Protein AF-A0A957Z0Z7-F1 (afdb_monomer_lite)

pLDDT: mean 82.34, std 13.56, range [32.97, 97.19]

Secondary structure (DSSP, 8-state):
-TTTS--------TTHHHHHHHHHHHHHHHHHHHHHH-HHHHHHHHHTT-TT-S--HHHHHHHHHHHHHHHHHHHHTS-----TTTSSTT--SS-HHHHHHHHHHHHHHHHHHHTT-TTHHHHHHHHHHHHHHHHHHHHH-SSSS-HHHHTTTHHHHHHHHTHHHHHHHHH----TTHHHHHHHHHHHHHHHHHHHHHHHHHIIIIIITTS--TGGGTHHHHHHHHHHHHH-TTEEEEE--SSS-----SSTT-PPP---TT-TTHHHHHHHHPPTT-EEEEEEESSSGGGGTTTT-HHHHHHHHHEEE---EE-SSEEEEEEEE-SS--TT---EEE---EEEPPTT--TT---SS-SEEEEEEEEEE-TT-S-TT-SEEETTSEEEEEEEEEESS--TTEEEEEEEEETTS-EEEEEEEES-GGGSTTS---S-TTS--EEEEEEEEE--TTPPSEEEEEEEEEEETTT-PBPPBTTSTT-S-EEEEEEEEE--SSPPPHHHHS-TT----S--SBSSSS-EEEEEPPPPSEE-TT-EEEEEEEEE--SSPPPTTS----EEEEEEGGGTEEEEEEPPTTPPTT-EEEEEEEEE--TT--SSEEEEEEEETTS-EEEEEEEEE--PPP--S----SEEEEEEETTTEEEEEE-S-SSEEE-TTSEEEEEEEEEE-S---S-EEEEEEEEES-TTS-TTTTEEEEEEE-TTTTT--GGGPPTTPEEEEEEEEE--TTPPSEEEEEEEEEEETTT-PBPPEEETTSPBPGGG-EEEEEEEEEPPS--

Radius of gyration: 41.03 Å; chains: 1; bounding box: 122×64×120 Å

Foldseek 3Di:
DVLLDADDPCPPPPCVVVVVVVVVCVVCVVVVVVCVVPVVVVVVVVVQQAPPPDDDPVVSVVLLVVQVVLQLCLLQQNFDQCALLVFDGGGRPDDNLLSVLLVVLLVVLVVCCVVVHSSVVVSCVLVCQLVVQCVSSSRSSPRPPDVVSCVSNVVSSNVSSVRVLSVCVSPDDDDPPVVVVNVVVVVVSVVVVVVVVVVVCCCVVPVSVPDDCCVVVVVVVVVVVVVDVVQPDLEDEDQQDDDDDQPPDPPPPADRQQQQQPPPCNLVNCQVGHQQQGKYKYKAFPDDQSNQRPLQCLVVLLLLQFFQWDDWDDDDGIIIIITRGHNRRRSPQQADKDQDWWAFADFPDFLADDDPDGQKIFGIKHKAWGPPDPHRRALEYEAQTKIKMKIKMFGPHDDQQKKKKKFKAFPVRHTQWIWMGTQCSCPPPNHPNSDDPPPGRIHIHITITGGHLQAFWHKIWMKMWMAGNVVRTTGCTRPPALDRMDTRDMGTYAHHPDADDCVVVDDPQWPQPPQQDALDPFKGWRTKHAWDQEDEALDKGKIKTKIWGAQDDDDPPDPHFQWKWKDQVVQRWIDTFGDGPNYDHRHIHIGITITGGHLPDDQAKTWIWMGTPVRGIGTRGIYGYDADDFDLDDDDAPAAFWKDFAQFKIFRGWRDDFPQEDAAQWWRKTWTKMFTQDQDSFFKKKKKFKFAPDPVDDPVRRTQWMDIEAFPRNRHTSSNDDHSTIGGGIGTIGGHNPDDWDKIWMKMFMDGPSRRHTTWMAGPVRHTDPPSMDTHPTIYTHDDDDD

Structure (mmCIF, N/CA/C/O backbone):
data_AF-A0A957Z0Z7-F1
#
_entry.id   AF-A0A957Z0Z7-F1
#
loop_
_atom_site.group_PDB
_atom_site.id
_atom_site.type_symbol
_atom_site.label_atom_id
_atom_site.label_alt_id
_atom_site.label_comp_id
_atom_site.label_asym_id
_atom_site.label_entity_id
_atom_site.label_seq_id
_atom_site.pdbx_PDB_ins_code
_atom_site.Cartn_x
_atom_site.Cartn_y
_atom_site.Cartn_z
_atom_site.occupancy
_atom_site.B_iso_or_equiv
_atom_site.auth_seq_id
_atom_site.auth_comp_id
_atom_site.auth_asym_id
_atom_site.auth_atom_id
_atom_site.pdbx_PDB_model_num
ATOM 1 N N . LEU A 1 1 ? -50.199 0.246 47.850 1.00 42.59 1 LEU A N 1
ATOM 2 C CA . LEU A 1 1 ? -51.081 -0.043 49.012 1.00 42.59 1 LEU A CA 1
ATOM 3 C C . LEU A 1 1 ? -50.754 0.789 50.260 1.00 42.59 1 LEU A C 1
ATOM 5 O O . LEU A 1 1 ? -51.670 1.402 50.787 1.00 42.59 1 LEU A O 1
ATOM 9 N N . PHE A 1 2 ? -49.494 0.902 50.703 1.00 42.94 2 PHE A N 1
ATOM 10 C CA . PHE A 1 2 ? -49.121 1.659 51.920 1.00 42.94 2 PHE A CA 1
ATOM 11 C C . PHE A 1 2 ? -49.437 3.175 51.872 1.00 42.94 2 PHE A C 1
ATOM 13 O O . PHE A 1 2 ? -49.761 3.769 52.891 1.00 42.94 2 PHE A O 1
ATOM 20 N N . LEU A 1 3 ? -49.425 3.793 50.681 1.00 46.38 3 LEU A N 1
ATOM 21 C CA . LEU A 1 3 ? -49.775 5.213 50.472 1.00 46.38 3 LEU A CA 1
ATOM 22 C C . LEU A 1 3 ? -51.292 5.488 50.375 1.00 46.38 3 LEU A C 1
ATOM 24 O O . LEU A 1 3 ? -51.702 6.648 50.386 1.00 46.38 3 LEU A O 1
ATOM 28 N N . ALA A 1 4 ? -52.114 4.437 50.262 1.00 42.22 4 ALA A N 1
ATOM 29 C CA . ALA A 1 4 ? -53.572 4.514 50.104 1.00 42.22 4 ALA A CA 1
ATOM 30 C C . ALA A 1 4 ? -54.348 3.947 51.311 1.00 42.22 4 ALA A C 1
ATOM 32 O O . ALA A 1 4 ? -55.567 4.097 51.384 1.00 42.22 4 ALA A O 1
ATOM 33 N N . LEU A 1 5 ? -53.662 3.298 52.258 1.00 43.75 5 LEU A N 1
ATOM 34 C CA . LEU A 1 5 ? -54.267 2.772 53.481 1.00 43.75 5 LEU A CA 1
ATOM 35 C C . LEU A 1 5 ? -54.406 3.880 54.545 1.00 43.75 5 LEU A C 1
ATOM 37 O O . LEU A 1 5 ? -53.598 4.813 54.567 1.00 43.75 5 LEU A O 1
ATOM 41 N N . PRO A 1 6 ? -55.433 3.816 55.420 1.00 43.62 6 PRO A N 1
ATOM 42 C CA . PRO A 1 6 ? -55.626 4.800 56.480 1.00 43.62 6 PRO A CA 1
ATOM 43 C C . PRO A 1 6 ? -54.386 4.863 57.368 1.00 43.62 6 PRO A C 1
ATOM 45 O O . PRO A 1 6 ? -53.717 3.851 57.563 1.00 43.62 6 PRO A O 1
ATOM 48 N N . ALA A 1 7 ? -54.115 6.046 57.923 1.00 47.66 7 ALA A N 1
ATOM 49 C CA . ALA A 1 7 ? -53.044 6.263 58.884 1.00 47.66 7 ALA A CA 1
ATOM 50 C C . ALA A 1 7 ? -53.083 5.188 59.983 1.00 47.66 7 ALA A C 1
ATOM 52 O O . ALA A 1 7 ? -53.891 5.270 60.908 1.00 47.66 7 ALA A O 1
ATOM 53 N N . ALA A 1 8 ? -52.196 4.194 59.888 1.00 45.09 8 ALA A N 1
ATOM 54 C CA . ALA A 1 8 ? -51.820 3.387 61.036 1.00 45.09 8 ALA A CA 1
ATOM 55 C C . ALA A 1 8 ? -51.396 4.351 62.161 1.00 45.09 8 ALA A C 1
ATOM 57 O O . ALA A 1 8 ? -50.866 5.434 61.858 1.00 45.09 8 ALA A O 1
ATOM 58 N N . PRO A 1 9 ? -51.667 4.024 63.441 1.00 43.62 9 PRO A N 1
ATOM 59 C CA . PRO A 1 9 ? -51.329 4.898 64.556 1.00 43.62 9 PRO A CA 1
ATOM 60 C C . PRO A 1 9 ? -49.868 5.295 64.405 1.00 43.62 9 PRO A C 1
ATOM 62 O O . PRO A 1 9 ? -49.010 4.432 64.243 1.00 43.62 9 PRO A O 1
ATOM 65 N N . ARG A 1 10 ? -49.620 6.609 64.349 1.00 49.34 10 ARG A N 1
ATOM 66 C CA . ARG A 1 10 ? -48.308 7.204 64.089 1.00 49.34 10 ARG A CA 1
ATOM 67 C C . ARG A 1 10 ? -47.299 6.677 65.113 1.00 49.34 10 ARG A C 1
ATOM 69 O O . ARG A 1 10 ? -47.067 7.324 66.133 1.00 49.34 10 ARG A O 1
ATOM 76 N N . THR A 1 11 ? -46.659 5.544 64.837 1.00 49.59 11 THR A N 1
ATOM 77 C CA . THR A 1 11 ? -45.380 5.197 65.441 1.00 49.59 11 THR A CA 1
ATOM 78 C C . THR A 1 11 ? -44.462 6.337 65.053 1.00 49.59 11 THR A C 1
ATOM 80 O O . THR A 1 11 ? -44.271 6.618 63.869 1.00 49.59 11 THR A O 1
ATOM 83 N N . ARG A 1 12 ? -44.024 7.104 66.052 1.00 51.53 12 ARG A N 1
ATOM 84 C CA . ARG A 1 12 ? -43.183 8.283 65.870 1.00 51.53 12 ARG A CA 1
ATOM 85 C C . ARG A 1 12 ? -41.957 7.870 65.049 1.00 51.53 12 ARG A C 1
ATOM 87 O O . ARG A 1 12 ? -40.997 7.360 65.608 1.00 51.53 12 ARG A O 1
ATOM 94 N N . LEU A 1 13 ? -41.981 8.151 63.747 1.00 51.56 13 LEU A N 1
ATOM 95 C CA . LEU A 1 13 ? -40.859 8.086 62.797 1.00 51.56 13 LEU A CA 1
ATOM 96 C C . LEU A 1 13 ? -39.767 9.125 63.150 1.00 51.56 13 LEU A C 1
ATOM 98 O O . LEU A 1 13 ? -39.157 9.738 62.285 1.00 51.56 13 LEU A O 1
ATOM 102 N N . ARG A 1 14 ? -39.545 9.405 64.440 1.00 55.66 14 ARG A N 1
ATOM 103 C CA . ARG A 1 14 ? -38.603 10.425 64.900 1.00 55.66 14 ARG A CA 1
ATOM 104 C C . ARG A 1 14 ? -37.135 10.085 64.615 1.00 55.66 14 ARG A C 1
ATOM 106 O O . ARG A 1 14 ? -36.406 11.047 64.403 1.00 55.66 14 ARG A O 1
ATOM 113 N N . PRO A 1 15 ? -36.677 8.816 64.532 1.00 60.91 15 PRO A N 1
ATOM 114 C CA . PRO A 1 15 ? -35.286 8.582 64.179 1.00 60.91 15 PRO A CA 1
ATOM 115 C C . PRO A 1 15 ? -35.057 8.430 62.666 1.00 60.91 15 PRO A C 1
ATOM 117 O O . PRO A 1 15 ? -33.912 8.477 62.247 1.00 60.91 15 PRO A O 1
ATOM 120 N N . THR A 1 16 ? -36.076 8.294 61.805 1.00 63.88 16 THR A N 1
ATOM 121 C CA . THR A 1 16 ? -35.824 7.966 60.383 1.00 63.88 16 THR A CA 1
ATOM 122 C C . THR A 1 16 ? -35.164 9.088 59.594 1.00 63.88 16 THR A C 1
ATOM 124 O O . THR A 1 16 ? -34.323 8.801 58.755 1.00 63.88 16 THR A O 1
ATOM 127 N N . LEU A 1 17 ? -35.503 10.353 59.857 1.00 69.19 17 LEU A N 1
ATOM 128 C CA . LEU A 1 17 ? -34.843 11.482 59.195 1.00 69.19 17 LEU A CA 1
ATOM 129 C C . LEU A 1 17 ? -33.369 11.630 59.617 1.00 69.19 17 LEU A C 1
ATOM 131 O O . LEU A 1 17 ? -32.529 11.697 58.727 1.00 69.19 17 LEU A O 1
ATOM 135 N N . PRO A 1 18 ? -33.011 11.634 60.919 1.00 80.50 18 PRO A N 1
ATOM 136 C CA . PRO A 1 18 ? -31.604 11.676 61.313 1.00 80.50 18 PRO A CA 1
ATOM 137 C C . PRO A 1 18 ? -30.833 10.410 60.918 1.00 80.50 18 PRO A C 1
ATOM 139 O O . PRO A 1 18 ? -29.671 10.529 60.553 1.00 80.50 18 PRO A O 1
ATOM 142 N N . ILE A 1 19 ? -31.458 9.223 60.899 1.00 81.62 19 ILE A N 1
ATOM 143 C CA . ILE A 1 19 ? -30.832 8.005 60.351 1.00 81.62 19 ILE A CA 1
ATOM 144 C C . ILE A 1 19 ? -30.580 8.160 58.846 1.00 81.62 19 ILE A C 1
ATOM 146 O O . ILE A 1 19 ? -29.491 7.839 58.389 1.00 81.62 19 ILE A O 1
ATOM 150 N N . ALA A 1 20 ? -31.541 8.677 58.074 1.00 74.81 20 ALA A N 1
ATOM 151 C CA . ALA A 1 20 ? -31.377 8.887 56.635 1.00 74.81 20 ALA A CA 1
ATOM 152 C C . ALA A 1 20 ? -30.319 9.955 56.319 1.00 74.81 20 ALA A C 1
ATOM 154 O O . ALA A 1 20 ? -29.492 9.746 55.439 1.00 74.81 20 ALA A O 1
ATOM 155 N N . LEU A 1 21 ? -30.306 11.068 57.059 1.00 80.06 21 LEU A N 1
ATOM 156 C CA . LEU A 1 21 ? -29.281 12.109 56.937 1.00 80.06 21 LEU A CA 1
ATOM 157 C C . LEU A 1 21 ? -27.903 11.602 57.375 1.00 80.06 21 LEU A C 1
ATOM 159 O O . LEU A 1 21 ? -26.912 11.920 56.728 1.00 80.06 21 LEU A O 1
ATOM 163 N N . GLY A 1 22 ? -27.837 10.793 58.434 1.00 88.88 22 GLY A N 1
ATOM 164 C CA . GLY A 1 22 ? -26.605 10.148 58.885 1.00 88.88 22 GLY A CA 1
ATOM 165 C C . GLY A 1 22 ? -26.076 9.141 57.866 1.00 88.88 22 GLY A C 1
ATOM 166 O O . GLY A 1 22 ? -24.890 9.159 57.558 1.00 88.88 22 GLY A O 1
ATOM 167 N N . ALA A 1 23 ? -26.954 8.321 57.284 1.00 84.44 23 ALA A N 1
ATOM 168 C CA . ALA A 1 23 ? -26.608 7.390 56.217 1.00 84.44 23 ALA A CA 1
ATOM 169 C C . ALA A 1 23 ? -26.129 8.132 54.963 1.00 84.44 23 ALA A C 1
ATOM 171 O O . ALA A 1 23 ? -25.064 7.798 54.456 1.00 84.44 23 ALA A O 1
ATOM 172 N N . PHE A 1 24 ? -26.856 9.165 54.518 1.00 83.75 24 PHE A N 1
ATOM 173 C CA . PHE A 1 24 ? -26.464 10.033 53.401 1.00 83.75 24 PHE A CA 1
ATOM 174 C C . PHE A 1 24 ? -25.103 10.687 53.653 1.00 83.75 24 PHE A C 1
ATOM 176 O O . PHE A 1 24 ? -24.217 10.616 52.808 1.00 83.75 24 PHE A O 1
ATOM 183 N N . GLY A 1 25 ? -24.903 11.258 54.843 1.00 89.50 25 GLY A N 1
ATOM 184 C CA . GLY A 1 25 ? -23.621 11.816 55.259 1.00 89.50 25 GLY A CA 1
ATOM 185 C C . GLY A 1 25 ? -22.507 10.777 55.189 1.00 89.50 25 GLY A C 1
ATOM 186 O O . GLY A 1 25 ? -21.491 11.027 54.558 1.00 89.50 25 GLY A O 1
ATOM 187 N N . ALA A 1 26 ? -22.716 9.583 55.745 1.00 91.56 26 ALA A N 1
ATOM 188 C CA . ALA A 1 26 ? -21.735 8.501 55.701 1.00 91.56 26 ALA A CA 1
ATOM 189 C C . ALA A 1 26 ? -21.428 8.013 54.272 1.00 91.56 26 ALA A C 1
ATOM 191 O O . ALA A 1 26 ? -20.295 7.622 54.005 1.00 91.56 26 ALA A O 1
ATOM 192 N N . THR A 1 27 ? -22.398 8.058 53.349 1.00 87.38 27 THR A N 1
ATOM 193 C CA . THR A 1 27 ? -22.176 7.665 51.943 1.00 87.38 27 THR A CA 1
ATOM 194 C C . THR A 1 27 ? -21.452 8.741 51.145 1.00 87.38 27 THR A C 1
ATOM 196 O O . THR A 1 27 ? -20.612 8.424 50.309 1.00 87.38 27 THR A O 1
ATOM 199 N N . VAL A 1 28 ? -21.772 10.013 51.383 1.00 89.62 28 VAL A N 1
ATOM 200 C CA . VAL A 1 28 ? -21.251 11.133 50.588 1.00 89.62 28 VAL A CA 1
ATOM 201 C C . VAL A 1 28 ? -19.922 11.661 51.139 1.00 89.62 28 VAL A C 1
ATOM 203 O O . VAL A 1 28 ? -19.108 12.176 50.375 1.00 89.62 28 VAL A O 1
ATOM 206 N N . LEU A 1 29 ? -19.661 11.514 52.441 1.00 92.38 29 LEU A N 1
ATOM 207 C CA . LEU A 1 29 ? -18.470 12.053 53.103 1.00 92.38 29 LEU A CA 1
ATOM 208 C C . LEU A 1 29 ? -17.146 11.590 52.466 1.00 92.38 29 LEU A C 1
ATOM 210 O O . LEU A 1 29 ? -16.315 12.461 52.223 1.00 92.38 29 LEU A O 1
ATOM 214 N N . PRO A 1 30 ? -16.925 10.301 52.129 1.00 94.19 30 PRO A N 1
ATOM 215 C CA . PRO A 1 30 ? -15.687 9.881 51.467 1.00 94.19 30 PRO A CA 1
ATOM 216 C C . PRO A 1 30 ? -15.469 10.582 50.120 1.00 94.19 30 PRO A C 1
ATOM 218 O O . PRO A 1 30 ? -14.364 11.030 49.827 1.00 94.19 30 PRO A O 1
ATOM 221 N N . LEU A 1 31 ? -16.537 10.739 49.330 1.00 86.00 31 LEU A N 1
ATOM 222 C CA . LEU A 1 31 ? -16.489 11.411 48.032 1.00 86.00 31 LEU A CA 1
ATOM 223 C C . LEU A 1 31 ? -16.224 12.916 48.186 1.00 86.00 31 LEU A C 1
ATOM 225 O O . LEU A 1 31 ? -15.405 13.478 47.463 1.00 86.00 31 LEU A O 1
ATOM 229 N N . MET A 1 32 ? -16.872 13.570 49.157 1.00 87.44 32 MET A N 1
ATOM 230 C CA . MET A 1 32 ? -16.597 14.975 49.472 1.00 87.44 32 MET A CA 1
ATOM 231 C C . MET A 1 32 ? -15.154 15.180 49.931 1.00 87.44 32 MET A C 1
ATOM 233 O O . MET A 1 32 ? -14.498 16.098 49.449 1.00 87.44 32 MET A O 1
ATOM 237 N N . LEU A 1 33 ? -14.640 14.326 50.821 1.00 92.31 33 LEU A N 1
ATOM 238 C CA . LEU A 1 33 ? -13.249 14.393 51.275 1.00 92.31 33 LEU A CA 1
ATOM 239 C C . LEU A 1 33 ? -12.271 14.215 50.106 1.00 92.31 33 LEU A C 1
ATOM 241 O O . LEU A 1 33 ? -11.297 14.959 50.013 1.00 92.31 33 LEU A O 1
ATOM 245 N N . TYR A 1 34 ? -12.562 13.295 49.181 1.00 88.88 34 TYR A N 1
ATOM 246 C CA . TYR A 1 34 ? -11.771 13.118 47.965 1.00 88.88 34 TYR A CA 1
ATOM 247 C C . TYR A 1 34 ? -11.765 14.373 47.085 1.00 88.88 34 TYR A C 1
ATOM 249 O O . TYR A 1 34 ? -10.694 14.801 46.663 1.00 88.88 34 TYR A O 1
ATOM 257 N N . PHE A 1 35 ? -12.919 14.998 46.830 1.00 85.12 35 PHE A N 1
ATOM 258 C CA . PHE A 1 35 ? -12.987 16.205 45.997 1.00 85.12 35 PHE A CA 1
ATOM 259 C C . PHE A 1 35 ? -12.376 17.441 46.657 1.00 85.12 35 PHE A C 1
ATOM 261 O O . PHE A 1 35 ? -11.811 18.278 45.958 1.00 85.12 35 PHE A O 1
ATOM 268 N N . VAL A 1 36 ? -12.430 17.543 47.986 1.00 89.56 36 VAL A N 1
ATOM 269 C CA . VAL A 1 36 ? -11.694 18.578 48.728 1.00 89.56 36 VAL A CA 1
ATOM 270 C C . VAL A 1 36 ? -10.183 18.387 48.565 1.00 89.56 36 VAL A C 1
ATOM 272 O O . VAL A 1 36 ? -9.466 19.370 48.399 1.00 89.56 36 VAL A O 1
ATOM 275 N N . ALA A 1 37 ? -9.697 17.142 48.565 1.00 91.19 37 ALA A N 1
ATOM 276 C CA . ALA A 1 37 ? -8.287 16.835 48.323 1.00 91.19 37 ALA A CA 1
ATOM 277 C C . ALA A 1 37 ? -7.880 16.949 46.838 1.00 91.19 37 ALA A C 1
ATOM 279 O O . ALA A 1 37 ? -6.719 17.220 46.548 1.00 91.19 37 ALA A O 1
ATOM 280 N N . ASN A 1 38 ? -8.823 16.773 45.904 1.00 84.44 38 ASN A N 1
ATOM 281 C CA . ASN A 1 38 ? -8.588 16.732 44.456 1.00 84.44 38 ASN A CA 1
ATOM 282 C C . ASN A 1 38 ? -9.543 17.678 43.699 1.00 84.44 38 ASN A C 1
ATOM 284 O O . ASN A 1 38 ? -10.414 17.219 42.951 1.00 84.44 38 ASN A O 1
ATOM 288 N N . PRO A 1 39 ? -9.402 19.007 43.850 1.00 80.19 39 PRO A N 1
ATOM 289 C CA . PRO A 1 39 ? -10.331 19.971 43.255 1.00 80.19 39 PRO A CA 1
ATOM 290 C C . PRO A 1 39 ? -10.362 19.926 41.717 1.00 80.19 39 PRO A C 1
ATOM 292 O O . PRO A 1 39 ? -11.412 20.158 41.118 1.00 80.19 39 PRO A O 1
ATOM 295 N N . ALA A 1 40 ? -9.253 19.560 41.065 1.00 71.88 40 ALA A N 1
ATOM 296 C CA . ALA A 1 40 ? -9.204 19.373 39.612 1.00 71.88 40 ALA A CA 1
ATOM 297 C C . ALA A 1 40 ? -10.114 18.224 39.134 1.00 71.88 40 ALA A C 1
ATOM 299 O O . ALA A 1 40 ? -10.813 18.366 38.130 1.00 71.88 40 ALA A O 1
ATOM 300 N N . ALA A 1 41 ? -10.180 17.121 39.890 1.00 71.56 41 ALA A N 1
ATOM 301 C CA . ALA A 1 41 ? -11.059 15.993 39.581 1.00 71.56 41 ALA A CA 1
ATOM 302 C C . ALA A 1 41 ? -12.544 16.380 39.689 1.00 71.56 41 ALA A C 1
ATOM 304 O O . ALA A 1 41 ? -13.363 15.925 38.891 1.00 71.56 41 ALA A O 1
ATOM 305 N N . ALA A 1 42 ? -12.892 17.260 40.636 1.00 72.38 42 ALA A N 1
ATOM 306 C CA . ALA A 1 42 ? -14.244 17.802 40.747 1.00 72.38 42 ALA A CA 1
ATOM 307 C C . ALA A 1 42 ? -14.608 18.667 39.527 1.00 72.38 42 ALA A C 1
ATOM 309 O O . ALA A 1 42 ? -15.691 18.510 38.969 1.00 72.38 42 ALA A O 1
ATOM 310 N N . MET A 1 43 ? -13.695 19.536 39.077 1.00 68.12 43 MET A N 1
ATOM 311 C CA . MET A 1 43 ? -13.942 20.415 37.928 1.00 68.12 43 MET A CA 1
ATOM 312 C C . MET A 1 43 ? -14.049 19.637 36.605 1.00 68.12 43 MET A C 1
ATOM 314 O O . MET A 1 43 ? -14.970 19.887 35.833 1.00 68.12 43 MET A O 1
ATOM 318 N N . SER A 1 44 ? -13.187 18.636 36.390 1.00 61.12 44 SER A N 1
ATOM 319 C CA . SER A 1 44 ? -13.235 17.737 35.221 1.00 61.12 44 SER A CA 1
ATOM 320 C C . SER A 1 44 ? -14.550 16.939 35.137 1.00 61.12 44 SER A C 1
ATOM 322 O O . SER A 1 44 ? -15.148 16.769 34.069 1.00 61.12 44 SER A O 1
ATOM 324 N N . ARG A 1 45 ? -15.082 16.496 36.283 1.00 63.41 45 ARG A N 1
ATOM 325 C CA . ARG A 1 45 ? -16.395 15.833 36.341 1.00 63.41 45 ARG A CA 1
ATOM 326 C C . ARG A 1 45 ? -17.564 16.783 36.087 1.00 63.41 45 ARG A C 1
ATOM 328 O O . ARG A 1 45 ? -18.578 16.354 35.552 1.00 63.41 45 ARG A O 1
ATOM 335 N N . ILE A 1 46 ? -17.444 18.059 36.447 1.00 60.72 46 ILE A N 1
ATOM 336 C CA . ILE A 1 46 ? -18.481 19.062 36.166 1.00 60.72 46 ILE A CA 1
ATOM 337 C C . ILE A 1 46 ? -18.506 19.410 34.671 1.00 60.72 46 ILE A C 1
ATOM 339 O O . ILE A 1 46 ? -19.587 19.503 34.093 1.00 60.72 46 ILE A O 1
ATOM 343 N N . SER A 1 47 ? -17.343 19.542 34.025 1.00 54.91 47 SER A N 1
ATOM 344 C CA . SER A 1 47 ? -17.256 19.845 32.590 1.00 54.91 47 SER A CA 1
ATOM 345 C C . SER A 1 47 ? -17.738 18.702 31.693 1.00 54.91 47 SER A C 1
ATOM 347 O O . SER A 1 47 ? -18.255 18.967 30.618 1.00 54.91 47 SER A O 1
ATOM 349 N N . THR A 1 48 ? -17.629 17.447 32.141 1.00 53.56 48 THR A N 1
ATOM 350 C CA . THR A 1 48 ? -18.110 16.258 31.403 1.00 53.56 48 THR A CA 1
ATOM 351 C C . THR A 1 48 ? -19.611 15.993 31.548 1.00 53.56 48 THR A C 1
ATOM 353 O O . THR A 1 48 ? -20.160 15.177 30.820 1.00 53.56 48 THR A O 1
ATOM 356 N N . VAL A 1 49 ? -20.295 16.665 32.481 1.00 53.25 49 VAL A N 1
ATOM 357 C CA . VAL A 1 49 ? -21.745 16.506 32.722 1.00 53.25 49 VAL A CA 1
ATOM 358 C C . VAL A 1 49 ? -22.543 17.720 32.216 1.00 53.25 49 VAL A C 1
ATOM 360 O O . VAL A 1 49 ? -23.771 17.681 32.160 1.00 53.25 49 VAL A O 1
ATOM 363 N N . GLY A 1 50 ? -21.871 18.813 31.847 1.00 52.78 50 GLY A N 1
ATOM 364 C CA . GLY A 1 50 ? -22.508 20.084 31.511 1.00 52.78 50 GLY A CA 1
ATOM 365 C C . GLY A 1 50 ? -22.705 20.317 30.014 1.00 52.78 50 GLY A C 1
ATOM 366 O O . GLY A 1 50 ? -21.963 21.103 29.438 1.00 52.78 50 GLY A O 1
ATOM 367 N N . GLY A 1 51 ? -23.768 19.767 29.417 1.00 54.69 51 GLY A N 1
ATOM 368 C CA . GLY A 1 51 ? -24.233 20.119 28.059 1.00 54.69 51 GLY A CA 1
ATOM 369 C C . GLY A 1 51 ? -24.874 21.516 27.934 1.00 54.69 51 GLY A C 1
ATOM 370 O O . GLY A 1 51 ? -25.498 21.836 26.929 1.00 54.69 51 GLY A O 1
ATOM 371 N N . LEU A 1 52 ? -24.764 22.359 28.968 1.00 59.66 52 LEU A N 1
ATOM 372 C CA . LEU A 1 52 ? -25.332 23.716 29.026 1.00 59.66 52 LEU A CA 1
ATOM 373 C C . LEU A 1 52 ? -24.281 24.818 28.798 1.00 59.66 52 LEU A C 1
ATOM 375 O O . LEU A 1 52 ? -24.532 25.992 29.082 1.00 59.66 52 LEU A O 1
ATOM 379 N N . THR A 1 53 ? -23.088 24.461 28.332 1.00 55.62 53 THR A N 1
ATOM 380 C CA . THR A 1 53 ? -21.981 25.394 28.118 1.00 55.62 53 THR A CA 1
ATOM 381 C C . THR A 1 53 ? -22.042 25.976 26.699 1.00 55.62 53 THR A C 1
ATOM 383 O O . THR A 1 53 ? -22.011 25.249 25.717 1.00 55.62 53 THR A O 1
ATOM 386 N N . GLY A 1 54 ? -22.155 27.306 26.581 1.00 55.34 54 GLY A N 1
ATOM 387 C CA . GLY A 1 54 ? -21.936 28.022 25.309 1.00 55.34 54 GLY A CA 1
ATOM 388 C C . GLY A 1 54 ? -23.079 28.905 24.790 1.00 55.34 54 GLY A C 1
ATOM 389 O O . GLY A 1 54 ? -22.822 29.752 23.940 1.00 55.34 54 GLY A O 1
ATOM 390 N N . GLY A 1 55 ? -24.303 28.781 25.317 1.00 61.06 55 GLY A N 1
ATOM 391 C CA . GLY A 1 55 ? -25.477 29.512 24.812 1.00 61.06 55 GLY A CA 1
ATOM 392 C C . GLY A 1 55 ? -25.907 30.737 25.631 1.00 61.06 55 GLY A C 1
ATOM 393 O O . GLY A 1 55 ? -25.672 30.833 26.838 1.00 61.06 55 GLY A O 1
ATOM 394 N N . GLY A 1 56 ? -26.598 31.686 24.990 1.00 73.38 56 GLY A N 1
ATOM 395 C CA . GLY A 1 56 ? -27.218 32.833 25.675 1.00 73.38 56 GLY A CA 1
ATOM 396 C C . GLY A 1 56 ? -28.421 32.432 26.560 1.00 73.38 56 GLY A C 1
ATOM 397 O O . GLY A 1 56 ? -28.952 31.331 26.427 1.00 73.38 56 GLY A O 1
ATOM 398 N N . PRO A 1 57 ? -28.959 33.322 27.425 1.00 78.50 57 PRO A N 1
ATOM 399 C CA . PRO A 1 57 ? -30.045 32.982 28.360 1.00 78.50 57 PRO A CA 1
ATOM 400 C C . PRO A 1 57 ? -31.312 32.401 27.710 1.00 78.50 57 PRO A C 1
ATOM 402 O O . PRO A 1 57 ? -32.014 31.601 28.322 1.00 78.50 57 PRO A O 1
ATOM 405 N N . ARG A 1 58 ? -31.622 32.802 26.468 1.00 79.00 58 ARG A N 1
ATOM 406 C CA . ARG A 1 58 ? -32.759 32.256 25.706 1.00 79.00 58 ARG A CA 1
ATOM 407 C C . ARG A 1 58 ? -32.532 30.810 25.277 1.00 79.00 58 ARG A C 1
ATOM 409 O O . ARG A 1 58 ? -33.466 30.020 25.346 1.00 79.00 58 ARG A O 1
ATOM 416 N N . GLU A 1 59 ? -31.312 30.490 24.868 1.00 79.56 59 GLU A N 1
ATOM 417 C CA . GLU A 1 59 ? -30.915 29.164 24.404 1.00 79.56 59 GLU A CA 1
ATOM 418 C C . GLU A 1 59 ? -30.939 28.158 25.555 1.00 79.56 59 GLU A C 1
ATOM 420 O O . GLU A 1 59 ? -31.532 27.089 25.435 1.00 79.56 59 GLU A O 1
ATOM 425 N N . LEU A 1 60 ? -30.455 28.572 26.731 1.00 81.69 60 LEU A N 1
ATOM 426 C CA . LEU A 1 60 ? -30.577 27.802 27.970 1.00 81.69 60 LEU A CA 1
ATOM 427 C C . LEU A 1 60 ? -32.040 27.437 28.279 1.00 81.69 60 LEU A C 1
ATOM 429 O O . LEU A 1 60 ? -32.348 26.286 28.586 1.00 81.69 60 LEU A O 1
ATOM 433 N N . VAL A 1 61 ? -32.960 28.405 28.189 1.00 85.50 61 VAL A N 1
ATOM 434 C CA . VAL A 1 61 ? -34.388 28.163 28.451 1.00 85.50 61 VAL A CA 1
ATOM 435 C C . VAL A 1 61 ? -34.988 27.219 27.409 1.00 85.50 61 VAL A C 1
ATOM 437 O O . VAL A 1 61 ? -35.710 26.298 27.789 1.00 85.50 61 VAL A O 1
ATOM 440 N N . SER A 1 62 ? -34.693 27.404 26.117 1.00 85.31 62 SER A N 1
ATOM 441 C CA . SER A 1 62 ? -35.194 26.499 25.075 1.00 85.31 62 SER A CA 1
ATOM 442 C C . SER A 1 62 ? -34.667 25.076 25.236 1.00 85.31 62 SER A C 1
ATOM 444 O O . SER A 1 62 ? -35.450 24.136 25.100 1.00 85.31 62 SER A O 1
ATOM 446 N N . THR A 1 63 ? -33.391 24.914 25.596 1.00 85.50 63 THR A N 1
ATOM 447 C CA . THR A 1 63 ? -32.793 23.606 25.880 1.00 85.50 63 THR A CA 1
ATOM 448 C C . THR A 1 63 ? -33.500 22.964 27.064 1.00 85.50 63 THR A C 1
ATOM 450 O O . THR A 1 63 ? -34.070 21.892 26.914 1.00 85.50 63 THR A O 1
ATOM 453 N N . LEU A 1 64 ? -33.620 23.647 28.206 1.00 88.12 64 LEU A N 1
ATOM 454 C CA . LEU A 1 64 ? -34.308 23.093 29.379 1.00 88.12 64 LEU A CA 1
ATOM 455 C C . LEU A 1 64 ? -35.762 22.689 29.094 1.00 88.12 64 LEU A C 1
ATOM 457 O O . LEU A 1 64 ? -36.216 21.661 29.599 1.00 88.12 64 LEU A O 1
ATOM 461 N N . VAL A 1 65 ? -36.498 23.460 28.286 1.00 91.81 65 VAL A N 1
ATOM 462 C CA . VAL A 1 65 ? -37.868 23.111 27.873 1.00 91.81 65 VAL A CA 1
ATOM 463 C C . VAL A 1 65 ? -37.876 21.856 27.001 1.00 91.81 65 VAL A C 1
ATOM 465 O O . VAL A 1 65 ? -38.669 20.949 27.262 1.00 91.81 65 VAL A O 1
ATOM 468 N N . ARG A 1 66 ? -36.989 21.779 26.002 1.00 91.62 66 ARG A N 1
ATOM 469 C CA . ARG A 1 66 ? -36.837 20.610 25.126 1.00 91.62 66 ARG A CA 1
ATOM 470 C C . ARG A 1 66 ? -36.475 19.364 25.929 1.00 91.62 66 ARG A C 1
ATOM 472 O O . ARG A 1 66 ? -37.184 18.366 25.839 1.00 91.62 66 ARG A O 1
ATOM 479 N N . GLU A 1 67 ? -35.438 19.436 26.756 1.00 91.38 67 GLU A N 1
ATOM 480 C CA . GLU A 1 67 ? -34.969 18.315 27.574 1.00 91.38 67 GLU A CA 1
ATOM 481 C C . GLU A 1 67 ? -36.041 17.854 28.569 1.00 91.38 67 GLU A C 1
ATOM 483 O O . GLU A 1 67 ? -36.291 16.658 28.718 1.00 91.38 67 GLU A O 1
ATOM 488 N N . SER A 1 68 ? -36.764 18.793 29.191 1.00 92.50 68 SER A N 1
ATOM 489 C CA . SER A 1 68 ? -37.899 18.469 30.066 1.00 92.50 68 SER A CA 1
ATOM 490 C C . SER A 1 68 ? -39.024 17.757 29.314 1.00 92.50 68 SER A C 1
ATOM 492 O O . SER A 1 68 ? -39.617 16.819 29.850 1.00 92.50 68 SER A O 1
ATOM 494 N N . ALA A 1 69 ? -39.323 18.174 28.079 1.00 93.75 69 ALA A N 1
ATOM 495 C CA . ALA A 1 69 ? -40.333 17.532 27.241 1.00 93.75 69 ALA A CA 1
ATOM 496 C C . ALA A 1 69 ? -39.904 16.121 26.810 1.00 93.75 69 ALA A C 1
ATOM 498 O O . ALA A 1 69 ? -40.716 15.200 26.882 1.00 93.75 69 ALA A O 1
ATOM 499 N N . LEU A 1 70 ? -38.634 15.929 26.439 1.00 92.81 70 LEU A N 1
ATOM 500 C CA . LEU A 1 70 ? -38.068 14.617 26.109 1.00 92.81 70 LEU A CA 1
ATOM 501 C C . LEU A 1 70 ? -38.110 13.668 27.312 1.00 92.81 70 LEU A C 1
ATOM 503 O O . LEU A 1 70 ? -38.523 12.520 27.171 1.00 92.81 70 LEU A O 1
ATOM 507 N N . VAL A 1 71 ? -37.760 14.142 28.510 1.00 93.19 71 VAL A N 1
ATOM 508 C CA . VAL A 1 71 ? -37.834 13.341 29.742 1.00 93.19 71 VAL A CA 1
ATOM 509 C C . VAL A 1 71 ? -39.285 13.030 30.128 1.00 93.19 71 VAL A C 1
ATOM 511 O O . VAL A 1 71 ? -39.601 11.889 30.462 1.00 93.19 71 VAL A O 1
ATOM 514 N N . ALA A 1 72 ? -40.204 13.996 30.038 1.00 91.81 72 ALA A N 1
ATOM 515 C CA . ALA A 1 72 ? -41.629 13.766 30.295 1.00 91.81 72 ALA A CA 1
ATOM 516 C C . ALA A 1 72 ? -42.262 12.797 29.277 1.00 91.81 72 ALA A C 1
ATOM 518 O O . ALA A 1 72 ? -43.103 11.965 29.641 1.00 91.81 72 ALA A O 1
ATOM 519 N N . GLY A 1 73 ? -41.827 12.869 28.017 1.00 91.31 73 GLY A N 1
ATOM 520 C CA . GLY A 1 73 ? -42.204 11.953 26.944 1.00 91.31 73 GLY A CA 1
ATOM 521 C C . GLY A 1 73 ? -41.885 10.493 27.276 1.00 91.31 73 GLY A C 1
ATOM 522 O O . GLY A 1 73 ? -42.680 9.610 26.952 1.00 91.31 73 GLY A O 1
ATOM 523 N N . ALA A 1 74 ? -40.800 10.236 28.016 1.00 92.06 74 ALA A N 1
ATOM 524 C CA . ALA A 1 74 ? -40.388 8.884 28.384 1.00 92.06 74 ALA A CA 1
ATOM 525 C C . ALA A 1 74 ? -41.410 8.221 29.314 1.00 92.06 74 ALA A C 1
ATOM 527 O O . ALA A 1 74 ? -41.757 7.051 29.160 1.00 92.06 74 ALA A O 1
ATOM 528 N N . PHE A 1 75 ? -41.969 8.989 30.250 1.00 92.94 75 PHE A N 1
ATOM 529 C CA . PHE A 1 75 ? -42.994 8.506 31.180 1.00 92.94 75 PHE A CA 1
ATOM 530 C C . PHE A 1 75 ? -44.380 8.360 30.543 1.00 92.94 75 PHE A C 1
ATOM 532 O O . PHE A 1 75 ? -45.238 7.667 31.087 1.00 92.94 75 PHE A O 1
ATOM 539 N N . THR A 1 76 ? -44.604 9.016 29.404 1.00 88.81 76 THR A N 1
ATOM 540 C CA . THR A 1 76 ? -45.895 9.070 28.701 1.00 88.81 76 THR A CA 1
ATOM 541 C C . THR A 1 76 ? -45.919 8.260 27.404 1.00 88.81 76 THR A C 1
ATOM 543 O O . THR A 1 76 ? -46.963 8.187 26.761 1.00 88.81 76 THR A O 1
ATOM 546 N N . GLY A 1 77 ? -44.824 7.573 27.068 1.00 88.56 77 GLY A N 1
ATOM 547 C CA . GLY A 1 77 ? -44.760 6.648 25.937 1.00 88.56 77 GLY A CA 1
ATOM 548 C C . GLY A 1 77 ? -44.370 7.287 24.599 1.00 88.56 77 GLY A C 1
ATOM 549 O O . GLY A 1 77 ? -44.422 6.603 23.582 1.00 88.56 77 GLY A O 1
ATOM 550 N N . PHE A 1 78 ? -44.001 8.574 24.577 1.00 89.25 78 PHE A N 1
ATOM 551 C CA . PHE A 1 78 ? -43.751 9.336 23.343 1.00 89.25 78 PHE A CA 1
ATOM 552 C C . PHE A 1 78 ? -42.280 9.432 22.940 1.00 89.25 78 PHE A C 1
ATOM 554 O O . PHE A 1 78 ? -41.989 9.677 21.774 1.00 89.25 78 PHE A O 1
ATOM 561 N N . THR A 1 79 ? -41.356 9.270 23.883 1.00 91.19 79 THR A N 1
ATOM 562 C CA . THR A 1 79 ? -39.913 9.369 23.628 1.00 91.19 79 THR A CA 1
ATOM 563 C C . THR A 1 79 ? -39.189 8.211 24.299 1.00 91.19 79 THR A C 1
ATOM 565 O O . THR A 1 79 ? -39.618 7.701 25.335 1.00 91.19 79 THR A O 1
ATOM 568 N N . GLY A 1 80 ? -38.086 7.777 23.704 1.00 90.38 80 GLY A N 1
ATOM 569 C CA . GLY A 1 80 ? -37.276 6.672 24.199 1.00 90.38 80 GLY A CA 1
ATOM 570 C C . GLY A 1 80 ? -35.796 6.963 24.052 1.00 90.38 80 GLY A C 1
ATOM 571 O O . GLY A 1 80 ? -35.421 7.854 23.294 1.00 90.38 80 GLY A O 1
ATOM 572 N N . ASP A 1 81 ? -34.983 6.212 24.790 1.00 90.81 81 ASP A N 1
ATOM 573 C CA . ASP A 1 81 ? -33.528 6.349 24.747 1.00 90.81 81 ASP A CA 1
ATOM 574 C C . ASP A 1 81 ? -33.016 6.093 23.320 1.00 90.81 81 ASP A C 1
ATOM 576 O O . ASP A 1 81 ? -33.393 5.075 22.721 1.00 90.81 81 ASP A O 1
ATOM 580 N N . PRO A 1 82 ? -32.232 7.016 22.736 1.00 88.12 82 PRO A N 1
ATOM 581 C CA . PRO A 1 82 ? -31.694 6.845 21.393 1.00 88.12 82 PRO A CA 1
ATOM 582 C C . PRO A 1 82 ? -30.539 5.831 21.341 1.00 88.12 82 PRO A C 1
ATOM 584 O O . PRO A 1 82 ? -30.247 5.311 20.264 1.00 88.12 82 PRO A O 1
ATOM 587 N N . LEU A 1 83 ? -29.894 5.517 22.472 1.00 85.31 83 LEU A N 1
ATOM 588 C CA . LEU A 1 83 ? -28.677 4.708 22.516 1.00 85.31 83 LEU A CA 1
ATOM 589 C C . LEU A 1 83 ? -28.989 3.209 22.532 1.00 85.31 83 LEU A C 1
ATOM 591 O O . LEU A 1 83 ? -29.610 2.681 23.461 1.00 85.31 83 LEU A O 1
ATOM 595 N N . LEU A 1 84 ? -28.457 2.494 21.536 1.00 86.06 84 LEU A N 1
ATOM 596 C CA . LEU A 1 84 ? -28.710 1.063 21.358 1.00 86.06 84 LEU A CA 1
ATOM 597 C C . LEU A 1 84 ? -28.217 0.210 22.543 1.00 86.06 84 LEU A C 1
ATOM 599 O O . LEU A 1 84 ? -28.833 -0.811 22.843 1.00 86.06 84 LEU A O 1
ATOM 603 N N . ARG A 1 85 ? -27.159 0.633 23.257 1.00 84.94 85 ARG A N 1
ATOM 604 C CA . ARG A 1 85 ? -26.670 -0.058 24.474 1.00 84.94 85 ARG A CA 1
ATOM 605 C C . ARG A 1 85 ? -27.652 -0.051 25.642 1.00 84.94 85 ARG A C 1
ATOM 607 O O . ARG A 1 85 ? -27.544 -0.896 26.523 1.00 84.94 85 ARG A O 1
ATOM 614 N N . HIS A 1 86 ? -28.570 0.910 25.706 1.00 84.19 86 HIS A N 1
ATOM 615 C CA . HIS A 1 86 ? -29.509 1.008 26.826 1.00 84.19 86 HIS A CA 1
ATOM 616 C C . HIS A 1 86 ? -30.885 0.454 26.476 1.00 84.19 86 HIS A C 1
ATOM 618 O O . HIS A 1 86 ? -31.624 0.046 27.373 1.00 84.19 86 HIS A O 1
ATOM 624 N N . ASN A 1 87 ? -31.261 0.494 25.195 1.00 86.31 87 ASN A N 1
ATOM 625 C CA . ASN A 1 87 ? -32.616 0.199 24.766 1.00 86.31 87 ASN A CA 1
ATOM 626 C C . ASN A 1 87 ? -32.722 -0.043 23.249 1.00 86.31 87 ASN A C 1
ATOM 628 O O . ASN A 1 87 ? -31.808 0.245 22.484 1.00 86.31 87 ASN A O 1
ATOM 632 N N . ILE A 1 88 ? -33.893 -0.493 22.791 1.00 88.69 88 ILE A N 1
ATOM 633 C CA . ILE A 1 88 ? -34.284 -0.355 21.385 1.00 88.69 88 ILE A CA 1
ATOM 634 C C . ILE A 1 88 ? -34.411 1.150 21.073 1.00 88.69 88 ILE A C 1
ATOM 636 O O . ILE A 1 88 ? -35.230 1.807 21.724 1.00 88.69 88 ILE A O 1
ATOM 640 N N . PRO A 1 89 ? -33.665 1.696 20.089 1.00 88.69 89 PRO A N 1
ATOM 641 C CA . PRO A 1 89 ? -33.602 3.133 19.844 1.00 88.69 89 PRO A CA 1
ATOM 642 C C . PRO A 1 89 ? -34.986 3.764 19.677 1.00 88.69 89 PRO A C 1
ATOM 644 O O . PRO A 1 89 ? -35.801 3.304 18.874 1.00 88.69 89 PRO A O 1
ATOM 647 N N . GLY A 1 90 ? -35.262 4.795 20.4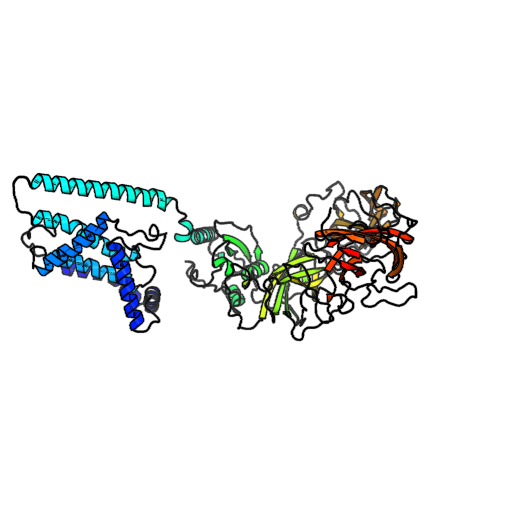77 1.00 88.69 90 GLY A N 1
ATOM 648 C CA . GLY A 1 90 ? -36.514 5.554 20.448 1.00 88.69 90 GLY A CA 1
ATOM 649 C C . GLY A 1 90 ? -37.723 4.865 21.096 1.00 88.69 90 GLY A C 1
ATOM 650 O O . GLY A 1 90 ? -38.780 5.485 21.215 1.00 88.69 90 GLY A O 1
ATOM 651 N N . ARG A 1 91 ? -37.607 3.618 21.575 1.00 89.88 91 ARG A N 1
ATOM 652 C CA . ARG A 1 91 ? -38.702 2.938 22.287 1.00 89.88 91 ARG A CA 1
ATOM 653 C C . ARG A 1 91 ? -38.867 3.521 23.691 1.00 89.88 91 ARG A C 1
ATOM 655 O O . ARG A 1 91 ? -37.927 3.527 24.473 1.00 89.88 91 ARG A O 1
ATOM 662 N N . ALA A 1 92 ? -40.057 3.974 24.064 1.00 90.06 92 ALA A N 1
ATOM 663 C CA . ALA A 1 92 ? -40.286 4.480 25.418 1.00 90.06 92 ALA A CA 1
ATOM 664 C C . ALA A 1 92 ? -40.145 3.377 26.496 1.00 90.06 92 ALA A C 1
ATOM 666 O O . ALA A 1 92 ? -40.473 2.217 26.227 1.00 90.06 92 ALA A O 1
ATOM 667 N N . PRO A 1 93 ? -39.707 3.718 27.728 1.00 84.75 93 PRO A N 1
ATOM 668 C CA . PRO A 1 93 ? -39.564 2.751 28.822 1.00 84.75 93 PRO A CA 1
ATOM 669 C C . PRO A 1 93 ? -40.920 2.212 29.293 1.00 84.75 93 PRO A C 1
ATOM 671 O O . PRO A 1 93 ? -41.018 1.086 29.776 1.00 84.75 93 PRO A O 1
ATOM 674 N N . PHE A 1 94 ? -41.976 3.012 29.134 1.00 88.25 94 PHE A N 1
ATOM 675 C CA . PHE A 1 94 ? -43.352 2.586 29.326 1.00 88.25 94 PHE A CA 1
ATOM 676 C C . PHE A 1 94 ? -44.027 2.434 27.968 1.00 88.25 94 PHE A C 1
ATOM 678 O O . PHE A 1 94 ? -44.142 3.383 27.195 1.00 88.25 94 PHE A O 1
ATOM 685 N N . THR A 1 95 ? -44.514 1.232 27.705 1.00 88.88 95 THR A N 1
ATOM 686 C CA . THR A 1 95 ? -45.447 0.934 26.618 1.00 88.88 95 THR A CA 1
ATOM 687 C C . THR A 1 95 ? -46.778 1.675 26.833 1.00 88.88 95 THR A C 1
ATOM 689 O O . THR A 1 95 ? -47.042 2.176 27.933 1.00 88.88 95 THR A O 1
ATOM 692 N N . PRO A 1 96 ? -47.660 1.763 25.818 1.00 90.00 96 PRO A N 1
ATOM 693 C CA . PRO A 1 96 ? -48.841 2.629 25.876 1.00 90.00 96 PRO A CA 1
ATOM 694 C C . PRO A 1 96 ? -49.749 2.419 27.099 1.00 90.00 96 PRO A C 1
ATOM 696 O O . PRO A 1 96 ? -50.342 3.376 27.596 1.00 90.00 96 PRO A O 1
ATOM 699 N N . ILE A 1 97 ? -49.853 1.189 27.618 1.00 90.19 97 ILE A N 1
ATOM 700 C CA . ILE A 1 97 ? -50.749 0.858 28.736 1.00 90.19 97 ILE A CA 1
ATOM 701 C C . ILE A 1 97 ? -50.171 1.338 30.085 1.00 90.19 97 ILE A C 1
ATOM 703 O O . ILE A 1 97 ? -50.830 2.147 30.746 1.00 90.19 97 ILE A O 1
ATOM 707 N N . PRO A 1 98 ? -48.958 0.931 30.513 1.00 91.44 98 PRO A N 1
ATOM 708 C CA . PRO A 1 98 ? -48.270 1.545 31.646 1.00 91.44 98 PRO A CA 1
ATOM 709 C C . PRO A 1 98 ? -48.125 3.066 31.530 1.00 91.44 98 PRO A C 1
ATOM 711 O O . PRO A 1 98 ? -48.366 3.761 32.512 1.00 91.44 98 PRO A O 1
ATOM 714 N N . ALA A 1 99 ? -47.802 3.600 30.350 1.00 93.25 99 ALA A N 1
ATOM 715 C CA . ALA A 1 99 ? -47.647 5.039 30.136 1.00 93.25 99 ALA A CA 1
ATOM 716 C C . ALA A 1 99 ? -48.950 5.807 30.407 1.00 93.25 99 ALA A C 1
ATOM 718 O O . ALA A 1 99 ? -48.961 6.808 31.129 1.00 93.25 99 ALA A O 1
ATOM 719 N N . LEU A 1 100 ? -50.078 5.289 29.906 1.00 92.88 100 LEU A N 1
ATOM 720 C CA . LEU A 1 100 ? -51.403 5.826 30.206 1.00 92.88 100 LEU A CA 1
ATOM 721 C C . LEU A 1 100 ? -51.684 5.799 31.713 1.00 92.88 100 LEU A C 1
ATOM 723 O O . LEU A 1 100 ? -52.192 6.775 32.265 1.00 92.88 100 LEU A O 1
ATOM 727 N N . LEU A 1 101 ? -51.338 4.705 32.398 1.00 92.81 101 LEU A N 1
ATOM 728 C CA . LEU A 1 101 ? -51.500 4.598 33.847 1.00 92.81 101 LEU A CA 1
ATOM 729 C C . LEU A 1 101 ? -50.635 5.603 34.612 1.00 92.81 101 LEU A C 1
ATOM 731 O O . LEU A 1 101 ? -51.120 6.169 35.590 1.00 92.81 101 LEU A O 1
ATOM 735 N N . VAL A 1 102 ? -49.390 5.847 34.191 1.00 94.69 102 VAL A N 1
ATOM 736 C CA . VAL A 1 102 ? -48.519 6.875 34.785 1.00 94.69 102 VAL A CA 1
ATOM 737 C C . VAL A 1 102 ? -49.147 8.256 34.606 1.00 94.69 102 VAL A C 1
ATOM 739 O O . VAL A 1 102 ? -49.294 8.985 35.589 1.00 94.69 102 VAL A O 1
ATOM 742 N N . GLY A 1 103 ? -49.590 8.598 33.391 1.00 93.81 103 GLY A N 1
ATOM 743 C CA . GLY A 1 103 ? -50.256 9.872 33.100 1.00 93.81 103 GLY A CA 1
ATOM 744 C C . GLY A 1 103 ? -51.534 10.072 33.922 1.00 93.81 103 GLY A C 1
ATOM 745 O O . GLY A 1 103 ? -51.718 11.112 34.562 1.00 93.81 103 GLY A O 1
ATOM 746 N N . LEU A 1 104 ? -52.385 9.043 34.001 1.00 93.62 104 LEU A N 1
ATOM 747 C CA . LEU A 1 104 ? -53.553 9.026 34.886 1.00 93.62 104 LEU A CA 1
ATOM 748 C C . LEU A 1 104 ? -53.144 9.138 36.360 1.00 93.62 104 LEU A C 1
ATOM 750 O O . LEU A 1 104 ? -53.821 9.807 37.137 1.00 93.62 104 LEU A O 1
ATOM 754 N N . GLY A 1 105 ? -52.038 8.514 36.756 1.00 93.19 105 GLY A N 1
ATOM 755 C CA . GLY A 1 105 ? -51.473 8.578 38.099 1.00 93.19 105 GLY A CA 1
ATOM 756 C C . GLY A 1 105 ? -51.085 9.987 38.503 1.00 93.19 105 GLY A C 1
ATOM 757 O O . GLY A 1 105 ? -51.482 10.439 39.576 1.00 93.19 105 GLY A O 1
ATOM 758 N N . VAL A 1 106 ? -50.390 10.707 37.622 1.00 93.81 106 VAL A N 1
ATOM 759 C CA . VAL A 1 106 ? -50.050 12.125 37.800 1.00 93.81 106 VAL A CA 1
ATOM 760 C C . VAL A 1 106 ? -51.320 12.971 37.917 1.00 93.81 106 VAL A C 1
ATOM 762 O O . VAL A 1 106 ? -51.442 13.762 38.856 1.00 93.81 106 VAL A O 1
ATOM 765 N N . ALA A 1 107 ? -52.304 12.763 37.035 1.00 93.88 107 ALA A N 1
ATOM 766 C CA . ALA A 1 107 ? -53.568 13.500 37.061 1.00 93.88 107 ALA A CA 1
ATOM 767 C C . ALA A 1 107 ? -54.364 13.258 38.359 1.00 93.88 107 ALA A C 1
ATOM 769 O O . ALA A 1 107 ? -54.818 14.206 39.006 1.00 93.88 107 ALA A O 1
ATOM 770 N N . VAL A 1 108 ? -54.496 11.998 38.788 1.00 91.50 108 VAL A N 1
ATOM 771 C CA . VAL A 1 108 ? -55.195 11.622 40.027 1.00 91.50 108 VAL A CA 1
ATOM 772 C C . VAL A 1 108 ? -54.437 12.127 41.256 1.00 91.50 108 VAL A C 1
ATOM 774 O O . VAL A 1 108 ? -55.070 12.647 42.176 1.00 91.50 108 VAL A O 1
ATOM 777 N N . ALA A 1 109 ? -53.102 12.046 41.271 1.00 90.25 109 ALA A N 1
ATOM 778 C CA . ALA A 1 109 ? -52.262 12.598 42.333 1.00 90.25 109 ALA A CA 1
ATOM 779 C C . ALA A 1 109 ? -52.464 14.118 42.467 1.00 90.25 109 ALA A C 1
ATOM 781 O O . ALA A 1 109 ? -52.768 14.604 43.564 1.00 90.25 109 ALA A O 1
ATOM 782 N N . GLY A 1 110 ? -52.404 14.856 41.355 1.00 91.81 110 GLY A N 1
ATOM 783 C CA . GLY A 1 110 ? -52.682 16.294 41.307 1.00 91.81 110 GLY A CA 1
ATOM 784 C C . GLY A 1 110 ? -54.092 16.634 41.797 1.00 91.81 110 GLY A C 1
ATOM 785 O O . GLY A 1 110 ? -54.268 17.504 42.651 1.00 91.81 110 GLY A O 1
ATOM 786 N N . TRP A 1 111 ? -55.100 15.878 41.359 1.00 89.56 111 TRP A N 1
ATOM 787 C CA . TRP A 1 111 ? -56.479 16.036 41.821 1.00 89.56 111 TRP A CA 1
ATOM 788 C C . TRP A 1 111 ? -56.635 15.811 43.328 1.00 89.56 111 TRP A C 1
ATOM 790 O O . TRP A 1 111 ? -57.308 16.590 44.011 1.00 89.56 111 TRP A O 1
ATOM 800 N N . THR A 1 112 ? -55.992 14.777 43.883 1.00 86.94 112 THR A N 1
ATOM 801 C CA . THR A 1 112 ? -55.998 14.541 45.333 1.00 86.94 112 THR A CA 1
ATOM 802 C C . THR A 1 112 ? -55.334 15.662 46.117 1.00 86.94 112 THR A C 1
ATOM 804 O O . THR A 1 112 ? -55.829 15.991 47.194 1.00 86.94 112 THR A O 1
ATOM 807 N N . ILE A 1 113 ? -54.269 16.270 45.587 1.00 88.12 113 ILE A N 1
ATOM 808 C CA . ILE A 1 113 ? -53.605 17.423 46.206 1.00 88.12 113 ILE A CA 1
ATOM 809 C C . ILE A 1 113 ? -54.541 18.636 46.216 1.00 88.12 113 ILE A C 1
ATOM 811 O O . ILE A 1 113 ? -54.768 19.219 47.278 1.00 88.12 113 ILE A O 1
ATOM 815 N N . LEU A 1 114 ? -55.143 18.968 45.068 1.00 90.56 114 LEU A N 1
ATOM 816 C CA . LEU A 1 114 ? -56.058 20.106 44.922 1.00 90.56 114 LEU A CA 1
ATOM 817 C C . LEU A 1 114 ? -57.272 19.993 45.849 1.00 90.56 114 LEU A C 1
ATOM 819 O O . LEU A 1 114 ? -57.661 20.961 46.499 1.00 90.56 114 LEU A O 1
ATOM 823 N N . ARG A 1 115 ? -57.846 18.791 45.969 1.00 87.25 115 ARG A N 1
ATOM 824 C CA . ARG A 1 115 ? -59.002 18.533 46.841 1.00 87.25 115 ARG A CA 1
ATOM 825 C C . ARG A 1 115 ? -58.647 18.278 48.306 1.00 87.25 115 ARG A C 1
ATOM 827 O O . ARG A 1 115 ? -59.542 17.954 49.084 1.00 87.25 115 ARG A O 1
ATOM 834 N N . ARG A 1 116 ? -57.368 18.390 48.692 1.00 80.38 116 ARG A N 1
ATOM 835 C CA . ARG A 1 116 ? -56.863 18.051 50.038 1.00 80.38 116 ARG A CA 1
ATOM 836 C C . ARG A 1 116 ? -57.359 16.679 50.514 1.00 80.38 116 ARG A C 1
ATOM 838 O O . ARG A 1 116 ? -57.802 16.502 51.649 1.00 80.38 116 ARG A O 1
ATOM 845 N N . GLY A 1 117 ? -57.304 15.697 49.617 1.00 69.06 117 GLY A N 1
ATOM 846 C CA . GLY A 1 117 ? -57.756 14.334 49.861 1.00 69.06 117 GLY A CA 1
ATOM 847 C C . GLY A 1 117 ? -56.918 13.600 50.914 1.00 69.06 117 GLY A C 1
ATOM 848 O O . GLY A 1 117 ? -55.818 14.014 51.288 1.00 69.06 117 GLY A O 1
ATOM 849 N N . ARG A 1 118 ? -57.413 12.444 51.368 1.00 68.94 118 ARG A N 1
ATOM 850 C CA . ARG A 1 118 ? -56.774 11.630 52.424 1.00 68.94 118 ARG A CA 1
ATOM 851 C C . ARG A 1 118 ? -55.339 11.183 52.096 1.00 68.94 118 ARG A C 1
ATOM 853 O O . ARG A 1 118 ? -54.557 10.960 53.013 1.00 68.94 118 ARG A O 1
ATOM 860 N N . THR A 1 119 ? -54.979 11.102 50.816 1.00 73.44 119 THR A N 1
ATOM 861 C CA . THR A 1 119 ? -53.676 10.632 50.310 1.00 73.44 119 THR A CA 1
ATOM 862 C C . THR A 1 119 ? -52.741 11.760 49.846 1.00 73.44 119 THR A C 1
ATOM 864 O O . THR A 1 119 ? -51.698 11.483 49.256 1.00 73.44 119 THR A O 1
ATOM 867 N N . THR A 1 120 ? -53.067 13.029 50.143 1.00 79.31 120 THR A N 1
ATOM 868 C CA . THR A 1 120 ? -52.332 14.227 49.671 1.00 79.31 120 THR A CA 1
ATOM 869 C C . THR A 1 120 ? -50.823 14.160 49.922 1.00 79.31 120 THR A C 1
ATOM 871 O O . THR A 1 120 ? -50.037 14.535 49.061 1.00 79.31 120 THR A O 1
ATOM 874 N N . ARG A 1 121 ? -50.395 13.658 51.088 1.00 79.06 121 ARG A N 1
ATOM 875 C CA . ARG A 1 121 ? -48.962 13.547 51.414 1.00 79.06 121 ARG A CA 1
ATOM 876 C C . ARG A 1 121 ? -48.241 12.556 50.504 1.00 79.06 121 ARG A C 1
ATOM 878 O O . ARG A 1 121 ? -47.168 12.872 50.019 1.00 79.06 121 ARG A O 1
ATOM 885 N N . GLY A 1 122 ? -48.852 11.400 50.244 1.00 79.75 122 GLY A N 1
ATOM 886 C CA . GLY A 1 122 ? -48.287 10.399 49.340 1.00 79.75 122 GLY A CA 1
ATOM 887 C C . GLY A 1 122 ? -48.221 10.888 47.895 1.00 79.75 122 GLY A C 1
ATOM 888 O O . GLY A 1 122 ? -47.222 10.656 47.229 1.00 79.75 122 GLY A O 1
ATOM 889 N N . ALA A 1 123 ? -49.243 11.623 47.441 1.00 84.75 123 ALA A N 1
ATOM 890 C CA . ALA A 1 123 ? -49.239 12.262 46.125 1.00 84.75 123 ALA A CA 1
ATOM 891 C C . ALA A 1 123 ? -48.086 13.273 45.985 1.00 84.75 123 ALA A C 1
ATOM 893 O O . ALA A 1 123 ? -47.339 13.207 45.014 1.00 84.75 123 ALA A O 1
ATOM 894 N N . TRP A 1 124 ? -47.886 14.148 46.981 1.00 86.12 124 TRP A N 1
ATOM 895 C CA . TRP A 1 124 ? -46.745 15.071 47.002 1.00 86.12 124 TRP A CA 1
ATOM 896 C C . TRP A 1 124 ? -45.405 14.343 46.994 1.00 86.12 124 TRP A C 1
ATOM 898 O O . TRP A 1 124 ? -44.526 14.716 46.228 1.00 86.12 124 TRP A O 1
ATOM 908 N N . THR A 1 125 ? -45.248 13.296 47.807 1.00 87.62 125 THR A N 1
ATOM 909 C CA . THR A 1 125 ? -44.006 12.514 47.842 1.00 87.62 125 THR A CA 1
ATOM 910 C C . THR A 1 125 ? -43.685 11.902 46.481 1.00 87.62 125 THR A C 1
ATOM 912 O O . THR A 1 125 ? -42.549 12.015 46.042 1.00 87.62 125 THR A O 1
ATOM 915 N N . LEU A 1 126 ? -44.661 11.300 45.795 1.00 88.88 126 LEU A N 1
ATOM 916 C CA . LEU A 1 126 ? -44.437 10.678 44.486 1.00 88.88 126 LEU A CA 1
ATOM 917 C C . LEU A 1 126 ? -44.111 11.703 43.394 1.00 88.88 126 LEU A C 1
ATOM 919 O O . LEU A 1 126 ? -43.179 11.485 42.628 1.00 88.88 126 LEU A O 1
ATOM 923 N N . LEU A 1 127 ? -44.838 12.824 43.341 1.00 92.88 127 LEU A N 1
ATOM 924 C CA . LEU A 1 127 ? -44.592 13.867 42.340 1.00 92.88 127 LEU A CA 1
ATOM 925 C C . LEU A 1 127 ? -43.260 14.589 42.575 1.00 92.88 127 LEU A C 1
ATOM 927 O O . LEU A 1 127 ? -42.538 14.842 41.617 1.00 92.88 127 LEU A O 1
ATOM 931 N N . LEU A 1 128 ? -42.906 14.884 43.832 1.00 91.75 128 LEU A N 1
ATOM 932 C CA . LEU A 1 128 ? -41.614 15.494 44.163 1.00 91.75 128 LEU A CA 1
ATOM 933 C C . LEU A 1 128 ? -40.456 14.531 43.920 1.00 91.75 128 LEU A C 1
ATOM 935 O O . LEU A 1 128 ? -39.424 14.963 43.425 1.00 91.75 128 LEU A O 1
ATOM 939 N N . TRP A 1 129 ? -40.619 13.243 44.232 1.00 93.25 129 TRP A N 1
ATOM 940 C CA . TRP A 1 129 ? -39.615 12.225 43.923 1.00 93.25 129 TRP A CA 1
ATOM 941 C C . TRP A 1 129 ? -39.388 12.137 42.410 1.00 93.25 129 TRP A C 1
ATOM 943 O O . TRP A 1 129 ? -38.247 12.257 41.964 1.00 93.25 129 TRP A O 1
ATOM 953 N N . LEU A 1 130 ? -40.463 12.010 41.625 1.00 93.62 130 LEU A N 1
ATOM 954 C CA . LEU A 1 130 ? -40.374 11.973 40.167 1.00 93.62 130 LEU A CA 1
ATOM 955 C C . LEU A 1 130 ? -39.686 13.233 39.624 1.00 93.62 130 LEU A C 1
ATOM 957 O O . LEU A 1 130 ? -38.716 13.119 38.884 1.00 93.62 130 LEU A O 1
ATOM 961 N N . ALA A 1 131 ? -40.139 14.422 40.033 1.00 93.25 131 ALA A N 1
ATOM 962 C CA . ALA A 1 131 ? -39.583 15.687 39.562 1.00 93.25 131 ALA A CA 1
ATOM 963 C C . ALA A 1 131 ? -38.102 15.846 39.936 1.00 93.25 131 ALA A C 1
ATOM 965 O O . ALA A 1 131 ? -37.288 16.148 39.069 1.00 93.25 131 ALA A O 1
ATOM 966 N N . LEU A 1 132 ? -37.739 15.599 41.200 1.00 92.75 132 LEU A N 1
ATOM 967 C CA . LEU A 1 132 ? -36.378 15.796 41.703 1.00 92.75 132 LEU A CA 1
ATOM 968 C C . LEU A 1 132 ? -35.372 14.869 41.015 1.00 92.75 132 LEU A C 1
ATOM 970 O O . LEU A 1 132 ? -34.271 15.302 40.692 1.00 92.75 132 LEU A O 1
ATOM 974 N N . LEU A 1 133 ? -35.743 13.611 40.765 1.00 93.62 133 LEU A N 1
ATOM 975 C CA . LEU A 1 133 ? -34.841 12.645 40.132 1.00 93.62 133 LEU A CA 1
ATOM 976 C C . LEU A 1 133 ? -34.872 12.670 38.600 1.00 93.62 133 LEU A C 1
ATOM 978 O O . LEU A 1 133 ? -34.081 11.969 37.981 1.00 93.62 133 LEU A O 1
ATOM 982 N N . CYS A 1 134 ? -35.712 13.508 37.989 1.00 93.25 134 CYS A N 1
ATOM 983 C CA . CYS A 1 134 ? -35.582 13.861 36.573 1.00 93.25 134 CYS A CA 1
ATOM 984 C C . CYS A 1 134 ? -34.575 14.999 36.342 1.00 93.25 134 CYS A C 1
ATOM 986 O O . CYS A 1 134 ? -34.053 15.122 35.237 1.00 93.25 134 CYS A O 1
ATOM 988 N N . VAL A 1 135 ? -34.275 15.813 37.366 1.00 90.38 135 VAL A N 1
ATOM 989 C CA . VAL A 1 135 ? -33.384 16.982 37.240 1.00 90.38 135 VAL A CA 1
ATOM 990 C C . VAL A 1 135 ? -32.007 16.622 36.662 1.00 90.38 135 VAL A C 1
ATOM 992 O O . VAL A 1 135 ? -31.599 17.305 35.726 1.00 90.38 135 VAL A O 1
ATOM 995 N N . PRO A 1 136 ? -31.298 15.566 37.115 1.00 86.25 136 PRO A N 1
ATOM 996 C CA . PRO A 1 136 ? -29.986 15.233 36.555 1.00 86.25 136 PRO A CA 1
ATOM 997 C C . PRO A 1 136 ? -30.027 14.915 35.055 1.00 86.25 136 PRO A C 1
ATOM 999 O O . PRO A 1 136 ? -29.142 15.339 34.321 1.00 86.25 136 PRO A O 1
ATOM 1002 N N . ALA A 1 137 ? -31.068 14.214 34.590 1.00 87.56 137 ALA A N 1
ATOM 1003 C CA . ALA A 1 137 ? -31.245 13.920 33.169 1.00 87.56 137 ALA A CA 1
ATOM 1004 C C . ALA A 1 137 ? -31.509 15.202 32.361 1.00 87.56 137 ALA A C 1
ATOM 1006 O O . ALA A 1 137 ? -30.867 15.426 31.340 1.00 87.56 137 ALA A O 1
ATOM 1007 N N . ILE A 1 138 ? -32.388 16.080 32.858 1.00 89.25 138 ILE A N 1
ATOM 1008 C CA . ILE A 1 138 ? -32.727 17.356 32.203 1.00 89.25 138 ILE A CA 1
ATOM 1009 C C . ILE A 1 138 ? -31.503 18.280 32.100 1.00 89.25 138 ILE A C 1
ATOM 1011 O O . ILE A 1 138 ? -31.323 18.940 31.083 1.00 89.25 138 ILE A O 1
ATOM 1015 N N . LEU A 1 139 ? -30.664 18.332 33.140 1.00 84.38 139 LEU A N 1
ATOM 1016 C CA . LEU A 1 139 ? -29.493 19.215 33.180 1.00 84.38 139 LEU A CA 1
ATOM 1017 C C . LEU A 1 139 ? -28.326 18.743 32.308 1.00 84.38 139 LEU A C 1
ATOM 1019 O O . LEU A 1 139 ? -27.533 19.580 31.888 1.00 84.38 139 LEU A O 1
ATOM 1023 N N . ALA A 1 140 ? -28.213 17.439 32.042 1.00 80.06 140 ALA A N 1
ATOM 1024 C CA . ALA A 1 140 ? -27.138 16.903 31.210 1.00 80.06 140 ALA A CA 1
ATOM 1025 C C . ALA A 1 140 ? -27.273 17.308 29.728 1.00 80.06 140 ALA A C 1
ATOM 1027 O O . ALA A 1 140 ? -26.262 17.436 29.051 1.00 80.06 140 ALA A O 1
ATOM 1028 N N . ALA A 1 141 ? -28.506 17.548 29.254 1.00 76.38 141 ALA A N 1
ATOM 1029 C CA . ALA A 1 141 ? -28.834 18.059 27.915 1.00 76.38 141 ALA A CA 1
ATOM 1030 C C . ALA A 1 141 ? -28.207 17.305 26.722 1.00 76.38 141 ALA A C 1
ATOM 1032 O O . ALA A 1 141 ? -27.991 17.874 25.656 1.00 76.38 141 ALA A O 1
ATOM 1033 N N . GLU A 1 142 ? -27.964 16.008 26.894 1.00 75.19 142 GLU A N 1
ATOM 1034 C CA . GLU A 1 142 ? -27.288 15.144 25.928 1.00 75.19 142 GLU A CA 1
ATOM 1035 C C . GLU A 1 142 ? -28.024 13.799 25.863 1.00 75.19 142 GLU A C 1
ATOM 1037 O O . GLU A 1 142 ? -28.319 13.211 26.909 1.00 75.19 142 GLU A O 1
ATOM 1042 N N . ASP A 1 143 ? -28.348 13.335 24.653 1.00 78.75 143 ASP A N 1
ATOM 1043 C CA . ASP A 1 143 ? -28.972 12.032 24.369 1.00 78.75 143 ASP A CA 1
ATOM 1044 C C . ASP A 1 143 ? -30.227 11.697 25.197 1.00 78.75 143 ASP A C 1
ATOM 1046 O O . ASP A 1 143 ? -30.485 10.545 25.554 1.00 78.75 143 ASP A O 1
ATOM 1050 N N . ASN A 1 144 ? -31.041 12.702 25.532 1.00 86.19 144 ASN A N 1
ATOM 1051 C CA . ASN A 1 144 ? -32.255 12.478 26.309 1.00 86.19 144 ASN A CA 1
ATOM 1052 C C . ASN A 1 144 ? -33.424 11.932 25.465 1.00 86.19 144 ASN A C 1
ATOM 1054 O O . ASN A 1 144 ? -33.621 12.350 24.323 1.00 86.19 144 ASN A O 1
ATOM 1058 N N . PRO A 1 145 ? -34.291 11.090 26.062 1.00 89.62 145 PRO A N 1
ATOM 1059 C CA . PRO A 1 145 ? -34.237 10.618 27.450 1.00 89.62 145 PRO A CA 1
ATOM 1060 C C . PRO A 1 145 ? -33.200 9.503 27.664 1.00 89.62 145 PRO A C 1
ATOM 1062 O O . PRO A 1 145 ? -33.289 8.458 27.041 1.00 89.62 145 PRO A O 1
ATOM 1065 N N . HIS A 1 146 ? -32.290 9.669 28.625 1.00 87.81 146 HIS A N 1
ATOM 1066 C C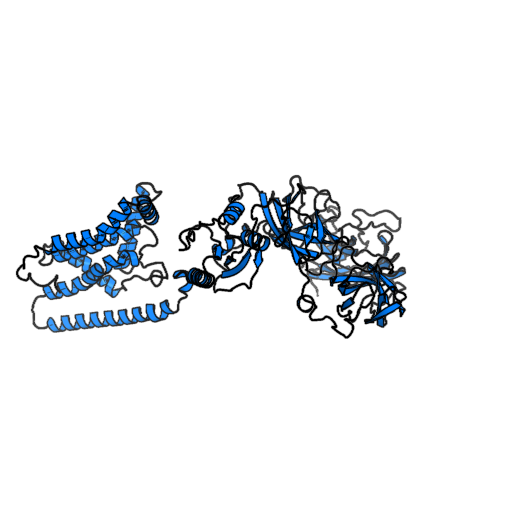A . HIS A 1 146 ? -31.237 8.684 28.900 1.00 87.81 146 HIS A CA 1
ATOM 1067 C C . HIS A 1 146 ? -31.598 7.792 30.105 1.00 87.81 146 HIS A C 1
ATOM 1069 O O . HIS A 1 146 ? -31.700 8.263 31.244 1.00 87.81 146 HIS A O 1
ATOM 1075 N N . PHE A 1 147 ? -31.779 6.486 29.910 1.00 87.12 147 PHE A N 1
ATOM 1076 C CA . PHE A 1 147 ? -32.419 5.613 30.910 1.00 87.12 147 PHE A CA 1
ATOM 1077 C C . PHE A 1 147 ? -31.600 5.405 32.181 1.00 87.12 147 PHE A C 1
ATOM 1079 O O . PHE A 1 147 ? -32.165 5.408 33.277 1.00 87.12 147 PHE A O 1
ATOM 1086 N N . THR A 1 148 ? -30.274 5.304 32.079 1.00 86.06 148 THR A N 1
ATOM 1087 C CA . THR A 1 148 ? -29.413 5.200 33.271 1.00 86.06 148 THR A CA 1
ATOM 1088 C C . THR A 1 148 ? -29.497 6.453 34.154 1.00 86.06 148 THR A C 1
ATOM 1090 O O . THR A 1 148 ? -29.424 6.343 35.377 1.00 86.06 148 THR A O 1
ATOM 1093 N N . ARG A 1 149 ? -29.749 7.633 33.561 1.00 87.88 149 ARG A N 1
ATOM 1094 C CA . ARG A 1 149 ? -29.950 8.903 34.281 1.00 87.88 149 ARG A CA 1
ATOM 1095 C C . ARG A 1 149 ? -31.349 8.991 34.908 1.00 87.88 149 ARG A C 1
ATOM 1097 O O . ARG A 1 149 ? -31.524 9.667 35.917 1.00 87.88 149 ARG A O 1
ATOM 1104 N N . LEU A 1 150 ? -32.334 8.272 34.362 1.00 90.62 150 LEU A N 1
ATOM 1105 C CA . LEU A 1 150 ? -33.712 8.207 34.872 1.00 90.62 150 LEU A CA 1
ATOM 1106 C C . LEU A 1 150 ? -33.962 7.058 35.860 1.00 90.62 150 LEU A C 1
ATOM 1108 O O . LEU A 1 150 ? -35.055 6.967 36.424 1.00 90.62 150 LEU A O 1
ATOM 1112 N N . PHE A 1 151 ? -32.967 6.205 36.125 1.00 89.06 151 PHE A N 1
ATOM 1113 C CA . PHE A 1 151 ? -33.120 5.010 36.962 1.00 89.06 151 PHE A CA 1
ATOM 1114 C C . PHE A 1 151 ? -33.712 5.315 38.348 1.00 89.06 151 PHE A C 1
ATOM 1116 O O . PHE A 1 151 ? -34.584 4.596 38.837 1.00 89.06 151 PHE A O 1
ATOM 1123 N N . GLY A 1 152 ? -33.310 6.436 38.956 1.00 88.69 152 GLY A N 1
ATOM 1124 C CA . GLY A 1 152 ? -33.843 6.885 40.244 1.00 88.69 152 GLY A CA 1
ATOM 1125 C C . GLY A 1 152 ? -35.317 7.317 40.203 1.00 88.69 152 GLY A C 1
ATOM 1126 O O . GLY A 1 152 ? -36.021 7.179 41.205 1.00 88.69 152 GLY A O 1
ATOM 1127 N N . ALA A 1 153 ? -35.801 7.812 39.062 1.00 93.00 153 ALA A N 1
ATOM 1128 C CA . ALA A 1 153 ? -37.164 8.310 38.872 1.00 93.00 153 ALA A CA 1
ATOM 1129 C C . ALA A 1 153 ? -38.180 7.191 38.552 1.00 93.00 153 ALA A C 1
ATOM 1131 O O . ALA A 1 153 ? -39.371 7.332 38.850 1.00 93.00 153 ALA A O 1
ATOM 1132 N N . LEU A 1 154 ? -37.726 6.057 38.000 1.00 91.00 154 LEU A N 1
ATOM 1133 C CA . LEU A 1 154 ? -38.585 4.933 37.592 1.00 91.00 154 LEU A CA 1
ATOM 1134 C C . LEU A 1 154 ? -39.472 4.366 38.717 1.00 91.00 154 LEU A C 1
ATOM 1136 O O . LEU A 1 154 ? -40.662 4.155 38.464 1.00 91.00 154 LEU A O 1
ATOM 1140 N N . PRO A 1 155 ? -38.992 4.157 39.963 1.00 92.69 155 PRO A N 1
ATOM 1141 C CA . PRO A 1 155 ? -39.852 3.665 41.038 1.00 92.69 155 PRO A CA 1
ATOM 1142 C C . PRO A 1 155 ? -41.022 4.608 41.344 1.00 92.69 155 PRO A C 1
ATOM 1144 O O . PRO A 1 155 ? -42.135 4.145 41.600 1.00 92.69 155 PRO A O 1
ATOM 1147 N N . ALA A 1 156 ? -40.807 5.928 41.277 1.00 92.50 156 ALA A N 1
ATOM 1148 C CA . ALA A 1 156 ? -41.872 6.909 41.469 1.00 92.50 156 ALA A CA 1
ATOM 1149 C C . ALA A 1 156 ? -42.921 6.814 40.351 1.00 92.50 156 ALA A C 1
ATOM 1151 O O . ALA A 1 156 ? -44.119 6.801 40.639 1.00 92.50 156 ALA A O 1
ATOM 1152 N N . ALA A 1 157 ? -42.480 6.678 39.097 1.00 92.69 157 ALA A N 1
ATOM 1153 C CA . ALA A 1 157 ? -43.363 6.489 37.947 1.00 92.69 157 ALA A CA 1
ATOM 1154 C C . ALA A 1 157 ? -44.182 5.190 38.050 1.00 92.69 157 ALA A C 1
ATOM 1156 O O . ALA A 1 157 ? -45.400 5.221 37.898 1.00 92.69 157 ALA A O 1
ATOM 1157 N N . LEU A 1 158 ? -43.562 4.062 38.412 1.00 91.50 158 LEU A N 1
ATOM 1158 C CA . LEU A 1 158 ? -44.258 2.783 38.616 1.00 91.50 158 LEU A CA 1
ATOM 1159 C C . LEU A 1 158 ? -45.306 2.863 39.736 1.00 91.50 158 LEU A C 1
ATOM 1161 O O . LEU A 1 158 ? -46.424 2.359 39.602 1.00 91.50 158 LEU A O 1
ATOM 1165 N N . LEU A 1 159 ? -44.978 3.535 40.842 1.00 91.56 159 LEU A N 1
ATOM 1166 C CA . LEU A 1 159 ? -45.930 3.773 41.927 1.00 91.56 159 LEU A CA 1
ATOM 1167 C C . LEU A 1 159 ? -47.072 4.704 41.500 1.00 91.56 159 LEU A C 1
ATOM 1169 O O . LEU A 1 159 ? -48.207 4.502 41.939 1.00 91.56 159 LEU A O 1
ATOM 1173 N N . LEU A 1 160 ? -46.795 5.685 40.635 1.00 92.19 160 LEU A N 1
ATOM 1174 C CA . LEU A 1 160 ? -47.814 6.527 40.009 1.00 92.19 160 LEU A CA 1
ATOM 1175 C C . LEU A 1 160 ? -48.707 5.718 39.063 1.00 92.19 160 LEU A C 1
ATOM 1177 O O . LEU A 1 160 ? -49.917 5.890 39.132 1.00 92.19 160 LEU A O 1
ATOM 1181 N N . ALA A 1 161 ? -48.179 4.772 38.284 1.00 91.44 161 ALA A N 1
ATOM 1182 C CA . ALA A 1 161 ? -48.989 3.878 37.448 1.00 91.44 161 ALA A CA 1
ATOM 1183 C C . ALA A 1 161 ? -49.981 3.035 38.273 1.00 91.44 161 ALA A C 1
ATOM 1185 O O . ALA A 1 161 ? -51.125 2.814 37.877 1.00 91.44 161 ALA A O 1
ATOM 1186 N N . GLY A 1 162 ? -49.574 2.600 39.469 1.00 88.62 162 GLY A N 1
ATOM 1187 C CA . GLY A 1 162 ? -50.450 1.904 40.417 1.00 88.62 162 GLY A CA 1
ATOM 1188 C C . GLY A 1 162 ? -51.414 2.818 41.189 1.00 88.62 162 GLY A C 1
ATOM 1189 O O . GLY A 1 162 ? -52.301 2.322 41.893 1.00 88.62 162 GLY A O 1
ATOM 1190 N N . TYR A 1 163 ? -51.261 4.142 41.092 1.00 87.50 163 TYR A N 1
ATOM 1191 C CA . TYR A 1 163 ? -52.018 5.111 41.887 1.00 87.50 163 TYR A CA 1
ATOM 1192 C C . TYR A 1 163 ? -53.504 5.201 41.496 1.00 87.50 163 TYR A C 1
ATOM 1194 O O . TYR A 1 163 ? -54.334 5.134 42.407 1.00 87.50 163 TYR A O 1
ATOM 1202 N N . PRO A 1 164 ? -53.896 5.274 40.203 1.00 88.50 164 PRO A N 1
ATOM 1203 C CA . PRO A 1 164 ? -55.301 5.332 39.797 1.00 88.50 164 PRO A CA 1
ATOM 1204 C C . PRO A 1 164 ? -56.150 4.141 40.267 1.00 88.50 164 PRO A C 1
ATOM 1206 O O . PRO A 1 164 ? -57.184 4.387 40.895 1.00 88.50 164 PRO A O 1
ATOM 1209 N N . PRO A 1 165 ? -55.759 2.864 40.052 1.00 83.44 165 PRO A N 1
ATOM 1210 C CA . PRO A 1 165 ? -56.566 1.740 40.522 1.00 83.44 165 PRO A CA 1
ATOM 1211 C C . PRO A 1 165 ? -56.617 1.676 42.054 1.00 83.44 165 PRO A C 1
ATOM 1213 O O . PRO A 1 165 ? -57.674 1.396 42.620 1.00 83.44 165 PRO A O 1
ATOM 1216 N N . ALA A 1 166 ? -55.523 2.008 42.750 1.00 80.62 166 ALA A N 1
ATOM 1217 C CA . ALA A 1 166 ? -55.513 2.071 44.212 1.00 80.62 166 ALA A CA 1
ATOM 1218 C C . ALA A 1 166 ? -56.456 3.159 44.751 1.00 80.62 166 ALA A C 1
ATOM 1220 O O . ALA A 1 166 ? -57.215 2.913 45.691 1.00 80.62 166 ALA A O 1
ATOM 1221 N N . TRP A 1 167 ? -56.440 4.344 44.137 1.00 81.81 167 TRP A N 1
ATOM 1222 C CA . TRP A 1 167 ? -57.336 5.448 44.464 1.00 81.81 167 TRP A CA 1
ATOM 1223 C C . TRP A 1 167 ? -58.799 5.080 44.195 1.00 81.81 167 TRP A C 1
ATOM 1225 O O . TRP A 1 167 ? -59.654 5.273 45.057 1.00 81.81 167 TRP A O 1
ATOM 1235 N N . PHE A 1 168 ? -59.089 4.463 43.047 1.00 81.50 168 PHE A N 1
ATOM 1236 C CA . PHE A 1 168 ? -60.434 4.002 42.701 1.00 81.50 168 PHE A CA 1
ATOM 1237 C C . PHE A 1 168 ? -60.971 2.985 43.720 1.00 81.50 168 PHE A C 1
ATOM 1239 O O . PHE A 1 168 ? -62.093 3.123 44.209 1.00 81.50 168 PHE A O 1
ATOM 1246 N N . ILE A 1 169 ? -60.160 1.997 44.114 1.00 77.31 169 ILE A N 1
ATOM 1247 C CA . ILE A 1 169 ? -60.534 0.996 45.127 1.00 77.31 169 ILE A CA 1
ATOM 1248 C C . ILE A 1 169 ? -60.777 1.643 46.499 1.00 77.31 169 ILE A C 1
ATOM 1250 O O . ILE A 1 169 ? -61.699 1.229 47.206 1.00 77.31 169 ILE A O 1
ATOM 1254 N N . ALA A 1 170 ? -59.979 2.645 46.877 1.00 73.62 170 ALA A N 1
ATOM 1255 C CA . ALA A 1 170 ? -60.096 3.340 48.159 1.00 73.62 170 ALA A CA 1
ATOM 1256 C C . ALA A 1 170 ? -61.312 4.284 48.234 1.00 73.62 170 ALA A C 1
ATOM 1258 O O . ALA A 1 170 ? -61.851 4.508 49.321 1.00 73.62 170 ALA A O 1
ATOM 1259 N N . ASN A 1 171 ? -61.754 4.823 47.094 1.00 73.94 171 ASN A N 1
ATOM 1260 C CA . ASN A 1 171 ? -62.790 5.854 47.018 1.00 73.94 171 ASN A CA 1
ATOM 1261 C C . ASN A 1 171 ? -64.137 5.362 46.452 1.00 73.94 171 ASN A C 1
ATOM 1263 O O . ASN A 1 171 ? -65.086 6.147 46.398 1.00 73.94 171 ASN A O 1
ATOM 1267 N N . ARG A 1 172 ? -64.264 4.085 46.064 1.00 72.56 172 ARG A N 1
ATOM 1268 C CA . ARG A 1 172 ? -65.527 3.526 45.550 1.00 72.56 172 ARG A CA 1
ATOM 1269 C C . ARG A 1 172 ? -66.603 3.360 46.644 1.00 72.56 172 ARG A C 1
ATOM 1271 O O . ARG A 1 172 ? -66.290 2.910 47.750 1.00 72.56 172 ARG A O 1
ATOM 1278 N N . PRO A 1 173 ? -67.888 3.636 46.350 1.00 69.38 173 PRO A N 1
ATOM 1279 C CA . PRO A 1 173 ? -68.997 3.277 47.234 1.00 69.38 173 PRO A CA 1
ATOM 1280 C C . PRO A 1 173 ? -69.166 1.748 47.311 1.00 69.38 173 PRO A C 1
ATOM 1282 O O . PRO A 1 173 ? -68.947 1.036 46.338 1.00 69.38 173 PRO A O 1
ATOM 1285 N N . ARG A 1 174 ? -69.554 1.204 48.472 1.00 67.56 174 ARG A N 1
ATOM 1286 C CA . ARG A 1 174 ? -69.782 -0.245 48.646 1.00 67.56 174 ARG A CA 1
ATOM 1287 C C . ARG A 1 174 ? -71.225 -0.609 48.274 1.00 67.56 174 ARG A C 1
ATOM 1289 O O . ARG A 1 174 ? -72.083 -0.637 49.149 1.00 67.56 174 ARG A O 1
ATOM 1296 N N . ARG A 1 175 ? -71.505 -0.863 46.988 1.00 73.50 175 ARG A N 1
ATOM 1297 C CA . ARG A 1 175 ? -72.805 -1.387 46.512 1.00 73.50 175 ARG A CA 1
ATOM 1298 C C . ARG A 1 175 ? -72.696 -2.847 46.026 1.00 73.50 175 ARG A C 1
ATOM 1300 O O . ARG A 1 175 ? -71.679 -3.195 45.418 1.00 73.50 175 ARG A O 1
ATOM 1307 N N . PRO A 1 176 ? -73.716 -3.701 46.248 1.00 54.50 176 PRO A N 1
ATOM 1308 C CA . PRO A 1 176 ? -73.749 -5.059 45.694 1.00 54.50 176 PRO A CA 1
ATOM 1309 C C . PRO A 1 176 ? -73.776 -5.005 44.152 1.00 54.50 176 PRO A C 1
ATOM 1311 O O . PRO A 1 176 ? -74.484 -4.184 43.578 1.00 54.50 176 PRO A O 1
ATOM 1314 N N . GLY A 1 177 ? -72.934 -5.807 43.483 1.00 65.25 177 GLY A N 1
ATOM 1315 C CA . GLY A 1 177 ? -72.707 -5.790 42.022 1.00 65.25 177 GLY A CA 1
ATOM 1316 C C . GLY A 1 177 ? -71.423 -5.071 41.562 1.00 65.25 177 GLY A C 1
ATOM 1317 O O . GLY A 1 177 ? -70.793 -5.492 40.596 1.00 65.25 177 GLY A O 1
ATOM 1318 N N . GLN A 1 178 ? -70.933 -4.067 42.305 1.00 67.19 178 GLN A N 1
ATOM 1319 C CA . GLN A 1 178 ? -69.681 -3.351 41.974 1.00 67.19 178 GLN A CA 1
ATOM 1320 C C . GLN A 1 178 ? -68.394 -4.137 42.284 1.00 67.19 178 GLN A C 1
ATOM 1322 O O . GLN A 1 178 ? -67.289 -3.723 41.930 1.00 67.19 178 GLN A O 1
ATOM 1327 N N . VAL A 1 179 ? -68.510 -5.267 42.982 1.00 69.62 179 VAL A N 1
ATOM 1328 C CA . VAL A 1 179 ? -67.379 -6.167 43.241 1.00 69.62 179 VAL A CA 1
ATOM 1329 C C . VAL A 1 179 ? -67.014 -6.931 41.969 1.00 69.62 179 VAL A C 1
ATOM 1331 O O . VAL A 1 179 ? -65.838 -6.998 41.634 1.00 69.62 179 VAL A O 1
ATOM 1334 N N . GLN A 1 180 ? -68.009 -7.420 41.227 1.00 75.06 180 GLN A N 1
ATOM 1335 C CA . GLN A 1 180 ? -67.811 -8.192 39.998 1.00 75.06 180 GLN A CA 1
ATOM 1336 C C . GLN A 1 180 ? -67.203 -7.334 38.878 1.00 75.06 180 GLN A C 1
ATOM 1338 O O . GLN A 1 180 ? -66.237 -7.750 38.247 1.00 75.06 180 GLN A O 1
ATOM 1343 N N . THR A 1 181 ? -67.677 -6.096 38.699 1.00 76.12 181 THR A N 1
ATOM 1344 C CA . THR A 1 181 ? -67.091 -5.138 37.743 1.00 76.12 181 THR A CA 1
ATOM 1345 C C . THR A 1 181 ? -65.673 -4.708 38.116 1.00 76.12 181 THR A C 1
ATOM 1347 O O . THR A 1 181 ? -64.835 -4.571 37.230 1.00 76.12 181 THR A O 1
ATOM 1350 N N . ALA A 1 182 ? -65.360 -4.548 39.407 1.00 75.81 182 ALA A N 1
ATOM 1351 C CA . ALA A 1 182 ? -63.993 -4.261 39.850 1.00 75.81 182 ALA A CA 1
ATOM 1352 C C . ALA A 1 182 ? -63.036 -5.443 39.606 1.00 75.81 182 ALA A C 1
ATOM 1354 O O . ALA A 1 182 ? -61.903 -5.224 39.184 1.00 75.81 182 ALA A O 1
ATOM 1355 N N . TR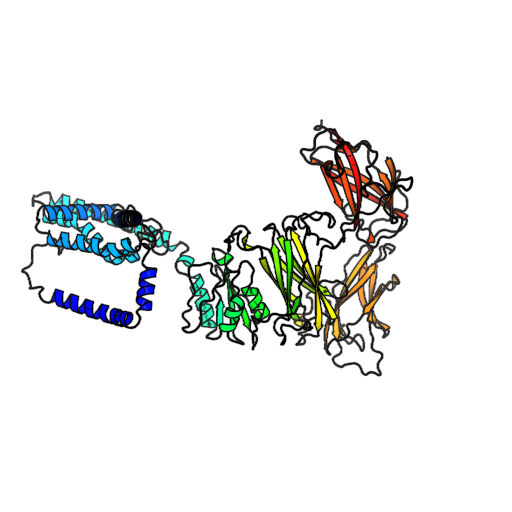P A 1 183 ? -63.489 -6.681 39.831 1.00 80.44 183 TRP A N 1
ATOM 1356 C CA . TRP A 1 183 ? -62.716 -7.886 39.512 1.00 80.44 183 TRP A CA 1
ATOM 1357 C C . TRP A 1 183 ? -62.494 -8.044 38.013 1.00 80.44 183 TRP A C 1
ATOM 1359 O O . TRP A 1 183 ? -61.371 -8.309 37.602 1.00 80.44 183 TRP A O 1
ATOM 1369 N N . MET A 1 184 ? -63.528 -7.830 37.200 1.00 82.06 184 MET A N 1
ATOM 1370 C CA . MET A 1 184 ? -63.425 -7.920 35.745 1.00 82.06 184 MET A CA 1
ATOM 1371 C C . MET A 1 184 ? -62.487 -6.843 35.189 1.00 82.06 184 MET A C 1
ATOM 1373 O O . MET A 1 184 ? -61.596 -7.164 34.417 1.00 82.06 184 MET A O 1
ATOM 1377 N N . GLY A 1 185 ? -62.595 -5.595 35.660 1.00 83.31 185 GLY A N 1
ATOM 1378 C CA . GLY A 1 185 ? -61.659 -4.527 35.294 1.00 83.31 185 GLY A CA 1
ATOM 1379 C C . GLY A 1 185 ? -60.221 -4.804 35.746 1.00 83.31 185 GLY A C 1
ATOM 1380 O O . GLY A 1 185 ? -59.282 -4.553 34.994 1.00 83.31 185 GLY A O 1
ATOM 1381 N N . GLY A 1 186 ? -60.039 -5.373 36.942 1.00 84.69 186 GLY A N 1
ATOM 1382 C CA . GLY A 1 186 ? -58.732 -5.822 37.426 1.00 84.69 186 GLY A CA 1
ATOM 1383 C C . GLY A 1 186 ? -58.146 -6.961 36.588 1.00 84.69 186 GLY A C 1
ATOM 1384 O O . GLY A 1 186 ? -56.967 -6.917 36.255 1.00 84.69 186 GLY A O 1
ATOM 1385 N N . ALA A 1 187 ? -58.968 -7.939 36.198 1.00 87.06 187 ALA A N 1
ATOM 1386 C CA . ALA A 1 187 ? -58.572 -9.051 35.338 1.00 87.06 187 ALA A CA 1
ATOM 1387 C C . ALA A 1 187 ? -58.223 -8.580 33.919 1.00 87.06 187 ALA A C 1
ATOM 1389 O O . ALA A 1 187 ? -57.202 -8.999 33.383 1.00 87.06 187 ALA A O 1
ATOM 1390 N N . THR A 1 188 ? -59.003 -7.662 33.338 1.00 89.38 188 THR A N 1
ATOM 1391 C CA . THR A 1 188 ? -58.686 -7.037 32.045 1.00 89.38 188 THR A CA 1
ATOM 1392 C C . THR A 1 188 ? -57.368 -6.278 32.115 1.00 89.38 188 THR A C 1
ATOM 1394 O O . THR A 1 188 ? -56.524 -6.451 31.243 1.00 89.38 188 THR A O 1
ATOM 1397 N N . LEU A 1 189 ? -57.152 -5.471 33.159 1.00 88.06 189 LEU A N 1
ATOM 1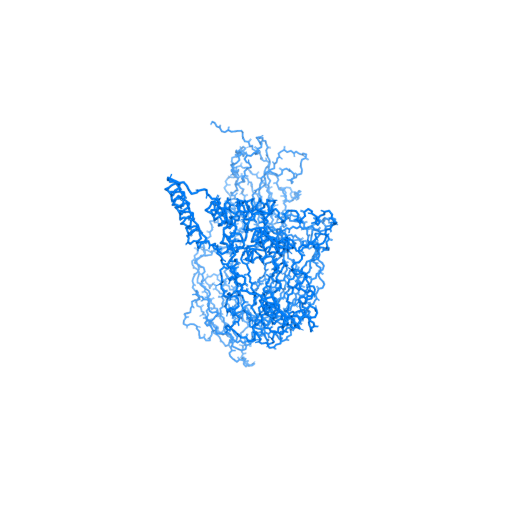398 C CA . LEU A 1 189 ? -55.893 -4.747 33.322 1.00 88.06 189 LEU A CA 1
ATOM 1399 C C . LEU A 1 189 ? -54.707 -5.705 33.498 1.00 88.06 189 LEU A C 1
ATOM 1401 O O . LEU A 1 189 ? -53.665 -5.499 32.886 1.00 88.06 189 LEU A O 1
ATOM 1405 N N . ALA A 1 190 ? -54.872 -6.767 34.288 1.00 89.69 190 ALA A N 1
ATOM 1406 C CA . ALA A 1 190 ? -53.851 -7.795 34.460 1.00 89.69 190 ALA A CA 1
ATOM 1407 C C . ALA A 1 190 ? -53.537 -8.519 33.140 1.00 89.69 190 ALA A C 1
ATOM 1409 O O . ALA A 1 190 ? -52.369 -8.728 32.832 1.00 89.69 190 ALA A O 1
ATOM 1410 N N . PHE A 1 191 ? -54.555 -8.848 32.340 1.00 93.44 191 PHE A N 1
ATOM 1411 C CA . PHE A 1 191 ? -54.379 -9.447 31.016 1.00 93.44 191 PHE A CA 1
ATOM 1412 C C . PHE A 1 191 ? -53.637 -8.507 30.059 1.00 93.44 191 PHE A C 1
ATOM 1414 O O . PHE A 1 191 ? -52.687 -8.926 29.408 1.00 93.44 191 PHE A O 1
ATOM 1421 N N . LEU A 1 192 ? -54.019 -7.229 30.015 1.00 91.06 192 LEU A N 1
ATOM 1422 C CA . LEU A 1 192 ? -53.350 -6.217 29.197 1.00 91.06 192 LEU A CA 1
ATOM 1423 C C . LEU A 1 192 ? -51.876 -6.043 29.584 1.00 91.06 192 LEU A C 1
ATOM 1425 O O . LEU A 1 192 ? -51.021 -6.009 28.706 1.00 91.06 192 LEU A O 1
ATOM 1429 N N . LEU A 1 193 ? -51.573 -5.989 30.884 1.00 90.81 193 LEU A N 1
ATOM 1430 C CA . LEU A 1 193 ? -50.196 -5.925 31.382 1.00 90.81 193 LEU A CA 1
ATOM 1431 C C . LEU A 1 193 ? -49.412 -7.214 31.097 1.00 90.81 193 LEU A C 1
ATOM 1433 O O . LEU A 1 193 ? -48.217 -7.145 30.833 1.00 90.81 193 LEU A O 1
ATOM 1437 N N . LEU A 1 194 ? -50.063 -8.382 31.121 1.00 93.94 194 LEU A N 1
ATOM 1438 C CA . LEU A 1 194 ? -49.432 -9.653 30.761 1.00 93.94 194 LEU A CA 1
ATOM 1439 C C . LEU A 1 194 ? -49.068 -9.693 29.273 1.00 93.94 194 LEU A C 1
ATOM 1441 O O . LEU A 1 194 ? -47.938 -10.031 28.938 1.00 93.94 194 LEU A O 1
ATOM 1445 N N . VAL A 1 195 ? -50.003 -9.336 28.388 1.00 93.56 195 VAL A N 1
ATOM 1446 C CA . VAL A 1 195 ? -49.755 -9.269 26.938 1.00 93.56 195 VAL A CA 1
ATOM 1447 C C . VAL A 1 195 ? -48.642 -8.270 26.638 1.00 93.56 195 VAL A C 1
ATOM 1449 O O . VAL A 1 195 ? -47.712 -8.588 25.905 1.00 93.56 195 VAL A O 1
ATOM 1452 N N . ASP A 1 196 ? -48.697 -7.090 27.248 1.00 91.00 196 ASP A N 1
ATOM 1453 C CA . ASP A 1 196 ? -47.670 -6.065 27.100 1.00 91.00 196 ASP A CA 1
ATOM 1454 C C . ASP A 1 196 ? -46.290 -6.519 27.610 1.00 91.00 196 ASP A C 1
ATOM 1456 O O . ASP A 1 196 ? -45.273 -6.305 26.946 1.00 91.00 196 ASP A O 1
ATOM 1460 N N . GLY A 1 197 ? -46.259 -7.226 28.743 1.00 91.81 197 GLY A N 1
ATOM 1461 C CA . GLY A 1 197 ? -45.053 -7.845 29.285 1.00 91.81 197 GLY A CA 1
ATOM 1462 C C . GLY A 1 197 ? -44.473 -8.917 28.361 1.00 91.81 197 GLY A C 1
ATOM 1463 O O . GLY A 1 197 ? -43.262 -8.955 28.167 1.00 91.81 197 GLY A O 1
ATOM 1464 N N . LEU A 1 198 ? -45.316 -9.741 27.731 1.00 94.06 198 LEU A N 1
ATOM 1465 C CA . LEU A 1 198 ? -44.888 -10.743 26.746 1.00 94.06 198 LEU A CA 1
ATOM 1466 C C . LEU A 1 198 ? -44.330 -10.093 25.471 1.00 94.06 198 LEU A C 1
ATOM 1468 O O . LEU A 1 198 ? -43.289 -10.519 24.972 1.00 94.06 198 LEU A O 1
ATOM 1472 N N . LEU A 1 199 ? -44.979 -9.040 24.965 1.00 91.62 199 LEU A N 1
ATOM 1473 C CA . LEU A 1 199 ? -44.506 -8.284 23.799 1.00 91.62 199 LEU A CA 1
ATOM 1474 C C . LEU A 1 199 ? -43.191 -7.555 24.087 1.00 91.62 199 LEU A C 1
ATOM 1476 O O . LEU A 1 199 ? -42.294 -7.541 23.246 1.00 91.62 199 LEU A O 1
ATOM 1480 N N . SER A 1 200 ? -43.057 -6.971 25.276 1.00 90.75 200 SER A N 1
ATOM 1481 C CA . SER A 1 200 ? -41.806 -6.357 25.725 1.00 90.75 200 SER A CA 1
ATOM 1482 C C . SER A 1 200 ? -40.714 -7.407 25.922 1.00 90.75 200 SER A C 1
ATOM 1484 O O . SER A 1 200 ? -39.585 -7.188 25.499 1.00 90.75 200 SER A O 1
ATOM 1486 N N . GLY A 1 201 ? -41.058 -8.577 26.467 1.00 91.62 201 GLY A N 1
ATOM 1487 C CA . GLY A 1 201 ? -40.153 -9.717 26.576 1.00 91.62 201 GLY A CA 1
ATOM 1488 C C . GLY A 1 201 ? -39.606 -10.145 25.216 1.00 91.62 201 GLY A C 1
ATOM 1489 O O . GLY A 1 201 ? -38.396 -10.244 25.058 1.00 91.62 201 GLY A O 1
ATOM 1490 N N . ARG A 1 202 ? -40.467 -10.303 24.204 1.00 92.56 202 ARG A N 1
ATOM 1491 C CA . ARG A 1 202 ? -40.023 -10.580 22.830 1.00 92.56 202 ARG A CA 1
ATOM 1492 C C . ARG A 1 202 ? -39.109 -9.475 22.293 1.00 92.56 202 ARG A C 1
ATOM 1494 O O . ARG A 1 202 ? -38.048 -9.772 21.765 1.00 92.56 202 ARG A O 1
ATOM 1501 N N . ALA A 1 203 ? -39.484 -8.211 22.465 1.00 90.19 203 ALA A N 1
ATOM 1502 C CA . ALA A 1 203 ? -38.690 -7.099 21.953 1.00 90.19 203 ALA A CA 1
ATOM 1503 C C . ALA A 1 203 ? -37.259 -7.081 22.529 1.00 90.19 203 ALA A C 1
ATOM 1505 O O . ALA A 1 203 ? -36.301 -6.898 21.786 1.00 90.19 203 ALA A O 1
ATOM 1506 N N . TYR A 1 204 ? -37.088 -7.308 23.835 1.00 89.19 204 TYR A N 1
ATOM 1507 C CA . TYR A 1 204 ? -35.755 -7.295 24.448 1.00 89.19 204 TYR A CA 1
ATOM 1508 C C . TYR A 1 204 ? -34.985 -8.608 24.272 1.00 89.19 204 TYR A C 1
ATOM 1510 O O . TYR A 1 204 ? -33.802 -8.577 23.944 1.00 89.19 204 TYR A O 1
ATOM 1518 N N . PHE A 1 205 ? -35.630 -9.756 24.480 1.00 90.56 205 PHE A N 1
ATOM 1519 C CA . PHE A 1 205 ? -34.949 -11.056 24.491 1.00 90.56 205 PHE A CA 1
ATOM 1520 C C . PHE A 1 205 ? -34.853 -11.726 23.113 1.00 90.56 205 PHE A C 1
ATOM 1522 O O . PHE A 1 205 ? -34.129 -12.708 22.983 1.00 90.56 205 PHE A O 1
ATOM 1529 N N . ASP A 1 206 ? -35.549 -11.212 22.095 1.00 89.00 206 ASP A N 1
ATOM 1530 C CA . ASP A 1 206 ? -35.461 -11.689 20.709 1.00 89.00 206 ASP A CA 1
ATOM 1531 C C . ASP A 1 206 ? -34.898 -10.587 19.797 1.00 89.00 206 ASP A C 1
ATOM 1533 O O . ASP A 1 206 ? -33.802 -10.731 19.257 1.00 89.00 206 ASP A O 1
ATOM 1537 N N . ASP A 1 207 ? -35.591 -9.447 19.678 1.00 87.06 207 ASP A N 1
ATOM 1538 C CA . ASP A 1 207 ? -35.226 -8.421 18.688 1.00 87.06 207 ASP A CA 1
ATOM 1539 C C . ASP A 1 207 ? -33.966 -7.630 19.074 1.00 87.06 207 ASP A C 1
ATOM 1541 O O . ASP A 1 207 ? -33.124 -7.371 18.218 1.00 87.06 207 ASP A O 1
ATOM 1545 N N . TRP A 1 208 ? -33.827 -7.210 20.336 1.00 88.12 208 TRP A N 1
ATOM 1546 C CA . TRP A 1 208 ? -32.662 -6.450 20.813 1.00 88.12 208 TRP A CA 1
ATOM 1547 C C . TRP A 1 208 ? -31.446 -7.351 21.049 1.00 88.12 208 TRP A C 1
ATOM 1549 O O . TRP A 1 208 ? -30.349 -6.999 20.629 1.00 88.12 208 TRP A O 1
ATOM 1559 N N . ALA A 1 209 ? -31.645 -8.542 21.625 1.00 86.25 209 ALA A N 1
ATOM 1560 C CA . ALA A 1 209 ? -30.577 -9.507 21.905 1.00 86.25 209 ALA A CA 1
ATOM 1561 C C . ALA A 1 209 ? -29.840 -10.017 20.651 1.00 86.25 209 ALA A C 1
ATOM 1563 O O . ALA A 1 209 ? -28.690 -10.435 20.746 1.00 86.25 209 ALA A O 1
ATOM 1564 N N . LYS A 1 210 ? -30.488 -9.988 19.479 1.00 88.12 210 LYS A N 1
ATOM 1565 C CA . LYS A 1 210 ? -29.882 -10.364 18.190 1.00 88.12 210 LYS A CA 1
ATOM 1566 C C . LYS A 1 210 ? -29.142 -9.223 17.494 1.00 88.12 210 LYS A C 1
ATOM 1568 O O . LYS A 1 210 ? -28.537 -9.452 16.450 1.00 88.12 210 LYS A O 1
ATOM 1573 N N . ARG A 1 211 ? -29.239 -7.991 18.002 1.00 86.81 211 ARG A N 1
ATOM 1574 C CA . ARG A 1 211 ? -28.547 -6.852 17.394 1.00 86.81 211 ARG A CA 1
ATOM 1575 C C . ARG A 1 211 ? -27.067 -6.908 17.705 1.00 86.81 211 ARG A C 1
ATOM 1577 O O . ARG A 1 211 ? -26.646 -7.429 18.734 1.00 86.81 211 ARG A O 1
ATOM 1584 N N . ASP A 1 212 ? -26.295 -6.299 16.820 1.00 85.44 212 ASP A N 1
ATOM 1585 C CA . ASP A 1 212 ? -24.875 -6.137 17.043 1.00 85.44 212 ASP A CA 1
ATOM 1586 C C . ASP A 1 212 ? -24.614 -5.044 18.084 1.00 85.44 212 ASP A C 1
ATOM 1588 O O . ASP A 1 212 ? -24.643 -3.844 17.801 1.00 85.44 212 ASP A O 1
ATOM 1592 N N . LEU A 1 213 ? -24.423 -5.477 19.326 1.00 85.06 213 LEU A N 1
ATOM 1593 C CA . LEU A 1 213 ? -24.123 -4.606 20.458 1.00 85.06 213 LEU A CA 1
ATOM 1594 C C . LEU A 1 213 ? -22.613 -4.407 20.651 1.00 85.06 213 LEU A C 1
ATOM 1596 O O . LEU A 1 213 ? -22.215 -3.619 21.503 1.00 85.06 213 LEU A O 1
ATOM 1600 N N . TYR A 1 214 ? -21.783 -5.079 19.852 1.00 84.56 214 TYR A N 1
ATOM 1601 C CA . TYR A 1 214 ? -20.327 -5.066 19.956 1.00 84.56 214 TYR A CA 1
ATOM 1602 C C . TYR A 1 214 ? -19.707 -3.654 20.037 1.00 84.56 214 TYR A C 1
ATOM 1604 O O . TYR A 1 214 ? -19.062 -3.365 21.048 1.00 84.56 214 TYR A O 1
ATOM 1612 N N . PRO A 1 215 ? -19.949 -2.728 19.082 1.00 78.12 215 PRO A N 1
ATOM 1613 C CA . PRO A 1 215 ? -19.358 -1.385 19.149 1.00 78.12 215 PRO A CA 1
ATOM 1614 C C . PRO A 1 215 ? -19.936 -0.549 20.301 1.00 78.12 215 PRO A C 1
ATOM 1616 O O . PRO A 1 215 ? -19.285 0.334 20.847 1.00 78.12 215 PRO A O 1
ATOM 1619 N N . TRP A 1 216 ? -21.167 -0.848 20.722 1.00 78.81 216 TRP A N 1
ATOM 1620 C CA . TRP A 1 216 ? -21.860 -0.108 21.774 1.00 78.81 216 TRP A CA 1
ATOM 1621 C C . TRP A 1 216 ? -21.371 -0.445 23.188 1.00 78.81 216 TRP A C 1
ATOM 1623 O O . TRP A 1 216 ? -21.565 0.357 24.107 1.00 78.81 216 TRP A O 1
ATOM 1633 N N . TYR A 1 217 ? -20.740 -1.610 23.351 1.00 82.06 217 TYR A N 1
ATOM 1634 C CA . TYR A 1 217 ? -20.065 -2.045 24.575 1.00 82.06 217 TYR A CA 1
ATOM 1635 C C . TYR A 1 217 ? -18.539 -1.965 24.478 1.00 82.06 217 TYR A C 1
ATOM 1637 O O . TYR A 1 217 ? -17.869 -2.513 25.349 1.00 82.06 217 TYR A O 1
ATOM 1645 N N . GLN A 1 218 ? -17.999 -1.262 23.473 1.00 79.12 218 GLN A N 1
ATOM 1646 C CA . GLN A 1 218 ? -16.553 -1.086 23.296 1.00 79.12 218 GLN A CA 1
ATOM 1647 C C . GLN A 1 218 ? -15.800 -2.425 23.181 1.00 79.12 218 GLN A C 1
ATOM 1649 O O . GLN A 1 218 ? -14.721 -2.591 23.748 1.00 79.12 218 GLN A O 1
ATOM 1654 N N . GLY A 1 219 ? -16.392 -3.411 22.491 1.00 83.50 219 GLY A N 1
ATOM 1655 C CA . GLY A 1 219 ? -15.769 -4.726 22.305 1.00 83.50 219 GLY A CA 1
ATOM 1656 C C . GLY A 1 219 ? -14.417 -4.652 21.586 1.00 83.50 219 GLY A C 1
ATOM 1657 O O . GLY A 1 219 ? -13.503 -5.397 21.911 1.00 83.50 219 GLY A O 1
ATOM 1658 N N . ASP A 1 220 ? -14.270 -3.681 20.691 1.00 80.00 220 ASP A N 1
ATOM 1659 C CA . ASP A 1 220 ? -13.031 -3.323 20.003 1.00 80.00 220 ASP A CA 1
ATOM 1660 C C . ASP A 1 220 ? -11.922 -2.904 20.970 1.00 80.00 220 ASP A C 1
ATOM 1662 O O . ASP A 1 220 ? -10.801 -3.399 20.887 1.00 80.00 220 ASP A O 1
ATOM 1666 N N . TYR A 1 221 ? -12.235 -2.047 21.938 1.00 77.19 221 TYR A N 1
ATOM 1667 C CA . TYR A 1 221 ? -11.274 -1.661 22.972 1.00 77.19 221 TYR A CA 1
ATOM 1668 C C . TYR A 1 221 ? -10.995 -2.793 23.966 1.00 77.19 221 TYR A C 1
ATOM 1670 O O . TYR A 1 221 ? -9.885 -2.886 24.491 1.00 77.19 221 TYR A O 1
ATOM 1678 N N . TRP A 1 222 ? -11.979 -3.661 24.225 1.00 82.56 222 TRP A N 1
ATOM 1679 C CA . TRP A 1 222 ? -11.785 -4.859 25.044 1.00 82.56 222 TRP A CA 1
ATOM 1680 C C . TRP A 1 222 ? -10.759 -5.809 24.419 1.00 82.56 222 TRP A C 1
ATOM 1682 O O . TRP A 1 222 ? -9.835 -6.228 25.109 1.00 82.56 222 TRP A O 1
ATOM 1692 N N . GLU A 1 223 ? -10.882 -6.101 23.122 1.00 84.94 223 GLU A N 1
ATOM 1693 C CA . GLU A 1 223 ? -9.948 -6.956 22.373 1.00 84.94 223 GLU A CA 1
ATOM 1694 C C . GLU A 1 223 ? -8.513 -6.406 22.415 1.00 84.94 223 GLU A C 1
ATOM 1696 O O . GLU A 1 223 ? -7.561 -7.133 22.707 1.00 84.94 223 GLU A O 1
ATOM 1701 N N . ILE A 1 224 ? -8.355 -5.090 22.246 1.00 81.06 224 ILE A N 1
ATOM 1702 C CA . ILE A 1 224 ? -7.058 -4.423 22.403 1.00 81.06 224 ILE A CA 1
ATOM 1703 C C . ILE A 1 224 ? -6.534 -4.542 23.850 1.00 81.06 224 ILE A C 1
ATOM 1705 O O . ILE A 1 224 ? -5.341 -4.757 24.075 1.00 81.06 224 ILE A O 1
ATOM 1709 N N . GLY A 1 225 ? -7.415 -4.441 24.848 1.00 78.94 225 GLY A N 1
ATOM 1710 C CA . GLY A 1 225 ? -7.077 -4.640 26.259 1.00 78.94 225 GLY A CA 1
ATOM 1711 C C . GLY A 1 225 ? -6.645 -6.074 26.593 1.00 78.94 225 GLY A C 1
ATOM 1712 O O . GLY A 1 225 ? -5.714 -6.268 27.382 1.00 78.94 225 GLY A O 1
ATOM 1713 N N . GLU A 1 226 ? -7.270 -7.085 25.984 1.00 83.62 226 GLU A N 1
ATOM 1714 C CA . GLU A 1 226 ? -6.850 -8.487 26.101 1.00 83.62 226 GLU A CA 1
ATOM 1715 C C . GLU A 1 226 ? -5.466 -8.699 25.491 1.00 83.62 226 GLU A C 1
ATOM 1717 O O . GLU A 1 226 ? -4.596 -9.284 26.145 1.00 83.62 226 GLU A O 1
ATOM 1722 N N . PHE A 1 227 ? -5.227 -8.151 24.295 1.00 83.75 227 PHE A N 1
ATOM 1723 C CA . PHE A 1 227 ? -3.904 -8.160 23.676 1.00 83.75 227 PHE A CA 1
ATOM 1724 C C . PHE A 1 227 ? -2.859 -7.529 24.599 1.00 83.75 227 PHE A C 1
ATOM 1726 O O . PHE A 1 227 ? -1.801 -8.117 24.830 1.00 83.75 227 PHE A O 1
ATOM 1733 N N . ALA A 1 228 ? -3.167 -6.374 25.192 1.00 80.31 228 ALA A N 1
ATOM 1734 C CA . ALA A 1 228 ? -2.244 -5.702 26.096 1.00 80.31 228 ALA A CA 1
ATOM 1735 C C . ALA A 1 228 ? -1.946 -6.504 27.364 1.00 80.31 228 ALA A C 1
ATOM 1737 O O . ALA A 1 228 ? -0.792 -6.616 27.780 1.00 80.31 228 ALA A O 1
ATOM 1738 N N . THR A 1 229 ? -2.965 -7.141 27.933 1.00 81.44 229 THR A N 1
ATOM 1739 C CA . THR A 1 229 ? -2.810 -8.007 29.109 1.00 81.44 229 THR A CA 1
ATOM 1740 C C . THR A 1 229 ? -1.929 -9.223 28.807 1.00 81.44 229 THR A C 1
ATOM 1742 O O . THR A 1 229 ? -1.173 -9.660 29.674 1.00 81.44 229 THR A O 1
ATOM 1745 N N . ALA A 1 230 ? -1.990 -9.759 27.585 1.00 83.94 230 ALA A N 1
ATOM 1746 C CA . ALA A 1 230 ? -1.188 -10.909 27.173 1.00 83.94 230 ALA A CA 1
ATOM 1747 C C . ALA A 1 230 ? 0.310 -10.593 26.987 1.00 83.94 230 ALA A C 1
ATOM 1749 O O . ALA A 1 230 ? 1.132 -11.496 27.138 1.00 83.94 230 ALA A O 1
ATOM 1750 N N . HIS A 1 231 ? 0.672 -9.338 26.691 1.00 80.62 231 HIS A N 1
ATOM 1751 C CA . HIS A 1 231 ? 2.050 -8.936 26.359 1.00 80.62 231 HIS A CA 1
ATOM 1752 C C . HIS A 1 231 ? 2.776 -8.166 27.481 1.00 80.62 231 HIS A C 1
ATOM 1754 O O . HIS A 1 231 ? 4.004 -8.084 27.467 1.00 80.62 231 HIS A O 1
ATOM 1760 N N . GLY A 1 232 ? 2.056 -7.671 28.493 1.00 72.75 232 GLY A N 1
ATOM 1761 C CA . GLY A 1 232 ? 2.636 -7.088 29.711 1.00 72.75 232 GLY A CA 1
ATOM 1762 C C . GLY A 1 232 ? 3.182 -5.660 29.559 1.00 72.75 232 GLY A C 1
ATOM 1763 O O . GLY A 1 232 ? 2.899 -4.961 28.591 1.00 72.75 232 GLY A O 1
ATOM 1764 N N . ASP A 1 233 ? 3.977 -5.223 30.543 1.00 63.47 233 ASP A N 1
ATOM 1765 C CA . ASP A 1 233 ? 4.364 -3.812 30.764 1.00 63.47 233 ASP A CA 1
ATOM 1766 C C . ASP A 1 233 ? 5.294 -3.199 29.689 1.00 63.47 233 ASP A C 1
ATOM 1768 O O . ASP A 1 233 ? 5.596 -2.008 29.738 1.00 63.47 233 ASP A O 1
ATOM 1772 N N . GLY A 1 234 ? 5.772 -4.000 28.731 1.00 63.56 234 GLY A N 1
ATOM 1773 C CA . GLY A 1 234 ? 6.624 -3.555 27.621 1.00 63.56 234 GLY A CA 1
ATOM 1774 C C . GLY A 1 234 ? 5.865 -3.186 26.345 1.00 63.56 234 GLY A C 1
ATOM 1775 O O . GLY A 1 234 ? 6.511 -2.846 25.355 1.00 63.56 234 GLY A O 1
ATOM 1776 N N . LEU A 1 235 ? 4.531 -3.290 26.345 1.00 72.44 235 LEU A N 1
ATOM 1777 C CA . LEU A 1 235 ? 3.687 -2.960 25.202 1.00 72.44 235 LEU A CA 1
ATOM 1778 C C . LEU A 1 235 ? 3.196 -1.508 25.262 1.00 72.44 235 LEU A C 1
ATOM 1780 O O . LEU A 1 235 ? 2.507 -1.111 26.202 1.00 72.44 235 LEU A O 1
ATOM 1784 N N . THR A 1 236 ? 3.420 -0.769 24.181 1.00 70.12 236 THR A N 1
ATOM 1785 C CA . THR A 1 236 ? 2.710 0.479 23.897 1.00 70.12 236 THR A CA 1
ATOM 1786 C C . THR A 1 236 ? 1.692 0.237 22.794 1.00 70.12 236 THR A C 1
ATOM 1788 O O . THR A 1 236 ? 2.059 -0.199 21.707 1.00 70.12 236 THR A O 1
ATOM 1791 N N . VAL A 1 237 ? 0.419 0.544 23.046 1.00 64.25 237 VAL A N 1
ATOM 1792 C CA . VAL A 1 237 ? -0.618 0.518 22.006 1.00 64.25 237 VAL A CA 1
ATOM 1793 C C . VAL A 1 237 ? -0.956 1.941 21.592 1.00 64.25 237 VAL A C 1
ATOM 1795 O O . VAL A 1 237 ? -1.296 2.761 22.445 1.00 64.25 237 VAL A O 1
ATOM 1798 N N . VAL A 1 238 ? -0.909 2.222 20.291 1.00 66.94 238 VAL A N 1
ATOM 1799 C CA . VAL A 1 238 ? -1.349 3.500 19.720 1.00 66.94 238 VAL A CA 1
ATOM 1800 C C . VAL A 1 238 ? -2.701 3.296 19.030 1.00 66.94 238 VAL A C 1
ATOM 1802 O O . VAL A 1 238 ? -2.746 2.786 17.907 1.00 66.94 238 VAL A O 1
ATOM 1805 N N . PRO A 1 239 ? -3.817 3.653 19.694 1.00 61.94 239 PRO A N 1
ATOM 1806 C CA . PRO A 1 239 ? -5.118 3.720 19.056 1.00 61.94 239 PRO A CA 1
ATOM 1807 C C . PRO A 1 239 ? -5.197 5.024 18.272 1.00 61.94 239 PRO A C 1
ATOM 1809 O O . PRO A 1 239 ? -5.074 6.114 18.832 1.00 61.94 239 PRO A O 1
ATOM 1812 N N . VAL A 1 240 ? -5.383 4.916 16.968 1.00 61.25 240 VAL A N 1
ATOM 1813 C CA . VAL A 1 240 ? -5.476 6.084 16.104 1.00 61.25 240 VAL A CA 1
ATOM 1814 C C . VAL A 1 240 ? -6.929 6.586 16.130 1.00 61.25 240 VAL A C 1
ATOM 1816 O O . VAL A 1 240 ? -7.827 5.842 15.744 1.00 61.25 240 VAL A O 1
ATOM 1819 N N . LEU A 1 241 ? -7.190 7.786 16.672 1.00 58.72 241 LEU A N 1
ATOM 1820 C CA . LEU A 1 241 ? -8.545 8.317 16.924 1.00 58.72 241 LEU A CA 1
ATOM 1821 C C . LEU A 1 241 ? -8.678 9.797 16.524 1.00 58.72 241 LEU A C 1
ATOM 1823 O O . LEU A 1 241 ? -7.765 10.577 16.774 1.00 58.72 241 LEU A O 1
ATOM 1827 N N . ASP A 1 242 ? -9.839 10.192 15.988 1.00 52.19 242 ASP A N 1
ATOM 1828 C CA . ASP A 1 242 ? -10.127 11.557 15.506 1.00 52.19 242 ASP A CA 1
ATOM 1829 C C . ASP A 1 242 ? -11.039 12.350 16.469 1.00 52.19 242 ASP A C 1
ATOM 1831 O O . ASP A 1 242 ? -12.204 12.596 16.196 1.00 52.19 242 ASP A O 1
ATOM 1835 N N . ASP A 1 243 ? -10.526 12.739 17.639 1.00 47.38 243 ASP A N 1
ATOM 1836 C CA . ASP A 1 243 ? -11.229 13.594 18.618 1.00 47.38 243 ASP A CA 1
ATOM 1837 C C . ASP A 1 243 ? -12.530 13.037 19.243 1.00 47.38 243 ASP A C 1
ATOM 1839 O O . ASP A 1 243 ? -13.644 13.330 18.823 1.00 47.38 243 ASP A O 1
ATOM 1843 N N . ALA A 1 244 ? -12.383 12.340 20.378 1.00 40.31 244 ALA A N 1
ATOM 1844 C CA . ALA A 1 244 ? -13.320 12.395 21.525 1.00 40.31 244 ALA A CA 1
ATOM 1845 C C . ALA A 1 244 ? -12.873 11.496 22.687 1.00 40.31 244 ALA A C 1
ATOM 1847 O O . ALA A 1 244 ? -13.259 11.722 23.835 1.00 40.31 244 ALA A O 1
ATOM 1848 N N . TYR A 1 245 ? -12.036 10.496 22.414 1.00 35.88 245 TYR A N 1
ATOM 1849 C CA . TYR A 1 245 ? -11.604 9.528 23.412 1.00 35.88 245 TYR A CA 1
ATOM 1850 C C . TYR A 1 245 ? -10.085 9.446 23.409 1.00 35.88 245 TYR A C 1
ATOM 1852 O O . TYR A 1 245 ? -9.483 8.684 22.671 1.00 35.88 245 TYR A O 1
ATOM 1860 N N . SER A 1 246 ? -9.431 10.242 24.249 1.00 36.06 246 SER A N 1
ATOM 1861 C CA . SER A 1 246 ? -8.073 9.885 24.642 1.00 36.06 246 SER A CA 1
ATOM 1862 C C . SER A 1 246 ? -8.129 8.518 25.312 1.00 36.06 246 SER A C 1
ATOM 1864 O O . SER A 1 246 ? -8.781 8.399 26.354 1.00 36.06 246 SER A O 1
ATOM 1866 N N . LEU A 1 247 ? -7.455 7.505 24.765 1.00 37.34 247 LEU A N 1
ATOM 1867 C CA . LEU A 1 247 ? -7.147 6.329 25.568 1.00 37.34 247 LEU A CA 1
ATOM 1868 C C . LEU A 1 247 ? -6.113 6.729 26.616 1.00 37.34 247 LEU A C 1
ATOM 1870 O O . LEU A 1 247 ? -4.908 6.640 26.408 1.00 37.34 247 LEU A O 1
ATOM 1874 N N . GLU A 1 248 ? -6.603 7.168 27.771 1.00 36.47 248 GLU A N 1
ATOM 1875 C CA . GLU A 1 248 ? -5.912 6.880 29.018 1.00 36.47 248 GLU A CA 1
ATOM 1876 C C . GLU A 1 248 ? -6.019 5.367 29.212 1.00 36.47 248 GLU A C 1
ATOM 1878 O O . GLU A 1 248 ? -7.016 4.862 29.733 1.00 36.47 248 GLU A O 1
ATOM 1883 N N . TYR A 1 249 ? -5.026 4.611 28.742 1.00 42.12 249 TYR A N 1
ATOM 1884 C CA . TYR A 1 249 ? -4.915 3.237 29.206 1.00 42.12 249 TYR A CA 1
ATOM 1885 C C . TYR A 1 249 ? -4.791 3.245 30.730 1.00 42.12 249 TYR A C 1
ATOM 1887 O O . TYR A 1 249 ? -4.119 4.089 31.322 1.00 42.12 249 TYR A O 1
ATOM 1895 N N . ALA A 1 250 ? -5.401 2.249 31.366 1.00 32.97 250 ALA A N 1
ATOM 1896 C CA . ALA A 1 250 ? -5.345 2.009 32.805 1.00 32.97 250 ALA A CA 1
ATOM 1897 C C . ALA A 1 250 ? -3.935 1.644 33.336 1.00 32.97 250 ALA A C 1
ATOM 1899 O O . ALA A 1 250 ? -3.816 1.176 34.469 1.00 32.97 250 ALA A O 1
ATOM 1900 N N . PHE A 1 251 ? -2.871 1.861 32.554 1.00 41.34 251 PHE A N 1
ATOM 1901 C CA . PHE A 1 251 ? -1.482 1.743 32.984 1.00 41.34 251 PHE A CA 1
ATOM 1902 C C . PHE A 1 251 ? -1.034 3.109 33.535 1.00 41.34 251 PHE A C 1
ATOM 1904 O O . PHE A 1 251 ? -0.801 4.030 32.753 1.00 41.34 251 PHE A O 1
ATOM 1911 N N . PRO A 1 252 ? -0.949 3.300 34.868 1.00 35.94 252 PRO A N 1
ATOM 1912 C CA . PRO A 1 252 ? -1.052 4.621 35.504 1.00 35.94 252 PRO A CA 1
ATOM 1913 C C . PRO A 1 252 ? 0.154 5.568 35.350 1.00 35.94 252 PRO A C 1
ATOM 1915 O O . PRO A 1 252 ? 0.357 6.409 36.226 1.00 35.94 252 PRO A O 1
ATOM 1918 N N . GLN A 1 253 ? 0.983 5.443 34.306 1.00 41.84 253 GLN A N 1
ATOM 1919 C CA . GLN A 1 253 ? 2.188 6.273 34.151 1.00 41.84 253 GLN A CA 1
ATOM 1920 C C . GLN A 1 253 ? 2.444 6.893 32.765 1.00 41.84 253 GLN A C 1
ATOM 1922 O O . GLN A 1 253 ? 3.274 7.796 32.713 1.00 41.84 253 GLN A O 1
ATOM 1927 N N . ASN A 1 254 ? 1.745 6.530 31.677 1.00 38.91 254 ASN A N 1
ATOM 1928 C CA . ASN A 1 254 ? 2.157 6.945 30.321 1.00 38.91 254 ASN A CA 1
ATOM 1929 C C . ASN A 1 254 ? 1.054 7.649 29.511 1.00 38.91 254 ASN A C 1
ATOM 1931 O O . ASN A 1 254 ? -0.132 7.369 29.661 1.00 38.91 254 ASN A O 1
ATOM 1935 N N . ALA A 1 255 ? 1.473 8.626 28.703 1.00 45.16 255 ALA A N 1
ATOM 1936 C CA . ALA A 1 255 ? 0.639 9.703 28.195 1.00 45.16 255 ALA A CA 1
ATOM 1937 C C . ALA A 1 255 ? -0.320 9.352 27.054 1.00 45.16 255 ALA A C 1
ATOM 1939 O O . ALA A 1 255 ? -0.144 8.409 26.289 1.00 45.16 255 ALA A O 1
ATOM 1940 N N . ARG A 1 256 ? -1.290 10.254 26.902 1.00 48.75 256 ARG A N 1
ATOM 1941 C CA . ARG A 1 256 ? -2.106 10.438 25.707 1.00 48.75 256 ARG A CA 1
ATOM 1942 C C . ARG A 1 256 ? -1.198 10.746 24.508 1.00 48.75 256 ARG A C 1
ATOM 1944 O O . ARG A 1 256 ? -0.542 11.785 24.507 1.00 48.75 256 ARG A O 1
ATOM 1951 N N . LEU A 1 257 ? -1.188 9.864 23.509 1.00 52.41 257 LEU A N 1
ATOM 1952 C CA . LEU A 1 257 ? -0.600 10.140 22.197 1.00 52.41 257 LEU A CA 1
ATOM 1953 C C . LEU A 1 257 ? -1.684 10.796 21.333 1.00 52.41 257 LEU A C 1
ATOM 1955 O O . LEU A 1 257 ? -2.741 10.202 21.121 1.00 52.41 257 LEU A O 1
ATOM 1959 N N . ASP A 1 258 ? -1.466 12.037 20.907 1.00 50.88 258 ASP A N 1
ATOM 1960 C CA . ASP A 1 258 ? -2.407 12.772 20.055 1.00 50.88 258 ASP A CA 1
ATOM 1961 C C . ASP A 1 258 ? -1.929 12.633 18.606 1.00 50.88 258 ASP A C 1
ATOM 1963 O O . ASP A 1 258 ? -1.094 13.399 18.126 1.00 50.88 258 ASP A O 1
ATOM 1967 N N . VAL A 1 259 ? -2.377 11.570 17.933 1.00 54.59 259 VAL A N 1
ATOM 1968 C CA . VAL A 1 259 ? -2.048 11.326 16.524 1.00 54.59 259 VAL A CA 1
ATOM 1969 C C . VAL A 1 259 ? -2.998 12.156 15.670 1.00 54.59 259 VAL A C 1
ATOM 1971 O O . VAL A 1 259 ? -3.973 11.646 15.134 1.00 54.59 259 VAL A O 1
ATOM 1974 N N . ARG A 1 260 ? -2.733 13.455 15.540 1.00 53.81 260 ARG A N 1
ATOM 1975 C CA . ARG A 1 260 ? -3.272 14.218 14.409 1.00 53.81 260 ARG A CA 1
ATOM 1976 C C . ARG A 1 260 ? -2.232 14.195 13.308 1.00 53.81 260 ARG A C 1
ATOM 1978 O O . ARG A 1 260 ? -1.079 14.552 13.558 1.00 53.81 260 ARG A O 1
ATOM 1985 N N . ALA A 1 261 ? -2.632 13.786 12.105 1.00 47.97 261 ALA A N 1
ATOM 1986 C CA . ALA A 1 261 ? -1.813 13.750 10.891 1.00 47.97 261 ALA A CA 1
ATOM 1987 C C . ALA A 1 261 ? -1.391 15.170 10.441 1.00 47.97 261 ALA A C 1
ATOM 1989 O O . ALA A 1 261 ? -1.843 15.676 9.424 1.00 47.97 261 ALA A O 1
ATOM 1990 N N . ALA A 1 262 ? -0.585 15.843 11.265 1.00 46.59 262 ALA A N 1
ATOM 1991 C CA . ALA A 1 262 ? 0.091 17.126 11.063 1.00 46.59 262 ALA A CA 1
ATOM 1992 C C . ALA A 1 262 ? 0.771 17.634 12.355 1.00 46.59 262 ALA A C 1
ATOM 1994 O O . ALA A 1 262 ? 1.367 18.709 12.309 1.00 46.59 262 ALA A O 1
ATOM 1995 N N . ASP A 1 263 ? 0.690 16.936 13.503 1.00 57.38 263 ASP A N 1
ATOM 1996 C CA . ASP A 1 263 ? 1.294 17.438 14.744 1.00 57.38 263 ASP A CA 1
ATOM 1997 C C . ASP A 1 263 ? 2.836 17.421 14.640 1.00 57.38 263 ASP A C 1
ATOM 1999 O O . ASP A 1 263 ? 3.441 16.342 14.606 1.00 57.38 263 ASP A O 1
ATOM 2003 N N . PRO A 1 264 ? 3.512 18.590 14.627 1.00 59.56 264 PRO A N 1
ATOM 2004 C CA . PRO A 1 264 ? 4.972 18.654 14.642 1.00 59.56 264 PRO A CA 1
ATOM 2005 C C . PRO A 1 264 ? 5.592 17.989 15.884 1.00 59.56 264 PRO A C 1
ATOM 2007 O O . PRO A 1 264 ? 6.802 17.768 15.914 1.00 59.56 264 PRO A O 1
ATOM 2010 N N . ALA A 1 265 ? 4.796 17.657 16.906 1.00 71.19 265 ALA A N 1
ATOM 2011 C CA . ALA A 1 265 ? 5.249 16.975 18.107 1.00 71.19 265 ALA A CA 1
ATOM 2012 C C . ALA A 1 265 ? 5.218 15.436 18.035 1.00 71.19 265 ALA A C 1
ATOM 2014 O O . ALA A 1 265 ? 5.746 14.821 18.962 1.00 71.19 265 ALA A O 1
ATOM 2015 N N . LEU A 1 266 ? 4.674 14.791 16.988 1.00 76.50 266 LEU A N 1
ATOM 2016 C CA . LEU A 1 266 ? 4.508 13.323 16.966 1.00 76.50 266 LEU A CA 1
ATOM 2017 C C . LEU A 1 266 ? 5.826 12.566 17.189 1.00 76.50 266 LEU A C 1
ATOM 2019 O O . LEU A 1 266 ? 5.889 11.695 18.054 1.00 76.50 266 LEU A O 1
ATOM 2023 N N . GLU A 1 267 ? 6.899 12.929 16.475 1.00 81.75 267 GLU A N 1
ATOM 2024 C CA . GLU A 1 267 ? 8.226 12.314 16.663 1.00 81.75 267 GLU A CA 1
ATOM 2025 C C . GLU A 1 267 ? 8.692 12.428 18.126 1.00 81.75 267 GLU A C 1
ATOM 2027 O O . GLU A 1 267 ? 9.252 11.487 18.685 1.00 81.75 267 GLU A O 1
ATOM 2032 N N . THR A 1 268 ? 8.421 13.569 18.771 1.00 83.62 268 THR A N 1
ATOM 2033 C CA . THR A 1 268 ? 8.791 13.821 20.173 1.00 83.62 268 THR A CA 1
ATOM 2034 C C . THR A 1 268 ? 7.933 12.998 21.133 1.00 83.62 268 THR A C 1
ATOM 2036 O O . THR A 1 268 ? 8.465 12.447 22.095 1.00 83.62 268 THR A O 1
ATOM 2039 N N . GLN A 1 269 ? 6.630 12.868 20.862 1.00 76.88 269 GLN A N 1
ATOM 2040 C CA . GLN A 1 269 ? 5.719 12.035 21.648 1.00 76.88 269 GLN A CA 1
ATOM 2041 C C . GLN A 1 269 ? 6.097 10.552 21.549 1.00 76.88 269 GLN A C 1
ATOM 2043 O O . GLN A 1 269 ? 6.165 9.877 22.574 1.00 76.88 269 GLN A O 1
ATOM 2048 N N . LEU A 1 270 ? 6.391 10.042 20.350 1.00 80.56 270 LEU A N 1
ATOM 2049 C CA . LEU A 1 270 ? 6.875 8.670 20.170 1.00 80.56 270 LEU A CA 1
ATOM 2050 C C . LEU A 1 270 ? 8.209 8.476 20.904 1.00 80.56 270 LEU A C 1
ATOM 2052 O O . LEU A 1 270 ? 8.371 7.524 21.661 1.00 80.56 270 LEU A O 1
ATOM 2056 N N . GLN A 1 271 ? 9.139 9.425 20.781 1.00 85.75 271 GLN A N 1
ATOM 2057 C CA . GLN A 1 271 ? 10.431 9.339 21.458 1.00 85.75 271 GLN A CA 1
ATOM 2058 C C . GLN A 1 271 ? 10.324 9.299 22.989 1.00 85.75 271 GLN A C 1
ATOM 2060 O O . GLN A 1 271 ? 11.139 8.632 23.624 1.00 85.75 271 GLN A O 1
ATOM 2065 N N . SER A 1 272 ? 9.361 10.007 23.590 1.00 80.12 272 SER A N 1
ATOM 2066 C CA . SER A 1 272 ? 9.219 10.085 25.049 1.00 80.12 272 SER A CA 1
ATOM 2067 C C . SER A 1 272 ? 8.409 8.947 25.672 1.00 80.12 272 SER A C 1
ATOM 2069 O O . SER A 1 272 ? 8.570 8.694 26.863 1.00 80.12 272 SER A O 1
ATOM 2071 N N . HIS A 1 273 ? 7.525 8.295 24.909 1.00 74.00 273 HIS A N 1
ATOM 2072 C CA . HIS A 1 273 ? 6.591 7.288 25.438 1.00 74.00 273 HIS A CA 1
ATOM 2073 C C . HIS A 1 273 ? 6.961 5.843 25.104 1.00 74.00 273 HIS A C 1
ATOM 2075 O O . HIS A 1 273 ? 6.423 4.929 25.726 1.00 74.00 273 HIS A O 1
ATOM 2081 N N . MET A 1 274 ? 7.856 5.614 24.141 1.00 78.31 274 MET A N 1
ATOM 2082 C CA . MET A 1 274 ? 8.227 4.261 23.732 1.00 78.31 274 MET A CA 1
ATOM 2083 C C . MET A 1 274 ? 9.326 3.674 24.617 1.00 78.31 274 MET A C 1
ATOM 2085 O O . MET A 1 274 ? 10.329 4.325 24.916 1.00 78.31 274 MET A O 1
ATOM 2089 N N . VAL A 1 275 ? 9.143 2.411 25.005 1.00 78.69 275 VAL A N 1
ATOM 2090 C CA . VAL A 1 275 ? 10.139 1.643 25.757 1.00 78.69 275 VAL A CA 1
ATOM 2091 C C . VAL A 1 275 ? 11.177 1.091 24.773 1.00 78.69 275 VAL A C 1
ATOM 2093 O O . VAL A 1 275 ? 10.799 0.388 23.834 1.00 78.69 275 VAL A O 1
ATOM 2096 N N . PRO A 1 276 ? 12.480 1.372 24.955 1.00 82.75 276 PRO A N 1
ATOM 2097 C CA . PRO A 1 276 ? 13.519 0.780 24.119 1.00 82.75 276 PRO A CA 1
ATOM 2098 C C . PRO A 1 276 ? 13.535 -0.749 24.251 1.00 82.75 276 PRO A C 1
ATOM 2100 O O . PRO A 1 276 ? 13.424 -1.271 25.361 1.00 82.75 276 PRO A O 1
ATOM 2103 N N . GLY A 1 277 ? 13.622 -1.467 23.129 1.00 83.19 277 GLY A N 1
ATOM 2104 C CA . GLY A 1 277 ? 13.457 -2.927 23.087 1.00 83.19 277 GLY A CA 1
ATOM 2105 C C . GLY A 1 277 ? 12.034 -3.417 23.406 1.00 83.19 277 GLY A C 1
ATOM 2106 O O . GLY A 1 277 ? 11.813 -4.622 23.522 1.00 83.19 277 GLY A O 1
ATOM 2107 N N . GLY A 1 278 ? 11.071 -2.508 23.588 1.00 85.44 278 GLY A N 1
ATOM 2108 C CA . GLY A 1 278 ? 9.669 -2.820 23.853 1.00 85.44 278 GLY A CA 1
ATOM 2109 C C . GLY A 1 278 ? 8.878 -3.168 22.592 1.00 85.44 278 GLY A C 1
ATOM 2110 O O . GLY A 1 278 ? 9.367 -3.056 21.465 1.00 85.44 278 GLY A O 1
ATOM 2111 N N . LEU A 1 279 ? 7.628 -3.574 22.798 1.00 86.62 279 LEU A N 1
ATOM 2112 C CA . LEU A 1 279 ? 6.678 -3.869 21.733 1.00 86.62 279 LEU A CA 1
ATOM 2113 C C . LEU A 1 279 ? 5.796 -2.638 21.485 1.00 86.62 279 LEU A C 1
ATOM 2115 O O . LEU A 1 279 ? 5.223 -2.082 22.418 1.00 86.62 279 LEU A O 1
ATOM 2119 N N . LEU A 1 280 ? 5.653 -2.215 20.234 1.00 86.81 280 LEU A N 1
ATOM 2120 C CA . LEU A 1 280 ? 4.740 -1.150 19.819 1.00 86.81 280 LEU A CA 1
ATOM 2121 C C . LEU A 1 280 ? 3.644 -1.751 18.943 1.00 86.81 280 LEU A C 1
ATOM 2123 O O . LEU A 1 280 ? 3.941 -2.205 17.850 1.00 86.81 280 LEU A O 1
ATOM 2127 N N . ALA A 1 281 ? 2.388 -1.745 19.382 1.00 85.19 281 ALA A N 1
ATOM 2128 C CA . ALA A 1 281 ? 1.260 -2.158 18.552 1.00 85.19 281 ALA A CA 1
ATOM 2129 C C . ALA A 1 281 ? 0.481 -0.946 18.033 1.00 85.19 281 ALA A C 1
ATOM 2131 O O . ALA A 1 281 ? 0.025 -0.102 18.808 1.00 85.19 281 ALA A O 1
ATOM 2132 N N . VAL A 1 282 ? 0.296 -0.880 16.718 1.00 84.56 282 VAL A N 1
ATOM 2133 C CA . VAL A 1 282 ? -0.532 0.136 16.058 1.00 84.56 282 VAL A CA 1
ATOM 2134 C C . VAL A 1 282 ? -1.877 -0.489 15.705 1.00 84.56 282 VAL A C 1
ATOM 2136 O O . VAL A 1 282 ? -1.913 -1.547 15.079 1.00 84.56 282 VAL A O 1
ATOM 2139 N N . ALA A 1 283 ? -2.978 0.139 16.123 1.00 82.38 283 ALA A N 1
ATOM 2140 C CA . ALA A 1 283 ? -4.327 -0.323 15.799 1.00 82.38 283 ALA A CA 1
ATOM 2141 C C . ALA A 1 283 ? -4.849 0.387 14.547 1.00 82.38 283 ALA A C 1
ATOM 2143 O O . ALA A 1 283 ? -5.139 1.583 14.595 1.00 82.38 283 ALA A O 1
ATOM 2144 N N . LEU A 1 284 ? -4.980 -0.346 13.441 1.00 83.50 284 LEU A N 1
ATOM 2145 C CA . LEU A 1 284 ? -5.537 0.168 12.190 1.00 83.50 284 LEU A CA 1
ATOM 2146 C C . LEU A 1 284 ? -7.008 -0.226 12.080 1.00 83.50 284 LEU A C 1
ATOM 2148 O O . LEU A 1 284 ? -7.342 -1.403 12.187 1.00 83.50 284 LEU A O 1
ATOM 2152 N N . TRP A 1 285 ? -7.884 0.757 11.887 1.00 80.44 285 TRP A N 1
ATOM 2153 C CA . TRP A 1 285 ? -9.336 0.570 11.896 1.00 80.44 285 TRP A CA 1
ATOM 2154 C C . TRP A 1 285 ? -9.897 0.396 10.484 1.00 80.44 285 TRP A C 1
ATOM 2156 O O . TRP A 1 285 ? -9.595 1.183 9.585 1.00 80.44 285 TRP A O 1
ATOM 2166 N N . ASP A 1 286 ? -10.769 -0.595 10.299 1.00 80.69 286 ASP A N 1
ATOM 2167 C CA . ASP A 1 286 ? -11.324 -0.930 8.978 1.00 80.69 286 ASP A CA 1
ATOM 2168 C C . ASP A 1 286 ? -12.475 0.003 8.563 1.00 80.69 286 ASP A C 1
ATOM 2170 O O . ASP A 1 286 ? -12.693 0.279 7.377 1.00 80.69 286 ASP A O 1
ATOM 2174 N N . GLU A 1 287 ? -13.215 0.505 9.553 1.00 73.44 287 GLU A N 1
ATOM 2175 C CA . GLU A 1 287 ? -14.433 1.296 9.394 1.00 73.44 287 GLU A CA 1
ATOM 2176 C C . GLU A 1 287 ? -14.549 2.357 10.492 1.00 73.44 287 GLU A C 1
ATOM 2178 O O . GLU A 1 287 ? -14.051 2.174 11.599 1.00 73.44 287 GLU A O 1
ATOM 2183 N N . GLY A 1 288 ? -15.327 3.408 10.227 1.00 68.88 288 GLY A N 1
ATOM 2184 C CA . GLY A 1 288 ? -15.600 4.470 11.193 1.00 68.88 288 GLY A CA 1
ATOM 2185 C C . GLY A 1 288 ? -14.729 5.703 10.987 1.00 68.88 288 GLY A C 1
ATOM 2186 O O . GLY A 1 288 ? -13.995 5.814 10.007 1.00 68.88 288 GLY A O 1
ATOM 2187 N N . VAL A 1 289 ? -14.862 6.652 11.910 1.00 63.69 289 VAL A N 1
ATOM 2188 C CA . VAL A 1 289 ? -14.084 7.901 11.911 1.00 63.69 289 VAL A CA 1
ATOM 2189 C C . VAL A 1 289 ? -12.615 7.635 12.250 1.00 63.69 289 VAL A C 1
ATOM 2191 O O . VAL A 1 289 ? -11.722 8.347 11.808 1.00 63.69 289 VAL A O 1
ATOM 2194 N N . GLU A 1 290 ? -12.361 6.539 12.959 1.00 69.88 290 GLU A N 1
ATOM 2195 C CA . GLU A 1 290 ? -11.054 6.076 13.410 1.00 69.88 290 GLU A CA 1
ATOM 2196 C C . GLU A 1 290 ? -10.131 5.681 12.246 1.00 69.88 290 GLU A C 1
ATOM 2198 O O . GLU A 1 290 ? -8.913 5.825 12.338 1.00 69.88 290 GLU A O 1
ATOM 2203 N N . LYS A 1 291 ? -10.702 5.271 11.105 1.00 69.56 291 LYS A N 1
ATOM 2204 C CA . LYS A 1 291 ? -9.953 4.984 9.872 1.00 69.56 291 LYS A CA 1
ATOM 2205 C C . LYS A 1 291 ? -9.188 6.205 9.347 1.00 69.56 291 LYS A C 1
ATOM 2207 O O . LYS A 1 291 ? -8.149 6.055 8.711 1.00 69.56 291 LYS A O 1
ATOM 2212 N N . ALA A 1 292 ? -9.692 7.412 9.605 1.00 66.94 292 ALA A N 1
ATOM 2213 C CA . ALA A 1 292 ? -9.089 8.648 9.116 1.00 66.94 292 ALA A CA 1
ATOM 2214 C C . ALA A 1 292 ? -7.929 9.154 9.987 1.00 66.94 292 ALA A C 1
ATOM 2216 O O . ALA A 1 292 ? -7.218 10.073 9.585 1.00 66.94 292 ALA A O 1
ATOM 2217 N N . ALA A 1 293 ? -7.718 8.569 11.165 1.00 67.44 293 ALA A N 1
ATOM 2218 C CA . ALA A 1 293 ? -6.873 9.181 12.179 1.00 67.44 293 ALA A CA 1
ATOM 2219 C C . ALA A 1 293 ? -5.357 9.096 11.864 1.00 67.44 293 ALA A C 1
ATOM 2221 O O . ALA A 1 293 ? -4.584 9.928 12.332 1.00 67.44 293 ALA A O 1
ATOM 2222 N N . ASP A 1 294 ? -4.929 8.154 11.013 1.00 72.19 294 ASP A N 1
ATOM 2223 C CA . ASP A 1 294 ? -3.568 8.085 10.448 1.00 72.19 294 ASP A CA 1
ATOM 2224 C C . ASP A 1 294 ? -3.659 7.894 8.934 1.00 72.19 294 ASP A C 1
ATOM 2226 O O . ASP A 1 294 ? -3.123 6.950 8.357 1.00 72.19 294 ASP A O 1
ATOM 2230 N N . ALA A 1 295 ? -4.385 8.809 8.283 1.00 72.25 295 ALA A N 1
ATOM 2231 C CA . ALA A 1 295 ? -4.639 8.799 6.843 1.00 72.25 295 ALA A CA 1
ATOM 2232 C C . ALA A 1 295 ? -3.374 8.652 5.979 1.00 72.25 295 ALA A C 1
ATOM 2234 O O . ALA A 1 295 ? -3.453 8.164 4.854 1.00 72.25 295 ALA A O 1
ATOM 2235 N N . ARG A 1 296 ? -2.218 9.083 6.500 1.00 77.56 296 ARG A N 1
ATOM 2236 C CA . ARG A 1 296 ? -0.912 9.062 5.822 1.00 77.56 296 ARG A CA 1
ATOM 2237 C C . ARG A 1 296 ? 0.005 7.923 6.272 1.00 77.56 296 ARG A C 1
ATOM 2239 O O . ARG A 1 296 ? 1.158 7.900 5.854 1.00 77.56 296 ARG A O 1
ATOM 2246 N N . GLY A 1 297 ? -0.456 7.033 7.154 1.00 80.38 297 GLY A N 1
ATOM 2247 C CA . GLY A 1 297 ? 0.355 5.933 7.683 1.00 80.38 297 GLY A CA 1
ATOM 2248 C C . GLY A 1 297 ? 1.595 6.391 8.462 1.00 80.38 297 GLY A C 1
ATOM 2249 O O . GLY A 1 297 ? 2.590 5.673 8.516 1.00 80.38 297 GLY A O 1
ATOM 2250 N N . THR A 1 298 ? 1.565 7.584 9.055 1.00 82.75 298 THR A N 1
ATOM 2251 C CA . THR A 1 298 ? 2.683 8.222 9.756 1.00 82.75 298 THR A CA 1
ATOM 2252 C C . THR A 1 298 ? 3.159 7.387 10.943 1.00 82.75 298 THR A C 1
ATOM 2254 O O . THR A 1 298 ? 4.360 7.179 11.112 1.00 82.75 298 THR A O 1
ATOM 2257 N N . VAL A 1 299 ? 2.244 6.891 11.782 1.00 81.75 299 VAL A N 1
ATOM 2258 C CA . VAL A 1 299 ? 2.608 6.105 12.975 1.00 81.75 299 VAL A CA 1
ATOM 2259 C C . VAL A 1 299 ? 3.170 4.756 12.553 1.00 81.75 299 VAL A C 1
ATOM 2261 O O . VAL A 1 299 ? 4.213 4.342 13.058 1.00 81.75 299 VAL A O 1
ATOM 2264 N N . THR A 1 300 ? 2.513 4.114 11.588 1.00 86.31 300 THR A N 1
ATOM 2265 C CA . THR A 1 300 ? 2.952 2.844 10.995 1.00 86.31 300 THR A CA 1
ATOM 2266 C C . THR A 1 300 ? 4.346 2.980 10.383 1.00 86.31 300 THR A C 1
ATOM 2268 O O . THR A 1 300 ? 5.220 2.156 10.645 1.00 86.31 300 THR A O 1
ATOM 2271 N N . PHE A 1 301 ? 4.603 4.075 9.662 1.00 91.44 301 PHE A N 1
ATOM 2272 C CA . PHE A 1 301 ? 5.913 4.399 9.109 1.00 91.44 301 PHE A CA 1
ATOM 2273 C C . PHE A 1 301 ? 6.989 4.484 10.195 1.00 91.44 301 PHE A C 1
ATOM 2275 O O . PHE A 1 301 ? 8.030 3.843 10.071 1.00 91.44 301 PHE A O 1
ATOM 2282 N N . TYR A 1 302 ? 6.763 5.239 11.275 1.00 90.06 302 TYR A N 1
ATOM 2283 C CA . TYR A 1 302 ? 7.752 5.363 12.350 1.00 90.06 302 TYR A CA 1
ATOM 2284 C C . TYR A 1 302 ? 7.953 4.050 13.116 1.00 90.06 302 TYR A C 1
ATOM 2286 O O . TYR A 1 302 ? 9.086 3.734 13.483 1.00 90.06 302 TYR A O 1
ATOM 2294 N N . ALA A 1 303 ? 6.887 3.278 13.337 1.00 89.19 303 ALA A N 1
ATOM 2295 C CA . ALA A 1 303 ? 6.968 1.968 13.975 1.00 89.19 303 ALA A CA 1
ATOM 2296 C C . ALA A 1 303 ? 7.821 0.996 13.144 1.00 89.19 303 ALA A C 1
ATOM 2298 O O . ALA A 1 303 ? 8.758 0.399 13.671 1.00 89.19 303 ALA A O 1
ATOM 2299 N N . ALA A 1 304 ? 7.575 0.926 11.833 1.00 91.81 304 ALA A N 1
ATOM 2300 C CA . ALA A 1 304 ? 8.338 0.103 10.896 1.00 91.81 304 ALA A CA 1
ATOM 2301 C C . ALA A 1 304 ? 9.765 0.631 10.645 1.00 91.81 304 ALA A C 1
ATOM 2303 O O . ALA A 1 304 ? 10.677 -0.134 10.336 1.00 91.81 304 ALA A O 1
ATOM 2304 N N . ARG A 1 305 ? 9.994 1.943 10.788 1.00 92.44 305 ARG A N 1
ATOM 2305 C CA . ARG A 1 305 ? 11.333 2.542 10.690 1.00 92.44 305 ARG A CA 1
ATOM 2306 C C . ARG A 1 305 ? 12.212 2.172 11.881 1.00 92.44 305 ARG A C 1
ATOM 2308 O O . ARG A 1 305 ? 13.416 1.993 11.706 1.00 92.44 305 ARG A O 1
ATOM 2315 N N . GLU A 1 306 ? 11.643 2.099 13.082 1.00 91.56 306 GLU A N 1
ATOM 2316 C CA . GLU A 1 306 ? 12.386 1.876 14.331 1.00 91.56 306 GLU A CA 1
ATOM 2317 C C . GLU A 1 306 ? 12.295 0.441 14.880 1.00 91.56 306 GLU A C 1
ATOM 2319 O O . GLU A 1 306 ? 12.978 0.123 15.860 1.00 91.56 306 GLU A O 1
ATOM 2324 N N . GLY A 1 307 ? 11.497 -0.430 14.262 1.00 91.12 307 GLY A N 1
ATOM 2325 C CA . GLY A 1 307 ? 11.285 -1.801 14.715 1.00 91.12 307 GLY A CA 1
ATOM 2326 C C . GLY A 1 307 ? 10.969 -2.788 13.594 1.00 91.12 307 GLY A C 1
ATOM 2327 O O . GLY A 1 307 ? 10.695 -2.412 12.459 1.00 91.12 307 GLY A O 1
ATOM 2328 N N . ALA A 1 308 ? 11.021 -4.073 13.934 1.00 89.94 308 ALA A N 1
ATOM 2329 C CA . ALA A 1 308 ? 10.629 -5.165 13.050 1.00 89.94 308 ALA A CA 1
ATOM 2330 C C . ALA A 1 308 ? 9.154 -5.518 13.277 1.00 89.94 308 ALA A C 1
ATOM 2332 O O . ALA A 1 308 ? 8.758 -5.793 14.411 1.00 89.94 308 ALA A O 1
ATOM 2333 N N . GLU A 1 309 ? 8.349 -5.515 12.215 1.00 91.50 309 GLU A N 1
ATOM 2334 C CA . GLU A 1 309 ? 6.948 -5.938 12.288 1.00 91.50 309 GLU A CA 1
ATOM 2335 C C . GLU A 1 309 ? 6.852 -7.434 12.640 1.00 91.50 309 GLU A C 1
ATOM 2337 O O . GLU A 1 309 ? 7.595 -8.270 12.118 1.00 91.50 309 GLU A O 1
ATOM 2342 N N . LEU A 1 310 ? 5.949 -7.759 13.558 1.00 92.19 310 LEU A N 1
ATOM 2343 C CA . LEU A 1 310 ? 5.553 -9.110 13.940 1.00 92.19 310 LEU A CA 1
ATOM 2344 C C . LEU A 1 310 ? 4.215 -9.462 13.272 1.00 92.19 310 LEU A C 1
ATOM 2346 O O . LEU A 1 310 ? 3.585 -8.625 12.637 1.00 92.19 310 LEU A O 1
ATOM 2350 N N . GLU A 1 311 ? 3.760 -10.707 13.421 1.00 93.38 311 GLU A N 1
ATOM 2351 C CA . GLU A 1 311 ? 2.509 -11.162 12.803 1.00 93.38 311 GLU A CA 1
ATOM 2352 C C . GLU A 1 311 ? 1.306 -10.286 13.228 1.00 93.38 311 GLU A C 1
ATOM 2354 O O . GLU A 1 311 ? 1.026 -10.182 14.430 1.00 93.38 311 GLU A O 1
ATOM 2359 N N . PRO A 1 312 ? 0.590 -9.655 12.272 1.00 94.38 312 PRO A N 1
ATOM 2360 C CA . PRO A 1 312 ? -0.583 -8.850 12.585 1.00 94.38 312 PRO A CA 1
ATOM 2361 C C . PRO A 1 312 ? -1.717 -9.691 13.174 1.00 94.38 312 PRO A C 1
ATOM 2363 O O . PRO A 1 312 ? -1.970 -10.818 12.747 1.00 94.38 312 PRO A O 1
ATOM 2366 N N . VAL A 1 313 ? -2.452 -9.116 14.125 1.00 92.81 313 VAL A N 1
ATOM 2367 C CA . VAL A 1 313 ? -3.592 -9.765 14.780 1.00 92.81 313 VAL A CA 1
ATOM 2368 C C . VAL A 1 313 ? -4.878 -9.083 14.336 1.00 92.81 313 VAL A C 1
ATOM 2370 O O . VAL A 1 313 ? -5.156 -7.946 14.718 1.00 92.81 313 VAL A O 1
ATOM 2373 N N . ALA A 1 314 ? -5.657 -9.786 13.515 1.00 93.62 314 ALA A N 1
ATOM 2374 C CA . ALA A 1 314 ? -6.933 -9.295 13.012 1.00 93.62 314 ALA A CA 1
ATOM 2375 C C . ALA A 1 314 ? -8.051 -9.476 14.048 1.00 93.62 314 ALA A C 1
ATOM 2377 O O . ALA A 1 314 ? -8.286 -10.573 14.561 1.00 93.62 314 ALA A O 1
ATOM 2378 N N . TYR A 1 315 ? -8.773 -8.392 14.292 1.00 89.94 315 TYR A N 1
ATOM 2379 C CA . TYR A 1 315 ? -9.956 -8.302 15.135 1.00 89.94 315 TYR A CA 1
ATOM 2380 C C . TYR A 1 315 ? -11.176 -7.926 14.293 1.00 89.94 315 TYR A C 1
ATOM 2382 O O . TYR A 1 315 ? -11.100 -7.773 13.075 1.00 89.94 315 TYR A O 1
ATOM 2390 N N . ARG A 1 316 ? -12.355 -7.797 14.914 1.00 87.81 316 ARG A N 1
ATOM 2391 C CA . ARG A 1 316 ? -13.603 -7.614 14.152 1.00 87.81 316 ARG A CA 1
ATOM 2392 C C . ARG A 1 316 ? -13.703 -6.275 13.404 1.00 87.81 316 ARG A C 1
ATOM 2394 O O . ARG A 1 316 ? -14.428 -6.207 12.415 1.00 87.81 316 ARG A O 1
ATOM 2401 N N . ARG A 1 317 ? -13.075 -5.209 13.913 1.00 84.06 317 ARG A N 1
ATOM 2402 C CA . ARG A 1 317 ? -13.131 -3.841 13.339 1.00 84.06 317 ARG A CA 1
ATOM 2403 C C . ARG A 1 317 ? -11.760 -3.173 13.195 1.00 84.06 317 ARG A C 1
ATOM 2405 O O . ARG A 1 317 ? -11.695 -1.999 12.825 1.00 84.06 317 ARG A O 1
ATOM 2412 N N . ASN A 1 318 ? -10.699 -3.868 13.586 1.00 85.00 318 ASN A N 1
ATOM 2413 C CA . ASN A 1 318 ? -9.342 -3.361 13.507 1.00 85.00 318 ASN A CA 1
ATOM 2414 C C . ASN A 1 318 ? -8.355 -4.510 13.304 1.00 85.00 318 ASN A C 1
ATOM 2416 O O . ASN A 1 318 ? -8.665 -5.670 13.566 1.00 85.00 318 ASN A O 1
ATOM 2420 N N . THR A 1 319 ? -7.152 -4.169 12.868 1.00 90.62 319 THR A N 1
ATOM 2421 C CA . THR A 1 319 ? -5.998 -5.064 12.875 1.00 90.62 319 THR A CA 1
ATOM 2422 C C . THR A 1 319 ? -4.911 -4.425 13.727 1.00 90.62 319 THR A C 1
ATOM 2424 O O . THR A 1 319 ? -4.562 -3.258 13.533 1.00 90.62 319 THR A O 1
ATOM 2427 N N . LEU A 1 320 ? -4.386 -5.175 14.696 1.00 89.31 320 LEU A N 1
ATOM 2428 C CA . LEU A 1 320 ? -3.208 -4.765 15.451 1.00 89.31 320 LEU A CA 1
ATOM 2429 C C . LEU A 1 320 ? -1.954 -5.180 14.690 1.00 89.31 320 LEU A C 1
ATOM 2431 O O . LEU A 1 320 ? -1.778 -6.358 14.393 1.00 89.31 320 LEU A O 1
ATOM 2435 N N . HIS A 1 321 ? -1.068 -4.220 14.443 1.00 91.56 321 HIS A N 1
ATOM 2436 C CA . HIS A 1 321 ? 0.255 -4.430 13.862 1.00 91.56 321 HIS A CA 1
ATOM 2437 C C . HIS A 1 321 ? 1.316 -4.253 14.957 1.00 91.56 321 HIS A C 1
ATOM 2439 O O . HIS A 1 321 ? 1.605 -3.112 15.332 1.00 91.56 321 HIS A O 1
ATOM 2445 N N . PRO A 1 322 ? 1.845 -5.345 15.539 1.00 91.56 322 PRO A N 1
ATOM 2446 C CA . PRO A 1 322 ? 2.895 -5.279 16.544 1.00 91.56 322 PRO A CA 1
ATOM 2447 C C . PRO A 1 322 ? 4.277 -5.102 15.906 1.00 91.56 322 PRO A C 1
ATOM 2449 O O . PRO A 1 322 ? 4.618 -5.783 14.950 1.00 91.56 322 PRO A O 1
ATOM 2452 N N . TYR A 1 323 ? 5.105 -4.239 16.487 1.00 91.75 323 TYR A N 1
ATOM 2453 C CA . TYR A 1 323 ? 6.471 -3.944 16.064 1.00 91.75 323 TYR A CA 1
ATOM 2454 C C . TYR A 1 323 ? 7.421 -4.123 17.241 1.00 91.75 323 TYR A C 1
ATOM 2456 O O . TYR A 1 323 ? 7.280 -3.472 18.278 1.00 91.75 323 TYR A O 1
ATOM 2464 N N . GLN A 1 324 ? 8.415 -4.988 17.078 1.00 92.25 324 GLN A N 1
ATOM 2465 C CA . GLN A 1 324 ? 9.503 -5.143 18.030 1.00 92.25 324 GLN A CA 1
ATOM 2466 C C . GLN A 1 324 ? 10.513 -4.012 17.814 1.00 92.25 324 GLN A C 1
ATOM 2468 O O . GLN A 1 324 ? 11.262 -4.025 16.835 1.00 92.25 324 GLN A O 1
ATOM 2473 N N . LEU A 1 325 ? 10.526 -3.025 18.713 1.00 90.31 325 LEU A N 1
ATOM 2474 C CA . LEU A 1 325 ? 11.438 -1.886 18.616 1.00 90.31 325 LEU A CA 1
ATOM 2475 C C . LEU A 1 325 ? 12.881 -2.315 18.887 1.00 90.31 325 LEU A C 1
ATOM 2477 O O . LEU A 1 325 ? 13.139 -3.235 19.668 1.00 90.31 325 LEU A O 1
ATOM 2481 N N . GLY A 1 326 ? 13.827 -1.606 18.269 1.00 85.94 326 GLY A N 1
ATOM 2482 C CA . GLY A 1 326 ? 15.245 -1.744 18.592 1.00 85.94 326 GLY A CA 1
ATOM 2483 C C . GLY A 1 326 ? 15.589 -1.295 20.017 1.00 85.94 326 GLY A C 1
ATOM 2484 O O . GLY A 1 326 ? 14.821 -0.583 20.664 1.00 85.94 326 GLY A O 1
ATOM 2485 N N . ASP A 1 327 ? 16.789 -1.647 20.486 1.00 87.12 327 ASP A N 1
ATOM 2486 C CA . ASP A 1 327 ? 17.276 -1.307 21.837 1.00 87.12 327 ASP A CA 1
ATOM 2487 C C . ASP A 1 327 ? 17.400 0.204 22.096 1.00 87.12 327 ASP A C 1
ATOM 2489 O O . ASP A 1 327 ? 17.440 0.637 23.245 1.00 87.12 327 ASP A O 1
ATOM 2493 N N . THR A 1 328 ? 17.479 1.017 21.041 1.00 86.50 328 THR A N 1
ATOM 2494 C CA . THR A 1 328 ? 17.531 2.485 21.106 1.00 86.50 328 THR A CA 1
ATOM 2495 C C . THR A 1 328 ? 16.787 3.091 19.905 1.00 86.50 328 THR A C 1
ATOM 2497 O O . THR A 1 328 ? 17.433 3.471 18.923 1.00 86.50 328 THR A O 1
ATOM 2500 N N . PRO A 1 329 ? 15.443 3.157 19.926 1.00 88.12 329 PRO A N 1
ATOM 2501 C CA . PRO A 1 329 ? 14.670 3.717 18.822 1.00 88.12 329 PRO A CA 1
ATOM 2502 C C . PRO A 1 329 ? 14.861 5.241 18.752 1.00 88.12 329 PRO A C 1
ATOM 2504 O O . PRO A 1 329 ? 14.900 5.920 19.785 1.00 88.12 329 PRO A O 1
ATOM 2507 N N . GLN A 1 330 ? 14.995 5.784 17.539 1.00 88.75 330 GLN A N 1
ATOM 2508 C CA . GLN A 1 330 ? 15.295 7.200 17.290 1.00 88.75 330 GLN A CA 1
ATOM 2509 C C . GLN A 1 330 ? 14.234 7.854 16.394 1.00 88.75 330 GLN A C 1
ATOM 2511 O O . GLN A 1 330 ? 14.474 8.151 15.226 1.00 88.75 330 GLN A O 1
ATOM 2516 N N . PHE A 1 331 ? 13.054 8.132 16.945 1.00 88.00 331 PHE A N 1
ATOM 2517 C CA . PHE A 1 331 ? 11.929 8.729 16.217 1.00 88.00 331 PHE A CA 1
ATOM 2518 C C . PHE A 1 331 ? 12.221 10.150 15.705 1.00 88.00 331 PHE A C 1
ATOM 2520 O O . PHE A 1 331 ? 11.765 10.515 14.623 1.00 88.00 331 PHE A O 1
ATOM 2527 N N . THR A 1 332 ? 13.059 10.915 16.407 1.00 88.62 332 THR A N 1
ATOM 2528 C CA . THR A 1 332 ? 13.426 12.300 16.048 1.00 88.62 332 THR A CA 1
ATOM 2529 C C . THR A 1 332 ? 14.655 12.416 15.143 1.00 88.62 332 THR A C 1
ATOM 2531 O O . THR A 1 332 ? 15.130 13.523 14.879 1.00 88.62 332 THR A O 1
ATOM 2534 N N . ALA A 1 333 ? 15.214 11.295 14.669 1.00 84.38 333 ALA A N 1
ATOM 2535 C CA . ALA A 1 333 ? 16.382 11.334 13.798 1.00 84.38 333 ALA A CA 1
ATOM 2536 C C . ALA A 1 333 ? 16.076 12.141 12.513 1.00 84.38 333 ALA A C 1
ATOM 2538 O O . ALA A 1 333 ? 15.140 11.809 11.775 1.00 84.38 333 ALA A O 1
ATOM 2539 N N . PRO A 1 334 ? 16.856 13.197 12.199 1.00 81.81 334 PRO A N 1
ATOM 2540 C CA . PRO A 1 334 ? 16.588 14.040 11.036 1.00 81.81 334 PRO A CA 1
ATOM 2541 C C . PRO A 1 334 ? 16.864 13.321 9.709 1.00 81.81 334 PRO A C 1
ATOM 2543 O O . PRO A 1 334 ? 16.292 13.713 8.692 1.00 81.81 334 PRO A O 1
ATOM 2546 N N . GLY A 1 335 ? 17.689 12.265 9.728 1.00 86.38 335 GLY A N 1
ATOM 2547 C CA . GLY A 1 335 ? 18.248 11.640 8.529 1.00 86.38 335 GLY A CA 1
ATOM 2548 C C . GLY A 1 335 ? 19.157 12.595 7.755 1.00 86.38 335 GLY A C 1
ATOM 2549 O O . GLY A 1 335 ? 19.539 13.661 8.244 1.00 86.38 335 GLY A O 1
ATOM 2550 N N . GLN A 1 336 ? 19.488 12.223 6.525 1.00 89.81 336 GLN A N 1
ATOM 2551 C CA . GLN A 1 336 ? 20.048 13.136 5.538 1.00 89.81 336 GLN A CA 1
ATOM 2552 C C . GLN A 1 336 ? 18.943 14.026 4.980 1.00 89.81 336 GLN A C 1
ATOM 2554 O O . GLN A 1 336 ? 17.850 13.556 4.685 1.00 89.81 336 GLN A O 1
ATOM 2559 N N . SER A 1 337 ? 19.227 15.316 4.824 1.00 90.06 337 SER A N 1
ATOM 2560 C CA . SER A 1 337 ? 18.288 16.280 4.249 1.00 90.06 337 SER A CA 1
ATOM 2561 C C . SER A 1 337 ? 18.862 16.860 2.966 1.00 90.06 337 SER A C 1
ATOM 2563 O O . SER A 1 337 ? 19.967 17.404 2.972 1.00 90.06 337 SER A O 1
ATOM 2565 N N . VAL A 1 338 ? 18.103 16.773 1.878 1.00 87.50 338 VAL A N 1
ATOM 2566 C CA . VAL A 1 338 ? 18.451 17.372 0.587 1.00 87.50 338 VAL A CA 1
ATOM 2567 C C . VAL A 1 338 ? 17.335 18.334 0.204 1.00 87.50 338 VAL A C 1
ATOM 2569 O O . VAL A 1 338 ? 16.167 17.951 0.113 1.00 87.50 338 VAL A O 1
ATOM 2572 N N . ALA A 1 339 ? 17.691 19.602 -0.002 1.00 84.75 339 ALA A N 1
ATOM 2573 C CA . ALA A 1 339 ? 16.774 20.570 -0.584 1.00 84.75 339 ALA A CA 1
ATOM 2574 C C . ALA A 1 339 ? 16.641 20.254 -2.078 1.00 84.75 339 ALA A C 1
ATOM 2576 O O . ALA A 1 339 ? 17.561 20.505 -2.856 1.00 84.75 339 ALA A O 1
ATOM 2577 N N . VAL A 1 340 ? 15.507 19.673 -2.454 1.00 85.75 340 VAL A N 1
ATOM 2578 C CA . VAL A 1 340 ? 15.145 19.377 -3.840 1.00 85.75 340 VAL A CA 1
ATOM 2579 C C . VAL A 1 340 ? 13.918 20.215 -4.134 1.00 85.75 340 VAL A C 1
ATOM 2581 O O . VAL A 1 340 ? 12.853 19.919 -3.607 1.00 85.75 340 VAL A O 1
ATOM 2584 N N . VAL A 1 341 ? 14.089 21.276 -4.924 1.00 90.56 341 VAL A N 1
ATOM 2585 C CA . VAL A 1 341 ? 12.975 22.098 -5.405 1.00 90.56 341 VAL A CA 1
ATOM 2586 C C . VAL A 1 341 ? 12.676 21.668 -6.829 1.00 90.56 341 VAL A C 1
ATOM 2588 O O . VAL A 1 341 ? 13.474 21.932 -7.728 1.00 90.56 341 VAL A O 1
ATOM 2591 N N . GLN A 1 342 ? 11.564 20.966 -7.020 1.00 93.06 342 GLN A N 1
ATOM 2592 C CA . GLN A 1 342 ? 11.155 20.476 -8.330 1.00 93.06 342 GLN A CA 1
ATOM 2593 C C . GLN A 1 342 ? 9.657 20.670 -8.533 1.00 93.06 342 GLN A C 1
ATOM 2595 O O . GLN A 1 342 ? 8.839 20.070 -7.837 1.00 93.06 342 GLN A O 1
ATOM 2600 N N . ASP A 1 343 ? 9.320 21.472 -9.536 1.00 91.31 343 ASP A N 1
ATOM 2601 C CA . ASP A 1 343 ? 7.944 21.720 -9.947 1.00 91.31 343 ASP A CA 1
ATOM 2602 C C . ASP A 1 343 ? 7.457 20.616 -10.889 1.00 91.31 343 ASP A C 1
ATOM 2604 O O . ASP A 1 343 ? 8.203 20.161 -11.763 1.00 91.31 343 ASP A O 1
ATOM 2608 N N . PHE A 1 344 ? 6.201 20.207 -10.738 1.00 88.94 344 PHE A N 1
ATOM 2609 C CA . PHE A 1 344 ? 5.544 19.229 -11.603 1.00 88.94 344 PHE A CA 1
ATOM 2610 C C . PHE A 1 344 ? 4.436 19.900 -12.412 1.00 88.94 344 PHE A C 1
ATOM 2612 O O . PHE A 1 344 ? 3.655 20.677 -11.868 1.00 88.94 344 PHE A O 1
ATOM 2619 N N . GLY A 1 345 ? 4.376 19.616 -13.714 1.00 82.69 345 GLY A N 1
ATOM 2620 C CA . GLY A 1 345 ? 3.327 20.095 -14.615 1.00 82.69 345 GLY A CA 1
ATOM 2621 C C . GLY A 1 345 ? 2.013 19.313 -14.472 1.00 82.69 345 GLY A C 1
ATOM 2622 O O . GLY A 1 345 ? 1.962 18.311 -13.756 1.00 82.69 345 GLY A O 1
ATOM 2623 N N . PRO A 1 346 ? 0.931 19.750 -15.140 1.00 74.06 346 PRO A N 1
ATOM 2624 C CA . PRO A 1 346 ? -0.326 19.010 -15.150 1.00 74.06 346 PRO A CA 1
ATOM 2625 C C . PRO A 1 346 ? -0.198 17.689 -15.926 1.00 74.06 346 PRO A C 1
ATOM 2627 O O . PRO A 1 346 ? 0.659 17.544 -16.800 1.00 74.06 346 PRO A O 1
ATOM 2630 N N . SER A 1 347 ? -1.078 16.736 -15.609 1.00 64.75 347 SER A N 1
ATOM 2631 C CA . SER A 1 347 ? -1.143 15.441 -16.295 1.00 64.75 347 SER A CA 1
ATOM 2632 C C . SER A 1 347 ? -1.340 15.625 -17.808 1.00 64.75 347 SER A C 1
ATOM 2634 O O . SER A 1 347 ? -2.134 16.467 -18.232 1.00 64.75 347 SER A O 1
ATOM 2636 N N . GLY A 1 348 ? -0.586 14.878 -18.619 1.00 56.53 348 GLY A N 1
ATOM 2637 C CA . GLY A 1 348 ? -0.675 14.904 -20.085 1.00 56.53 348 GLY A CA 1
ATOM 2638 C C . GLY A 1 348 ? -0.065 16.129 -20.786 1.00 56.53 348 GLY A C 1
ATOM 2639 O O . GLY A 1 348 ? -0.103 16.198 -22.014 1.00 56.53 348 GLY A O 1
ATOM 2640 N N . ALA A 1 349 ? 0.513 17.093 -20.059 1.00 56.72 349 ALA A N 1
ATOM 2641 C CA . ALA A 1 349 ? 1.215 18.224 -20.670 1.00 56.72 349 ALA A CA 1
ATOM 2642 C C . ALA A 1 349 ? 2.645 17.862 -21.108 1.00 56.72 349 ALA A C 1
ATOM 2644 O O . ALA A 1 349 ? 3.298 17.000 -20.524 1.00 56.72 349 ALA A O 1
ATOM 2645 N N . LEU A 1 350 ? 3.162 18.561 -22.122 1.00 51.50 350 LEU A N 1
ATOM 2646 C CA . LEU A 1 350 ? 4.581 18.499 -22.476 1.00 51.50 350 LEU A CA 1
ATOM 2647 C C . LEU A 1 350 ? 5.401 19.286 -21.439 1.00 51.50 350 LEU A C 1
ATOM 2649 O O . LEU A 1 350 ? 4.981 20.355 -20.995 1.00 51.50 350 LEU A O 1
ATOM 2653 N N . ALA A 1 351 ? 6.598 18.797 -21.093 1.00 50.19 351 ALA A N 1
ATOM 2654 C CA . ALA A 1 351 ? 7.497 19.434 -20.115 1.00 50.19 351 ALA A CA 1
ATOM 2655 C C . ALA A 1 351 ? 7.835 20.909 -20.441 1.00 50.19 351 ALA A C 1
ATOM 2657 O O . ALA A 1 351 ? 8.183 21.682 -19.548 1.00 50.19 351 ALA A O 1
ATOM 2658 N N . SER A 1 352 ? 7.678 21.310 -21.708 1.00 47.44 352 SER A N 1
ATOM 2659 C CA . SER A 1 352 ? 7.965 22.647 -22.228 1.00 47.44 352 SER A CA 1
ATOM 2660 C C . SER A 1 352 ? 6.830 23.671 -22.063 1.00 47.44 352 SER A C 1
ATOM 2662 O O . SER A 1 352 ? 7.070 24.865 -22.251 1.00 47.44 352 SER A O 1
ATOM 2664 N N . SER A 1 353 ? 5.611 23.264 -21.685 1.00 50.44 353 SER A N 1
ATOM 2665 C CA . SER A 1 353 ? 4.494 24.182 -21.412 1.00 50.44 353 SER A CA 1
ATOM 2666 C C . SER A 1 353 ? 4.331 24.404 -19.906 1.00 50.44 353 SER A C 1
ATOM 2668 O O . SER A 1 353 ? 3.460 23.811 -19.270 1.00 50.44 353 SER A O 1
ATOM 2670 N N . ALA A 1 354 ? 5.194 25.232 -19.315 1.00 51.44 354 ALA A N 1
ATOM 2671 C CA . ALA A 1 354 ? 5.117 25.544 -17.890 1.00 51.44 354 ALA A CA 1
ATOM 2672 C C . ALA A 1 354 ? 3.890 26.438 -17.595 1.00 51.44 354 ALA A C 1
ATOM 2674 O O . ALA A 1 354 ? 3.818 27.555 -18.121 1.00 51.44 354 ALA A O 1
ATOM 2675 N N . PRO A 1 355 ? 2.918 25.998 -16.772 1.00 61.03 355 PRO A N 1
ATOM 2676 C CA . PRO A 1 355 ? 1.881 26.894 -16.269 1.00 61.03 355 PRO A CA 1
ATOM 2677 C C . PRO A 1 355 ? 2.509 27.994 -15.3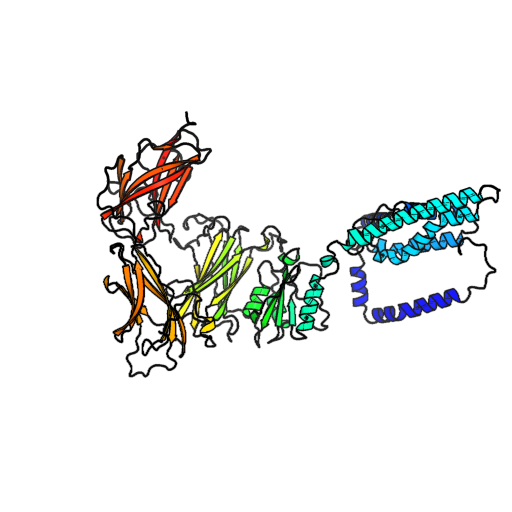99 1.00 61.03 355 PRO A C 1
ATOM 2679 O O . PRO A 1 355 ? 3.579 27.819 -14.822 1.00 61.03 355 PRO A O 1
ATOM 2682 N N . THR A 1 356 ? 1.829 29.135 -15.259 1.00 63.69 356 THR A N 1
ATOM 2683 C CA . THR A 1 356 ? 2.286 30.250 -14.406 1.00 63.69 356 THR A CA 1
ATOM 2684 C C . THR A 1 356 ? 2.404 29.880 -12.926 1.00 63.69 356 THR A C 1
ATOM 2686 O O . THR A 1 356 ? 3.152 30.535 -12.204 1.00 63.69 356 THR A O 1
ATOM 2689 N N . VAL A 1 357 ? 1.680 28.849 -12.477 1.00 71.38 357 VAL A N 1
ATOM 2690 C CA . VAL A 1 357 ? 1.804 28.237 -11.148 1.00 71.38 357 VAL A CA 1
ATOM 2691 C C . VAL A 1 357 ? 1.745 26.714 -11.326 1.00 71.38 357 VAL A C 1
ATOM 2693 O O . VAL A 1 357 ? 0.771 26.231 -11.913 1.00 71.38 357 VAL A O 1
ATOM 2696 N N . PRO A 1 358 ? 2.751 25.950 -10.866 1.00 81.69 358 PRO A N 1
ATOM 2697 C CA . PRO A 1 358 ? 2.717 24.493 -10.940 1.00 81.69 358 PRO A CA 1
ATOM 2698 C C . PRO A 1 358 ? 1.662 23.930 -9.974 1.00 81.69 358 PRO A C 1
ATOM 2700 O O . PRO A 1 358 ? 1.487 24.489 -8.894 1.00 81.69 358 PRO A O 1
ATOM 2703 N N . PRO A 1 359 ? 0.951 22.837 -10.308 1.00 83.69 359 PRO A N 1
ATOM 2704 C CA . PRO A 1 359 ? 0.003 22.200 -9.392 1.00 83.69 359 PRO A CA 1
ATOM 2705 C C . PRO A 1 359 ? 0.651 21.702 -8.094 1.00 83.69 359 PRO A C 1
ATOM 2707 O O . PRO A 1 359 ? 0.043 21.823 -7.030 1.00 83.69 359 PRO A O 1
ATOM 2710 N N . VAL A 1 360 ? 1.868 21.157 -8.172 1.00 90.31 360 VAL A N 1
ATOM 2711 C CA . VAL A 1 360 ? 2.605 20.589 -7.036 1.00 90.31 360 VAL A CA 1
ATOM 2712 C C . VAL A 1 360 ? 4.098 20.861 -7.204 1.00 90.31 360 VAL A C 1
ATOM 2714 O O . VAL A 1 360 ? 4.643 20.708 -8.299 1.00 90.31 360 VAL A O 1
ATOM 2717 N N . THR A 1 361 ? 4.761 21.192 -6.102 1.00 92.50 361 THR A N 1
ATOM 2718 C CA . THR A 1 361 ? 6.210 21.367 -6.008 1.00 92.50 361 THR A CA 1
ATOM 2719 C C . THR A 1 361 ? 6.761 20.444 -4.925 1.00 92.50 361 THR A C 1
ATOM 2721 O O . THR A 1 361 ? 6.306 20.467 -3.785 1.00 92.50 361 THR A O 1
ATOM 2724 N N . LEU A 1 362 ? 7.761 19.628 -5.251 1.00 94.81 362 LEU A N 1
ATOM 2725 C CA . LEU A 1 362 ? 8.584 18.964 -4.241 1.00 94.81 362 LEU A CA 1
ATOM 2726 C C . LEU A 1 362 ? 9.514 20.018 -3.634 1.00 94.81 362 LEU A C 1
ATOM 2728 O O . LEU A 1 362 ? 10.223 20.687 -4.379 1.00 94.81 362 LEU A O 1
ATOM 2732 N N . ALA A 1 363 ? 9.490 20.181 -2.313 1.00 93.00 363 ALA A N 1
ATOM 2733 C CA . ALA A 1 363 ? 10.264 21.186 -1.583 1.00 93.00 363 ALA A CA 1
ATOM 2734 C C . ALA A 1 363 ? 11.526 20.611 -0.916 1.00 93.00 363 ALA A C 1
ATOM 2736 O O . ALA A 1 363 ? 12.485 21.340 -0.644 1.00 93.00 363 ALA A O 1
ATOM 2737 N N . GLY A 1 364 ? 11.538 19.310 -0.621 1.00 93.38 364 GLY A N 1
ATOM 2738 C CA . GLY A 1 364 ? 12.707 18.642 -0.066 1.00 93.38 364 GLY A CA 1
ATOM 2739 C C . GLY A 1 364 ? 12.460 17.192 0.317 1.00 93.38 364 GLY A C 1
ATOM 2740 O O . GLY A 1 364 ? 11.329 16.707 0.320 1.00 93.38 364 GLY A O 1
ATOM 2741 N N . VAL A 1 365 ? 13.550 16.510 0.658 1.00 95.06 365 VAL A N 1
ATOM 2742 C CA . VAL A 1 365 ? 13.537 15.119 1.109 1.00 95.06 365 VAL A CA 1
ATOM 2743 C C . VAL A 1 365 ? 14.397 14.960 2.361 1.00 95.06 365 VAL A C 1
ATOM 2745 O O . VAL A 1 365 ? 15.537 15.434 2.414 1.00 95.06 365 VAL A O 1
ATOM 2748 N N . ARG A 1 366 ? 13.850 14.275 3.369 1.00 94.38 366 ARG A N 1
ATOM 2749 C CA . ARG A 1 366 ? 14.598 13.681 4.484 1.00 94.38 366 ARG A CA 1
ATOM 2750 C C . ARG A 1 366 ? 14.649 12.180 4.270 1.00 94.38 366 ARG A C 1
ATOM 2752 O O . ARG A 1 366 ? 13.609 11.584 4.029 1.00 94.38 366 ARG A O 1
ATOM 2759 N N . TRP A 1 367 ? 15.811 11.558 4.368 1.00 95.19 367 TRP A N 1
ATOM 2760 C CA . TRP A 1 367 ? 15.929 10.118 4.160 1.00 95.19 367 TRP A CA 1
ATOM 2761 C C . TRP A 1 367 ? 17.048 9.511 4.994 1.00 95.19 367 TRP A C 1
ATOM 2763 O O . TRP A 1 367 ? 17.922 10.217 5.497 1.00 95.19 367 TRP A O 1
ATOM 2773 N N . GLY A 1 368 ? 17.040 8.194 5.135 1.00 93.81 368 GLY A N 1
ATOM 2774 C CA . GLY A 1 368 ? 18.106 7.491 5.826 1.00 93.81 368 GLY A CA 1
ATOM 2775 C C . GLY A 1 368 ? 17.870 5.996 5.900 1.00 93.81 368 GLY A C 1
ATOM 2776 O O . GLY A 1 368 ? 16.941 5.449 5.305 1.00 93.81 368 GLY A O 1
ATOM 2777 N N . SER A 1 369 ? 18.726 5.331 6.658 1.00 92.31 369 SER A N 1
ATOM 2778 C CA . SER A 1 369 ? 18.586 3.912 6.950 1.00 92.31 369 SER A CA 1
ATOM 2779 C C . SER A 1 369 ? 17.551 3.684 8.054 1.00 92.31 369 SER A C 1
ATOM 2781 O O . SER A 1 369 ? 17.486 4.432 9.033 1.00 92.31 369 SER A O 1
ATOM 2783 N N . ALA A 1 370 ? 16.711 2.666 7.898 1.00 91.31 370 ALA A N 1
ATOM 2784 C CA . ALA A 1 370 ? 15.817 2.197 8.952 1.00 91.31 370 ALA A CA 1
ATOM 2785 C C . ALA A 1 370 ? 16.557 1.254 9.918 1.00 91.31 370 ALA A C 1
ATOM 2787 O O . ALA A 1 370 ? 17.723 0.890 9.715 1.00 91.31 370 ALA A O 1
ATOM 2788 N N . PHE A 1 371 ? 15.879 0.849 10.989 1.00 86.75 371 PHE A N 1
ATOM 2789 C CA . PHE A 1 371 ? 16.302 -0.264 11.832 1.00 86.75 371 PHE A CA 1
ATOM 2790 C C . PHE A 1 371 ? 16.651 -1.496 10.968 1.00 86.75 371 PHE A C 1
ATOM 2792 O O . PHE A 1 371 ? 15.998 -1.725 9.945 1.00 86.75 371 PHE A O 1
ATOM 2799 N N . PRO A 1 372 ? 17.658 -2.311 11.346 1.00 85.56 372 PRO A N 1
ATOM 2800 C CA . PRO A 1 372 ? 18.553 -2.229 12.510 1.00 85.56 372 PRO A CA 1
ATOM 2801 C C . PRO A 1 372 ? 19.855 -1.428 12.318 1.00 85.56 372 PRO A C 1
ATOM 2803 O O . PRO A 1 372 ? 20.836 -1.689 13.012 1.00 85.56 372 PRO A O 1
ATOM 2806 N N . ASN A 1 373 ? 19.916 -0.440 11.416 1.00 83.00 373 ASN A N 1
ATOM 2807 C CA . ASN A 1 373 ? 21.143 0.357 11.272 1.00 83.00 373 ASN A CA 1
ATOM 2808 C C . ASN A 1 373 ? 21.473 1.125 12.578 1.00 83.00 373 ASN A C 1
ATOM 2810 O O . ASN A 1 373 ? 20.578 1.477 13.336 1.00 83.00 373 ASN A O 1
ATOM 2814 N N . ALA A 1 374 ? 22.739 1.383 12.892 1.00 75.56 374 ALA A N 1
ATOM 2815 C CA . ALA A 1 374 ? 23.102 2.169 14.077 1.00 75.56 374 ALA A CA 1
ATOM 2816 C C . ALA A 1 374 ? 23.071 3.686 13.810 1.00 75.56 374 ALA A C 1
ATOM 2818 O O . ALA A 1 374 ? 22.915 4.471 14.744 1.00 75.56 374 ALA A O 1
ATOM 2819 N N . ASP A 1 375 ? 23.200 4.098 12.544 1.00 83.62 375 ASP A N 1
ATOM 2820 C CA . ASP A 1 375 ? 23.230 5.501 12.127 1.00 83.62 375 ASP A CA 1
ATOM 2821 C C . ASP A 1 375 ? 22.106 5.794 11.123 1.00 83.62 375 ASP A C 1
ATOM 2823 O O . ASP A 1 375 ? 22.222 5.533 9.924 1.00 83.62 375 ASP A O 1
ATOM 2827 N N . ARG A 1 376 ? 21.014 6.386 11.625 1.00 85.38 376 ARG A N 1
ATOM 2828 C CA . ARG A 1 376 ? 19.829 6.795 10.845 1.00 85.38 376 ARG A CA 1
ATOM 2829 C C . ARG A 1 376 ? 20.118 7.892 9.813 1.00 85.38 376 ARG A C 1
ATOM 2831 O O . ARG A 1 376 ? 19.236 8.218 9.024 1.00 85.38 376 ARG A O 1
ATOM 2838 N N . SER A 1 377 ? 21.312 8.484 9.828 1.00 85.38 377 SER A N 1
ATOM 2839 C CA . SER A 1 377 ? 21.773 9.481 8.857 1.00 85.38 377 SER A CA 1
ATOM 2840 C C . SER A 1 377 ? 22.810 8.935 7.872 1.00 85.38 377 SER A C 1
ATOM 2842 O O . SER A 1 377 ? 23.208 9.647 6.948 1.00 85.38 377 SER A O 1
ATOM 2844 N N . ALA A 1 378 ? 23.242 7.682 8.025 1.00 83.88 378 ALA A N 1
ATOM 2845 C CA . ALA A 1 378 ? 24.173 7.064 7.094 1.00 83.88 378 ALA A CA 1
ATOM 2846 C C . ALA A 1 378 ? 23.513 6.820 5.728 1.00 83.88 378 ALA A C 1
ATOM 2848 O O . ALA A 1 378 ? 22.371 6.368 5.643 1.00 83.88 378 ALA A O 1
ATOM 2849 N N . ALA A 1 379 ? 24.273 7.081 4.660 1.00 87.38 379 ALA A N 1
ATOM 2850 C CA . ALA A 1 379 ? 23.900 6.709 3.293 1.00 87.38 379 ALA A CA 1
ATOM 2851 C C . ALA A 1 379 ? 24.083 5.204 3.024 1.00 87.38 379 ALA A C 1
ATOM 2853 O O . ALA A 1 379 ? 23.641 4.710 1.987 1.00 87.38 379 ALA A O 1
ATOM 2854 N N . ASP A 1 380 ? 24.741 4.488 3.938 1.00 91.19 380 ASP A N 1
ATOM 2855 C CA . ASP A 1 380 ? 24.988 3.056 3.829 1.00 91.19 380 ASP A CA 1
ATOM 2856 C C . ASP A 1 380 ? 23.764 2.272 4.319 1.00 91.19 380 ASP A C 1
ATOM 2858 O O . ASP A 1 380 ? 23.327 2.401 5.466 1.00 91.19 380 ASP A O 1
ATOM 2862 N N . LEU A 1 381 ? 23.213 1.440 3.440 1.00 93.00 381 LEU A N 1
ATOM 2863 C CA . LEU A 1 381 ? 22.026 0.622 3.668 1.00 93.00 381 LEU A CA 1
ATOM 2864 C C . LEU A 1 381 ? 22.426 -0.844 3.632 1.00 93.00 381 LEU A C 1
ATOM 2866 O O . LEU A 1 381 ? 22.831 -1.352 2.588 1.00 93.00 381 LEU A O 1
ATOM 2870 N N . ALA A 1 382 ? 22.317 -1.544 4.754 1.00 93.19 382 ALA A N 1
ATOM 2871 C CA . ALA A 1 382 ? 22.537 -2.979 4.732 1.00 93.19 382 ALA A CA 1
ATOM 2872 C C . ALA A 1 382 ? 21.413 -3.666 3.945 1.00 93.19 382 ALA A C 1
ATOM 2874 O O . ALA A 1 382 ? 20.234 -3.360 4.118 1.00 93.19 382 ALA A O 1
ATOM 2875 N N . ALA A 1 383 ? 21.768 -4.613 3.080 1.00 92.69 383 ALA A N 1
ATOM 2876 C CA . ALA A 1 383 ? 20.772 -5.462 2.438 1.00 92.69 383 ALA A CA 1
ATOM 2877 C C . ALA A 1 383 ? 19.897 -6.153 3.508 1.00 92.69 383 ALA A C 1
ATOM 2879 O O . ALA A 1 383 ? 20.403 -6.618 4.532 1.00 92.69 383 ALA A O 1
ATOM 2880 N N . GLY A 1 384 ? 18.583 -6.217 3.287 1.00 90.88 384 GLY A N 1
ATOM 2881 C CA . GLY A 1 384 ? 17.623 -6.783 4.244 1.00 90.88 384 GLY A CA 1
ATOM 2882 C C . GLY A 1 384 ? 17.090 -5.781 5.266 1.00 90.88 384 GLY A C 1
ATOM 2883 O O . GLY A 1 384 ? 16.320 -6.169 6.138 1.00 90.88 384 GLY A O 1
ATOM 2884 N N . THR A 1 385 ? 17.494 -4.512 5.177 1.00 91.75 385 THR A N 1
ATOM 2885 C CA . THR A 1 385 ? 16.889 -3.399 5.923 1.00 91.75 385 THR A CA 1
ATOM 2886 C C . THR A 1 385 ? 16.080 -2.519 4.970 1.00 91.75 385 THR A C 1
ATOM 2888 O O . THR A 1 385 ? 15.981 -2.807 3.779 1.00 91.75 385 THR A O 1
ATOM 2891 N N . ALA A 1 386 ? 15.522 -1.413 5.458 1.00 93.06 386 ALA A N 1
ATOM 2892 C CA . ALA A 1 386 ? 14.832 -0.447 4.608 1.00 93.06 386 ALA A CA 1
ATOM 2893 C C . ALA A 1 386 ? 15.580 0.887 4.508 1.00 93.06 386 ALA A C 1
ATOM 2895 O O . ALA A 1 386 ? 16.289 1.288 5.437 1.00 93.06 386 ALA A O 1
ATOM 2896 N N . LEU A 1 387 ? 15.382 1.591 3.394 1.00 95.50 387 LEU A N 1
ATOM 2897 C CA . LEU A 1 387 ? 15.546 3.041 3.334 1.00 95.50 387 LEU A CA 1
ATOM 2898 C C . LEU A 1 387 ? 14.208 3.674 3.708 1.00 95.50 387 LEU A C 1
ATOM 2900 O O . LEU A 1 387 ? 13.168 3.266 3.199 1.00 95.50 387 LEU A O 1
ATOM 2904 N N . TRP A 1 388 ? 14.224 4.686 4.562 1.00 95.38 388 TRP A N 1
ATOM 2905 C CA . TRP A 1 388 ? 13.053 5.524 4.794 1.00 95.38 388 TRP A CA 1
ATOM 2906 C C . TRP A 1 388 ? 13.240 6.875 4.107 1.00 95.38 388 TRP A C 1
ATOM 2908 O O . TRP A 1 388 ? 14.354 7.399 4.058 1.00 95.38 388 TRP A O 1
ATOM 2918 N N . ALA A 1 389 ? 12.156 7.452 3.597 1.00 95.44 389 ALA A N 1
ATOM 2919 C CA . ALA A 1 389 ? 12.133 8.782 3.009 1.00 95.44 389 ALA A CA 1
ATOM 2920 C C . ALA A 1 389 ? 10.850 9.528 3.398 1.00 95.44 389 ALA A C 1
ATOM 2922 O O . ALA A 1 389 ? 9.752 8.986 3.331 1.00 95.44 389 ALA A O 1
ATOM 2923 N N . ILE A 1 390 ? 10.997 10.786 3.799 1.00 94.38 390 ILE A N 1
ATOM 2924 C CA . ILE A 1 390 ? 9.914 11.732 4.051 1.00 94.38 390 ILE A CA 1
ATOM 2925 C C . ILE A 1 390 ? 10.056 12.837 3.011 1.00 94.38 390 ILE A C 1
ATOM 2927 O O . ILE A 1 390 ? 11.050 13.572 3.015 1.00 94.38 390 ILE A O 1
ATOM 2931 N N . LEU A 1 391 ? 9.093 12.926 2.099 1.00 95.06 391 LEU A N 1
ATOM 2932 C CA . LEU A 1 391 ? 9.085 13.919 1.029 1.00 95.06 391 LEU A CA 1
ATOM 2933 C C . LEU A 1 391 ? 8.148 15.054 1.431 1.00 95.06 391 LEU A C 1
ATOM 2935 O O . LEU A 1 391 ? 7.011 14.805 1.822 1.00 95.06 391 LEU A O 1
ATOM 2939 N N . THR A 1 392 ? 8.631 16.291 1.345 1.00 93.12 392 THR A N 1
ATOM 2940 C CA . THR A 1 392 ? 7.860 17.494 1.673 1.00 93.12 392 THR A CA 1
ATOM 2941 C C . THR A 1 392 ? 7.416 18.179 0.391 1.00 93.12 392 THR A C 1
ATOM 2943 O O . THR A 1 392 ? 8.246 18.524 -0.448 1.00 93.12 392 THR A O 1
ATOM 2946 N N . TRP A 1 393 ? 6.119 18.422 0.267 1.00 92.25 393 TRP A N 1
ATOM 2947 C CA . TRP A 1 393 ? 5.460 18.918 -0.936 1.00 92.25 393 TRP A CA 1
ATOM 2948 C C . TRP A 1 393 ? 4.727 20.221 -0.658 1.00 92.25 393 TRP A C 1
ATOM 2950 O O . TRP A 1 393 ? 4.066 20.322 0.366 1.00 92.25 393 TRP A O 1
ATOM 2960 N N . ASP A 1 394 ? 4.783 21.173 -1.582 1.00 89.94 394 ASP A N 1
ATOM 2961 C CA . ASP A 1 394 ? 3.913 22.346 -1.647 1.00 89.94 394 ASP A CA 1
ATOM 2962 C C . ASP A 1 394 ? 2.852 22.117 -2.737 1.00 89.94 394 ASP A C 1
ATOM 2964 O O . ASP A 1 394 ? 3.170 21.972 -3.915 1.00 89.94 394 ASP A O 1
ATOM 2968 N N . VAL A 1 395 ? 1.576 22.048 -2.361 1.00 87.31 395 VAL A N 1
ATOM 2969 C CA . VAL A 1 395 ? 0.483 21.646 -3.259 1.00 87.31 395 VAL A CA 1
ATOM 2970 C C . VAL A 1 395 ? -0.392 22.838 -3.636 1.00 87.31 395 VAL A C 1
ATOM 2972 O O . VAL A 1 395 ? -1.357 23.177 -2.964 1.00 87.31 395 VAL A O 1
ATOM 2975 N N . HIS A 1 396 ? -0.105 23.511 -4.736 1.00 84.81 396 HIS A N 1
ATOM 2976 C CA . HIS A 1 396 ? -0.844 24.714 -5.134 1.00 84.81 396 HIS A CA 1
ATOM 2977 C C . HIS A 1 396 ? -2.243 24.428 -5.702 1.00 84.81 396 HIS A C 1
ATOM 2979 O O . HIS A 1 396 ? -3.138 25.259 -5.545 1.00 84.81 396 HIS A O 1
ATOM 2985 N N . ALA A 1 397 ? -2.442 23.262 -6.320 1.00 80.81 397 ALA A N 1
ATOM 2986 C CA . ALA A 1 397 ? -3.728 22.802 -6.838 1.00 80.81 397 ALA A CA 1
ATOM 2987 C C . ALA A 1 397 ? -4.046 21.401 -6.279 1.00 80.81 397 ALA A C 1
ATOM 2989 O O . ALA A 1 397 ? -3.531 20.409 -6.798 1.00 80.81 397 ALA A O 1
ATOM 2990 N N . PRO A 1 398 ? -4.870 21.298 -5.218 1.00 76.69 398 PRO A N 1
ATOM 2991 C CA . PRO A 1 398 ? -5.195 20.016 -4.605 1.00 76.69 398 PRO A CA 1
ATOM 2992 C C . PRO A 1 398 ? -5.902 19.075 -5.588 1.00 76.69 398 PRO A C 1
ATOM 2994 O O . PRO A 1 398 ? -6.928 19.431 -6.170 1.00 76.69 398 PRO A O 1
ATOM 2997 N N . ASN A 1 399 ? -5.367 17.865 -5.747 1.00 80.19 399 ASN A N 1
ATOM 2998 C CA . ASN A 1 399 ? -5.968 16.791 -6.531 1.00 80.19 399 ASN A CA 1
ATOM 2999 C C . ASN A 1 399 ? -5.906 15.484 -5.713 1.00 80.19 399 ASN A C 1
ATOM 3001 O O . ASN A 1 399 ? -4.802 14.988 -5.468 1.00 80.19 399 ASN A O 1
ATOM 3005 N N . PRO A 1 400 ? -7.057 14.916 -5.296 1.00 80.44 400 PRO A N 1
ATOM 3006 C CA . PRO A 1 400 ? -7.097 13.691 -4.496 1.00 80.44 400 PRO A CA 1
ATOM 3007 C C . PRO A 1 400 ? -6.604 12.454 -5.254 1.00 80.44 400 PRO A C 1
ATOM 3009 O O . PRO A 1 400 ? -6.301 11.450 -4.623 1.00 80.44 400 PRO A O 1
ATOM 3012 N N . ALA A 1 401 ? -6.527 12.509 -6.587 1.00 84.44 401 ALA A N 1
ATOM 3013 C CA . ALA A 1 401 ? -6.094 11.392 -7.418 1.00 84.44 401 ALA A CA 1
ATOM 3014 C C . ALA A 1 401 ? -4.562 11.266 -7.513 1.00 84.44 401 ALA A C 1
ATOM 3016 O O . ALA A 1 401 ? -4.074 10.349 -8.164 1.00 84.44 401 ALA A O 1
ATOM 3017 N N . LEU A 1 402 ? -3.782 12.178 -6.921 1.00 89.38 402 LEU A N 1
ATOM 3018 C CA . LEU A 1 402 ? -2.326 12.155 -7.067 1.00 89.38 402 LEU A CA 1
ATOM 3019 C C . LEU A 1 402 ? -1.657 11.139 -6.142 1.00 89.38 402 LEU A C 1
ATOM 3021 O O . LEU A 1 402 ? -1.866 11.136 -4.924 1.00 89.38 402 LEU A O 1
ATOM 3025 N N . ARG A 1 403 ? -0.766 10.348 -6.739 1.00 93.38 403 ARG A N 1
ATOM 3026 C CA . ARG A 1 403 ? 0.082 9.368 -6.065 1.00 93.38 403 ARG A CA 1
ATOM 3027 C C . ARG A 1 403 ? 1.558 9.666 -6.270 1.00 93.38 403 ARG A C 1
ATOM 3029 O O . ARG A 1 403 ? 1.987 10.148 -7.322 1.00 93.38 403 ARG A O 1
ATOM 3036 N N . VAL A 1 404 ? 2.326 9.362 -5.234 1.00 95.62 404 VAL A N 1
ATOM 3037 C CA . VAL A 1 404 ? 3.771 9.513 -5.138 1.00 95.62 404 VAL A CA 1
ATOM 3038 C C . VAL A 1 404 ? 4.393 8.122 -5.170 1.00 95.62 404 VAL A C 1
ATOM 3040 O O . VAL A 1 404 ? 4.429 7.424 -4.157 1.00 95.62 404 VAL A O 1
ATOM 3043 N N . ALA A 1 405 ? 4.936 7.743 -6.323 1.00 96.38 405 ALA A N 1
ATOM 3044 C CA . ALA A 1 405 ? 5.762 6.553 -6.450 1.00 96.38 405 ALA A CA 1
ATOM 3045 C C . ALA A 1 405 ? 7.218 6.914 -6.140 1.00 96.38 405 ALA A C 1
ATOM 3047 O O . ALA A 1 405 ? 7.826 7.735 -6.829 1.00 96.38 405 ALA A O 1
ATOM 3048 N N . THR A 1 406 ? 7.790 6.286 -5.122 1.00 97.19 406 THR A N 1
ATOM 3049 C CA . THR A 1 406 ? 9.220 6.346 -4.814 1.00 97.19 406 THR A CA 1
ATOM 3050 C C . THR A 1 406 ? 9.861 4.999 -5.092 1.00 97.19 406 THR A C 1
ATOM 3052 O O . THR A 1 406 ? 9.273 3.945 -4.860 1.00 97.19 406 THR A O 1
ATOM 3055 N N . GLU A 1 407 ? 11.081 5.017 -5.603 1.00 96.62 407 GLU A N 1
ATOM 3056 C CA . GLU A 1 407 ? 11.818 3.791 -5.865 1.00 96.62 407 GLU A CA 1
ATOM 3057 C C . GLU A 1 407 ? 13.299 3.964 -5.567 1.00 96.62 407 GLU A C 1
ATOM 3059 O O . GLU A 1 407 ? 13.890 5.015 -5.805 1.00 96.62 407 GLU A O 1
ATOM 3064 N N . LEU A 1 408 ? 13.912 2.901 -5.065 1.00 97.06 408 LEU A N 1
ATOM 3065 C CA . LEU A 1 408 ? 15.351 2.754 -5.023 1.00 97.06 408 LEU A CA 1
ATOM 3066 C C . LEU A 1 408 ? 15.765 1.956 -6.256 1.00 97.06 408 LEU A C 1
ATOM 3068 O O . LEU A 1 408 ? 15.270 0.848 -6.456 1.00 97.06 408 LEU A O 1
ATOM 3072 N N . VAL A 1 409 ? 16.668 2.491 -7.069 1.00 95.25 409 VAL A N 1
ATOM 3073 C CA . VAL A 1 409 ? 17.205 1.811 -8.256 1.00 95.25 409 VAL A CA 1
ATOM 3074 C C . VAL A 1 409 ? 18.698 1.532 -8.105 1.00 95.25 409 VAL A C 1
ATOM 3076 O O . VAL A 1 409 ? 19.390 2.281 -7.422 1.00 95.25 409 VAL A O 1
ATOM 3079 N N . ASP A 1 410 ? 19.214 0.476 -8.728 1.00 90.75 410 ASP A N 1
ATOM 3080 C CA . ASP A 1 410 ? 20.657 0.212 -8.781 1.00 90.75 410 ASP A CA 1
ATOM 3081 C C . ASP A 1 410 ? 21.363 1.049 -9.866 1.00 90.75 410 ASP A C 1
ATOM 3083 O O . ASP A 1 410 ? 20.735 1.816 -10.603 1.00 90.75 410 ASP A O 1
ATOM 3087 N N . GLY A 1 411 ? 22.690 0.915 -9.963 1.00 83.44 411 GLY A N 1
ATOM 3088 C CA . GLY A 1 411 ? 23.512 1.621 -10.953 1.00 83.44 411 GLY A CA 1
ATOM 3089 C C . GLY A 1 411 ? 23.148 1.342 -12.420 1.00 83.44 411 GLY A C 1
ATOM 3090 O O . GLY A 1 411 ? 23.447 2.173 -13.275 1.00 83.44 411 GLY A O 1
ATOM 3091 N N . ASP A 1 412 ? 22.457 0.233 -12.708 1.00 81.75 412 ASP A N 1
ATOM 3092 C CA . ASP A 1 412 ? 21.943 -0.111 -14.043 1.00 81.75 412 ASP A CA 1
ATOM 3093 C C . ASP A 1 412 ? 20.503 0.399 -14.265 1.00 81.75 412 ASP A C 1
ATOM 3095 O O . ASP A 1 412 ? 19.879 0.133 -15.297 1.00 81.75 412 ASP A O 1
ATOM 3099 N N . GLY A 1 413 ? 19.954 1.133 -13.291 1.00 83.81 413 GLY A N 1
ATOM 3100 C CA . GLY A 1 413 ? 18.606 1.688 -13.315 1.00 83.81 413 GLY A CA 1
ATOM 3101 C C . GLY A 1 413 ? 17.502 0.670 -13.034 1.00 83.81 413 GLY A C 1
ATOM 3102 O O . GLY A 1 413 ? 16.339 0.971 -13.299 1.00 83.81 413 GLY A O 1
ATOM 3103 N N . ARG A 1 414 ? 17.821 -0.525 -12.520 1.00 86.50 414 ARG A N 1
ATOM 3104 C CA . ARG A 1 414 ? 16.818 -1.529 -12.140 1.00 86.50 414 ARG A CA 1
ATOM 3105 C C . ARG A 1 414 ? 16.256 -1.199 -10.764 1.00 86.50 414 ARG A C 1
ATOM 3107 O O . ARG A 1 414 ? 17.002 -0.954 -9.822 1.00 86.50 414 ARG A O 1
ATOM 3114 N N . GLN A 1 415 ? 14.937 -1.277 -10.640 1.00 92.12 415 GLN A N 1
ATOM 3115 C CA . GLN A 1 415 ? 14.245 -1.122 -9.368 1.00 92.12 415 GLN A CA 1
ATOM 3116 C C . GLN A 1 415 ? 14.658 -2.217 -8.368 1.00 92.12 415 GLN A C 1
ATOM 3118 O O . GLN A 1 415 ? 14.583 -3.414 -8.653 1.00 92.12 415 GLN A O 1
ATOM 3123 N N . ILE A 1 416 ? 15.116 -1.777 -7.199 1.00 94.06 416 ILE A N 1
ATOM 3124 C CA . ILE A 1 416 ? 15.484 -2.588 -6.035 1.00 94.06 416 ILE A CA 1
ATOM 3125 C C . ILE A 1 416 ? 14.288 -2.702 -5.094 1.00 94.06 416 ILE A C 1
ATOM 3127 O O . ILE A 1 416 ? 13.935 -3.803 -4.682 1.00 94.06 416 ILE A O 1
ATOM 3131 N N . ALA A 1 417 ? 13.688 -1.559 -4.757 1.00 94.19 417 ALA A N 1
ATOM 3132 C CA . ALA A 1 417 ? 12.614 -1.448 -3.782 1.00 94.19 417 ALA A CA 1
ATOM 3133 C C . ALA A 1 417 ? 11.668 -0.306 -4.187 1.00 94.19 417 ALA A C 1
ATOM 3135 O O . ALA A 1 417 ? 12.159 0.802 -4.401 1.00 94.19 417 ALA A O 1
ATOM 3136 N N . PRO A 1 418 ? 10.354 -0.543 -4.317 1.00 96.31 418 PRO A N 1
ATOM 3137 C CA . PRO A 1 418 ? 9.356 0.502 -4.538 1.00 96.31 418 PRO A CA 1
ATOM 3138 C C . PRO A 1 418 ? 8.603 0.888 -3.251 1.00 96.31 418 PRO A C 1
ATOM 3140 O O . PRO A 1 418 ? 8.548 0.119 -2.294 1.00 96.31 418 PRO A O 1
ATOM 3143 N N . SER A 1 419 ? 7.964 2.056 -3.260 1.00 95.31 419 SER A N 1
ATOM 3144 C CA . SER A 1 419 ? 6.903 2.486 -2.339 1.00 95.31 419 SER A CA 1
ATOM 3145 C C . SER A 1 419 ? 5.957 3.426 -3.089 1.00 95.31 419 SER A C 1
ATOM 3147 O O . SER A 1 419 ? 6.400 4.200 -3.936 1.00 95.31 419 SER A O 1
ATOM 3149 N N . ASP A 1 420 ? 4.660 3.363 -2.804 1.00 94.69 420 ASP A N 1
ATOM 3150 C CA . ASP A 1 420 ? 3.650 4.141 -3.520 1.00 94.69 420 ASP A CA 1
ATOM 3151 C C . ASP A 1 420 ? 2.578 4.646 -2.550 1.00 94.69 420 ASP A C 1
ATOM 3153 O O . ASP A 1 420 ? 1.826 3.849 -1.993 1.00 94.69 420 ASP A O 1
ATOM 3157 N N . GLU A 1 421 ? 2.497 5.965 -2.376 1.00 92.81 421 GLU A N 1
ATOM 3158 C CA . GLU A 1 421 ? 1.631 6.611 -1.386 1.00 92.81 421 GLU A CA 1
ATOM 3159 C C . GLU A 1 421 ? 0.732 7.678 -2.008 1.00 92.81 421 GLU A C 1
ATOM 3161 O O . GLU A 1 421 ? 1.090 8.337 -2.984 1.00 92.81 421 GLU A O 1
ATOM 3166 N N . TRP A 1 422 ? -0.431 7.909 -1.404 1.00 89.69 422 TRP A N 1
ATOM 3167 C CA . TRP A 1 422 ? -1.271 9.052 -1.759 1.00 89.69 422 TRP A CA 1
ATOM 3168 C C . TRP A 1 422 ? -0.594 10.361 -1.353 1.00 89.69 422 TRP A C 1
ATOM 3170 O O . TRP A 1 422 ? -0.114 10.494 -0.228 1.00 89.69 422 TRP A O 1
ATOM 3180 N N . LEU A 1 423 ? -0.611 11.361 -2.238 1.00 89.06 423 LEU A N 1
ATOM 3181 C CA . LEU A 1 423 ? -0.074 12.683 -1.909 1.00 89.06 423 LEU A CA 1
ATOM 3182 C C . LEU A 1 423 ? -0.917 13.378 -0.830 1.00 89.06 423 LEU A C 1
ATOM 3184 O O . LEU A 1 423 ? -0.376 14.033 0.059 1.00 89.06 423 LEU A O 1
ATOM 3188 N N . TRP A 1 424 ? -2.245 13.255 -0.935 1.00 82.38 424 TRP A N 1
ATOM 3189 C CA . TRP A 1 424 ? -3.192 13.952 -0.062 1.00 82.38 424 TRP A CA 1
ATOM 3190 C C . TRP A 1 424 ? -4.433 13.093 0.265 1.00 82.38 424 TRP A C 1
ATOM 3192 O O . TRP A 1 424 ? -5.550 13.421 -0.148 1.00 82.38 424 TRP A O 1
ATOM 3202 N N . PRO A 1 425 ? -4.262 11.971 0.996 1.00 76.50 425 PRO A N 1
ATOM 3203 C CA . PRO A 1 425 ? -5.329 10.996 1.237 1.00 76.50 425 PRO A CA 1
ATOM 3204 C C . PRO A 1 425 ? -6.518 11.558 2.028 1.00 76.50 425 PRO A C 1
ATOM 3206 O O . PRO A 1 425 ? -7.620 11.032 1.912 1.00 76.50 425 PRO A O 1
ATOM 3209 N N . GLU A 1 426 ? -6.353 12.651 2.782 1.00 74.44 426 GLU A N 1
ATOM 3210 C CA . GLU A 1 426 ? -7.447 13.299 3.525 1.00 74.44 426 GLU A CA 1
ATOM 3211 C C . GLU A 1 426 ? -8.564 13.855 2.626 1.00 74.44 426 GLU A C 1
ATOM 3213 O O . GLU A 1 426 ? -9.656 14.147 3.108 1.00 74.44 426 GLU A O 1
ATOM 3218 N N . MET A 1 427 ? -8.305 14.009 1.323 1.00 72.50 427 MET A N 1
ATOM 3219 C CA . MET A 1 427 ? -9.307 14.426 0.341 1.00 72.50 427 MET A CA 1
ATOM 3220 C C . MET A 1 427 ? -10.081 13.251 -0.281 1.00 72.50 427 MET A C 1
ATOM 3222 O O . MET A 1 427 ? -10.994 13.482 -1.080 1.00 72.50 427 MET A O 1
ATOM 3226 N N . LEU A 1 428 ? -9.729 12.000 0.040 1.00 74.12 428 LEU A N 1
ATOM 3227 C CA . LEU A 1 428 ? -10.394 10.821 -0.512 1.00 74.12 428 LEU A CA 1
ATOM 3228 C C . LEU A 1 428 ? -11.807 10.635 0.075 1.00 74.12 428 LEU A C 1
ATOM 3230 O O . LEU A 1 428 ? -12.051 10.950 1.244 1.00 74.12 428 LEU A O 1
ATOM 3234 N N . PRO A 1 429 ? -12.757 10.076 -0.700 1.00 69.06 429 PRO A N 1
ATOM 3235 C CA . PRO A 1 429 ? -14.097 9.784 -0.202 1.00 69.06 429 PRO A CA 1
ATOM 3236 C C . PRO A 1 429 ? -14.068 8.874 1.034 1.00 69.06 429 PRO A C 1
ATOM 3238 O O . PRO A 1 429 ? -13.479 7.796 1.008 1.00 69.06 429 PRO A O 1
ATOM 3241 N N . GLY A 1 430 ? -14.754 9.283 2.105 1.00 65.38 430 GLY A N 1
ATOM 3242 C CA . GLY A 1 430 ? -14.837 8.514 3.353 1.00 65.38 430 GLY A CA 1
ATOM 3243 C C . GLY A 1 430 ? -13.739 8.817 4.376 1.00 65.38 430 GLY A C 1
ATOM 3244 O O . GLY A 1 430 ? -13.796 8.266 5.472 1.00 65.38 430 GLY A O 1
ATOM 3245 N N . MET A 1 431 ? -12.795 9.708 4.060 1.00 68.25 431 MET A N 1
ATOM 3246 C CA . MET A 1 431 ? -11.844 10.263 5.025 1.00 68.25 431 MET A CA 1
ATOM 3247 C C . MET A 1 431 ? -12.412 11.545 5.644 1.00 68.25 431 MET A C 1
ATOM 3249 O O . MET A 1 431 ? -13.139 12.296 4.985 1.00 68.25 431 MET A O 1
ATOM 3253 N N . LEU A 1 432 ? -12.111 11.795 6.919 1.00 58.59 432 LEU A N 1
ATOM 3254 C CA . LEU A 1 432 ? -12.438 13.070 7.550 1.00 58.59 432 LEU A CA 1
ATOM 3255 C C . LEU A 1 432 ? -11.375 14.106 7.155 1.00 58.59 432 LEU A C 1
ATOM 3257 O O . LEU A 1 432 ? -10.181 13.818 7.251 1.00 58.59 432 LEU A O 1
ATOM 3261 N N . PRO A 1 433 ? -11.767 15.302 6.681 1.00 57.12 433 PRO A N 1
ATOM 3262 C CA . PRO A 1 433 ? -10.805 16.341 6.343 1.00 57.12 433 PRO A CA 1
ATOM 3263 C C . PRO A 1 433 ? -10.132 16.855 7.623 1.00 57.12 433 PRO A C 1
ATOM 3265 O O . PRO A 1 433 ? -10.758 17.541 8.428 1.00 57.12 433 PRO A O 1
ATOM 3268 N N . VAL A 1 434 ? -8.847 16.530 7.801 1.00 53.59 434 VAL A N 1
ATOM 3269 C CA . VAL A 1 434 ? -8.072 16.842 9.021 1.00 53.59 434 VAL A CA 1
ATOM 3270 C C . VAL A 1 434 ? -7.685 18.331 9.120 1.00 53.59 434 VAL A C 1
ATOM 3272 O O . VAL A 1 434 ? -7.281 18.799 10.184 1.00 53.59 434 VAL A O 1
ATOM 3275 N N . ALA A 1 435 ? -7.839 19.129 8.056 1.00 50.97 435 ALA A N 1
ATOM 3276 C CA . ALA A 1 435 ? -7.468 20.544 8.082 1.00 50.97 435 ALA A CA 1
ATOM 3277 C C . ALA A 1 435 ? -8.345 21.443 7.199 1.00 50.97 435 ALA A C 1
ATOM 3279 O O . ALA A 1 435 ? -8.829 21.045 6.139 1.00 50.97 435 ALA A O 1
ATOM 3280 N N . ASP A 1 436 ? -8.494 22.691 7.652 1.00 47.28 436 ASP A N 1
ATOM 3281 C CA . ASP A 1 436 ? -9.007 23.811 6.869 1.00 47.28 436 ASP A CA 1
ATOM 3282 C C . ASP A 1 436 ? -8.152 23.956 5.591 1.00 47.28 436 ASP A C 1
ATOM 3284 O O . ASP A 1 436 ? -6.942 24.176 5.706 1.00 47.28 436 ASP A O 1
ATOM 3288 N N . PRO A 1 437 ? -8.732 23.858 4.378 1.00 48.62 437 PRO A N 1
ATOM 3289 C CA . PRO A 1 437 ? -7.999 23.969 3.112 1.00 48.62 437 PRO A CA 1
ATOM 3290 C C . PRO A 1 437 ? -7.302 25.329 2.907 1.00 48.62 437 PRO A C 1
ATOM 3292 O O . PRO A 1 437 ? -6.644 25.537 1.891 1.00 48.62 437 PRO A O 1
ATOM 3295 N N . THR A 1 438 ? -7.439 26.271 3.848 1.00 43.72 438 THR A N 1
ATOM 3296 C CA . THR A 1 438 ? -6.739 27.562 3.862 1.00 43.72 438 THR A CA 1
ATOM 3297 C C . THR A 1 438 ? -5.433 27.569 4.673 1.00 43.72 438 THR A C 1
ATOM 3299 O O . THR A 1 438 ? -4.649 28.517 4.560 1.00 43.72 438 THR A O 1
ATOM 3302 N N . ALA A 1 439 ? -5.149 26.526 5.462 1.00 45.69 439 ALA A N 1
ATOM 3303 C CA . ALA A 1 439 ? -3.931 26.408 6.258 1.00 45.69 439 ALA A CA 1
ATOM 3304 C C . ALA A 1 439 ? -2.809 25.747 5.445 1.00 45.69 439 ALA A C 1
ATOM 3306 O O . ALA A 1 439 ? -2.647 24.543 5.518 1.00 45.69 439 ALA A O 1
ATOM 3307 N N . GLY A 1 440 ? -2.044 26.549 4.693 1.00 55.34 440 GLY A N 1
ATOM 3308 C CA . GLY A 1 440 ? -0.732 26.201 4.123 1.00 55.34 440 GLY A CA 1
ATOM 3309 C C . GLY A 1 440 ? -0.639 24.856 3.389 1.00 55.34 440 GLY A C 1
ATOM 3310 O O . GLY A 1 440 ? -0.585 23.800 4.001 1.00 55.34 440 GLY A O 1
ATOM 3311 N N . ASN A 1 441 ? -0.464 24.887 2.070 1.00 73.19 441 ASN A N 1
ATOM 3312 C CA . ASN A 1 441 ? -0.483 23.689 1.225 1.00 73.19 441 ASN A CA 1
ATOM 3313 C C . ASN A 1 441 ? 0.744 22.758 1.347 1.00 73.19 441 ASN A C 1
ATOM 3315 O O . ASN A 1 441 ? 1.087 22.070 0.386 1.00 73.19 441 ASN A O 1
ATOM 3319 N N . ARG A 1 442 ? 1.446 22.755 2.483 1.00 84.81 442 ARG A N 1
ATOM 3320 C CA . ARG A 1 442 ? 2.634 21.931 2.679 1.00 84.81 442 ARG A CA 1
ATOM 3321 C C . ARG A 1 442 ? 2.268 20.594 3.317 1.00 84.81 442 ARG A C 1
ATOM 3323 O O . ARG A 1 442 ? 1.783 20.563 4.445 1.00 84.81 442 ARG A O 1
ATOM 3330 N N . VAL A 1 443 ? 2.537 19.493 2.622 1.00 84.50 443 VAL A N 1
ATOM 3331 C CA . VAL A 1 443 ? 2.233 18.125 3.070 1.00 84.50 443 VAL A CA 1
ATOM 3332 C C . VAL A 1 443 ? 3.476 17.242 3.046 1.00 84.50 443 VAL A C 1
ATOM 3334 O O . VAL A 1 443 ? 4.400 17.484 2.274 1.00 84.50 443 VAL A O 1
ATOM 3337 N N . ASN A 1 444 ? 3.501 16.218 3.899 1.00 88.31 444 ASN A N 1
ATOM 3338 C CA . ASN A 1 444 ? 4.549 15.201 3.898 1.00 88.31 444 ASN A CA 1
ATOM 3339 C C . ASN A 1 444 ? 3.968 13.856 3.465 1.00 88.31 444 ASN A C 1
ATOM 3341 O O . ASN A 1 444 ? 2.885 13.493 3.928 1.00 88.31 444 ASN A O 1
ATOM 3345 N N . THR A 1 445 ? 4.719 13.113 2.656 1.00 92.12 445 THR A N 1
ATOM 3346 C CA . THR A 1 445 ? 4.480 11.691 2.377 1.00 92.12 445 THR A CA 1
ATOM 3347 C C . THR A 1 445 ? 5.602 10.847 2.977 1.00 92.12 445 THR A C 1
ATOM 3349 O O . THR A 1 445 ? 6.754 11.291 3.039 1.00 92.12 445 THR A O 1
ATOM 3352 N N . TYR A 1 446 ? 5.268 9.648 3.454 1.00 92.88 446 TYR A N 1
ATOM 3353 C CA . TYR A 1 446 ? 6.142 8.798 4.263 1.00 92.88 446 TYR A CA 1
ATOM 3354 C C . TYR A 1 446 ? 6.376 7.467 3.549 1.00 92.88 446 TYR A C 1
ATOM 3356 O O . TYR A 1 446 ? 5.438 6.718 3.323 1.00 92.88 446 TYR A O 1
ATOM 3364 N N . HIS A 1 447 ? 7.622 7.170 3.190 1.00 95.31 447 HIS A N 1
ATOM 3365 C CA . HIS A 1 447 ? 7.963 6.054 2.310 1.00 95.31 447 HIS A CA 1
ATOM 3366 C C . HIS A 1 447 ? 8.991 5.135 2.956 1.00 95.31 447 HIS A C 1
ATOM 3368 O O . HIS A 1 447 ? 10.059 5.589 3.373 1.00 95.31 447 HIS A O 1
ATOM 3374 N N . LEU A 1 448 ? 8.702 3.836 2.994 1.00 95.06 448 LEU A N 1
ATOM 3375 C CA . LEU A 1 448 ? 9.617 2.810 3.486 1.00 95.06 448 LEU A CA 1
ATOM 3376 C C . LEU A 1 448 ? 9.937 1.825 2.356 1.00 95.06 448 LEU A C 1
ATOM 3378 O O . LEU A 1 448 ? 9.081 1.065 1.916 1.00 95.06 448 LEU A O 1
ATOM 3382 N N . LEU A 1 449 ? 11.178 1.848 1.876 1.00 96.06 449 LEU A N 1
ATOM 3383 C CA . LEU A 1 449 ? 11.647 1.070 0.734 1.00 96.06 449 LEU A CA 1
ATOM 3384 C C . LEU A 1 449 ? 12.488 -0.112 1.230 1.00 96.06 449 LEU A C 1
ATOM 3386 O O . LEU A 1 449 ? 13.650 0.055 1.609 1.00 96.06 449 LEU A O 1
ATOM 3390 N N . GLN A 1 450 ? 11.888 -1.304 1.245 1.00 94.56 450 GLN A N 1
ATOM 3391 C CA . GLN A 1 450 ? 12.505 -2.538 1.749 1.00 94.56 450 GLN A CA 1
ATOM 3392 C C . GLN A 1 450 ? 13.570 -3.071 0.784 1.00 94.56 450 GLN A C 1
ATOM 3394 O O . GLN A 1 450 ? 13.253 -3.522 -0.317 1.00 94.56 450 GLN A O 1
ATOM 3399 N N . VAL A 1 451 ? 14.838 -3.049 1.197 1.00 94.44 451 VAL A N 1
ATOM 3400 C CA . VAL A 1 451 ? 15.956 -3.569 0.403 1.00 94.44 451 VAL A CA 1
ATOM 3401 C C . VAL A 1 451 ? 16.027 -5.086 0.587 1.00 94.44 451 VAL A C 1
ATOM 3403 O O . VAL A 1 451 ? 16.214 -5.548 1.714 1.00 94.44 451 VAL A O 1
ATOM 3406 N N . PRO A 1 452 ? 15.950 -5.896 -0.484 1.00 92.88 452 PRO A N 1
ATOM 3407 C CA . PRO A 1 452 ? 16.069 -7.345 -0.362 1.00 92.88 452 PRO A CA 1
ATOM 3408 C C . PRO A 1 452 ? 17.381 -7.760 0.315 1.00 92.88 452 PRO A C 1
ATOM 3410 O O . PRO A 1 452 ? 18.443 -7.238 -0.017 1.00 92.88 452 PRO A O 1
ATOM 3413 N N . VAL A 1 453 ? 17.341 -8.748 1.215 1.00 92.19 453 VAL A N 1
ATOM 3414 C CA . VAL A 1 453 ? 18.543 -9.267 1.910 1.00 92.19 453 VAL A CA 1
ATOM 3415 C C . VAL A 1 453 ? 19.593 -9.856 0.960 1.00 92.19 453 VAL A C 1
ATOM 3417 O O . VAL A 1 453 ? 20.778 -9.909 1.282 1.00 92.19 453 VAL A O 1
ATOM 3420 N N . THR A 1 454 ? 19.169 -10.250 -0.240 1.00 92.31 454 THR A N 1
ATOM 3421 C CA . THR A 1 454 ? 20.020 -10.772 -1.315 1.00 92.31 454 THR A CA 1
ATOM 3422 C C . THR A 1 454 ? 20.434 -9.713 -2.341 1.00 92.31 454 THR A C 1
ATOM 3424 O O . THR A 1 454 ? 21.039 -10.055 -3.359 1.00 92.31 454 THR A O 1
ATOM 3427 N N . GLN A 1 455 ? 20.119 -8.433 -2.119 1.00 93.44 455 GLN A N 1
ATOM 3428 C CA . GLN A 1 455 ? 20.542 -7.357 -3.010 1.00 93.44 455 GLN A CA 1
ATOM 3429 C C . GLN A 1 455 ? 22.079 -7.214 -2.967 1.00 93.44 455 GLN A C 1
ATOM 3431 O O . GLN A 1 455 ? 22.655 -7.093 -1.881 1.00 93.44 455 GLN A O 1
ATOM 3436 N N . PRO A 1 456 ? 22.764 -7.234 -4.127 1.00 92.12 456 PRO A N 1
ATOM 3437 C CA . PRO A 1 456 ? 24.205 -7.017 -4.181 1.00 92.12 456 PRO A CA 1
ATOM 3438 C C . PRO A 1 456 ? 24.619 -5.643 -3.634 1.00 92.12 456 PRO A C 1
ATOM 3440 O O . PRO A 1 456 ? 23.882 -4.670 -3.832 1.00 92.12 456 PRO A O 1
ATOM 3443 N N . PRO A 1 457 ? 25.813 -5.531 -3.020 1.00 92.81 457 PRO A N 1
ATOM 3444 C CA . PRO A 1 457 ? 26.378 -4.238 -2.662 1.00 92.81 457 PRO A CA 1
ATOM 3445 C C . PRO A 1 457 ? 26.639 -3.373 -3.895 1.00 92.81 457 PRO A C 1
ATOM 3447 O O . PRO A 1 457 ? 27.020 -3.877 -4.954 1.00 92.81 457 PRO A O 1
ATOM 3450 N N . GLY A 1 458 ? 26.467 -2.063 -3.752 1.00 92.50 458 GLY A N 1
ATOM 3451 C CA . GLY A 1 458 ? 26.666 -1.120 -4.847 1.00 92.50 458 GLY A CA 1
ATOM 3452 C C . GLY A 1 458 ? 25.906 0.191 -4.664 1.00 92.50 458 GLY A C 1
ATOM 3453 O O . GLY A 1 458 ? 25.141 0.339 -3.710 1.00 92.50 458 GLY A O 1
ATOM 3454 N N . PRO A 1 459 ? 26.116 1.162 -5.565 1.00 94.12 459 PRO A N 1
ATOM 3455 C CA . PRO A 1 459 ? 25.387 2.418 -5.529 1.00 94.12 459 PRO A CA 1
ATOM 3456 C C . PRO A 1 459 ? 23.906 2.189 -5.842 1.00 94.12 459 PRO A C 1
ATOM 3458 O O . PRO A 1 459 ? 23.556 1.393 -6.717 1.00 94.12 459 PRO A O 1
ATOM 3461 N N . ALA A 1 460 ? 23.053 2.935 -5.153 1.00 95.44 460 ALA A N 1
ATOM 3462 C CA . ALA A 1 460 ? 21.627 2.978 -5.400 1.00 95.44 460 ALA A CA 1
ATOM 3463 C C . ALA A 1 460 ? 21.128 4.429 -5.421 1.00 95.44 460 ALA A C 1
ATOM 3465 O O . ALA A 1 460 ? 21.616 5.277 -4.676 1.00 95.44 460 ALA A O 1
ATOM 3466 N N . THR A 1 461 ? 20.161 4.736 -6.277 1.00 96.56 461 THR A N 1
ATOM 3467 C CA . THR A 1 461 ? 19.585 6.080 -6.416 1.00 96.56 461 THR A CA 1
ATOM 3468 C C . THR A 1 461 ? 18.124 6.054 -6.000 1.00 96.56 461 THR A C 1
ATOM 3470 O O . THR A 1 461 ? 17.345 5.256 -6.516 1.00 96.56 461 THR A O 1
ATOM 3473 N N . LEU A 1 462 ? 17.753 6.923 -5.060 1.00 96.75 462 LEU A N 1
ATOM 3474 C CA . LEU A 1 462 ? 16.364 7.165 -4.691 1.00 96.75 462 LEU A CA 1
ATOM 3475 C C . LEU A 1 462 ? 15.736 8.085 -5.741 1.00 96.75 462 LEU A C 1
ATOM 3477 O O . LEU A 1 462 ? 16.241 9.184 -5.979 1.00 96.75 462 LEU A O 1
ATOM 3481 N N . ARG A 1 463 ? 14.629 7.650 -6.336 1.00 95.94 463 ARG A N 1
ATOM 3482 C CA . ARG A 1 463 ? 13.855 8.387 -7.336 1.00 95.94 463 ARG A CA 1
ATOM 3483 C C . ARG A 1 463 ? 12.424 8.583 -6.883 1.00 95.94 463 ARG A C 1
ATOM 3485 O O . ARG A 1 463 ? 11.891 7.783 -6.117 1.00 95.94 463 ARG A O 1
ATOM 3492 N N . VAL A 1 464 ? 11.794 9.621 -7.417 1.00 96.19 464 VAL A N 1
ATOM 3493 C CA . VAL A 1 464 ? 10.356 9.851 -7.276 1.00 96.19 464 VAL A CA 1
ATOM 3494 C C . VAL A 1 464 ? 9.704 10.123 -8.625 1.00 96.19 464 VAL A C 1
ATOM 3496 O O . VAL A 1 464 ? 10.293 10.758 -9.503 1.00 96.19 464 VAL A O 1
ATOM 3499 N N . LYS A 1 465 ? 8.468 9.657 -8.766 1.00 93.62 465 LYS A N 1
ATOM 3500 C CA . LYS A 1 465 ? 7.543 9.939 -9.857 1.00 93.62 465 LYS A CA 1
ATOM 3501 C C . LYS A 1 465 ? 6.190 10.304 -9.259 1.00 93.62 465 LYS A C 1
ATOM 3503 O O . LYS A 1 465 ? 5.697 9.625 -8.363 1.00 93.62 465 LYS A O 1
ATOM 3508 N N . LEU A 1 466 ? 5.584 11.353 -9.799 1.00 93.69 466 LEU A N 1
ATOM 3509 C CA . LEU A 1 466 ? 4.223 11.751 -9.469 1.00 93.69 466 LEU A CA 1
ATOM 3510 C C . LEU A 1 466 ? 3.304 11.333 -10.618 1.00 93.69 466 LEU A C 1
ATOM 3512 O O . LEU A 1 466 ? 3.668 11.495 -11.786 1.00 93.69 466 LEU A O 1
ATOM 3516 N N . TYR A 1 467 ? 2.145 10.763 -10.312 1.00 90.38 467 TYR A N 1
ATOM 3517 C CA . TYR A 1 467 ? 1.181 10.349 -11.328 1.00 90.38 467 TYR A CA 1
ATOM 3518 C C . TYR A 1 467 ? -0.256 10.488 -10.829 1.00 90.38 467 TYR A C 1
ATOM 3520 O O . TYR A 1 467 ? -0.511 10.559 -9.627 1.00 90.38 467 TYR A O 1
ATOM 3528 N N . ASP A 1 468 ? -1.185 10.567 -11.771 1.00 88.12 468 ASP A N 1
ATOM 3529 C CA . ASP A 1 468 ? -2.617 10.589 -11.497 1.00 88.12 468 ASP A CA 1
ATOM 3530 C C . ASP A 1 468 ? -3.162 9.152 -11.500 1.00 88.12 468 ASP A C 1
ATOM 3532 O O . ASP A 1 468 ? -3.036 8.444 -12.495 1.00 88.12 468 ASP A O 1
ATOM 3536 N N . ASP A 1 469 ? -3.745 8.705 -10.389 1.00 88.12 469 ASP A N 1
ATOM 3537 C CA . ASP A 1 469 ? -4.224 7.331 -10.174 1.00 88.12 469 ASP A CA 1
ATOM 3538 C C . ASP A 1 469 ? -5.406 6.958 -11.078 1.00 88.12 469 ASP A C 1
ATOM 3540 O O . ASP A 1 469 ? -5.609 5.792 -11.404 1.00 88.12 469 ASP A O 1
ATOM 3544 N N . THR A 1 470 ? -6.180 7.949 -11.533 1.00 82.19 470 THR A N 1
ATOM 3545 C CA . THR A 1 470 ? -7.343 7.702 -12.397 1.00 82.19 470 THR A CA 1
ATOM 3546 C C . THR A 1 470 ? -6.920 7.478 -13.845 1.00 82.19 470 THR A C 1
ATOM 3548 O O . THR A 1 470 ? -7.460 6.612 -14.531 1.00 82.19 470 THR A O 1
ATOM 3551 N N . THR A 1 471 ? -5.960 8.265 -14.326 1.00 80.06 471 THR A N 1
ATOM 3552 C CA . THR A 1 471 ? -5.484 8.219 -15.720 1.00 80.06 471 THR A CA 1
ATOM 3553 C C . THR A 1 471 ? -4.210 7.395 -15.905 1.00 80.06 471 THR A C 1
ATOM 3555 O O . THR A 1 471 ? -3.844 7.085 -17.037 1.00 80.06 471 THR A O 1
ATOM 3558 N N . LEU A 1 472 ? -3.521 7.056 -14.810 1.00 83.50 472 LEU A N 1
ATOM 3559 C CA . LEU A 1 472 ? -2.187 6.443 -14.751 1.00 83.50 472 LEU A CA 1
ATOM 3560 C C . LEU A 1 472 ? -1.085 7.249 -15.461 1.00 83.50 472 LEU A C 1
ATOM 3562 O O . LEU A 1 472 ? 0.025 6.751 -15.681 1.00 83.50 472 LEU A O 1
ATOM 3566 N N . GLN A 1 473 ? -1.362 8.506 -15.811 1.00 81.81 473 GLN A N 1
ATOM 3567 C CA . GLN A 1 473 ? -0.415 9.360 -16.512 1.00 81.81 473 GLN A CA 1
ATOM 3568 C C . GLN A 1 473 ? 0.554 10.042 -15.533 1.00 81.81 473 GLN A C 1
ATOM 3570 O O . GLN A 1 473 ? 0.131 10.540 -14.485 1.00 81.81 473 GLN A O 1
ATOM 3575 N N . PRO A 1 474 ? 1.863 10.086 -15.855 1.00 84.62 474 PRO A N 1
ATOM 3576 C CA . PRO A 1 474 ? 2.826 10.851 -15.077 1.00 84.62 474 PRO A CA 1
ATOM 3577 C C . PRO A 1 474 ? 2.571 12.352 -15.162 1.00 84.62 474 PRO A C 1
ATOM 3579 O O . PRO A 1 474 ? 2.235 12.880 -16.223 1.00 84.62 474 PRO A O 1
ATOM 3582 N N . LEU A 1 475 ? 2.865 13.047 -14.068 1.00 87.69 475 LEU A N 1
ATOM 3583 C CA . LEU A 1 475 ? 3.060 14.489 -14.080 1.00 87.69 475 LEU A CA 1
ATOM 3584 C C . LEU A 1 475 ? 4.537 14.761 -14.417 1.00 87.69 475 LEU A C 1
ATOM 3586 O O . LEU A 1 475 ? 5.421 14.282 -13.699 1.00 87.69 475 LEU A O 1
ATOM 3590 N N . PRO A 1 476 ? 4.842 15.492 -15.503 1.00 84.31 476 PRO A N 1
ATOM 3591 C CA . PRO A 1 476 ? 6.219 15.716 -15.919 1.00 84.31 476 PRO A CA 1
ATOM 3592 C C . PRO A 1 476 ? 6.925 16.729 -14.996 1.00 84.31 476 PRO A C 1
ATOM 3594 O O . PRO A 1 476 ? 6.350 17.780 -14.693 1.00 84.31 476 PRO A O 1
ATOM 3597 N N . PRO A 1 477 ? 8.175 16.475 -14.570 1.00 88.81 477 PRO A N 1
ATOM 3598 C CA . PRO A 1 477 ? 9.007 17.480 -13.918 1.00 88.81 477 PRO A CA 1
ATOM 3599 C C . PRO A 1 477 ? 9.326 18.634 -14.883 1.00 88.81 477 PRO A C 1
ATOM 3601 O O . PRO A 1 477 ? 9.916 18.441 -15.948 1.00 88.81 477 PRO A O 1
ATOM 3604 N N . ILE A 1 478 ? 8.959 19.858 -14.501 1.00 84.38 478 ILE A N 1
ATOM 3605 C CA . ILE A 1 478 ? 9.215 21.067 -15.293 1.00 84.38 478 ILE A CA 1
ATOM 3606 C C . ILE A 1 478 ? 10.726 21.326 -15.355 1.00 84.38 478 ILE A C 1
ATOM 3608 O O . ILE A 1 478 ? 11.428 21.254 -14.345 1.00 84.38 478 ILE A O 1
ATOM 3612 N N . GLY A 1 479 ? 11.232 21.633 -16.553 1.00 79.44 479 GLY A N 1
ATOM 3613 C CA . GLY A 1 479 ? 12.656 21.898 -16.792 1.00 79.44 479 GLY A CA 1
ATOM 3614 C C . GLY A 1 479 ? 13.533 20.647 -16.928 1.00 79.44 479 GLY A C 1
ATOM 3615 O O . GLY A 1 479 ? 14.747 20.776 -17.077 1.00 79.44 479 GLY A O 1
ATOM 3616 N N . GLN A 1 480 ? 12.942 19.447 -16.903 1.00 78.12 480 GLN A N 1
ATOM 3617 C CA . GLN A 1 480 ? 13.625 18.179 -17.169 1.00 78.12 480 GLN A CA 1
ATOM 3618 C C . GLN A 1 480 ? 12.995 17.468 -18.376 1.00 78.12 480 GLN A C 1
ATOM 3620 O O . GLN A 1 480 ? 12.311 16.454 -18.236 1.00 78.12 480 GLN A O 1
ATOM 3625 N N . ASP A 1 481 ? 13.225 18.020 -19.569 1.00 64.75 481 ASP A N 1
ATOM 3626 C CA . ASP A 1 481 ? 12.613 17.545 -20.814 1.00 64.75 481 ASP A CA 1
ATOM 3627 C C . ASP A 1 481 ? 12.810 16.034 -21.034 1.00 64.75 481 ASP A C 1
ATOM 3629 O O . ASP A 1 481 ? 13.919 15.503 -20.934 1.00 64.75 481 ASP A O 1
ATOM 3633 N N . GLY A 1 482 ? 11.710 15.336 -21.335 1.00 65.12 482 GLY A N 1
ATOM 3634 C CA . GLY A 1 482 ? 11.695 13.899 -21.632 1.00 65.12 482 GLY A CA 1
ATOM 3635 C C . GLY A 1 482 ? 11.878 12.972 -20.424 1.00 65.12 482 GLY A C 1
ATOM 3636 O O . GLY A 1 482 ? 11.949 11.757 -20.613 1.00 65.12 482 GLY A O 1
ATOM 3637 N N . LYS A 1 483 ? 11.952 13.501 -19.195 1.00 78.00 483 LYS A N 1
ATOM 3638 C CA . LYS A 1 483 ? 11.967 12.698 -17.964 1.00 78.00 483 LYS A CA 1
ATOM 3639 C C . LYS A 1 483 ? 10.587 12.647 -17.317 1.00 78.00 483 LYS A C 1
ATOM 3641 O O . LYS A 1 483 ? 9.817 13.594 -17.394 1.00 78.00 483 LYS A O 1
ATOM 3646 N N . VAL A 1 484 ? 10.311 11.544 -16.624 1.00 83.50 484 VAL A N 1
ATOM 3647 C CA . VAL A 1 484 ? 9.094 11.335 -15.809 1.00 83.50 484 VAL A CA 1
ATOM 3648 C C . VAL A 1 484 ? 9.413 11.048 -14.336 1.00 83.50 484 VAL A C 1
ATOM 3650 O O . VAL A 1 484 ? 8.514 10.846 -13.528 1.00 83.50 484 VAL A O 1
ATOM 3653 N N . THR A 1 485 ? 10.699 11.018 -13.990 1.00 90.56 485 THR A N 1
ATOM 3654 C CA . THR A 1 485 ? 11.229 10.737 -12.652 1.00 90.56 485 THR A CA 1
ATOM 3655 C C . THR A 1 485 ? 12.260 11.787 -12.270 1.00 90.56 485 THR A C 1
ATOM 3657 O O . THR A 1 485 ? 12.948 12.335 -13.134 1.00 90.56 485 THR A O 1
ATOM 3660 N N . VAL A 1 486 ? 12.431 11.996 -10.970 1.00 92.38 486 VAL A N 1
ATOM 3661 C CA . VAL A 1 486 ? 13.411 12.917 -10.391 1.00 92.38 486 VAL A CA 1
ATOM 3662 C C . VAL A 1 486 ? 14.330 12.122 -9.469 1.00 92.38 486 VAL A C 1
ATOM 3664 O O . VAL A 1 486 ? 13.849 11.467 -8.545 1.00 92.38 486 VAL A O 1
ATOM 3667 N N . ASP A 1 487 ? 15.641 12.163 -9.722 1.00 94.19 487 ASP A N 1
ATOM 3668 C CA . ASP A 1 487 ? 16.647 11.587 -8.823 1.00 94.19 487 ASP A CA 1
ATOM 3669 C C . ASP A 1 487 ? 16.781 12.490 -7.584 1.00 94.19 487 ASP A C 1
ATOM 3671 O O . ASP A 1 487 ? 17.050 13.686 -7.706 1.00 94.19 487 ASP A O 1
ATOM 3675 N N . LEU A 1 488 ? 16.573 11.930 -6.393 1.00 94.69 488 LEU A N 1
ATOM 3676 C CA . LEU A 1 488 ? 16.528 12.671 -5.129 1.00 94.69 488 LEU A CA 1
ATOM 3677 C C . LEU A 1 488 ? 17.832 12.581 -4.341 1.00 94.69 488 LEU A C 1
ATOM 3679 O O . LEU A 1 488 ? 18.305 13.576 -3.791 1.00 94.69 488 LEU A O 1
ATOM 3683 N N . ALA A 1 489 ? 18.388 11.375 -4.244 1.00 93.25 489 ALA A N 1
ATOM 3684 C CA . ALA A 1 489 ? 19.572 11.095 -3.444 1.00 93.25 489 ALA A CA 1
ATOM 3685 C C . ALA A 1 489 ? 20.259 9.800 -3.888 1.00 93.25 489 ALA A C 1
ATOM 3687 O O . ALA A 1 489 ? 19.662 8.958 -4.559 1.00 93.25 489 ALA A O 1
ATOM 3688 N N . THR A 1 490 ? 21.511 9.621 -3.472 1.00 93.88 490 THR A N 1
ATOM 3689 C CA . THR A 1 490 ? 22.284 8.395 -3.697 1.00 93.88 490 THR A CA 1
ATOM 3690 C C . THR A 1 490 ? 22.647 7.746 -2.369 1.00 93.88 490 THR A C 1
ATOM 3692 O O . THR A 1 490 ? 23.194 8.410 -1.490 1.00 93.88 490 THR A O 1
ATOM 3695 N N . ALA A 1 491 ? 22.395 6.448 -2.261 1.00 94.06 491 ALA A N 1
ATOM 3696 C CA . ALA A 1 491 ? 22.766 5.590 -1.147 1.00 94.06 491 ALA A CA 1
ATOM 3697 C C . ALA A 1 491 ? 23.767 4.520 -1.613 1.00 94.06 491 ALA A C 1
ATOM 3699 O O . ALA A 1 491 ? 23.909 4.265 -2.812 1.00 94.06 491 ALA A O 1
ATOM 3700 N N . THR A 1 492 ? 24.436 3.864 -0.670 1.00 94.69 492 THR A N 1
ATOM 3701 C CA . THR A 1 492 ? 25.284 2.701 -0.951 1.00 94.69 492 THR A CA 1
ATOM 3702 C C . THR A 1 492 ? 24.687 1.488 -0.267 1.00 94.69 492 THR A C 1
ATOM 3704 O O . THR A 1 492 ? 24.540 1.464 0.951 1.00 94.69 492 THR A O 1
ATOM 3707 N N . ILE A 1 493 ? 24.361 0.454 -1.032 1.00 94.44 493 ILE A N 1
ATOM 3708 C CA . ILE A 1 493 ? 23.972 -0.828 -0.458 1.00 94.44 493 ILE A CA 1
ATOM 3709 C C . ILE A 1 493 ? 25.234 -1.549 -0.005 1.00 94.44 493 ILE A C 1
ATOM 3711 O O . ILE A 1 493 ? 26.178 -1.718 -0.781 1.00 94.44 493 ILE A O 1
ATOM 3715 N N . VAL A 1 494 ? 25.240 -1.976 1.251 1.00 93.88 494 VAL A N 1
ATOM 3716 C CA . VAL A 1 494 ? 26.316 -2.743 1.881 1.00 93.88 494 VAL A CA 1
ATOM 3717 C C . VAL A 1 494 ? 25.828 -4.162 2.199 1.00 93.88 494 VAL A C 1
ATOM 3719 O O . VAL A 1 494 ? 24.618 -4.417 2.190 1.00 93.88 494 VAL A O 1
ATOM 3722 N N . PRO A 1 495 ? 26.739 -5.120 2.454 1.00 92.81 495 PRO A N 1
ATOM 3723 C CA . PRO A 1 495 ? 26.353 -6.479 2.820 1.00 92.81 495 PRO A CA 1
ATOM 3724 C C . PRO A 1 495 ? 25.355 -6.530 3.989 1.00 92.81 495 PRO A C 1
ATOM 3726 O O . PRO A 1 495 ? 25.366 -5.644 4.850 1.00 92.81 495 PRO A O 1
ATOM 3729 N N . PRO A 1 496 ? 24.499 -7.565 4.042 1.00 92.25 496 PRO A N 1
ATOM 3730 C CA . PRO A 1 496 ? 23.490 -7.682 5.081 1.00 92.25 496 PRO A CA 1
ATOM 3731 C C . PRO A 1 496 ? 24.142 -7.849 6.458 1.00 92.25 496 PRO A C 1
ATOM 3733 O O . PRO A 1 496 ? 25.196 -8.474 6.596 1.00 92.25 496 PRO A O 1
ATOM 3736 N N . LEU A 1 497 ? 23.484 -7.326 7.496 1.00 88.06 497 LEU A N 1
ATOM 3737 C CA . LEU A 1 497 ? 23.974 -7.398 8.883 1.00 88.06 497 LEU A CA 1
ATOM 3738 C C . LEU A 1 497 ? 24.029 -8.835 9.422 1.00 88.06 497 LEU A C 1
ATOM 3740 O O . LEU A 1 497 ? 24.771 -9.126 10.358 1.00 88.06 497 LEU A O 1
ATOM 3744 N N . SER A 1 498 ? 23.258 -9.740 8.822 1.00 84.31 498 SER A N 1
ATOM 3745 C CA . SER A 1 498 ? 23.308 -11.175 9.081 1.00 84.31 498 SER A CA 1
ATOM 3746 C C . SER A 1 498 ? 23.137 -11.948 7.776 1.00 84.31 498 SER A C 1
ATOM 3748 O O . SER A 1 498 ? 22.512 -11.470 6.832 1.00 84.31 498 SER A O 1
ATOM 3750 N N . THR A 1 499 ? 23.730 -13.139 7.690 1.00 81.12 499 THR A N 1
ATOM 3751 C CA . THR A 1 499 ? 23.548 -13.998 6.514 1.00 81.12 499 THR A CA 1
ATOM 3752 C C . THR A 1 499 ? 22.181 -14.682 6.599 1.00 81.12 499 THR A C 1
ATOM 3754 O O . THR A 1 499 ? 21.928 -15.358 7.600 1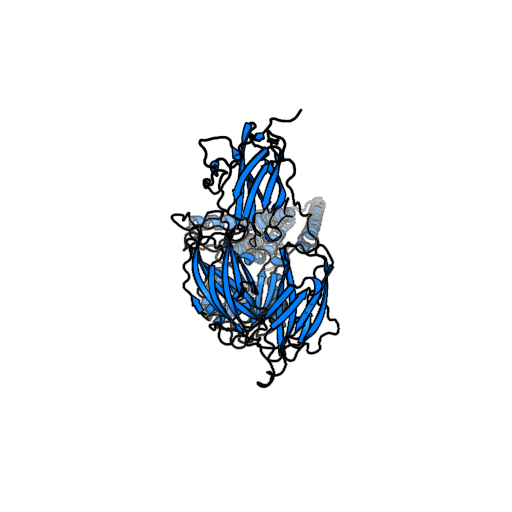.00 81.12 499 THR A O 1
ATOM 3757 N N . PRO A 1 500 ? 21.306 -14.538 5.586 1.00 83.94 500 PRO A N 1
ATOM 3758 C CA . PRO A 1 500 ? 20.003 -15.193 5.590 1.00 83.94 500 PRO A CA 1
ATOM 3759 C C . PRO A 1 500 ? 20.152 -16.714 5.464 1.00 83.94 500 PRO A C 1
ATOM 3761 O O . PRO A 1 500 ? 21.136 -17.209 4.903 1.00 83.94 500 PRO A O 1
ATOM 3764 N N . GLN A 1 501 ? 19.164 -17.470 5.948 1.00 81.75 501 GLN A N 1
ATOM 3765 C CA . GLN A 1 501 ? 19.101 -18.899 5.648 1.00 81.75 501 GLN A CA 1
ATOM 3766 C C . GLN A 1 501 ? 18.732 -19.089 4.176 1.00 81.75 501 GLN A C 1
ATOM 3768 O O . GLN A 1 501 ? 17.873 -18.391 3.646 1.00 81.75 501 GLN A O 1
ATOM 3773 N N . ILE A 1 502 ? 19.348 -20.077 3.518 1.00 77.00 502 ILE A N 1
ATOM 3774 C CA . ILE A 1 502 ? 19.071 -20.385 2.104 1.00 77.00 502 ILE A CA 1
ATOM 3775 C C . ILE A 1 502 ? 17.574 -20.663 1.889 1.00 77.00 502 ILE A C 1
ATOM 3777 O O . ILE A 1 502 ? 17.009 -20.218 0.897 1.00 77.00 502 ILE A O 1
ATOM 3781 N N . ALA A 1 503 ? 16.923 -21.351 2.833 1.00 76.12 503 ALA A N 1
ATOM 3782 C CA . ALA A 1 503 ? 15.499 -21.672 2.753 1.00 76.12 503 ALA A CA 1
ATOM 3783 C C . ALA A 1 503 ? 14.591 -20.430 2.677 1.00 76.12 503 ALA A C 1
ATOM 3785 O O . ALA A 1 503 ? 13.552 -20.499 2.029 1.00 76.12 503 ALA A O 1
ATOM 3786 N N . ASP A 1 504 ? 15.003 -19.306 3.273 1.00 77.50 504 ASP A N 1
ATOM 3787 C CA . ASP A 1 504 ? 14.199 -18.078 3.336 1.00 77.50 504 ASP A CA 1
ATOM 3788 C C . ASP A 1 504 ? 14.298 -17.248 2.046 1.00 77.50 504 ASP A C 1
ATOM 3790 O O . ASP A 1 504 ? 13.453 -16.397 1.778 1.00 77.50 504 ASP A O 1
ATOM 3794 N N . VAL A 1 505 ? 15.343 -17.479 1.242 1.00 79.69 505 VAL A N 1
ATOM 3795 C CA . VAL A 1 505 ? 15.654 -16.683 0.040 1.00 79.69 505 VAL A CA 1
ATOM 3796 C C . VAL A 1 505 ? 15.577 -17.481 -1.261 1.00 79.69 505 VAL A C 1
ATOM 3798 O O . VAL A 1 505 ? 15.660 -16.903 -2.343 1.00 79.69 505 VAL A O 1
ATOM 3801 N N . MET A 1 506 ? 15.413 -18.803 -1.182 1.00 70.38 506 MET A N 1
ATOM 3802 C CA . MET A 1 506 ? 15.222 -19.656 -2.352 1.00 70.38 506 MET A CA 1
ATOM 3803 C C . MET A 1 506 ? 13.831 -19.429 -2.967 1.00 70.38 506 MET A C 1
ATOM 3805 O O . MET A 1 506 ? 12.824 -19.602 -2.279 1.00 70.38 506 MET A O 1
ATOM 3809 N N . PRO A 1 507 ? 13.735 -19.105 -4.270 1.00 63.81 507 PRO A N 1
ATOM 3810 C CA . PRO A 1 507 ? 12.453 -19.067 -4.963 1.00 63.81 507 PRO A CA 1
ATOM 3811 C C . PRO A 1 507 ? 11.758 -20.436 -4.931 1.00 63.81 507 PRO A C 1
ATOM 3813 O O . PRO A 1 507 ? 12.397 -21.469 -5.126 1.00 63.81 507 PRO A O 1
ATOM 3816 N N . SER A 1 508 ? 10.432 -20.454 -4.781 1.00 57.94 508 SER A N 1
ATOM 3817 C CA . SER A 1 508 ? 9.618 -21.684 -4.811 1.00 57.94 508 SER A CA 1
ATOM 3818 C C . SER A 1 508 ? 9.663 -22.424 -6.157 1.00 57.94 508 SER A C 1
ATOM 3820 O O . SER A 1 508 ? 9.398 -23.623 -6.217 1.00 57.94 508 SER A O 1
ATOM 3822 N N . ASN A 1 509 ? 10.016 -21.716 -7.231 1.00 54.12 509 ASN A N 1
ATOM 3823 C CA . ASN A 1 509 ? 10.195 -22.214 -8.594 1.00 54.12 509 ASN A CA 1
ATOM 3824 C C . ASN A 1 509 ? 11.672 -22.385 -8.996 1.00 54.12 509 ASN A C 1
ATOM 3826 O O . ASN A 1 509 ? 11.950 -22.665 -10.163 1.00 54.12 509 ASN A O 1
ATOM 3830 N N . ALA A 1 510 ? 12.618 -22.198 -8.071 1.00 56.78 510 ALA A N 1
ATOM 3831 C CA . ALA A 1 510 ? 14.023 -22.430 -8.362 1.00 56.78 510 ALA A CA 1
ATOM 3832 C C . ALA A 1 510 ? 14.247 -23.917 -8.639 1.00 56.78 510 ALA A C 1
ATOM 3834 O O . ALA A 1 510 ? 13.831 -24.784 -7.865 1.00 56.78 510 ALA A O 1
ATOM 3835 N N . VAL A 1 511 ? 14.949 -24.224 -9.729 1.00 56.28 511 VAL A N 1
ATOM 3836 C CA . VAL A 1 511 ? 15.424 -25.586 -9.975 1.00 56.28 511 VAL A CA 1
ATOM 3837 C C . VAL A 1 511 ? 16.551 -25.857 -8.979 1.00 56.28 511 VAL A C 1
ATOM 3839 O O . VAL A 1 511 ? 17.719 -25.584 -9.246 1.00 56.28 511 VAL A O 1
ATOM 3842 N N . ALA A 1 512 ? 16.197 -26.370 -7.801 1.00 54.22 512 ALA A N 1
ATOM 3843 C CA . ALA A 1 512 ? 17.141 -26.898 -6.823 1.00 54.22 512 ALA A CA 1
ATOM 3844 C C . ALA A 1 512 ? 17.670 -28.252 -7.322 1.00 54.22 512 ALA A C 1
ATOM 3846 O O . ALA A 1 512 ? 17.330 -29.308 -6.798 1.00 54.22 512 ALA A O 1
ATOM 3847 N N . GLY A 1 513 ? 18.430 -28.250 -8.411 1.00 47.28 513 GLY A N 1
ATOM 3848 C CA . GLY A 1 513 ? 18.949 -29.478 -9.005 1.00 47.28 513 GLY A CA 1
ATOM 3849 C C . GLY A 1 513 ? 20.439 -29.560 -8.771 1.00 47.28 513 GLY A C 1
ATOM 3850 O O . GLY A 1 513 ? 21.117 -28.724 -9.333 1.00 47.28 513 GLY A O 1
ATOM 3851 N N . GLU A 1 514 ? 20.925 -30.515 -7.964 1.00 48.09 514 GLU A N 1
ATOM 3852 C CA . GLU A 1 514 ? 22.290 -31.110 -7.941 1.00 48.09 514 GLU A CA 1
ATOM 3853 C C . GLU A 1 514 ? 23.546 -30.197 -8.065 1.00 48.09 514 GLU A C 1
ATOM 3855 O O . GLU A 1 514 ? 24.674 -30.686 -8.066 1.00 48.09 514 GLU A O 1
ATOM 3860 N N . GLN A 1 515 ? 23.396 -28.875 -8.118 1.00 51.78 515 GLN A N 1
ATOM 3861 C CA . GLN A 1 515 ? 24.377 -27.901 -8.605 1.00 51.78 515 GLN A CA 1
ATOM 3862 C C . GLN A 1 515 ? 24.870 -26.955 -7.507 1.00 51.78 515 GLN A C 1
ATOM 3864 O O . GLN A 1 515 ? 25.712 -26.105 -7.790 1.00 51.78 515 GLN A O 1
ATOM 3869 N N . ALA A 1 516 ? 24.448 -27.161 -6.252 1.00 53.88 516 ALA A N 1
ATOM 3870 C CA . ALA A 1 516 ? 24.977 -26.496 -5.054 1.00 53.88 516 ALA A CA 1
ATOM 3871 C C . ALA A 1 516 ? 26.416 -26.957 -4.712 1.00 53.88 516 ALA A C 1
ATOM 3873 O O . ALA A 1 516 ? 26.772 -27.201 -3.561 1.00 53.88 516 ALA A O 1
ATOM 3874 N N . ALA A 1 517 ? 27.251 -27.127 -5.732 1.00 57.78 517 ALA A N 1
ATOM 3875 C CA . ALA A 1 517 ? 28.679 -27.351 -5.637 1.00 57.78 517 ALA A CA 1
ATOM 3876 C C . ALA A 1 517 ? 29.378 -26.110 -6.192 1.00 57.78 517 ALA A C 1
ATOM 3878 O O . ALA A 1 517 ? 28.932 -25.567 -7.204 1.00 57.78 517 ALA A O 1
ATOM 3879 N N . ALA A 1 518 ? 30.480 -25.688 -5.562 1.00 62.78 518 ALA A N 1
ATOM 3880 C CA . ALA A 1 518 ? 31.270 -24.526 -5.977 1.00 62.78 518 ALA A CA 1
ATOM 3881 C C . ALA A 1 518 ? 31.432 -24.509 -7.501 1.00 62.78 518 ALA A C 1
ATOM 3883 O O . ALA A 1 518 ? 32.021 -25.436 -8.059 1.00 62.78 518 ALA A O 1
ATOM 3884 N N . PHE A 1 519 ? 30.836 -23.522 -8.176 1.00 71.94 519 PHE A N 1
ATOM 3885 C CA . PHE A 1 519 ? 30.830 -23.439 -9.637 1.00 71.94 519 PHE A CA 1
ATOM 3886 C C . PHE A 1 519 ? 32.191 -22.949 -10.128 1.00 71.94 519 PHE A C 1
ATOM 3888 O O . PHE A 1 519 ? 32.746 -23.471 -11.093 1.00 71.94 519 PHE A O 1
ATOM 3895 N N . SER A 1 520 ? 32.794 -22.047 -9.364 1.00 72.75 520 SER A N 1
ATOM 3896 C CA . SER A 1 520 ? 34.190 -21.666 -9.498 1.00 72.75 520 SER A CA 1
ATOM 3897 C C . SER A 1 520 ? 34.820 -21.401 -8.132 1.00 72.75 520 SER A C 1
ATOM 3899 O O . SER A 1 520 ? 34.192 -21.595 -7.092 1.00 72.75 520 SER A O 1
ATOM 3901 N N . SER A 1 521 ? 36.076 -20.951 -8.118 1.00 68.81 521 SER A N 1
ATOM 3902 C CA . SER A 1 521 ? 36.717 -20.446 -6.898 1.00 68.81 521 SER A CA 1
ATOM 3903 C C . SER A 1 521 ? 36.090 -19.145 -6.386 1.00 68.81 521 SER A C 1
ATOM 3905 O O . SER A 1 521 ? 36.369 -18.753 -5.255 1.00 68.81 521 SER A O 1
ATOM 3907 N N . ALA A 1 522 ? 35.281 -18.467 -7.207 1.00 71.12 522 ALA A N 1
ATOM 3908 C CA . ALA A 1 522 ? 34.672 -17.186 -6.880 1.00 71.12 522 ALA A CA 1
ATOM 3909 C C . ALA A 1 522 ? 33.209 -17.304 -6.433 1.00 71.12 522 ALA A C 1
ATOM 3911 O O . ALA A 1 522 ? 32.784 -16.461 -5.654 1.00 71.12 522 ALA A O 1
ATOM 3912 N N . VAL A 1 523 ? 32.439 -18.307 -6.882 1.00 83.06 523 VAL A N 1
ATOM 3913 C CA . VAL A 1 523 ? 31.004 -18.417 -6.544 1.00 83.06 523 VAL A CA 1
ATOM 3914 C C . VAL A 1 523 ? 30.486 -19.856 -6.494 1.00 83.06 523 VAL A C 1
ATOM 3916 O O . VAL A 1 523 ? 30.954 -20.746 -7.212 1.00 83.06 523 VAL A O 1
ATOM 3919 N N . THR A 1 524 ? 29.439 -20.066 -5.700 1.00 85.94 524 THR A N 1
ATOM 3920 C CA . THR A 1 524 ? 28.569 -21.250 -5.763 1.00 85.94 524 THR A CA 1
ATOM 3921 C C . THR A 1 524 ? 27.222 -20.850 -6.353 1.00 85.94 524 THR A C 1
ATOM 3923 O O . THR A 1 524 ? 26.622 -19.883 -5.894 1.00 85.94 524 THR A O 1
ATOM 3926 N N . ILE A 1 525 ? 26.741 -21.584 -7.357 1.00 85.44 525 ILE A N 1
ATOM 3927 C CA . ILE A 1 525 ? 25.392 -21.389 -7.901 1.00 85.44 525 ILE A CA 1
ATOM 3928 C C . ILE A 1 525 ? 24.430 -22.183 -7.020 1.00 85.44 525 ILE A C 1
ATOM 3930 O O . ILE A 1 525 ? 24.538 -23.402 -6.931 1.00 85.44 525 ILE A O 1
ATOM 3934 N N . LEU A 1 526 ? 23.525 -21.491 -6.333 1.00 84.69 526 LEU A N 1
ATOM 3935 C CA . LEU A 1 526 ? 22.500 -22.128 -5.502 1.00 84.69 526 LEU A CA 1
ATOM 3936 C C . LEU A 1 526 ? 21.247 -22.459 -6.319 1.00 84.69 526 LEU A C 1
ATOM 3938 O O . LEU A 1 526 ? 20.569 -23.443 -6.037 1.00 84.69 526 LEU A O 1
ATOM 3942 N N . GLY A 1 527 ? 20.960 -21.653 -7.344 1.00 80.94 527 GLY A N 1
ATOM 3943 C CA . GLY A 1 527 ? 19.843 -21.878 -8.249 1.00 80.94 527 GLY A CA 1
ATOM 3944 C C . GLY A 1 527 ? 19.695 -20.783 -9.300 1.00 80.94 527 GLY A C 1
ATOM 3945 O O . GLY A 1 527 ? 20.416 -19.783 -9.308 1.00 80.94 527 GLY A O 1
ATOM 3946 N N . SER A 1 528 ? 18.728 -20.980 -10.188 1.00 84.56 528 SER A N 1
ATOM 3947 C CA . SER A 1 528 ? 18.285 -19.987 -11.166 1.00 84.56 528 SER A CA 1
ATOM 3948 C C . SER A 1 528 ? 16.781 -20.113 -11.389 1.00 84.56 528 SER A C 1
ATOM 3950 O O . SER A 1 528 ? 16.196 -21.164 -11.100 1.00 84.56 528 SER A O 1
ATOM 3952 N N . ASP A 1 529 ? 16.164 -19.043 -11.882 1.00 83.38 529 ASP A N 1
ATOM 3953 C CA . ASP A 1 529 ? 14.786 -19.104 -12.366 1.00 83.38 529 ASP A CA 1
ATOM 3954 C C . ASP A 1 529 ? 14.692 -20.038 -13.584 1.00 83.38 529 ASP A C 1
ATOM 3956 O O . ASP A 1 529 ? 15.632 -20.161 -14.373 1.00 83.38 529 ASP A O 1
ATOM 3960 N N . SER A 1 530 ? 13.535 -20.678 -13.766 1.00 83.75 530 SER A N 1
ATOM 3961 C CA . SER A 1 530 ? 13.253 -21.453 -14.975 1.00 83.75 530 SER A CA 1
ATOM 3962 C C . SER A 1 530 ? 13.310 -20.565 -16.218 1.00 83.75 530 SER A C 1
ATOM 3964 O O . SER A 1 530 ? 12.728 -19.477 -16.230 1.00 83.75 530 SER A O 1
ATOM 3966 N N . LEU A 1 531 ? 13.943 -21.055 -17.284 1.00 89.69 531 LEU A N 1
ATOM 3967 C CA . LEU A 1 531 ? 13.952 -20.359 -18.566 1.00 89.69 531 LEU A CA 1
ATOM 3968 C C . LEU A 1 531 ? 12.532 -20.269 -19.156 1.00 89.69 531 LEU A C 1
ATOM 3970 O O . LEU A 1 531 ? 11.743 -21.207 -18.997 1.00 89.69 531 LEU A O 1
ATOM 3974 N N . PRO A 1 532 ? 12.195 -19.175 -19.863 1.00 91.25 532 PRO A N 1
ATOM 3975 C CA . PRO A 1 532 ? 10.948 -19.102 -20.613 1.00 91.25 532 PRO A CA 1
ATOM 3976 C C . PRO A 1 532 ? 10.921 -20.187 -21.695 1.00 91.25 532 PRO A C 1
ATOM 3978 O O . PRO A 1 532 ? 11.931 -20.459 -22.340 1.00 91.25 532 PRO A O 1
ATOM 3981 N N . ALA A 1 533 ? 9.756 -20.795 -21.927 1.00 90.50 533 ALA A N 1
ATOM 3982 C CA . ALA A 1 533 ? 9.621 -21.824 -22.961 1.00 90.50 533 ALA A CA 1
ATOM 3983 C C . ALA A 1 533 ? 9.890 -21.270 -24.372 1.00 90.50 533 ALA A C 1
ATOM 3985 O O . ALA A 1 533 ? 10.444 -21.982 -25.217 1.00 90.50 533 ALA A O 1
ATOM 3986 N N . THR A 1 534 ? 9.517 -20.004 -24.588 1.00 91.19 534 THR A N 1
ATOM 3987 C CA . THR A 1 534 ? 9.608 -19.300 -25.864 1.00 91.19 534 THR A CA 1
ATOM 3988 C C . THR A 1 534 ? 10.070 -17.853 -25.660 1.00 91.19 534 THR A C 1
ATOM 3990 O O . THR A 1 534 ? 9.682 -17.222 -24.677 1.00 91.19 534 THR A O 1
ATOM 3993 N N . LEU A 1 535 ? 10.870 -17.322 -26.587 1.00 90.06 535 LEU A N 1
ATOM 3994 C CA . LEU A 1 535 ? 11.253 -15.910 -26.673 1.00 90.06 535 LEU A CA 1
ATOM 3995 C C . LEU A 1 535 ? 11.088 -15.372 -28.093 1.00 90.06 535 LEU A C 1
ATOM 3997 O O . LEU A 1 535 ? 11.349 -16.071 -29.069 1.00 90.06 535 LEU A O 1
ATOM 4001 N N . GLU A 1 536 ? 10.743 -14.092 -28.189 1.00 86.62 536 GLU A N 1
ATOM 4002 C CA . GLU A 1 536 ? 10.651 -13.385 -29.464 1.00 86.62 536 GLU A CA 1
ATOM 4003 C C . GLU A 1 536 ? 12.019 -12.832 -29.904 1.00 86.62 536 GLU A C 1
ATOM 4005 O O . GLU A 1 536 ? 12.805 -12.375 -29.061 1.00 86.62 536 GLU A O 1
ATOM 4010 N N . PRO A 1 537 ? 12.329 -12.808 -31.213 1.00 84.44 537 PRO A N 1
ATOM 4011 C CA . PRO A 1 537 ? 13.487 -12.080 -31.722 1.00 84.44 537 PRO A CA 1
ATOM 4012 C C . PRO A 1 537 ? 13.432 -10.592 -31.343 1.00 84.44 537 PRO A C 1
ATOM 4014 O O . PRO A 1 537 ? 12.381 -9.961 -31.413 1.00 84.44 537 PRO A O 1
ATOM 4017 N N . GLY A 1 538 ? 14.567 -10.015 -30.942 1.00 81.88 538 GLY A N 1
ATOM 4018 C CA . GLY A 1 538 ? 14.645 -8.639 -30.433 1.00 81.88 538 GLY A CA 1
ATOM 4019 C C . GLY A 1 538 ? 14.305 -8.472 -28.951 1.00 81.88 538 GLY A C 1
ATOM 4020 O O . GLY A 1 538 ? 14.484 -7.384 -28.400 1.00 81.88 538 GLY A O 1
ATOM 4021 N N . SER A 1 539 ? 13.824 -9.524 -28.282 1.00 87.44 539 SER A N 1
ATOM 4022 C CA . SER A 1 539 ? 13.642 -9.513 -26.829 1.00 87.44 539 SER A CA 1
ATOM 4023 C C . SER A 1 539 ? 14.978 -9.651 -26.086 1.00 87.44 539 SER A C 1
ATOM 4025 O O . SER A 1 539 ? 16.042 -9.798 -26.686 1.00 87.44 539 SER A O 1
ATOM 4027 N N . THR A 1 540 ? 14.936 -9.616 -24.756 1.00 89.06 540 THR A N 1
ATOM 4028 C CA . THR A 1 540 ? 16.101 -9.895 -23.910 1.00 89.06 540 THR A CA 1
ATOM 4029 C C . THR A 1 540 ? 15.773 -11.079 -23.021 1.00 89.06 540 THR A C 1
ATOM 4031 O O . THR A 1 540 ? 14.834 -11.008 -22.229 1.00 89.06 540 THR A O 1
ATOM 4034 N N . LEU A 1 541 ? 16.570 -12.144 -23.098 1.00 91.88 541 LEU A N 1
ATOM 4035 C CA . LEU A 1 541 ? 16.515 -13.209 -22.107 1.00 91.88 541 LEU A CA 1
ATOM 4036 C C . LEU A 1 541 ? 17.040 -12.653 -20.780 1.00 91.88 541 LEU A C 1
ATOM 4038 O O . LEU A 1 541 ? 18.192 -12.223 -20.697 1.00 91.88 541 LEU A O 1
ATOM 4042 N N . VAL A 1 542 ? 16.201 -12.671 -19.748 1.00 91.12 542 VAL A N 1
ATOM 4043 C CA . VAL A 1 542 ? 16.587 -12.308 -18.383 1.00 91.12 542 VAL A CA 1
ATOM 4044 C C . VAL A 1 542 ? 16.576 -13.568 -17.533 1.00 91.12 542 VAL A C 1
ATOM 4046 O O . VAL A 1 542 ? 15.541 -14.212 -17.397 1.00 91.12 542 VAL A O 1
ATOM 4049 N N . VAL A 1 543 ? 17.723 -13.910 -16.954 1.00 89.12 543 VAL A N 1
ATOM 4050 C CA . VAL A 1 543 ? 17.857 -15.034 -16.024 1.00 89.12 543 VAL A CA 1
ATOM 4051 C C . VAL A 1 543 ? 18.260 -14.487 -14.667 1.00 89.12 543 VAL A C 1
ATOM 4053 O O . VAL A 1 543 ? 19.310 -13.859 -14.529 1.00 89.12 543 VAL A O 1
ATOM 4056 N N . ARG A 1 544 ? 17.436 -14.732 -13.652 1.00 88.75 544 ARG A N 1
ATOM 4057 C CA . ARG A 1 544 ? 17.790 -14.439 -12.264 1.00 88.75 544 ARG A CA 1
ATOM 4058 C C . ARG A 1 544 ? 18.573 -15.613 -11.693 1.00 88.75 544 ARG A C 1
ATOM 4060 O O . ARG A 1 544 ? 18.138 -16.760 -11.781 1.00 88.75 544 ARG A O 1
ATOM 4067 N N . LEU A 1 545 ? 19.727 -15.315 -11.118 1.00 87.81 545 LEU A N 1
ATOM 4068 C CA . LEU A 1 545 ? 20.661 -16.268 -10.539 1.00 87.81 545 LEU A CA 1
ATOM 4069 C C . LEU A 1 545 ? 20.745 -16.032 -9.039 1.00 87.81 545 LEU A C 1
ATOM 4071 O O . LEU A 1 545 ? 20.942 -14.897 -8.610 1.00 87.81 545 LEU A O 1
ATOM 4075 N N . LEU A 1 546 ? 20.655 -17.106 -8.263 1.00 88.38 546 LEU A N 1
ATOM 4076 C CA . LEU A 1 546 ? 20.958 -17.097 -6.841 1.00 88.38 546 LEU A CA 1
ATOM 4077 C C . LEU A 1 546 ? 22.358 -17.671 -6.643 1.00 88.38 546 LEU A C 1
ATOM 4079 O O . LEU A 1 546 ? 22.617 -18.837 -6.959 1.00 88.38 546 LEU A O 1
ATOM 4083 N N . LEU A 1 547 ? 23.260 -16.856 -6.108 1.00 88.19 547 LEU A N 1
ATOM 4084 C CA . LEU A 1 547 ? 24.650 -17.238 -5.884 1.00 88.19 547 LEU A CA 1
ATOM 4085 C C . LEU A 1 547 ? 25.034 -17.083 -4.421 1.00 88.19 547 LEU A C 1
ATOM 4087 O O . LEU A 1 547 ? 24.519 -16.213 -3.723 1.00 88.19 547 LEU A O 1
ATOM 4091 N N . GLN A 1 548 ? 26.004 -17.881 -3.990 1.00 88.44 548 GLN A N 1
ATOM 4092 C CA . GLN A 1 548 ? 26.709 -17.693 -2.733 1.00 88.44 548 GLN A CA 1
ATOM 4093 C C . GLN A 1 548 ? 28.169 -17.323 -2.997 1.00 88.44 548 GLN A C 1
ATOM 4095 O O . GLN A 1 548 ? 28.890 -18.032 -3.708 1.00 88.44 548 GLN A O 1
ATOM 4100 N N . MET A 1 549 ? 28.598 -16.217 -2.397 1.00 87.19 549 MET A N 1
ATOM 4101 C CA . MET A 1 549 ? 29.984 -15.758 -2.378 1.00 87.19 549 MET A CA 1
ATOM 4102 C C . MET A 1 549 ? 30.851 -16.720 -1.550 1.00 87.19 549 MET A C 1
ATOM 4104 O O . MET A 1 549 ? 30.342 -17.413 -0.664 1.00 87.19 549 MET A O 1
ATOM 4108 N N . PRO A 1 550 ? 32.167 -16.797 -1.795 1.00 82.00 550 PRO A N 1
ATOM 4109 C CA . PRO A 1 550 ? 33.000 -17.799 -1.157 1.00 82.00 550 PRO A CA 1
ATOM 4110 C C . PRO A 1 550 ? 33.114 -17.497 0.340 1.00 82.00 550 PRO A C 1
ATOM 4112 O O . PRO A 1 550 ? 33.192 -16.341 0.753 1.00 82.00 550 PRO A O 1
ATOM 4115 N N . ALA A 1 551 ? 33.129 -18.543 1.169 1.00 74.69 551 ALA A N 1
ATOM 4116 C CA . ALA A 1 551 ? 33.199 -18.409 2.629 1.00 74.69 551 ALA A CA 1
ATOM 4117 C C . ALA A 1 551 ? 34.517 -17.778 3.122 1.00 74.69 551 ALA A C 1
ATOM 4119 O O . ALA A 1 551 ? 34.606 -17.319 4.258 1.00 74.69 551 ALA A O 1
ATOM 4120 N N . MET A 1 552 ? 35.544 -17.751 2.270 1.00 70.44 552 MET A N 1
ATOM 4121 C CA . MET A 1 552 ? 36.819 -17.090 2.519 1.00 70.44 552 MET A CA 1
ATOM 4122 C C . MET A 1 552 ? 37.151 -16.185 1.338 1.00 70.44 552 MET A C 1
ATOM 4124 O O . MET A 1 552 ? 36.891 -16.540 0.188 1.00 70.44 552 MET A O 1
ATOM 4128 N N . THR A 1 553 ? 37.768 -15.037 1.610 1.00 66.56 553 THR A N 1
ATOM 4129 C CA . THR A 1 553 ? 38.333 -14.199 0.552 1.00 66.56 553 THR A CA 1
ATOM 4130 C C . THR A 1 553 ? 39.409 -14.988 -0.204 1.00 66.56 553 THR A C 1
ATOM 4132 O O . THR A 1 553 ? 40.288 -15.585 0.429 1.00 66.56 553 THR A O 1
ATOM 4135 N N . PRO A 1 554 ? 39.352 -15.045 -1.547 1.00 60.38 554 PRO A N 1
ATOM 4136 C CA . PRO A 1 554 ? 40.337 -15.785 -2.322 1.00 60.38 554 PRO A CA 1
ATOM 4137 C C . PRO A 1 554 ? 41.744 -15.221 -2.085 1.00 60.38 554 PRO A C 1
ATOM 4139 O O . PRO A 1 554 ? 41.941 -14.012 -1.951 1.00 60.38 554 PRO A O 1
ATOM 4142 N N . SER A 1 555 ? 42.734 -16.114 -2.011 1.00 54.88 555 SER A N 1
ATOM 4143 C CA . SER A 1 555 ? 44.140 -15.732 -1.850 1.00 54.88 555 SER A CA 1
ATOM 4144 C C . SER A 1 555 ? 44.592 -14.861 -3.034 1.00 54.88 555 SER A C 1
ATOM 4146 O O . SER A 1 555 ? 44.241 -15.190 -4.169 1.00 54.88 555 SER A O 1
ATOM 4148 N N . PRO A 1 556 ? 45.416 -13.811 -2.829 1.00 53.78 556 PRO A N 1
ATOM 4149 C CA . PRO A 1 556 ? 45.857 -12.906 -3.900 1.00 53.78 556 PRO A CA 1
ATOM 4150 C C . PRO A 1 556 ? 46.658 -13.584 -5.028 1.00 53.78 556 PRO A C 1
ATOM 4152 O O . PRO A 1 556 ? 46.918 -12.962 -6.051 1.00 53.78 556 PRO A O 1
ATOM 4155 N N . SER A 1 557 ? 47.065 -14.846 -4.856 1.00 52.78 557 SER A N 1
ATOM 4156 C CA . SER A 1 557 ? 47.739 -15.661 -5.872 1.00 52.78 557 SER A CA 1
ATOM 4157 C C . SER A 1 557 ? 46.792 -16.434 -6.801 1.00 52.78 557 SER A C 1
ATOM 4159 O O . SER A 1 557 ? 47.262 -17.056 -7.753 1.00 52.78 557 SER A O 1
ATOM 4161 N N . SER A 1 558 ? 45.481 -16.431 -6.541 1.00 56.25 558 SER A N 1
ATOM 4162 C CA . SER A 1 558 ? 44.486 -17.089 -7.397 1.00 56.25 558 SER A CA 1
ATOM 4163 C C . SER A 1 558 ? 43.918 -16.093 -8.412 1.00 56.25 558 SER A C 1
ATOM 4165 O O . SER A 1 558 ? 43.646 -14.955 -8.034 1.00 56.25 558 SER A O 1
ATOM 4167 N N . PRO A 1 559 ? 43.711 -16.479 -9.685 1.00 56.38 559 PRO A N 1
ATOM 4168 C CA . PRO A 1 559 ? 42.996 -15.628 -10.627 1.00 56.38 559 PRO A CA 1
ATOM 4169 C C . PRO A 1 559 ? 41.565 -15.424 -10.115 1.00 56.38 559 PRO A C 1
ATOM 4171 O O . PRO A 1 559 ? 40.763 -16.359 -10.102 1.00 56.38 559 PRO A O 1
ATOM 4174 N N . THR A 1 560 ? 41.255 -14.217 -9.639 1.00 60.81 560 THR A N 1
ATOM 4175 C CA . THR A 1 560 ? 39.899 -13.868 -9.218 1.00 60.81 560 THR A CA 1
ATOM 4176 C C . THR A 1 560 ? 39.040 -13.750 -10.463 1.00 60.81 560 THR A C 1
ATOM 4178 O O . THR A 1 560 ? 39.248 -12.868 -11.294 1.00 60.81 560 THR A O 1
ATOM 4181 N N . GLU A 1 561 ? 38.089 -14.659 -10.609 1.00 70.19 561 GLU A N 1
ATOM 4182 C CA . GLU A 1 561 ? 37.070 -14.543 -11.637 1.00 70.19 561 GLU A CA 1
ATOM 4183 C C . GLU A 1 561 ? 36.199 -13.319 -11.336 1.00 70.19 561 GLU A C 1
ATOM 4185 O O . GLU A 1 561 ? 35.647 -13.194 -10.243 1.00 70.19 561 GLU A O 1
ATOM 4190 N N . THR A 1 562 ? 36.131 -12.383 -12.281 1.00 76.56 562 THR A N 1
ATOM 4191 C CA . THR A 1 562 ? 35.425 -11.102 -12.114 1.00 76.56 562 THR A CA 1
ATOM 4192 C C . THR A 1 562 ? 34.033 -11.101 -12.739 1.00 76.56 562 THR A C 1
ATOM 4194 O O . THR A 1 562 ? 33.251 -10.186 -12.483 1.00 76.56 562 THR A O 1
ATOM 4197 N N . ALA A 1 563 ? 33.709 -12.108 -13.551 1.00 85.38 563 ALA A N 1
ATOM 4198 C CA . ALA A 1 563 ? 32.424 -12.237 -14.220 1.00 85.38 563 ALA A CA 1
ATOM 4199 C C . ALA A 1 563 ? 32.116 -13.699 -14.567 1.00 85.38 563 ALA A C 1
ATOM 4201 O O . ALA A 1 563 ? 33.024 -14.463 -14.892 1.00 85.38 563 ALA A O 1
ATOM 4202 N N . LEU A 1 564 ? 30.832 -14.052 -14.554 1.00 88.62 564 LEU A N 1
ATOM 4203 C CA . LEU A 1 564 ? 30.301 -15.253 -15.204 1.00 88.62 564 LEU A CA 1
ATOM 4204 C C . LEU A 1 564 ? 29.906 -14.924 -16.648 1.00 88.62 564 LEU A C 1
ATOM 4206 O O . LEU A 1 564 ? 29.897 -13.760 -17.049 1.00 88.62 564 LEU A O 1
ATOM 4210 N N . THR A 1 565 ? 29.531 -15.927 -17.434 1.00 90.88 565 THR A N 1
ATOM 4211 C CA . THR A 1 565 ? 28.957 -15.717 -18.768 1.00 90.88 565 THR A CA 1
ATOM 4212 C C . THR A 1 565 ? 27.605 -16.406 -18.898 1.00 90.88 565 THR A C 1
ATOM 4214 O O . THR A 1 565 ? 27.437 -17.528 -18.440 1.00 90.88 565 THR A O 1
ATOM 4217 N N . LEU A 1 566 ? 26.629 -15.750 -19.521 1.00 92.31 566 LEU A N 1
ATOM 4218 C CA . LEU A 1 566 ? 25.402 -16.379 -20.014 1.00 92.31 566 LEU A CA 1
ATOM 4219 C C . LEU A 1 566 ? 25.542 -16.545 -21.522 1.00 92.31 566 LEU A C 1
ATOM 4221 O O . LEU A 1 566 ? 25.808 -15.562 -22.212 1.00 92.31 566 LEU A O 1
ATOM 4225 N N . ALA A 1 567 ? 25.376 -17.760 -22.031 1.00 92.75 567 ALA A N 1
ATOM 4226 C CA . ALA A 1 567 ? 25.613 -18.060 -23.436 1.00 92.75 567 ALA A CA 1
ATOM 4227 C C . ALA A 1 567 ? 24.467 -18.847 -24.079 1.00 92.75 567 ALA A C 1
ATOM 4229 O O . ALA A 1 567 ? 23.875 -19.722 -23.444 1.00 92.75 567 ALA A O 1
ATOM 4230 N N . MET A 1 568 ? 24.232 -18.573 -25.364 1.00 93.25 568 MET A N 1
ATOM 4231 C CA . MET A 1 568 ? 23.607 -19.495 -26.316 1.00 93.25 568 MET A CA 1
ATOM 4232 C C . MET A 1 568 ? 24.680 -19.938 -27.314 1.00 93.25 568 MET A C 1
ATOM 4234 O O . MET A 1 568 ? 24.918 -19.227 -28.296 1.00 93.25 568 MET A O 1
ATOM 4238 N N . PRO A 1 569 ? 25.364 -21.069 -27.060 1.00 87.88 569 PRO A N 1
ATOM 4239 C CA . PRO A 1 569 ? 26.527 -21.482 -27.843 1.00 87.88 569 PRO A CA 1
ATOM 4240 C C . PRO A 1 569 ? 26.218 -21.645 -29.332 1.00 87.88 569 PRO A C 1
ATOM 4242 O O . PRO A 1 569 ? 26.948 -21.127 -30.165 1.00 87.88 569 PRO A O 1
ATOM 4245 N N . ASP A 1 570 ? 25.087 -22.274 -29.664 1.00 90.06 570 ASP A N 1
ATOM 4246 C CA . ASP A 1 570 ? 24.687 -22.545 -31.055 1.00 90.06 570 ASP A CA 1
ATOM 4247 C C . ASP A 1 570 ? 24.287 -21.280 -31.836 1.00 90.06 570 ASP A C 1
ATOM 4249 O O . ASP A 1 570 ? 24.064 -21.329 -33.046 1.00 90.06 570 ASP A O 1
ATOM 4253 N N . ALA A 1 571 ? 24.166 -20.148 -31.142 1.00 86.19 571 ALA A N 1
ATOM 4254 C CA . ALA A 1 571 ? 23.849 -18.847 -31.714 1.00 86.19 571 ALA A CA 1
ATOM 4255 C C . ALA A 1 571 ? 25.029 -17.859 -31.637 1.00 86.19 571 ALA A C 1
ATOM 4257 O O . ALA A 1 571 ? 24.862 -16.700 -32.013 1.00 86.19 571 ALA A O 1
ATOM 4258 N N . ASP A 1 572 ? 26.190 -18.290 -31.122 1.00 89.25 572 ASP A N 1
ATOM 4259 C CA . ASP A 1 572 ? 27.360 -17.450 -30.826 1.00 89.25 572 ASP A CA 1
ATOM 4260 C C . ASP A 1 572 ? 27.031 -16.203 -29.973 1.00 89.25 572 ASP A C 1
ATOM 4262 O O . ASP A 1 572 ? 27.686 -15.162 -30.063 1.00 89.25 572 ASP A O 1
ATOM 4266 N N . LEU A 1 573 ? 26.012 -16.297 -29.110 1.00 91.44 573 LEU A N 1
ATOM 4267 C CA . LEU A 1 573 ? 25.624 -15.214 -28.205 1.00 91.44 573 LEU A CA 1
ATOM 4268 C C . LEU A 1 573 ? 26.206 -15.444 -26.821 1.00 91.44 573 LEU A C 1
ATOM 4270 O O . LEU A 1 573 ? 25.992 -16.494 -26.217 1.00 91.44 573 LEU A O 1
ATOM 4274 N N . VAL A 1 574 ? 26.892 -14.433 -26.294 1.00 91.75 574 VAL A N 1
ATOM 4275 C CA . VAL A 1 574 ? 27.467 -14.451 -24.948 1.00 91.75 574 VAL A CA 1
ATOM 4276 C C . VAL A 1 574 ? 27.289 -13.082 -24.300 1.00 91.75 574 VAL A C 1
ATOM 4278 O O . VAL A 1 574 ? 27.601 -12.057 -24.902 1.00 91.75 574 VAL A O 1
ATOM 4281 N N . ALA A 1 575 ? 26.832 -13.069 -23.052 1.00 91.62 575 ALA A N 1
ATOM 4282 C CA . ALA A 1 575 ? 26.785 -11.890 -22.200 1.00 91.62 575 ALA A CA 1
ATOM 4283 C C . ALA A 1 575 ? 27.620 -12.126 -20.939 1.00 91.62 575 ALA A C 1
ATOM 4285 O O . ALA A 1 575 ? 27.474 -13.151 -20.271 1.00 91.62 575 ALA A O 1
ATOM 4286 N N . ALA A 1 576 ? 28.492 -11.176 -20.605 1.00 89.94 576 ALA A N 1
ATOM 4287 C CA . ALA A 1 576 ? 29.215 -11.193 -19.340 1.00 89.94 576 ALA A CA 1
ATOM 4288 C C . ALA A 1 576 ? 28.286 -10.762 -18.196 1.00 89.94 576 ALA A C 1
ATOM 4290 O O . ALA A 1 576 ? 27.534 -9.798 -18.322 1.00 89.94 576 ALA A O 1
ATOM 4291 N N . ILE A 1 577 ? 28.369 -11.466 -17.073 1.00 89.62 577 ILE A N 1
ATOM 4292 C CA . ILE A 1 577 ? 27.647 -11.179 -15.837 1.00 89.62 577 ILE A CA 1
ATOM 4293 C C . ILE A 1 577 ? 28.698 -10.762 -14.804 1.00 89.62 577 ILE A C 1
ATOM 4295 O O . ILE A 1 577 ? 29.338 -11.638 -14.213 1.00 89.62 577 ILE A O 1
ATOM 4299 N N . PRO A 1 578 ? 28.943 -9.458 -14.605 1.00 87.19 578 PRO A N 1
ATOM 4300 C CA . PRO A 1 578 ? 29.929 -9.004 -13.634 1.00 87.19 578 PRO A CA 1
ATOM 4301 C C . PRO A 1 578 ? 29.533 -9.452 -12.224 1.00 87.19 578 PRO A C 1
ATOM 4303 O O . PRO A 1 578 ? 28.371 -9.356 -11.828 1.00 87.19 578 PRO A O 1
ATOM 4306 N N . LEU A 1 579 ? 30.507 -9.948 -11.462 1.00 86.00 579 LEU A N 1
ATOM 4307 C CA . LEU A 1 579 ? 30.301 -10.284 -10.057 1.00 86.00 579 LEU A CA 1
ATOM 4308 C C . LEU A 1 579 ? 30.436 -9.019 -9.195 1.00 86.00 579 LEU A C 1
ATOM 4310 O O . LEU A 1 579 ? 31.346 -8.217 -9.429 1.00 86.00 579 LEU A O 1
ATOM 4314 N N . PRO A 1 580 ? 29.562 -8.823 -8.193 1.00 84.38 580 PRO A N 1
ATOM 4315 C CA . PRO A 1 580 ? 29.569 -7.614 -7.381 1.00 84.38 580 PRO A CA 1
ATOM 4316 C C . PRO A 1 580 ? 30.821 -7.535 -6.507 1.00 84.38 580 PRO A C 1
ATOM 4318 O O . PRO A 1 580 ? 31.196 -8.486 -5.812 1.00 84.38 580 PRO A O 1
ATOM 4321 N N . THR A 1 581 ? 31.448 -6.363 -6.505 1.00 81.44 581 THR A N 1
ATOM 4322 C CA . THR A 1 581 ? 32.555 -6.041 -5.605 1.00 81.44 581 THR A CA 1
ATOM 4323 C C . THR A 1 581 ? 32.018 -5.656 -4.223 1.00 81.44 581 THR A C 1
ATOM 4325 O O . THR A 1 581 ? 30.918 -5.132 -4.090 1.00 81.44 581 THR A O 1
ATOM 4328 N N . GLY A 1 582 ? 32.776 -5.944 -3.161 1.00 82.81 582 GLY A N 1
ATOM 4329 C CA . GLY A 1 582 ? 32.391 -5.567 -1.791 1.00 82.81 582 GLY A CA 1
ATOM 4330 C C . GLY A 1 582 ? 31.400 -6.505 -1.091 1.00 82.81 582 GLY A C 1
ATOM 4331 O O . GLY A 1 582 ? 30.995 -6.215 0.031 1.00 82.81 582 GLY A O 1
ATOM 4332 N N . SER A 1 583 ? 31.043 -7.637 -1.704 1.00 87.25 583 SER A N 1
ATOM 4333 C CA . SER A 1 583 ? 30.233 -8.669 -1.044 1.00 87.25 583 SER A CA 1
ATOM 4334 C C . SER A 1 583 ? 30.969 -9.307 0.136 1.00 87.25 583 SER A C 1
ATOM 4336 O O . SER A 1 583 ? 32.176 -9.558 0.068 1.00 87.25 583 SER A O 1
ATOM 4338 N N . ALA A 1 584 ? 30.243 -9.601 1.215 1.00 88.12 584 ALA A N 1
ATOM 4339 C CA . ALA A 1 584 ? 30.803 -10.287 2.374 1.00 88.12 584 ALA A CA 1
ATOM 4340 C C . ALA A 1 584 ? 31.068 -11.780 2.073 1.00 88.12 584 ALA A C 1
ATOM 4342 O O . ALA A 1 584 ? 30.362 -12.385 1.257 1.00 88.12 584 ALA A O 1
ATOM 4343 N N . PRO A 1 585 ? 32.058 -12.416 2.731 1.00 86.81 585 PRO A N 1
ATOM 4344 C CA . PRO A 1 585 ? 32.277 -13.853 2.598 1.00 86.81 585 PRO A CA 1
ATOM 4345 C C . PRO A 1 585 ? 31.021 -14.651 2.967 1.00 86.81 585 PRO A C 1
ATOM 4347 O O . PRO A 1 585 ? 30.395 -14.392 3.992 1.00 86.81 585 PRO A O 1
ATOM 4350 N N . GLY A 1 586 ? 30.642 -15.618 2.130 1.00 86.62 586 GLY A N 1
ATOM 4351 C CA . GLY A 1 586 ? 29.438 -16.432 2.328 1.00 86.62 586 GLY A CA 1
ATOM 4352 C C . GLY A 1 586 ? 28.106 -15.730 2.031 1.00 86.62 586 GLY A C 1
ATOM 4353 O O . GLY A 1 586 ? 27.067 -16.385 2.145 1.00 86.62 586 GLY A O 1
ATOM 4354 N N . GLN A 1 587 ? 28.113 -14.447 1.639 1.00 89.94 587 GLN A N 1
ATOM 4355 C CA . GLN A 1 587 ? 26.901 -13.694 1.301 1.00 89.94 587 GLN A CA 1
ATOM 4356 C C . GLN A 1 587 ? 26.137 -14.362 0.156 1.00 89.94 587 GLN A C 1
ATOM 4358 O O . GLN A 1 587 ? 26.729 -14.797 -0.832 1.00 89.94 587 GLN A O 1
ATOM 4363 N N . ILE A 1 588 ? 24.814 -14.397 0.281 1.00 90.44 588 ILE A N 1
ATOM 4364 C CA . ILE A 1 588 ? 23.909 -14.885 -0.756 1.00 90.44 588 ILE A CA 1
ATOM 4365 C C . ILE A 1 588 ? 23.363 -13.684 -1.532 1.00 90.44 588 ILE A C 1
ATOM 4367 O O . ILE A 1 588 ? 22.898 -12.723 -0.920 1.00 90.44 588 ILE A O 1
ATOM 4371 N N . ILE A 1 589 ? 23.425 -13.728 -2.863 1.00 90.88 589 ILE A N 1
ATOM 4372 C CA . ILE A 1 589 ? 23.035 -12.622 -3.744 1.00 90.88 589 ILE A CA 1
ATOM 4373 C C . ILE A 1 589 ? 22.136 -13.080 -4.893 1.00 90.88 589 ILE A C 1
ATOM 4375 O O . ILE A 1 589 ? 22.298 -14.180 -5.424 1.00 90.88 589 ILE A O 1
ATOM 4379 N N . HIS A 1 590 ? 21.226 -12.201 -5.309 1.00 89.38 590 HIS A N 1
ATOM 4380 C CA . HIS A 1 590 ? 20.519 -12.312 -6.582 1.00 89.38 590 HIS A CA 1
ATOM 4381 C C . HIS A 1 590 ? 21.222 -11.463 -7.644 1.00 89.38 590 HIS A C 1
ATOM 4383 O O . HIS A 1 590 ? 21.376 -10.255 -7.470 1.00 89.38 590 HIS A O 1
ATOM 4389 N N . LEU A 1 591 ? 21.592 -12.078 -8.767 1.00 88.88 591 LEU A N 1
ATOM 4390 C CA . LEU A 1 591 ? 22.068 -11.378 -9.962 1.00 88.88 591 LEU A CA 1
ATOM 4391 C C . LEU A 1 591 ? 21.109 -11.591 -11.125 1.00 88.88 591 LEU A C 1
ATOM 4393 O O . LEU A 1 591 ? 20.494 -12.646 -11.256 1.00 88.88 591 LEU A O 1
ATOM 4397 N N . PHE A 1 592 ? 21.006 -10.593 -11.995 1.00 87.94 592 PHE A N 1
ATOM 4398 C CA . PHE A 1 592 ? 20.195 -10.664 -13.204 1.00 87.94 592 PHE A CA 1
ATOM 4399 C C . PHE A 1 592 ? 21.121 -10.689 -14.413 1.00 87.94 592 PHE A C 1
ATOM 4401 O O . PHE A 1 592 ? 21.762 -9.694 -14.741 1.00 87.94 592 PHE A O 1
ATOM 4408 N N . ALA A 1 593 ? 21.188 -11.833 -15.082 1.00 89.19 593 ALA A N 1
ATOM 4409 C CA . ALA A 1 593 ? 21.888 -11.979 -16.344 1.00 89.19 593 ALA A CA 1
ATOM 4410 C C . ALA A 1 593 ? 20.959 -11.568 -17.489 1.00 89.19 593 ALA A C 1
ATOM 4412 O O . ALA A 1 593 ? 19.829 -12.048 -17.575 1.00 89.19 593 ALA A O 1
ATOM 4413 N N . ARG A 1 594 ? 21.430 -10.680 -18.367 1.00 90.25 594 ARG A N 1
ATOM 4414 C CA . ARG A 1 594 ? 20.682 -10.199 -19.533 1.00 90.25 594 ARG A CA 1
ATOM 4415 C C . ARG A 1 594 ? 21.410 -10.602 -20.806 1.00 90.25 594 ARG A C 1
ATOM 4417 O O . ARG A 1 594 ? 22.553 -10.202 -21.002 1.00 90.25 594 ARG A O 1
ATOM 4424 N N . LEU A 1 595 ? 20.739 -11.351 -21.672 1.00 93.00 595 LEU A N 1
ATOM 4425 C CA . LEU A 1 595 ? 21.241 -11.732 -22.988 1.00 93.00 595 LEU A CA 1
ATOM 4426 C C . LEU A 1 595 ? 20.279 -11.193 -24.061 1.00 93.00 595 LEU A C 1
ATOM 4428 O O . LEU A 1 595 ? 19.200 -11.763 -24.244 1.00 93.00 595 LEU A O 1
ATOM 4432 N N . PRO A 1 596 ? 20.614 -10.072 -24.730 1.00 90.31 596 PRO A N 1
ATOM 4433 C CA . PRO A 1 596 ? 19.818 -9.541 -25.833 1.00 90.31 596 PRO A CA 1
ATOM 4434 C C . PRO A 1 596 ? 19.734 -10.557 -26.972 1.00 90.31 596 PRO A C 1
ATOM 4436 O O . PRO A 1 596 ? 20.755 -11.102 -27.393 1.00 90.31 596 PRO A O 1
ATOM 4439 N N . ILE A 1 597 ? 18.527 -10.802 -27.472 1.00 90.19 597 ILE A N 1
ATOM 4440 C CA . ILE A 1 597 ? 18.265 -11.727 -28.572 1.00 90.19 597 ILE A CA 1
ATOM 4441 C C . ILE A 1 597 ? 18.218 -10.915 -29.864 1.00 90.19 597 ILE A C 1
ATOM 4443 O O . ILE A 1 597 ? 17.316 -10.095 -30.027 1.00 90.19 597 ILE A O 1
ATOM 4447 N N . PRO A 1 598 ? 19.153 -11.112 -30.807 1.00 87.12 598 PRO A N 1
ATOM 4448 C CA . PRO A 1 598 ? 19.107 -10.426 -32.085 1.00 87.12 598 PRO A CA 1
ATOM 4449 C C . PRO A 1 598 ? 17.798 -10.707 -32.828 1.00 87.12 598 PRO A C 1
ATOM 4451 O O . PRO A 1 598 ? 17.317 -11.845 -32.831 1.00 87.12 598 PRO A O 1
ATOM 4454 N N . PRO A 1 599 ? 17.253 -9.716 -33.548 1.00 83.00 599 PRO A N 1
ATOM 4455 C CA . PRO A 1 599 ? 16.051 -9.919 -34.340 1.00 83.00 599 PRO A CA 1
ATOM 4456 C C . PRO A 1 599 ? 16.268 -10.946 -35.455 1.00 83.00 599 PRO A C 1
ATOM 4458 O O . PRO A 1 599 ? 15.302 -11.551 -35.896 1.00 83.00 599 PRO A O 1
ATOM 4461 N N . THR A 1 600 ? 17.510 -11.185 -35.900 1.00 81.81 600 THR A N 1
ATOM 4462 C CA . THR A 1 600 ? 17.894 -12.077 -37.013 1.00 81.81 600 THR A CA 1
ATOM 4463 C C . THR A 1 600 ? 17.957 -13.564 -36.670 1.00 81.81 600 THR A C 1
ATOM 4465 O O . THR A 1 600 ? 18.188 -14.373 -37.571 1.00 81.81 600 THR A O 1
ATOM 4468 N N . LEU A 1 601 ? 17.761 -13.944 -35.405 1.00 86.12 601 LEU A N 1
ATOM 4469 C CA . LEU A 1 601 ? 17.880 -15.338 -34.992 1.00 86.12 601 LEU A CA 1
ATOM 4470 C C . LEU A 1 601 ? 16.848 -16.239 -35.695 1.00 86.12 601 LEU A C 1
ATOM 4472 O O . LEU A 1 601 ? 15.747 -15.800 -36.041 1.00 86.12 601 LEU A O 1
ATOM 4476 N N . SER A 1 602 ? 17.212 -17.501 -35.930 1.00 84.44 602 SER A N 1
ATOM 4477 C CA . SER A 1 602 ? 16.308 -18.474 -36.559 1.00 84.44 602 SER A CA 1
ATOM 4478 C C . SER A 1 602 ? 15.303 -19.019 -35.539 1.00 84.44 602 SER A C 1
ATOM 4480 O O . SER A 1 602 ? 15.660 -19.147 -34.370 1.00 84.44 602 SER A O 1
ATOM 4482 N N . PRO A 1 603 ? 14.069 -19.371 -35.942 1.00 87.31 603 PRO A N 1
ATOM 4483 C CA . PRO A 1 603 ? 13.048 -19.836 -35.011 1.00 87.31 603 PRO A CA 1
ATOM 4484 C C . PRO A 1 603 ? 13.237 -21.320 -34.643 1.00 87.31 603 PRO A C 1
ATOM 4486 O O . PRO A 1 603 ? 12.536 -22.206 -35.134 1.00 87.31 603 PRO A O 1
ATOM 4489 N N . VAL A 1 604 ? 14.256 -21.613 -33.833 1.00 90.12 604 VAL A N 1
ATOM 4490 C CA . VAL A 1 604 ? 14.597 -22.963 -33.350 1.00 90.12 604 VAL A CA 1
ATOM 4491 C C . VAL A 1 604 ? 14.850 -22.949 -31.842 1.00 90.12 604 VAL A C 1
ATOM 4493 O O . VAL A 1 604 ? 14.890 -21.890 -31.215 1.00 90.12 604 VAL A O 1
ATOM 4496 N N . ARG A 1 605 ? 14.985 -24.132 -31.231 1.00 94.44 605 ARG A N 1
ATOM 4497 C CA . ARG A 1 605 ? 15.387 -24.247 -29.824 1.00 94.44 605 ARG A CA 1
ATOM 4498 C C . ARG A 1 605 ? 16.886 -24.015 -29.697 1.00 94.44 605 ARG A C 1
ATOM 4500 O O . ARG A 1 605 ? 17.654 -24.666 -30.398 1.00 94.44 605 ARG A O 1
ATOM 4507 N N . TYR A 1 606 ? 17.274 -23.118 -28.798 1.00 94.44 606 TYR A N 1
ATOM 4508 C CA . TYR A 1 606 ? 18.667 -22.847 -28.464 1.00 94.44 606 TYR A CA 1
ATOM 4509 C C . TYR A 1 606 ? 18.962 -23.292 -27.033 1.00 94.44 606 TYR A C 1
ATOM 4511 O O . TYR A 1 606 ? 18.217 -22.912 -26.121 1.00 94.44 606 TYR A O 1
ATOM 4519 N N . PRO A 1 607 ? 20.044 -24.056 -26.804 1.00 94.25 607 PRO A N 1
ATOM 4520 C CA . PRO A 1 607 ? 20.515 -24.335 -25.461 1.00 94.25 607 PRO A CA 1
ATOM 4521 C C . PRO A 1 607 ? 21.073 -23.061 -24.824 1.00 94.25 607 PRO A C 1
ATOM 4523 O O . PRO A 1 607 ? 21.801 -22.291 -25.451 1.00 94.25 607 PRO A O 1
ATOM 4526 N N . VAL A 1 608 ? 20.749 -22.862 -23.552 1.00 93.75 608 VAL A N 1
ATOM 4527 C CA . VAL A 1 608 ? 21.244 -21.767 -22.720 1.00 93.75 608 VAL A CA 1
ATOM 4528 C C . VAL A 1 608 ? 22.108 -22.359 -21.617 1.00 93.75 608 VAL A C 1
ATOM 4530 O O . VAL A 1 608 ? 21.715 -23.316 -20.941 1.00 93.75 608 VAL A O 1
ATOM 4533 N N . ALA A 1 609 ? 23.283 -21.779 -21.405 1.00 91.25 609 ALA A N 1
ATOM 4534 C CA . ALA A 1 609 ? 24.204 -22.227 -20.373 1.00 91.25 609 ALA A CA 1
ATOM 4535 C C . ALA A 1 609 ? 24.896 -21.059 -19.666 1.00 91.25 609 ALA A C 1
ATOM 4537 O O . ALA A 1 609 ? 25.116 -19.998 -20.252 1.00 91.25 609 ALA A O 1
ATOM 4538 N N . LEU A 1 610 ? 25.277 -21.283 -18.408 1.00 90.25 610 LEU A N 1
ATOM 4539 C CA . LEU A 1 610 ? 26.207 -20.419 -17.688 1.00 90.25 610 LEU A CA 1
ATOM 4540 C C . LEU A 1 610 ? 27.628 -20.936 -17.859 1.00 90.25 610 LEU A C 1
ATOM 4542 O O . LEU A 1 610 ? 27.881 -22.128 -17.710 1.00 90.25 610 LEU A O 1
ATOM 4546 N N . GLY A 1 611 ? 28.561 -20.038 -18.126 1.00 87.31 611 GLY A N 1
ATOM 4547 C CA . GLY A 1 611 ? 29.985 -20.310 -18.143 1.00 87.31 611 GLY A CA 1
ATOM 4548 C C . GLY A 1 611 ? 30.709 -19.612 -16.999 1.00 87.31 611 GLY A C 1
ATOM 4549 O O . GLY A 1 611 ? 30.267 -18.588 -16.474 1.00 87.31 611 GLY A O 1
ATOM 4550 N N . ALA A 1 612 ? 31.851 -20.185 -16.643 1.00 81.81 612 ALA A N 1
ATOM 4551 C CA . ALA A 1 612 ? 32.863 -19.574 -15.798 1.00 81.81 612 ALA A CA 1
ATOM 4552 C C . ALA A 1 612 ? 34.189 -19.463 -16.571 1.00 81.81 612 ALA A C 1
ATOM 4554 O O . ALA A 1 612 ? 34.490 -20.294 -17.432 1.00 81.81 612 ALA A O 1
ATOM 4555 N N . GLY A 1 613 ? 35.036 -18.493 -16.226 1.00 69.06 613 GLY A N 1
ATOM 4556 C CA . GLY A 1 613 ? 36.397 -18.326 -16.748 1.00 69.06 613 GLY A CA 1
ATOM 4557 C C . GLY A 1 613 ? 37.310 -19.537 -16.505 1.00 69.06 613 GLY A C 1
ATOM 4558 O O . GLY A 1 613 ? 38.346 -19.666 -17.151 1.00 69.06 613 GLY A O 1
ATOM 4559 N N . SER A 1 614 ? 36.907 -20.464 -15.628 1.00 68.19 614 SER A N 1
ATOM 4560 C CA . SER A 1 614 ? 37.533 -21.780 -15.429 1.00 68.19 614 SER A CA 1
ATOM 4561 C C . SER A 1 614 ? 37.256 -22.789 -16.557 1.00 68.19 614 SER A C 1
ATOM 4563 O O . SER A 1 614 ? 37.811 -23.887 -16.542 1.00 68.19 614 SER A O 1
ATOM 4565 N N . GLY A 1 615 ? 36.389 -22.449 -17.518 1.00 73.06 615 GLY A N 1
ATOM 4566 C CA . GLY A 1 615 ? 35.933 -23.335 -18.593 1.00 73.06 615 GLY A CA 1
ATOM 4567 C C . GLY A 1 615 ? 34.789 -24.269 -18.188 1.00 73.06 615 GLY A C 1
ATOM 4568 O O . GLY A 1 615 ? 34.348 -25.084 -18.998 1.00 73.06 615 GLY A O 1
ATOM 4569 N N . ARG A 1 616 ? 34.289 -24.173 -16.950 1.00 82.12 616 ARG A N 1
ATOM 4570 C CA . ARG A 1 616 ? 33.112 -24.929 -16.513 1.00 82.12 616 ARG A CA 1
ATOM 4571 C C . ARG A 1 616 ? 31.846 -24.341 -17.131 1.00 82.12 616 ARG A C 1
ATOM 4573 O O . ARG A 1 616 ? 31.676 -23.125 -17.161 1.00 82.12 616 ARG A O 1
ATOM 4580 N N . ILE A 1 617 ? 30.956 -25.224 -17.576 1.00 84.81 617 ILE A N 1
ATOM 4581 C CA . ILE A 1 617 ? 29.671 -24.879 -18.185 1.00 84.81 617 ILE A CA 1
ATOM 4582 C C . ILE A 1 617 ? 28.552 -25.542 -17.377 1.00 84.81 617 ILE A C 1
ATOM 4584 O O . ILE A 1 617 ? 28.657 -26.715 -17.013 1.00 84.81 617 ILE A O 1
ATOM 4588 N N . LEU A 1 618 ? 27.493 -24.789 -17.091 1.00 86.19 618 LEU A N 1
ATOM 4589 C CA . LEU A 1 618 ? 26.268 -25.239 -16.441 1.00 86.19 618 LEU A CA 1
ATOM 4590 C C . LEU A 1 618 ? 25.102 -25.100 -17.423 1.00 86.19 618 LEU A C 1
ATOM 4592 O O . LEU A 1 618 ? 24.709 -23.971 -17.718 1.00 86.19 618 LEU A O 1
ATOM 4596 N N . PRO A 1 619 ? 24.537 -26.195 -17.950 1.00 88.69 619 PRO A N 1
ATOM 4597 C CA . PRO A 1 619 ? 23.342 -26.100 -18.776 1.00 88.69 619 PRO A CA 1
ATOM 4598 C C . PRO A 1 619 ? 22.160 -25.625 -17.921 1.00 88.69 619 PRO A C 1
ATOM 4600 O O . PRO A 1 619 ? 21.887 -26.200 -16.867 1.00 88.69 619 PRO A O 1
ATOM 4603 N N . LEU A 1 620 ? 21.471 -24.579 -18.380 1.00 88.06 620 LEU A N 1
ATOM 4604 C CA . LEU A 1 620 ? 20.263 -24.045 -17.742 1.00 88.06 620 LEU A CA 1
ATOM 4605 C C . LEU A 1 620 ? 18.974 -24.577 -18.382 1.00 88.06 620 LEU A C 1
ATOM 4607 O O . LEU A 1 620 ? 17.926 -24.581 -17.742 1.00 88.06 620 LEU A O 1
ATOM 4611 N N . GLY A 1 621 ? 19.046 -25.027 -19.636 1.00 90.19 621 GLY A N 1
ATOM 4612 C CA . GLY A 1 621 ? 17.915 -25.562 -20.392 1.00 90.19 621 GLY A CA 1
ATOM 4613 C C . GLY A 1 621 ? 17.936 -25.086 -21.840 1.00 90.19 621 GLY A C 1
ATOM 4614 O O . GLY A 1 621 ? 18.983 -24.700 -22.353 1.00 90.19 621 GLY A O 1
ATOM 4615 N N . GLU A 1 622 ? 16.777 -25.102 -22.491 1.00 93.31 622 GLU A N 1
ATOM 4616 C CA . GLU A 1 622 ? 16.608 -24.645 -23.871 1.00 93.31 622 GLU A CA 1
ATOM 4617 C C . GLU A 1 622 ? 15.447 -23.657 -23.970 1.00 93.31 622 GLU A C 1
ATOM 4619 O O . GLU A 1 622 ? 14.439 -23.805 -23.278 1.00 93.31 622 GLU A O 1
ATOM 4624 N N . VAL A 1 623 ? 15.566 -22.690 -24.876 1.00 93.81 623 VAL A N 1
ATOM 4625 C CA . VAL A 1 623 ? 14.509 -21.723 -25.193 1.00 93.81 623 VAL A CA 1
ATOM 4626 C C . VAL A 1 623 ? 14.175 -21.829 -26.673 1.00 93.81 623 VAL A C 1
ATOM 4628 O O . VAL A 1 623 ? 15.076 -21.827 -27.511 1.00 93.81 623 VAL A O 1
ATOM 4631 N N . LEU A 1 624 ? 12.889 -21.925 -27.014 1.00 93.88 624 LEU A N 1
ATOM 4632 C CA . LEU A 1 624 ? 12.446 -21.788 -28.399 1.00 93.88 624 LEU A CA 1
ATOM 4633 C C . LEU A 1 624 ? 12.469 -20.310 -28.779 1.00 93.88 624 LEU A C 1
ATOM 4635 O O . LEU A 1 624 ? 11.806 -19.504 -28.137 1.00 93.88 624 LEU A O 1
ATOM 4639 N N . ILE A 1 625 ? 13.184 -19.949 -29.836 1.00 90.00 625 ILE A N 1
ATOM 4640 C CA . ILE A 1 625 ? 12.954 -18.649 -30.454 1.00 90.00 625 ILE A CA 1
ATOM 4641 C C . ILE A 1 625 ? 11.771 -18.805 -31.394 1.00 90.00 625 ILE A C 1
ATOM 4643 O O . ILE A 1 625 ? 11.801 -19.635 -32.298 1.00 90.00 625 ILE A O 1
ATOM 4647 N N . ASP A 1 626 ? 10.711 -18.056 -31.135 1.00 84.75 626 ASP A N 1
ATOM 4648 C CA . ASP A 1 626 ? 9.503 -18.050 -31.950 1.00 84.75 626 ASP A CA 1
ATOM 4649 C C . ASP A 1 626 ? 9.133 -16.601 -32.215 1.00 84.75 626 ASP A C 1
ATOM 4651 O O . ASP A 1 626 ? 9.066 -15.778 -31.305 1.00 84.75 626 ASP A O 1
ATOM 4655 N N . GLY A 1 627 ? 8.971 -16.268 -33.482 1.00 71.19 627 GLY A N 1
ATOM 4656 C CA . GLY A 1 627 ? 8.773 -14.900 -33.914 1.00 71.19 627 GLY A CA 1
ATOM 4657 C C . GLY A 1 627 ? 7.850 -14.859 -35.110 1.00 71.19 627 GLY A C 1
ATOM 4658 O O . GLY A 1 627 ? 7.695 -15.835 -35.845 1.00 71.19 627 GLY A O 1
ATOM 4659 N N . ARG A 1 628 ? 7.243 -13.695 -35.319 1.00 75.56 628 ARG A N 1
ATOM 4660 C CA . ARG A 1 628 ? 6.383 -13.459 -36.475 1.00 75.56 628 ARG A CA 1
ATOM 4661 C C . ARG A 1 628 ? 7.138 -13.662 -37.804 1.00 75.56 628 ARG A C 1
ATOM 4663 O O . ARG A 1 628 ? 8.358 -13.475 -37.855 1.00 75.56 628 ARG A O 1
ATOM 4670 N N . PRO A 1 629 ? 6.428 -13.994 -38.896 1.00 71.50 629 PRO A N 1
ATOM 4671 C CA . PRO A 1 629 ? 7.037 -14.136 -40.213 1.00 71.50 629 PRO A CA 1
ATOM 4672 C C . PRO A 1 629 ? 7.723 -12.840 -40.661 1.00 71.50 629 PRO A C 1
ATOM 4674 O O . PRO A 1 629 ? 7.149 -11.757 -40.551 1.00 71.50 629 PRO A O 1
ATOM 4677 N N . TYR A 1 630 ? 8.933 -12.965 -41.208 1.00 78.06 630 TYR A N 1
ATOM 4678 C CA . TYR A 1 630 ? 9.642 -11.862 -41.853 1.00 78.06 630 TYR A CA 1
ATOM 4679 C C . TYR A 1 630 ? 9.124 -11.673 -43.282 1.00 78.06 630 TYR A C 1
ATOM 4681 O O . TYR A 1 630 ? 9.220 -12.590 -44.102 1.00 78.06 630 TYR A O 1
ATOM 4689 N N . LEU A 1 631 ? 8.608 -10.482 -43.587 1.00 85.06 631 LEU A N 1
ATOM 4690 C CA . LEU A 1 631 ? 8.227 -10.085 -44.942 1.00 85.06 631 LEU A CA 1
ATOM 4691 C C . LEU A 1 631 ? 9.376 -9.289 -45.568 1.00 85.06 631 LEU A C 1
ATOM 4693 O O . LEU A 1 631 ? 9.707 -8.199 -45.110 1.00 85.06 631 LEU A O 1
ATOM 4697 N N . ALA A 1 632 ? 10.000 -9.862 -46.599 1.00 83.25 632 ALA A N 1
ATOM 4698 C CA . ALA A 1 632 ? 11.138 -9.257 -47.297 1.00 83.25 632 ALA A CA 1
ATOM 4699 C C . ALA A 1 632 ? 10.717 -8.261 -48.389 1.00 83.25 632 ALA A C 1
ATOM 4701 O O . ALA A 1 632 ? 11.464 -7.348 -48.725 1.00 83.25 632 ALA A O 1
ATOM 4702 N N . GLU A 1 633 ? 9.534 -8.467 -48.966 1.00 87.62 633 GLU A N 1
ATOM 4703 C CA . GLU A 1 633 ? 8.995 -7.657 -50.053 1.00 87.62 633 GLU A CA 1
ATOM 4704 C C . GLU A 1 633 ? 7.609 -7.155 -49.665 1.00 87.62 633 GLU A C 1
ATOM 4706 O O . GLU A 1 633 ? 6.816 -7.883 -49.060 1.00 87.62 633 GLU A O 1
ATOM 4711 N N . ALA A 1 634 ? 7.326 -5.898 -50.007 1.00 85.88 634 ALA A N 1
ATOM 4712 C CA . ALA A 1 634 ? 6.022 -5.312 -49.754 1.00 85.88 634 ALA A CA 1
ATOM 4713 C C . ALA A 1 634 ? 4.980 -5.914 -50.708 1.00 85.88 634 ALA A C 1
ATOM 4715 O O . ALA A 1 634 ? 5.284 -6.125 -51.888 1.00 85.88 634 ALA A O 1
ATOM 4716 N N . PRO A 1 635 ? 3.745 -6.168 -50.238 1.00 87.12 635 PRO A N 1
ATOM 4717 C CA . PRO A 1 635 ? 2.643 -6.487 -51.133 1.00 87.12 635 PRO A CA 1
ATOM 4718 C C . PRO A 1 635 ? 2.339 -5.294 -52.053 1.00 87.12 635 PRO A C 1
ATOM 4720 O O . PRO A 1 635 ? 2.873 -4.196 -51.890 1.00 87.12 635 PRO A O 1
ATOM 4723 N N . ALA A 1 636 ? 1.466 -5.499 -53.040 1.00 87.12 636 ALA A N 1
ATOM 4724 C CA . ALA A 1 636 ? 0.993 -4.400 -53.874 1.00 87.12 636 ALA A CA 1
ATOM 4725 C C . ALA A 1 636 ? 0.227 -3.384 -53.010 1.00 87.12 636 ALA A C 1
ATOM 4727 O O . ALA A 1 636 ? -0.826 -3.705 -52.480 1.00 87.12 636 ALA A O 1
ATOM 4728 N N . ILE A 1 637 ? 0.762 -2.169 -52.881 1.00 90.56 637 ILE A N 1
ATOM 4729 C CA . ILE A 1 637 ? 0.202 -1.123 -52.019 1.00 90.56 637 ILE A CA 1
ATOM 4730 C C . ILE A 1 637 ? -0.912 -0.390 -52.769 1.00 90.56 637 ILE A C 1
ATOM 4732 O O . ILE A 1 637 ? -0.649 0.234 -53.801 1.00 90.56 637 ILE A O 1
ATOM 4736 N N . ALA A 1 638 ? -2.141 -0.443 -52.247 1.00 87.31 638 ALA A N 1
ATOM 4737 C CA . ALA A 1 638 ? -3.307 0.197 -52.861 1.00 87.31 638 ALA A CA 1
ATOM 4738 C C . ALA A 1 638 ? -3.150 1.720 -53.026 1.00 87.31 638 ALA A C 1
ATOM 4740 O O . ALA A 1 638 ? -3.528 2.277 -54.059 1.00 87.31 638 ALA A O 1
ATOM 4741 N N . TYR A 1 639 ? -2.573 2.391 -52.028 1.00 91.06 639 TYR A N 1
ATOM 4742 C CA . TYR A 1 639 ? -2.376 3.837 -52.018 1.00 91.06 639 TYR A CA 1
ATOM 4743 C C . TYR A 1 639 ? -0.944 4.204 -51.579 1.00 91.06 639 TYR A C 1
ATOM 4745 O O . TYR A 1 639 ? -0.674 4.333 -50.382 1.00 91.06 639 TYR A O 1
ATOM 4753 N N . PRO A 1 640 ? 0.006 4.349 -52.525 1.00 91.88 640 PRO A N 1
ATOM 4754 C CA . PRO A 1 640 ? 1.397 4.673 -52.211 1.00 91.88 640 PRO A CA 1
ATOM 4755 C C . PRO A 1 640 ? 1.548 6.079 -51.618 1.00 91.88 640 PRO A C 1
ATOM 4757 O O . PRO A 1 640 ? 1.136 7.067 -52.226 1.00 91.88 640 PRO A O 1
ATOM 4760 N N . VAL A 1 641 ? 2.189 6.173 -50.454 1.00 92.62 641 VAL A N 1
ATOM 4761 C CA . VAL A 1 641 ? 2.520 7.434 -49.775 1.00 92.62 641 VAL A CA 1
ATOM 4762 C C . VAL A 1 641 ? 3.880 7.254 -49.134 1.00 92.62 641 VAL A C 1
ATOM 4764 O O . VAL A 1 641 ? 4.013 6.485 -48.188 1.00 92.62 641 VAL A O 1
ATOM 4767 N N . VAL A 1 642 ? 4.879 7.964 -49.657 1.00 94.00 642 VAL A N 1
ATOM 4768 C CA . VAL A 1 642 ? 6.255 7.842 -49.178 1.00 94.00 642 VAL A CA 1
ATOM 4769 C C . VAL A 1 642 ? 6.565 8.955 -48.191 1.00 94.00 642 VAL A C 1
ATOM 4771 O O . VAL A 1 642 ? 6.514 10.135 -48.544 1.00 94.00 642 VAL A O 1
ATOM 4774 N N . ALA A 1 643 ? 6.907 8.568 -46.967 1.00 95.44 643 ALA A N 1
ATOM 4775 C CA . ALA A 1 643 ? 7.393 9.475 -45.939 1.00 95.44 643 ALA A CA 1
ATOM 4776 C C . ALA A 1 643 ? 8.433 8.771 -45.071 1.00 95.44 643 ALA A C 1
ATOM 4778 O O . ALA A 1 643 ? 8.251 7.621 -44.675 1.00 95.44 643 ALA A O 1
ATOM 4779 N N . GLN A 1 644 ? 9.515 9.468 -44.762 1.00 95.69 644 GLN A N 1
ATOM 4780 C CA . GLN A 1 644 ? 10.608 8.946 -43.962 1.00 95.69 644 GLN A CA 1
ATOM 4781 C C . GLN A 1 644 ? 10.428 9.368 -42.499 1.00 95.69 644 GLN A C 1
ATOM 4783 O O . GLN A 1 644 ? 10.328 10.556 -42.196 1.00 95.69 644 GLN A O 1
ATOM 4788 N N . VAL A 1 645 ? 10.411 8.407 -41.579 1.00 93.94 645 VAL A N 1
ATOM 4789 C CA . VAL A 1 645 ? 10.344 8.638 -40.131 1.00 93.94 645 VAL A CA 1
ATOM 4790 C C . VAL A 1 645 ? 11.741 8.446 -39.547 1.00 93.94 645 VAL A C 1
ATOM 4792 O O . VAL A 1 645 ? 12.234 7.322 -39.394 1.00 93.94 645 VAL A O 1
ATOM 4795 N N . ALA A 1 646 ? 12.379 9.569 -39.220 1.00 89.31 646 ALA A N 1
ATOM 4796 C CA . ALA A 1 646 ? 13.782 9.660 -38.831 1.00 89.31 646 ALA A CA 1
ATOM 4797 C C . ALA A 1 646 ? 14.668 8.851 -39.802 1.00 89.31 646 ALA A C 1
ATOM 4799 O O . ALA A 1 646 ? 14.460 8.912 -41.006 1.00 89.31 646 ALA A O 1
ATOM 4800 N N . ASP A 1 647 ? 15.633 8.076 -39.312 1.00 87.06 647 ASP A N 1
ATOM 4801 C CA . ASP A 1 647 ? 16.494 7.240 -40.164 1.00 87.06 647 ASP A CA 1
ATOM 4802 C C . ASP A 1 647 ? 16.142 5.742 -40.076 1.00 87.06 647 ASP A C 1
ATOM 4804 O O . ASP A 1 647 ? 16.925 4.888 -40.497 1.00 87.06 647 ASP A O 1
ATOM 4808 N N . HIS A 1 648 ? 14.983 5.407 -39.494 1.00 87.69 648 HIS A N 1
ATOM 4809 C CA . HIS A 1 648 ? 14.656 4.041 -39.060 1.00 87.69 648 HIS A CA 1
ATOM 4810 C C . HIS A 1 648 ? 13.553 3.379 -39.883 1.00 87.69 648 HIS A C 1
ATOM 4812 O O . HIS A 1 648 ? 13.553 2.156 -40.029 1.00 87.69 648 HIS A O 1
ATOM 4818 N N . LEU A 1 649 ? 12.618 4.169 -40.407 1.00 93.56 649 LEU A N 1
ATOM 4819 C CA . LEU A 1 649 ? 11.394 3.686 -41.032 1.00 93.56 649 LEU A CA 1
ATOM 4820 C C . LEU A 1 649 ? 11.022 4.547 -42.234 1.00 93.56 649 LEU A C 1
ATOM 4822 O O . LEU A 1 649 ? 11.126 5.772 -42.190 1.00 93.56 649 LEU A O 1
ATOM 4826 N N . THR A 1 650 ? 10.465 3.905 -43.249 1.00 95.25 650 THR A N 1
ATOM 4827 C CA . THR A 1 650 ? 9.834 4.563 -44.389 1.00 95.25 650 THR A CA 1
ATOM 4828 C C . THR A 1 650 ? 8.395 4.072 -44.484 1.00 95.25 650 THR A C 1
ATOM 4830 O O . THR A 1 650 ? 8.156 2.872 -44.601 1.00 95.25 650 THR A O 1
ATOM 4833 N N . LEU A 1 651 ? 7.411 4.971 -44.432 1.00 96.38 651 LEU A N 1
ATOM 4834 C CA . LEU A 1 651 ? 6.057 4.637 -44.868 1.00 96.38 651 LEU A CA 1
ATOM 4835 C C . LEU A 1 651 ? 6.109 4.428 -46.380 1.00 96.38 651 LEU A C 1
ATOM 4837 O O . LEU A 1 651 ? 6.579 5.309 -47.093 1.00 96.38 651 LEU A O 1
ATOM 4841 N N . LEU A 1 652 ? 5.649 3.278 -46.864 1.00 95.25 652 LEU A N 1
ATOM 4842 C CA . LEU A 1 652 ? 5.522 3.002 -48.295 1.00 95.25 652 LEU A CA 1
ATOM 4843 C C . LEU A 1 652 ? 4.120 3.354 -48.815 1.00 95.25 652 LEU A C 1
ATOM 4845 O O . LEU A 1 652 ? 3.948 3.711 -49.983 1.00 95.25 652 LEU A O 1
ATOM 4849 N N . GLY A 1 653 ? 3.112 3.266 -47.946 1.00 94.25 653 GLY A N 1
ATOM 4850 C CA . GLY A 1 653 ? 1.754 3.715 -48.220 1.00 94.25 653 GLY A CA 1
ATOM 4851 C C . GLY A 1 653 ? 0.711 3.008 -47.367 1.00 94.25 653 GLY A C 1
ATOM 4852 O O . GLY A 1 653 ? 1.013 2.473 -46.300 1.00 94.25 653 GLY A O 1
ATOM 4853 N N . VAL A 1 654 ? -0.524 3.025 -47.855 1.00 94.38 654 VAL A N 1
ATOM 4854 C CA . VAL A 1 654 ? -1.695 2.439 -47.202 1.00 94.38 654 VAL A CA 1
ATOM 4855 C C . VAL A 1 654 ? -2.261 1.341 -48.090 1.00 94.38 654 VAL A C 1
ATOM 4857 O O . VAL A 1 654 ? -2.533 1.565 -49.271 1.00 94.38 654 VAL A O 1
ATOM 4860 N N . ASP A 1 655 ? -2.440 0.154 -47.522 1.00 92.81 655 ASP A N 1
ATOM 4861 C CA . ASP A 1 655 ? -3.041 -0.994 -48.197 1.00 92.81 655 ASP A CA 1
ATOM 4862 C C . ASP A 1 655 ? -4.456 -1.237 -47.665 1.00 92.81 655 ASP A C 1
ATOM 4864 O O . ASP A 1 655 ? -4.738 -2.158 -46.904 1.00 92.81 655 ASP A O 1
ATOM 4868 N N . SER A 1 656 ? -5.365 -0.319 -47.981 1.00 90.56 656 SER A N 1
ATOM 4869 C CA . SER A 1 656 ? -6.763 -0.383 -47.549 1.00 90.56 656 SER A CA 1
ATOM 4870 C C . SER A 1 656 ? -7.689 0.185 -48.625 1.00 90.56 656 SER A C 1
ATOM 4872 O O . SER A 1 656 ? -7.230 0.959 -49.470 1.00 90.56 656 SER A O 1
ATOM 4874 N N . PRO A 1 657 ? -8.984 -0.186 -48.633 1.00 85.81 657 PRO A N 1
ATOM 4875 C CA . PRO A 1 657 ? -9.949 0.378 -49.570 1.00 85.81 657 PRO A CA 1
ATOM 4876 C C . PRO A 1 657 ? -10.045 1.897 -49.393 1.00 85.81 657 PRO A C 1
ATOM 4878 O O . PRO A 1 657 ? -10.212 2.376 -48.278 1.00 85.81 657 PRO A O 1
ATOM 4881 N N . VAL A 1 658 ? -9.933 2.649 -50.488 1.00 83.19 658 VAL A N 1
ATOM 4882 C CA . VAL A 1 658 ? -10.072 4.114 -50.487 1.00 83.19 658 VAL A CA 1
ATOM 4883 C C . VAL A 1 658 ? -11.353 4.489 -51.255 1.00 83.19 658 VAL A C 1
ATOM 4885 O O . VAL A 1 658 ? -11.512 4.008 -52.383 1.00 83.19 658 VAL A O 1
ATOM 4888 N N . PRO A 1 659 ? -12.249 5.343 -50.712 1.00 86.56 659 PRO A N 1
ATOM 4889 C CA . PRO A 1 659 ? -12.159 6.022 -49.414 1.00 86.56 659 PRO A CA 1
ATOM 4890 C C . PRO A 1 659 ? -12.220 5.053 -48.229 1.00 86.56 659 PRO A C 1
ATOM 4892 O O . PRO A 1 659 ? -12.836 3.993 -48.313 1.00 86.56 659 PRO A O 1
ATOM 4895 N N . LEU A 1 660 ? -11.573 5.440 -47.130 1.00 91.06 660 LEU A N 1
ATOM 4896 C CA . LEU A 1 660 ? -11.690 4.731 -45.863 1.00 91.06 660 LEU A CA 1
ATOM 4897 C C . LEU A 1 660 ? -13.060 5.056 -45.253 1.00 91.06 660 LEU A C 1
ATOM 4899 O O . LEU A 1 660 ? -13.287 6.180 -44.811 1.00 91.06 660 LEU A O 1
ATOM 4903 N N . GLU A 1 661 ? -13.977 4.092 -45.250 1.00 91.50 661 GLU A N 1
ATOM 4904 C CA . GLU A 1 661 ? -15.339 4.271 -44.736 1.00 91.50 661 GLU A CA 1
ATOM 4905 C C . GLU A 1 661 ? -15.510 3.616 -43.361 1.00 91.50 661 GLU A C 1
ATOM 4907 O O . GLU A 1 661 ? -15.074 2.486 -43.136 1.00 91.50 661 GLU A O 1
ATOM 4912 N N . VAL A 1 662 ? -16.179 4.314 -42.442 1.00 92.81 662 VAL A N 1
ATOM 4913 C CA . VAL A 1 662 ? -16.490 3.808 -41.096 1.00 92.81 662 VAL A CA 1
ATOM 4914 C C . VAL A 1 662 ? -17.827 4.359 -40.601 1.00 92.81 662 VAL A C 1
ATOM 4916 O O . VAL A 1 662 ? -18.327 5.377 -41.091 1.00 92.81 662 VAL A O 1
ATOM 4919 N N . ARG A 1 663 ? -18.433 3.675 -39.631 1.00 91.50 663 ARG A N 1
ATOM 4920 C CA . ARG A 1 663 ? -19.625 4.140 -38.915 1.00 91.50 663 ARG A CA 1
ATOM 4921 C C . ARG A 1 663 ? -19.260 4.643 -37.517 1.00 91.50 663 ARG A C 1
ATOM 4923 O O . ARG A 1 663 ? -18.305 4.141 -36.924 1.00 91.50 663 ARG A O 1
ATOM 4930 N N . PRO A 1 664 ? -20.028 5.585 -36.947 1.00 92.56 664 PRO A N 1
ATOM 4931 C CA . PRO A 1 664 ? -19.872 5.956 -35.543 1.00 92.56 664 PRO A CA 1
ATOM 4932 C C . PRO A 1 664 ? -19.935 4.721 -34.631 1.00 92.56 664 PRO A C 1
ATOM 4934 O O . PRO A 1 664 ? -20.799 3.861 -34.803 1.00 92.56 664 PRO A O 1
ATOM 4937 N N . GLY A 1 665 ? -19.015 4.618 -33.671 1.00 88.50 665 GLY A N 1
ATOM 4938 C CA . GLY A 1 665 ? -18.924 3.485 -32.743 1.00 88.50 665 GLY A CA 1
ATOM 4939 C C . GLY A 1 665 ? -18.226 2.230 -33.284 1.00 88.50 665 GLY A C 1
ATOM 4940 O O . GLY A 1 665 ? -18.018 1.292 -32.515 1.00 88.50 665 GLY A O 1
ATOM 4941 N N . GLU A 1 666 ? -17.849 2.187 -34.566 1.00 91.19 666 GLU A N 1
ATOM 4942 C CA . GLU A 1 666 ? -17.082 1.085 -35.162 1.00 91.19 666 GLU A CA 1
ATOM 4943 C C . GLU A 1 666 ? -15.583 1.445 -35.276 1.00 91.19 666 GLU A C 1
ATOM 4945 O O . GLU A 1 666 ? -15.227 2.625 -35.370 1.00 91.19 666 GLU A O 1
ATOM 4950 N N . PRO A 1 667 ? -14.671 0.455 -35.245 1.00 92.69 667 PRO A N 1
ATOM 4951 C CA . PRO A 1 667 ? -13.255 0.699 -35.491 1.00 92.69 667 PRO A CA 1
ATOM 4952 C C . PRO A 1 667 ? -13.015 0.989 -36.973 1.00 92.69 667 PRO A C 1
ATOM 4954 O O . PRO A 1 667 ? -13.423 0.205 -37.826 1.00 92.69 667 PRO A O 1
ATOM 4957 N N . LEU A 1 668 ? -12.317 2.084 -37.272 1.00 93.69 668 LEU A N 1
ATOM 4958 C CA . LEU A 1 668 ? -11.835 2.420 -38.607 1.00 93.69 668 LEU A CA 1
ATOM 4959 C C . LEU A 1 668 ? -10.625 1.531 -38.945 1.00 93.69 668 LEU A C 1
ATOM 4961 O O . LEU A 1 668 ? -9.561 1.739 -38.354 1.00 93.69 668 LEU A O 1
ATOM 4965 N N . PRO A 1 669 ? -10.747 0.559 -39.870 1.00 92.81 669 PRO A N 1
ATOM 4966 C CA . PRO A 1 669 ? -9.631 -0.304 -40.223 1.00 92.81 669 PRO A CA 1
ATOM 4967 C C . PRO A 1 669 ? -8.694 0.412 -41.201 1.00 92.81 669 PRO A C 1
ATOM 4969 O O . PRO A 1 669 ? -9.129 0.923 -42.233 1.00 92.81 669 PRO A O 1
ATOM 4972 N N . VAL A 1 670 ? -7.398 0.412 -40.908 1.00 94.19 670 VAL A N 1
ATOM 4973 C CA . VAL A 1 670 ? -6.365 0.905 -41.823 1.00 94.19 670 VAL A CA 1
ATOM 4974 C C . VAL A 1 670 ? -5.111 0.049 -41.714 1.00 94.19 670 VAL A C 1
ATOM 4976 O O . VAL A 1 670 ? -4.641 -0.243 -40.620 1.00 94.19 670 VAL A O 1
ATOM 4979 N N . THR A 1 671 ? -4.547 -0.330 -42.855 1.00 94.81 671 THR A N 1
ATOM 4980 C CA . THR A 1 671 ? -3.293 -1.082 -42.930 1.00 94.81 671 THR A CA 1
ATOM 4981 C C . THR A 1 671 ? -2.201 -0.183 -43.486 1.00 94.81 671 THR A C 1
ATOM 4983 O O . THR A 1 671 ? -2.199 0.174 -44.665 1.00 94.81 671 THR A O 1
ATOM 4986 N N . LEU A 1 672 ? -1.266 0.196 -42.623 1.00 95.44 672 LEU A N 1
ATOM 4987 C CA . LEU A 1 672 ? -0.093 0.988 -42.968 1.00 95.44 672 LEU A CA 1
ATOM 4988 C C . LEU A 1 672 ? 1.045 0.042 -43.362 1.00 95.44 672 LEU A C 1
ATOM 4990 O O . LEU A 1 672 ? 1.333 -0.925 -42.656 1.00 95.44 672 LEU A O 1
ATOM 4994 N N . VAL A 1 673 ? 1.703 0.313 -44.487 1.00 95.88 673 VAL A N 1
ATOM 4995 C CA . VAL A 1 673 ? 2.819 -0.505 -44.975 1.00 95.88 673 VAL A CA 1
ATOM 4996 C C . VAL A 1 673 ? 4.120 0.235 -44.712 1.00 95.88 673 VAL A C 1
ATOM 4998 O O . VAL A 1 673 ? 4.409 1.243 -45.359 1.00 95.88 673 VAL A O 1
ATOM 5001 N N . TRP A 1 674 ? 4.911 -0.270 -43.771 1.00 95.50 674 TRP A N 1
ATOM 5002 C CA . TRP A 1 674 ? 6.183 0.331 -43.371 1.00 95.50 674 TRP A CA 1
ATOM 5003 C C . TRP A 1 674 ? 7.360 -0.514 -43.838 1.00 95.50 674 TRP A C 1
ATOM 5005 O O . TRP A 1 674 ? 7.319 -1.735 -43.734 1.00 95.50 674 TRP A O 1
ATOM 5015 N N . GLN A 1 675 ? 8.433 0.127 -44.284 1.00 95.31 675 GLN A N 1
ATOM 5016 C CA . GLN A 1 675 ? 9.728 -0.500 -44.505 1.00 95.31 675 GLN A CA 1
ATOM 5017 C C . GLN A 1 675 ? 10.697 -0.087 -43.403 1.00 95.31 675 GLN A C 1
ATOM 5019 O O . GLN A 1 675 ? 10.894 1.096 -43.134 1.00 95.31 675 GLN A O 1
ATOM 5024 N N . VAL A 1 676 ? 11.311 -1.075 -42.767 1.00 94.00 676 VAL A N 1
ATOM 5025 C CA . VAL A 1 676 ? 12.341 -0.875 -41.754 1.00 94.00 676 VAL A CA 1
ATOM 5026 C C . VAL A 1 676 ? 13.668 -0.617 -42.457 1.00 94.00 676 VAL A C 1
ATOM 5028 O O . VAL A 1 676 ? 14.236 -1.504 -43.092 1.00 94.00 676 VAL A O 1
ATOM 5031 N N . GLU A 1 677 ? 14.213 0.580 -42.297 1.00 92.88 677 GLU A N 1
ATOM 5032 C CA . GLU A 1 677 ? 15.507 0.963 -42.870 1.00 92.88 677 GLU A CA 1
ATOM 5033 C C . GLU A 1 677 ? 16.672 0.539 -41.971 1.00 92.88 677 GLU A C 1
ATOM 5035 O O . GLU A 1 677 ? 17.750 0.154 -42.441 1.00 92.88 677 GLU A O 1
ATOM 5040 N N . GLN A 1 678 ? 16.457 0.584 -40.654 1.00 87.38 678 GLN A N 1
ATOM 5041 C CA . GLN A 1 678 ? 17.459 0.263 -39.642 1.00 87.38 678 GLN A CA 1
ATOM 5042 C C . GLN A 1 678 ? 16.822 -0.440 -38.442 1.00 87.38 678 GLN A C 1
ATOM 5044 O O . GLN A 1 678 ? 15.672 -0.188 -38.097 1.00 87.38 678 GLN A O 1
ATOM 5049 N N . SER A 1 679 ? 17.590 -1.309 -37.781 1.00 81.88 679 SER A N 1
ATOM 5050 C CA . SER A 1 679 ? 17.188 -1.877 -36.491 1.00 81.88 679 SER A CA 1
ATOM 5051 C C . SER A 1 679 ? 17.030 -0.769 -35.454 1.00 81.88 679 SER A C 1
ATOM 5053 O O . SER A 1 679 ? 17.893 0.107 -35.366 1.00 81.88 679 SER A O 1
ATOM 5055 N N . GLU A 1 680 ? 15.994 -0.853 -34.627 1.00 86.94 680 GLU A N 1
ATOM 5056 C CA . GLU A 1 680 ? 15.678 0.175 -33.641 1.00 86.94 680 GLU A CA 1
ATOM 5057 C C . GLU A 1 680 ? 15.642 -0.419 -32.220 1.00 86.94 680 GLU A C 1
ATOM 5059 O O . GLU A 1 680 ? 14.716 -1.157 -31.884 1.00 86.94 680 GLU A O 1
ATOM 5064 N N . PRO A 1 681 ? 16.638 -0.130 -31.361 1.00 81.38 681 PRO A N 1
ATOM 5065 C CA . PRO A 1 681 ? 16.684 -0.668 -29.999 1.00 81.38 681 PRO A CA 1
ATOM 5066 C C . PRO A 1 681 ? 15.708 0.013 -29.021 1.00 81.38 681 PRO A C 1
ATOM 5068 O O . PRO A 1 681 ? 15.448 -0.525 -27.934 1.00 81.38 681 PRO A O 1
ATOM 5071 N N . ARG A 1 682 ? 15.170 1.193 -29.350 1.00 85.62 682 ARG A N 1
ATOM 5072 C CA . ARG A 1 682 ? 14.139 1.861 -28.538 1.00 85.62 682 ARG A CA 1
ATOM 5073 C C . ARG A 1 682 ? 12.800 1.151 -28.685 1.00 85.62 682 ARG A C 1
ATOM 5075 O O . ARG A 1 682 ? 12.556 0.469 -29.674 1.00 85.62 682 ARG A O 1
ATOM 5082 N N . ASN A 1 683 ? 11.925 1.331 -27.698 1.00 86.06 683 ASN A N 1
ATOM 5083 C CA . ASN A 1 683 ? 10.521 0.943 -27.815 1.00 86.06 683 ASN A CA 1
ATOM 5084 C C . ASN A 1 683 ? 9.773 2.109 -28.457 1.00 86.06 683 ASN A C 1
ATOM 5086 O O . ASN A 1 683 ? 9.559 3.128 -27.803 1.00 86.06 683 ASN A O 1
ATOM 5090 N N . LEU A 1 684 ? 9.415 1.975 -29.728 1.00 91.62 684 LEU A N 1
ATOM 5091 C CA . LEU A 1 684 ? 8.642 2.989 -30.429 1.00 91.62 684 LEU A CA 1
ATOM 5092 C C . LEU A 1 684 ? 7.157 2.637 -30.398 1.00 91.62 684 LEU A C 1
ATOM 5094 O O . LEU A 1 684 ? 6.780 1.478 -30.591 1.00 91.62 684 LEU A O 1
ATOM 5098 N N . ILE A 1 685 ? 6.326 3.652 -30.182 1.00 92.62 685 ILE A N 1
ATOM 5099 C CA . ILE A 1 685 ? 4.874 3.564 -30.318 1.00 92.62 685 ILE A CA 1
ATOM 5100 C C . ILE A 1 685 ? 4.465 4.345 -31.554 1.00 92.62 685 ILE A C 1
ATOM 5102 O O . ILE A 1 685 ? 4.912 5.474 -31.769 1.00 92.62 685 ILE A O 1
ATOM 5106 N N . ARG A 1 686 ? 3.613 3.726 -32.364 1.00 94.56 686 ARG A N 1
ATOM 5107 C CA . ARG A 1 686 ? 2.965 4.366 -33.497 1.00 94.56 686 ARG A CA 1
ATOM 5108 C C . ARG A 1 686 ? 1.606 4.869 -33.047 1.00 94.56 686 ARG A C 1
ATOM 5110 O O . ARG A 1 686 ? 0.826 4.110 -32.470 1.00 94.56 686 ARG A O 1
ATOM 5117 N N . PHE A 1 687 ? 1.295 6.105 -33.396 1.00 93.75 687 PHE A N 1
ATOM 5118 C CA . PHE A 1 687 ? -0.039 6.656 -33.228 1.00 93.75 687 PHE A CA 1
ATOM 5119 C C . PHE A 1 687 ? -0.730 6.829 -34.586 1.00 93.75 687 PHE A C 1
ATOM 5121 O O . PHE A 1 687 ? -0.095 7.150 -35.598 1.00 93.75 687 PHE A O 1
ATOM 5128 N N . VAL A 1 688 ? -2.043 6.617 -34.595 1.00 94.44 688 VAL A N 1
ATOM 5129 C CA . VAL A 1 688 ? -2.938 6.900 -35.720 1.00 94.44 688 VAL A CA 1
ATOM 5130 C C . VAL A 1 688 ? -4.054 7.795 -35.205 1.00 94.44 688 VAL A C 1
ATOM 5132 O O . VAL A 1 688 ? -4.786 7.412 -34.301 1.00 94.44 688 VAL A O 1
ATOM 5135 N N . HIS A 1 689 ? -4.178 8.990 -35.766 1.00 93.62 689 HIS A N 1
ATOM 5136 C CA . HIS A 1 689 ? -5.153 10.001 -35.374 1.00 93.62 689 HIS A CA 1
ATOM 5137 C C . HIS A 1 689 ? -6.201 10.181 -36.466 1.00 93.62 689 HIS A C 1
ATOM 5139 O O . HIS A 1 689 ? -5.865 10.379 -37.634 1.00 93.62 689 HIS A O 1
ATOM 5145 N N . VAL A 1 690 ? -7.469 10.204 -36.072 1.00 93.06 690 VAL A N 1
ATOM 5146 C CA . VAL A 1 690 ? -8.574 10.656 -36.918 1.00 93.06 690 VAL A CA 1
ATOM 5147 C C . VAL A 1 690 ? -8.862 12.108 -36.572 1.00 93.06 690 VAL A C 1
ATOM 5149 O O . VAL A 1 690 ? -9.227 12.435 -35.441 1.00 93.06 690 VAL A O 1
ATOM 5152 N N . LEU A 1 691 ? -8.676 12.982 -37.555 1.00 91.38 691 LEU A N 1
ATOM 5153 C CA . LEU A 1 691 ? -8.835 14.422 -37.438 1.00 91.38 691 LEU A CA 1
ATOM 5154 C C . LEU A 1 691 ? -10.080 14.875 -38.197 1.00 91.38 691 LEU A C 1
ATOM 5156 O O . LEU A 1 691 ? -10.350 14.412 -39.305 1.00 91.38 691 LEU A O 1
ATOM 5160 N N . LYS A 1 692 ? -10.808 15.840 -37.644 1.00 89.31 692 LYS A N 1
ATOM 5161 C CA . LYS A 1 692 ? -11.873 16.540 -38.356 1.00 89.31 692 LYS A CA 1
ATOM 5162 C C . LYS A 1 692 ? -11.287 17.285 -39.559 1.00 89.31 692 LYS A C 1
ATOM 5164 O O . LYS A 1 692 ? -10.225 17.918 -39.457 1.00 89.31 692 LYS A O 1
ATOM 5169 N N . ASP A 1 693 ? -11.967 17.222 -40.702 1.00 86.06 693 ASP A N 1
ATOM 5170 C CA . ASP A 1 693 ? -11.566 17.980 -41.888 1.00 86.06 693 ASP A CA 1
ATOM 5171 C C . ASP A 1 693 ? -12.012 19.448 -41.787 1.00 86.06 693 ASP A C 1
ATOM 5173 O O . ASP A 1 693 ? -12.939 19.907 -42.448 1.00 86.06 693 ASP A O 1
ATOM 5177 N N . ASP A 1 694 ? -11.375 20.182 -40.873 1.00 82.00 694 ASP A N 1
ATOM 5178 C CA . ASP A 1 694 ? -11.571 21.617 -40.689 1.00 82.00 694 ASP A CA 1
ATOM 5179 C C . ASP A 1 694 ? -10.204 22.327 -40.697 1.00 82.00 694 ASP A C 1
ATOM 5181 O O . ASP A 1 694 ? -9.406 22.143 -39.772 1.00 82.00 694 ASP A O 1
ATOM 5185 N N . PRO A 1 695 ? -9.896 23.134 -41.729 1.00 74.69 695 PRO A N 1
ATOM 5186 C CA . PRO A 1 695 ? -8.611 23.817 -41.848 1.00 74.69 695 PRO A CA 1
ATOM 5187 C C . PRO A 1 695 ? -8.431 24.961 -40.837 1.00 74.69 695 PRO A C 1
ATOM 5189 O O . PRO A 1 695 ? -7.351 25.547 -40.781 1.00 74.69 695 PRO A O 1
ATOM 5192 N N . THR A 1 696 ? -9.465 25.314 -40.065 1.00 77.38 696 THR A N 1
ATOM 5193 C CA . THR A 1 696 ? -9.388 26.347 -39.020 1.00 77.38 696 THR A CA 1
ATOM 5194 C C . THR A 1 696 ? -8.929 25.810 -37.663 1.00 77.38 696 THR A C 1
ATOM 5196 O O . THR A 1 696 ? -8.568 26.604 -36.794 1.00 77.38 696 THR A O 1
ATOM 5199 N N . LEU A 1 697 ? -8.913 24.486 -37.483 1.00 73.06 697 LEU A N 1
ATOM 5200 C CA . LEU A 1 697 ? -8.524 23.817 -36.241 1.00 73.06 697 LEU A CA 1
ATOM 5201 C C . LEU A 1 697 ? -7.046 23.410 -36.265 1.00 73.06 697 LEU A C 1
ATOM 5203 O O . LEU A 1 697 ? -6.510 23.015 -37.304 1.00 73.06 697 LEU A O 1
ATOM 5207 N N . THR A 1 698 ? -6.384 23.470 -35.107 1.00 74.19 698 THR A N 1
ATOM 5208 C CA . THR A 1 698 ? -5.055 22.863 -34.947 1.00 74.19 698 THR A CA 1
ATOM 5209 C C . THR A 1 698 ? -5.158 21.335 -34.989 1.00 74.19 698 THR A C 1
ATOM 5211 O O . THR A 1 698 ? -6.238 20.769 -34.829 1.00 74.19 698 THR A O 1
ATOM 5214 N N . SER A 1 699 ? -4.035 20.638 -35.186 1.00 67.75 699 SER A N 1
ATOM 5215 C CA . SER A 1 699 ? -3.981 19.167 -35.169 1.00 67.75 699 SER A CA 1
ATOM 5216 C C . SER A 1 699 ? -4.517 18.568 -33.859 1.00 67.75 699 SER A C 1
ATOM 5218 O O . SER A 1 699 ? -5.092 17.482 -33.876 1.00 67.75 699 SER A O 1
ATOM 5220 N N . GLN A 1 700 ? -4.383 19.292 -32.745 1.00 70.88 700 GLN A N 1
ATOM 5221 C CA . GLN A 1 700 ? -4.874 18.885 -31.431 1.00 70.88 700 GLN A CA 1
ATOM 5222 C C . GLN A 1 700 ? -6.367 19.189 -31.239 1.00 70.88 700 GLN A C 1
ATOM 5224 O O . GLN A 1 700 ? -7.092 18.341 -30.728 1.00 70.88 700 GLN A O 1
ATOM 5229 N N . ASP A 1 701 ? -6.848 20.340 -31.719 1.00 71.19 701 ASP A N 1
ATOM 5230 C CA . ASP A 1 701 ? -8.274 20.707 -31.653 1.00 71.19 701 ASP A CA 1
ATOM 5231 C C . ASP A 1 701 ? -9.139 19.911 -32.645 1.00 71.19 701 ASP A C 1
ATOM 5233 O O . ASP A 1 701 ? -10.345 19.758 -32.455 1.00 71.19 701 ASP A O 1
ATOM 5237 N N . ALA A 1 702 ? -8.530 19.418 -33.726 1.00 83.19 702 ALA A N 1
ATOM 5238 C CA . ALA A 1 702 ? -9.192 18.603 -34.735 1.00 83.19 702 ALA A CA 1
ATOM 5239 C C . ALA A 1 702 ? -9.269 17.116 -34.355 1.00 83.19 702 ALA A C 1
ATOM 5241 O O . ALA A 1 702 ? -9.939 16.367 -35.062 1.00 83.19 702 ALA A O 1
ATOM 5242 N N . LEU A 1 703 ? -8.586 16.666 -33.298 1.00 87.50 703 LEU A N 1
ATOM 5243 C CA . LEU A 1 703 ? -8.518 15.253 -32.927 1.00 87.50 703 LEU A CA 1
ATOM 5244 C C . LEU A 1 703 ? -9.888 14.723 -32.481 1.00 87.50 703 LEU A C 1
ATOM 5246 O O . LEU A 1 703 ? -10.485 15.231 -31.537 1.00 87.50 703 LEU A O 1
ATOM 5250 N N . VAL A 1 704 ? -10.372 13.676 -33.151 1.00 88.81 704 VAL A N 1
ATOM 5251 C CA . VAL A 1 704 ? -11.666 13.036 -32.859 1.00 88.81 704 VAL A CA 1
ATOM 5252 C C . VAL A 1 704 ? -11.488 11.652 -32.248 1.00 88.81 704 VAL A C 1
ATOM 5254 O O . VAL A 1 704 ? -12.215 11.288 -31.328 1.00 88.81 704 VAL A O 1
ATOM 5257 N N . ALA A 1 705 ? -10.520 10.888 -32.746 1.00 88.38 705 ALA A N 1
ATOM 5258 C CA . ALA A 1 705 ? -10.169 9.574 -32.225 1.00 88.38 705 ALA A CA 1
ATOM 5259 C C . ALA A 1 705 ? -8.678 9.308 -32.437 1.00 88.38 705 ALA A C 1
ATOM 5261 O O . ALA A 1 705 ? -8.065 9.890 -33.334 1.00 88.38 705 ALA A O 1
ATOM 5262 N N . GLN A 1 706 ? -8.104 8.414 -31.638 1.00 92.38 706 GLN A N 1
ATOM 5263 C CA . GLN A 1 706 ? -6.712 8.001 -31.783 1.00 92.38 706 GLN A CA 1
ATOM 5264 C C . GLN A 1 706 ? -6.499 6.551 -31.360 1.00 92.38 706 GLN A C 1
ATOM 5266 O O . GLN A 1 706 ? -7.259 6.010 -30.555 1.00 92.38 706 GLN A O 1
ATOM 5271 N N . GLU A 1 707 ? -5.440 5.950 -31.885 1.00 89.44 707 GLU A N 1
ATOM 5272 C CA . GLU A 1 707 ? -4.908 4.672 -31.433 1.00 89.44 707 GLU A CA 1
ATOM 5273 C C . GLU A 1 707 ? -3.380 4.727 -31.360 1.00 89.44 707 GLU A C 1
ATOM 5275 O O . GLU A 1 707 ? -2.698 4.844 -32.383 1.00 89.44 707 GLU A O 1
ATOM 5280 N N . ASP A 1 708 ? -2.858 4.532 -30.153 1.00 92.81 708 ASP A N 1
ATOM 5281 C CA . ASP A 1 708 ? -1.432 4.537 -29.848 1.00 92.81 708 ASP A CA 1
ATOM 5282 C C . ASP A 1 708 ? -1.035 3.122 -29.440 1.00 92.81 708 ASP A C 1
ATOM 5284 O O . ASP A 1 708 ? -1.434 2.619 -28.386 1.00 92.81 708 ASP A O 1
ATOM 5288 N N . THR A 1 709 ? -0.294 2.427 -30.301 1.00 87.56 709 THR A N 1
ATOM 5289 C CA . THR A 1 709 ? 0.072 1.038 -30.024 1.00 87.56 709 THR A CA 1
ATOM 5290 C C . THR A 1 709 ? 1.355 0.613 -30.725 1.00 87.56 709 THR A C 1
ATOM 5292 O O . THR A 1 709 ? 1.826 1.241 -31.677 1.00 87.56 709 THR A O 1
ATOM 5295 N N . THR A 1 710 ? 1.959 -0.464 -30.228 1.00 90.25 710 THR A N 1
ATOM 5296 C CA . THR A 1 710 ? 3.036 -1.147 -30.949 1.00 90.25 710 THR A CA 1
ATOM 5297 C C . THR A 1 710 ? 2.468 -1.744 -32.248 1.00 90.25 710 THR A C 1
ATOM 5299 O O . THR A 1 710 ? 1.388 -2.329 -32.201 1.00 90.25 710 THR A O 1
ATOM 5302 N N . PRO A 1 711 ? 3.151 -1.646 -33.403 1.00 90.25 711 PRO A N 1
ATOM 5303 C CA . PRO A 1 711 ? 2.585 -2.083 -34.681 1.00 90.25 711 PRO A CA 1
ATOM 5304 C C . PRO A 1 711 ? 2.125 -3.540 -34.711 1.00 90.25 711 PRO A C 1
ATOM 5306 O O . PRO A 1 711 ? 2.527 -4.362 -33.878 1.00 90.25 711 PRO A O 1
ATOM 5309 N N . CYS A 1 712 ? 1.327 -3.869 -35.727 1.00 86.31 712 CYS A N 1
ATOM 5310 C CA . CYS A 1 712 ? 0.722 -5.184 -35.920 1.00 86.31 712 CYS A CA 1
ATOM 5311 C C . CYS A 1 712 ? -0.125 -5.599 -34.707 1.00 86.31 712 CYS A C 1
ATOM 5313 O O . CYS A 1 712 ? 0.003 -6.711 -34.200 1.00 86.31 712 CYS A O 1
ATOM 5315 N N . ARG A 1 713 ? -0.951 -4.679 -34.192 1.00 83.12 713 ARG A N 1
ATOM 5316 C CA . ARG A 1 713 ? -1.794 -4.903 -33.000 1.00 83.12 713 ARG A CA 1
ATOM 5317 C C . ARG A 1 713 ? -1.004 -5.384 -31.774 1.00 83.12 713 ARG A C 1
ATOM 5319 O O . ARG A 1 713 ? -1.452 -6.258 -31.035 1.00 83.12 713 ARG A O 1
ATOM 5326 N N . GLY A 1 714 ? 0.189 -4.834 -31.574 1.00 84.81 714 GLY A N 1
ATOM 5327 C CA . GLY A 1 714 ? 1.038 -5.131 -30.424 1.00 84.81 714 GLY A CA 1
ATOM 5328 C C . GLY A 1 714 ? 2.115 -6.190 -30.654 1.00 84.81 714 GLY A C 1
ATOM 5329 O O . GLY A 1 714 ? 2.966 -6.360 -29.787 1.00 84.81 714 GLY A O 1
ATOM 5330 N N . THR A 1 715 ? 2.127 -6.889 -31.794 1.00 83.38 715 THR A N 1
ATOM 5331 C CA . THR A 1 715 ? 3.012 -8.054 -32.002 1.00 83.38 715 THR A CA 1
ATOM 5332 C C . THR A 1 715 ? 4.294 -7.749 -32.781 1.00 83.38 715 THR A C 1
ATOM 5334 O O . THR A 1 715 ? 5.076 -8.656 -33.059 1.00 83.38 715 THR A O 1
ATOM 5337 N N . CYS A 1 716 ? 4.520 -6.498 -33.190 1.00 86.38 716 CYS A N 1
ATOM 5338 C CA . CYS A 1 716 ? 5.717 -6.078 -33.927 1.00 86.38 716 CYS A CA 1
ATOM 5339 C C . CYS A 1 716 ? 6.527 -5.011 -33.163 1.00 86.38 716 CYS A C 1
ATOM 5341 O O . CYS A 1 716 ? 6.692 -3.899 -33.677 1.00 86.38 716 CYS A O 1
ATOM 5343 N N . PRO A 1 717 ? 7.063 -5.305 -31.963 1.00 89.31 717 PRO A N 1
ATOM 5344 C CA . PRO A 1 717 ? 7.901 -4.355 -31.233 1.00 89.31 717 PRO A CA 1
ATOM 5345 C C . PRO A 1 717 ? 9.145 -3.970 -32.041 1.00 89.31 717 PRO A C 1
ATOM 5347 O O . PRO A 1 717 ? 9.775 -4.818 -32.674 1.00 89.31 717 PRO A O 1
ATOM 5350 N N . SER A 1 718 ? 9.527 -2.691 -31.981 1.00 89.94 718 SER A N 1
ATOM 5351 C CA . SER A 1 718 ? 10.631 -2.115 -32.768 1.00 89.94 718 SER A CA 1
ATOM 5352 C C . SER A 1 718 ? 11.981 -2.791 -32.563 1.00 89.94 718 SER A C 1
ATOM 5354 O O . SER A 1 718 ? 12.751 -2.949 -33.510 1.00 89.94 718 SER A O 1
ATOM 5356 N N . ARG A 1 719 ? 12.216 -3.318 -31.360 1.00 86.06 719 ARG A N 1
ATOM 5357 C CA . ARG A 1 719 ? 13.412 -4.106 -31.027 1.00 86.06 719 ARG A CA 1
ATOM 5358 C C . ARG A 1 719 ? 13.546 -5.395 -31.839 1.00 86.06 719 ARG A C 1
ATOM 5360 O O . ARG A 1 719 ? 14.657 -5.882 -32.031 1.00 86.06 719 ARG A O 1
ATOM 5367 N N . GLY A 1 720 ? 12.424 -5.940 -32.308 1.00 85.12 720 GLY A N 1
ATOM 5368 C CA . GLY A 1 720 ? 12.357 -7.139 -33.141 1.00 85.12 720 GLY A CA 1
ATOM 5369 C C . GLY A 1 720 ? 12.512 -6.877 -34.636 1.00 85.12 720 GLY A C 1
ATOM 5370 O O . GLY A 1 720 ? 12.535 -7.834 -35.409 1.00 85.12 720 GLY A O 1
ATOM 5371 N N . TRP A 1 721 ? 12.607 -5.617 -35.071 1.00 88.69 721 TRP A N 1
ATOM 5372 C CA . TRP A 1 721 ? 12.656 -5.294 -36.493 1.00 88.69 721 TRP A CA 1
ATOM 5373 C C . TRP A 1 721 ? 13.996 -5.649 -37.132 1.00 88.69 721 TRP A C 1
ATOM 5375 O O . TRP A 1 721 ? 15.077 -5.402 -36.585 1.00 88.69 721 TRP A O 1
ATOM 5385 N N . ARG A 1 722 ? 13.927 -6.189 -38.348 1.00 87.38 722 ARG A N 1
ATOM 5386 C CA . ARG A 1 722 ? 15.098 -6.455 -39.189 1.00 87.38 722 ARG A CA 1
ATOM 5387 C C . ARG A 1 722 ? 15.227 -5.369 -40.248 1.00 87.38 722 ARG A C 1
ATOM 5389 O O . ARG A 1 722 ? 14.245 -4.937 -40.835 1.00 87.38 722 ARG A O 1
ATOM 5396 N N . ARG A 1 723 ? 16.456 -4.965 -40.564 1.00 89.62 723 ARG A N 1
ATOM 5397 C CA . ARG A 1 723 ? 16.695 -4.082 -41.712 1.00 89.62 723 ARG A CA 1
ATOM 5398 C C . ARG A 1 723 ? 16.126 -4.703 -42.996 1.00 89.62 723 ARG A C 1
ATOM 5400 O O . ARG A 1 723 ? 16.364 -5.878 -43.270 1.00 89.62 723 ARG A O 1
ATOM 5407 N N . GLY A 1 724 ? 15.417 -3.896 -43.778 1.00 89.06 724 GLY A N 1
ATOM 5408 C CA . GLY A 1 724 ? 14.728 -4.290 -45.005 1.00 89.06 724 GLY A CA 1
ATOM 5409 C C . GLY A 1 724 ? 13.395 -5.004 -44.778 1.00 89.06 724 GLY A C 1
ATOM 5410 O O . GLY A 1 724 ? 12.762 -5.387 -45.752 1.00 89.06 724 GLY A O 1
ATOM 5411 N N . GLU A 1 725 ? 12.976 -5.216 -43.529 1.00 90.94 725 GLU A N 1
ATOM 5412 C CA . GLU A 1 725 ? 11.675 -5.805 -43.221 1.00 90.94 725 GLU A CA 1
ATOM 5413 C C . GLU A 1 725 ? 10.522 -4.906 -43.654 1.00 90.94 725 GLU A C 1
ATOM 5415 O O . GLU A 1 725 ? 10.582 -3.690 -43.472 1.00 90.94 725 GLU A O 1
ATOM 5420 N N . VAL A 1 726 ? 9.446 -5.515 -44.144 1.00 93.38 726 VAL A N 1
ATOM 5421 C CA . VAL A 1 726 ? 8.167 -4.840 -44.346 1.00 93.38 726 VAL A CA 1
ATOM 5422 C C . VAL A 1 726 ? 7.203 -5.206 -43.221 1.00 93.38 726 VAL A C 1
ATOM 5424 O O . VAL A 1 726 ? 6.972 -6.380 -42.935 1.00 93.38 726 VAL A O 1
ATOM 5427 N N . LEU A 1 727 ? 6.623 -4.194 -42.584 1.00 93.00 727 LEU A N 1
ATOM 5428 C CA . LEU A 1 727 ? 5.596 -4.343 -41.560 1.00 93.00 727 LEU A CA 1
ATOM 5429 C C . LEU A 1 727 ? 4.236 -4.021 -42.176 1.00 93.00 727 LEU A C 1
ATOM 5431 O O . LEU A 1 727 ? 4.037 -2.929 -42.710 1.00 93.00 727 LEU A O 1
ATOM 5435 N N . LEU A 1 728 ? 3.309 -4.974 -42.080 1.00 93.00 728 LEU A N 1
ATOM 5436 C CA . LEU A 1 728 ? 1.895 -4.763 -42.380 1.00 93.00 728 LEU A CA 1
ATOM 5437 C C . LEU A 1 728 ? 1.194 -4.414 -41.076 1.00 93.00 728 LEU A C 1
ATOM 5439 O O . LEU A 1 728 ? 0.890 -5.281 -40.258 1.00 93.00 728 LEU A O 1
ATOM 5443 N N . ASP A 1 729 ? 1.025 -3.121 -40.858 1.00 93.62 729 ASP A N 1
ATOM 5444 C CA . ASP A 1 729 ? 0.542 -2.589 -39.604 1.00 93.62 729 ASP A CA 1
ATOM 5445 C C . ASP A 1 729 ? -0.950 -2.277 -39.682 1.00 93.62 729 ASP A C 1
ATOM 5447 O O . ASP A 1 729 ? -1.366 -1.231 -40.173 1.00 93.62 729 ASP A O 1
ATOM 5451 N N . GLU A 1 730 ? -1.756 -3.220 -39.205 1.00 92.88 730 GLU A N 1
ATOM 5452 C CA . GLU A 1 730 ? -3.201 -3.059 -39.091 1.00 92.88 730 GLU A CA 1
ATOM 5453 C C . GLU A 1 730 ? -3.562 -2.280 -37.819 1.00 92.88 730 GLU A C 1
ATOM 5455 O O . GLU A 1 730 ? -3.386 -2.782 -36.704 1.00 92.88 730 GLU A O 1
ATOM 5460 N N . ALA A 1 731 ? -4.120 -1.085 -37.995 1.00 91.69 731 ALA A N 1
ATOM 5461 C CA . ALA A 1 731 ? -4.733 -0.278 -36.948 1.00 91.69 731 ALA A CA 1
ATOM 5462 C C . ALA A 1 731 ? -6.268 -0.297 -37.075 1.00 91.69 731 ALA A C 1
ATOM 5464 O O . ALA A 1 731 ? -6.825 -0.461 -38.164 1.00 91.69 731 ALA A O 1
ATOM 5465 N N . GLY A 1 732 ? -6.950 -0.147 -35.943 1.00 91.19 732 GLY A N 1
ATOM 5466 C CA . GLY A 1 732 ? -8.401 -0.129 -35.799 1.00 91.19 732 GLY A CA 1
ATOM 5467 C C . GLY A 1 732 ? -8.833 1.002 -34.870 1.00 91.19 732 GLY A C 1
ATOM 5468 O O . GLY A 1 732 ? -9.171 0.760 -33.711 1.00 91.19 732 GLY A O 1
ATOM 5469 N N . VAL A 1 733 ? -8.858 2.234 -35.384 1.00 92.88 733 VAL A N 1
ATOM 5470 C CA . VAL A 1 733 ? -9.148 3.421 -34.568 1.00 92.88 733 VAL A CA 1
ATOM 5471 C C . VAL A 1 733 ? -10.636 3.463 -34.224 1.00 92.88 733 VAL A C 1
ATOM 5473 O O . VAL A 1 733 ? -11.471 3.664 -35.104 1.00 92.88 733 VAL A O 1
ATOM 5476 N N . LEU A 1 734 ? -10.987 3.266 -32.950 1.00 93.38 734 LEU A N 1
ATOM 5477 C CA . LEU A 1 734 ? -12.382 3.268 -32.504 1.00 93.38 734 LEU A CA 1
ATOM 5478 C C . LEU A 1 734 ? -13.004 4.663 -32.640 1.00 93.38 734 LEU A C 1
ATOM 5480 O O . LEU A 1 734 ? -12.618 5.593 -31.931 1.00 93.38 734 LEU A O 1
ATOM 5484 N N . MET A 1 735 ? -13.999 4.795 -33.517 1.00 92.56 735 MET A N 1
ATOM 5485 C CA . MET A 1 735 ? -14.718 6.053 -33.700 1.00 92.56 735 MET A CA 1
ATOM 5486 C C . MET A 1 735 ? -15.719 6.290 -32.559 1.00 92.56 735 MET A C 1
ATOM 5488 O O . MET A 1 735 ? -16.421 5.354 -32.166 1.00 92.56 735 MET A O 1
ATOM 5492 N N . PRO A 1 736 ? -15.867 7.530 -32.052 1.00 91.56 736 PRO A N 1
ATOM 5493 C CA . PRO A 1 736 ? -16.917 7.869 -31.098 1.00 91.56 736 PRO A CA 1
ATOM 5494 C C . PRO A 1 736 ? -18.305 7.525 -31.647 1.00 91.56 736 PRO A C 1
ATOM 5496 O O . PRO A 1 736 ? -18.578 7.697 -32.837 1.00 91.56 736 PRO A O 1
ATOM 5499 N N . ALA A 1 737 ? -19.199 7.047 -30.781 1.00 90.44 737 ALA A N 1
ATOM 5500 C CA . ALA A 1 737 ? -20.568 6.692 -31.169 1.00 90.44 737 ALA A CA 1
ATOM 5501 C C . ALA A 1 737 ? -21.401 7.911 -31.609 1.00 90.44 737 ALA A C 1
ATOM 5503 O O . ALA A 1 737 ? -22.390 7.764 -32.322 1.00 90.44 737 ALA A O 1
ATOM 5504 N N . ASP A 1 738 ? -20.997 9.108 -31.194 1.00 88.12 738 ASP A N 1
ATOM 5505 C CA . ASP A 1 738 ? -21.593 10.399 -31.524 1.00 88.12 738 ASP A CA 1
ATOM 5506 C C . ASP A 1 738 ? -20.803 11.172 -32.596 1.00 88.12 738 ASP A C 1
ATOM 5508 O O . ASP A 1 738 ? -21.082 12.349 -32.833 1.00 88.12 738 ASP A O 1
ATOM 5512 N N . ALA A 1 739 ? -19.836 10.527 -33.263 1.00 87.56 739 ALA A N 1
ATOM 5513 C CA . ALA A 1 739 ? -19.067 11.142 -34.339 1.00 87.56 739 ALA A CA 1
ATOM 5514 C C . ALA A 1 739 ? -20.004 11.626 -35.468 1.00 87.56 739 ALA A C 1
ATOM 5516 O O . ALA A 1 739 ? -20.747 10.818 -36.035 1.00 87.56 739 ALA A O 1
ATOM 5517 N N . PRO A 1 740 ? -19.991 12.928 -35.818 1.00 89.56 740 PRO A N 1
ATOM 5518 C CA . PRO A 1 740 ? -20.807 13.435 -36.912 1.00 89.56 740 PRO A CA 1
ATOM 5519 C C . PRO A 1 740 ? -20.458 12.760 -38.249 1.00 89.56 740 PRO A C 1
ATOM 5521 O O . PRO A 1 740 ? -19.283 12.600 -38.564 1.00 89.56 740 PRO A O 1
ATOM 5524 N N . PRO A 1 741 ? -21.445 12.415 -39.087 1.00 90.25 741 PRO A N 1
ATOM 5525 C CA . PRO A 1 741 ? -21.176 12.005 -40.459 1.00 90.25 741 PRO A CA 1
ATOM 5526 C C . PRO A 1 741 ? -20.477 13.122 -41.242 1.00 90.25 741 PRO A C 1
ATOM 5528 O O . PRO A 1 741 ? -20.838 14.296 -41.105 1.00 90.25 741 PRO A O 1
ATOM 5531 N N . GLY A 1 742 ? -19.511 12.768 -42.086 1.00 91.00 742 GLY A N 1
ATOM 5532 C CA . GLY A 1 742 ? -18.756 13.735 -42.881 1.00 91.00 742 GLY A CA 1
ATOM 5533 C C . GLY A 1 742 ? -17.352 13.272 -43.245 1.00 91.00 742 GLY A C 1
ATOM 5534 O O . GLY A 1 742 ? -17.004 12.104 -43.061 1.00 91.00 742 GLY A O 1
ATOM 5535 N N . ASP A 1 743 ? -16.565 14.215 -43.759 1.00 92.50 743 ASP A N 1
ATOM 5536 C CA . ASP A 1 743 ? -15.183 13.995 -44.173 1.00 92.50 743 ASP A CA 1
ATOM 5537 C C . ASP A 1 743 ? -14.208 14.212 -43.008 1.00 92.50 743 ASP A C 1
ATOM 5539 O O . ASP A 1 743 ? -14.327 15.141 -42.199 1.00 92.50 743 ASP A O 1
ATOM 5543 N N . TYR A 1 744 ? -13.226 13.325 -42.937 1.00 94.12 744 TYR A N 1
ATOM 5544 C CA . TYR A 1 744 ? -12.182 13.278 -41.929 1.00 94.12 744 TYR A CA 1
ATOM 5545 C C . TYR A 1 744 ? -10.827 13.061 -42.602 1.00 94.12 744 TYR A C 1
ATOM 5547 O O . TYR A 1 744 ? -10.722 12.610 -43.746 1.00 94.12 744 TYR A O 1
ATOM 5555 N N . ARG A 1 745 ? -9.761 13.366 -41.865 1.00 93.00 745 ARG A N 1
ATOM 5556 C CA . ARG A 1 745 ? -8.375 13.147 -42.281 1.00 93.00 745 ARG A CA 1
ATOM 5557 C C . ARG A 1 745 ? -7.711 12.157 -41.342 1.00 93.00 745 ARG A C 1
ATOM 5559 O O . ARG A 1 745 ? -7.903 12.225 -40.132 1.00 93.00 745 ARG A O 1
ATOM 5566 N N . LEU A 1 746 ? -6.893 11.272 -41.896 1.00 94.00 746 LEU A N 1
ATOM 5567 C CA . LEU A 1 746 ? -6.074 10.357 -41.110 1.00 94.00 746 LEU A CA 1
ATOM 5568 C C . LEU A 1 746 ? -4.666 10.933 -40.979 1.00 94.00 746 LEU A C 1
ATOM 5570 O O . LEU A 1 746 ? -4.088 11.374 -41.972 1.00 94.00 746 LEU A O 1
ATOM 5574 N N . ALA A 1 747 ? -4.103 10.921 -39.779 1.00 93.44 747 ALA A N 1
ATOM 5575 C CA . ALA A 1 747 ? -2.732 11.344 -39.547 1.00 93.44 747 ALA A CA 1
ATOM 5576 C C . ALA A 1 747 ? -1.962 10.292 -38.749 1.00 93.44 747 ALA A C 1
ATOM 5578 O O . ALA A 1 747 ? -2.528 9.619 -37.894 1.00 93.44 747 ALA A O 1
ATOM 5579 N N . VAL A 1 748 ? -0.676 10.128 -39.042 1.00 95.31 748 VAL A N 1
ATOM 5580 C CA . VAL A 1 748 ? 0.164 9.083 -38.448 1.00 95.31 748 VAL A CA 1
ATOM 5581 C C . VAL A 1 748 ? 1.505 9.639 -38.000 1.00 95.31 748 VAL A C 1
ATOM 5583 O O . VAL A 1 748 ? 2.027 10.597 -38.579 1.00 95.31 748 VAL A O 1
ATOM 5586 N N . GLY A 1 749 ? 2.083 8.999 -36.992 1.00 94.00 749 GLY A N 1
ATOM 5587 C CA . GLY A 1 749 ? 3.444 9.267 -36.564 1.00 94.00 749 GLY A CA 1
ATOM 5588 C C . GLY A 1 749 ? 3.910 8.319 -35.472 1.00 94.00 749 GLY A C 1
ATOM 5589 O O . GLY A 1 749 ? 3.274 7.302 -35.188 1.00 94.00 749 GLY A O 1
ATOM 5590 N N . TRP A 1 750 ? 5.063 8.643 -34.897 1.00 94.62 750 TRP A N 1
ATOM 5591 C CA . TRP A 1 750 ? 5.761 7.778 -33.954 1.00 94.62 750 TRP A CA 1
ATOM 5592 C C . TRP A 1 750 ? 6.348 8.576 -32.800 1.00 94.62 750 TRP A C 1
ATOM 5594 O O . TRP A 1 750 ? 6.754 9.724 -32.983 1.00 94.62 750 TRP A O 1
ATOM 5604 N N . TYR A 1 751 ? 6.457 7.951 -31.633 1.00 91.56 751 TYR A N 1
ATOM 5605 C CA . TYR A 1 751 ? 7.182 8.498 -30.492 1.00 91.56 751 TYR A CA 1
ATOM 5606 C C . TYR A 1 751 ? 7.941 7.415 -29.722 1.00 91.56 751 TYR A C 1
ATOM 5608 O O . TYR A 1 751 ? 7.647 6.221 -29.814 1.00 91.56 751 TYR A O 1
ATOM 5616 N N . ASP A 1 752 ? 8.946 7.839 -28.961 1.00 86.44 752 ASP A N 1
ATOM 5617 C CA . ASP A 1 752 ? 9.681 6.979 -28.034 1.00 86.44 752 ASP A CA 1
ATOM 5618 C C . ASP A 1 752 ? 8.851 6.740 -26.763 1.00 86.44 752 ASP A C 1
ATOM 5620 O O . ASP A 1 752 ? 8.532 7.686 -26.041 1.00 86.44 752 ASP A O 1
ATOM 5624 N N . ALA A 1 753 ? 8.529 5.480 -26.460 1.00 79.81 753 ALA A N 1
ATOM 5625 C CA . ALA A 1 753 ? 7.708 5.104 -25.309 1.00 79.81 753 ALA A CA 1
ATOM 5626 C C . ALA A 1 753 ? 8.294 5.554 -23.960 1.00 79.81 753 ALA A C 1
ATOM 5628 O O . ALA A 1 753 ? 7.542 5.771 -23.012 1.00 79.81 753 ALA A O 1
ATOM 5629 N N . ALA A 1 754 ? 9.622 5.660 -23.850 1.00 73.50 754 ALA A N 1
ATOM 5630 C CA . ALA A 1 754 ? 10.289 6.021 -22.603 1.00 73.50 754 ALA A CA 1
ATOM 5631 C C . ALA A 1 754 ? 10.235 7.528 -22.323 1.00 73.50 754 ALA A C 1
ATOM 5633 O O . ALA A 1 754 ? 10.169 7.924 -21.161 1.00 73.50 754 ALA A O 1
ATOM 5634 N N . THR A 1 755 ? 10.276 8.361 -23.368 1.00 75.62 755 THR A N 1
ATOM 5635 C CA . THR A 1 755 ? 10.386 9.827 -23.232 1.00 75.62 755 THR A CA 1
ATOM 5636 C C . THR A 1 755 ? 9.141 10.585 -23.686 1.00 75.62 755 THR A C 1
ATOM 5638 O O . THR A 1 755 ? 9.031 11.780 -23.427 1.00 75.62 755 THR A O 1
ATOM 5641 N N . GLY A 1 756 ? 8.229 9.934 -24.414 1.00 77.75 756 GLY A N 1
ATOM 5642 C CA . GLY A 1 756 ? 7.080 10.572 -25.062 1.00 77.75 756 GLY A CA 1
ATOM 5643 C C . GLY A 1 756 ? 7.445 11.473 -26.250 1.00 77.75 756 GLY A C 1
ATOM 5644 O O . GLY A 1 756 ? 6.580 12.158 -26.790 1.00 77.75 756 GLY A O 1
ATOM 5645 N N . THR A 1 757 ? 8.715 11.513 -26.668 1.00 82.31 757 THR A N 1
ATOM 5646 C CA . THR A 1 757 ? 9.178 12.434 -27.719 1.00 82.31 757 THR A CA 1
ATOM 5647 C C . THR A 1 757 ? 8.847 11.892 -29.108 1.00 82.31 757 THR A C 1
ATOM 5649 O O . THR A 1 757 ? 9.204 10.755 -29.424 1.00 82.31 757 THR A O 1
ATOM 5652 N N . ARG A 1 758 ? 8.201 12.710 -29.953 1.00 88.38 758 ARG A N 1
ATOM 5653 C CA . ARG A 1 758 ? 7.885 12.354 -31.346 1.00 88.38 758 ARG A CA 1
ATOM 5654 C C . ARG A 1 758 ? 9.140 12.244 -32.213 1.00 88.38 758 ARG A C 1
ATOM 5656 O O . ARG A 1 758 ? 10.119 12.962 -32.012 1.00 88.38 758 ARG A O 1
ATOM 5663 N N . LEU A 1 759 ? 9.103 11.333 -33.181 1.00 91.88 759 LEU A N 1
ATOM 5664 C CA . LEU A 1 759 ? 10.180 11.140 -34.147 1.00 91.88 759 LEU A CA 1
ATOM 5665 C C . LEU A 1 759 ? 9.976 12.023 -35.382 1.00 91.88 759 LEU A C 1
ATOM 5667 O O . LEU A 1 759 ? 8.888 11.988 -35.949 1.00 91.88 759 LEU A O 1
ATOM 5671 N N . PRO A 1 760 ? 11.016 12.733 -35.862 1.00 93.81 760 PRO A N 1
ATOM 5672 C CA . PRO A 1 760 ? 10.921 13.571 -37.053 1.00 93.81 760 PRO A CA 1
ATOM 5673 C C . PRO A 1 760 ? 10.368 12.839 -38.274 1.00 93.81 760 PRO A C 1
ATOM 5675 O O . PRO A 1 760 ? 10.890 11.786 -38.631 1.00 93.81 760 PRO A O 1
ATOM 5678 N N . ILE A 1 761 ? 9.383 13.419 -38.961 1.00 94.75 761 ILE A N 1
ATOM 5679 C CA . ILE A 1 761 ? 8.866 12.882 -40.229 1.00 94.75 761 ILE A CA 1
ATOM 5680 C C . ILE A 1 761 ? 9.244 13.817 -41.371 1.00 94.75 761 ILE A C 1
ATOM 5682 O O . ILE A 1 761 ? 9.049 15.026 -41.269 1.00 94.75 761 ILE A O 1
ATOM 5686 N N . HIS A 1 762 ? 9.769 13.259 -42.456 1.00 94.06 762 HIS A N 1
ATOM 5687 C CA . HIS A 1 762 ? 10.117 13.964 -43.682 1.00 94.06 762 HIS A CA 1
ATOM 5688 C C . HIS A 1 762 ? 9.263 13.445 -44.839 1.00 94.06 762 HIS A C 1
ATOM 5690 O O . HIS A 1 762 ? 9.020 12.243 -44.957 1.00 94.06 762 HIS A O 1
ATOM 5696 N N . ASP A 1 763 ? 8.798 14.347 -45.695 1.00 91.50 763 ASP A N 1
ATOM 5697 C CA . ASP A 1 763 ? 8.100 13.972 -46.922 1.00 91.50 763 ASP A CA 1
ATOM 5698 C C . ASP A 1 763 ? 9.059 13.411 -47.992 1.00 91.50 763 ASP A C 1
ATOM 5700 O O . ASP A 1 763 ? 10.277 13.349 -47.812 1.00 91.50 763 ASP A O 1
ATOM 5704 N N . ALA A 1 764 ? 8.513 13.024 -49.147 1.00 86.56 764 ALA A N 1
ATOM 5705 C CA . ALA A 1 764 ? 9.300 12.523 -50.275 1.00 86.56 764 ALA A CA 1
ATOM 5706 C C . ALA A 1 764 ? 10.301 13.547 -50.858 1.00 86.56 764 ALA A C 1
ATOM 5708 O O . ALA A 1 764 ? 11.206 13.159 -51.597 1.00 86.56 764 ALA A O 1
ATOM 5709 N N . ALA A 1 765 ? 10.153 14.842 -50.555 1.00 88.62 765 ALA A N 1
ATOM 5710 C CA . ALA A 1 765 ? 11.095 15.892 -50.940 1.00 88.62 765 ALA A CA 1
ATOM 5711 C C . ALA A 1 765 ? 12.189 16.127 -49.876 1.00 88.62 765 ALA A C 1
ATOM 5713 O O . ALA A 1 765 ? 13.083 16.948 -50.092 1.00 88.62 765 ALA A O 1
ATOM 5714 N N . GLY A 1 766 ? 12.143 15.406 -48.750 1.00 87.88 766 GLY A N 1
ATOM 5715 C CA . GLY A 1 766 ? 13.069 15.543 -47.628 1.00 87.88 766 GLY A CA 1
ATOM 5716 C C . GLY A 1 766 ? 12.752 16.724 -46.709 1.00 87.88 766 GLY A C 1
ATOM 5717 O O . GLY A 1 766 ? 13.585 17.093 -45.880 1.00 87.88 766 GLY A O 1
ATOM 5718 N N . GLN A 1 767 ? 11.578 17.347 -46.837 1.00 92.56 767 GLN A N 1
ATOM 5719 C CA . GLN A 1 767 ? 11.154 18.428 -45.955 1.00 92.56 767 GLN A CA 1
ATOM 5720 C C . GLN A 1 767 ? 10.541 17.848 -44.679 1.00 92.56 767 GLN A C 1
ATOM 5722 O O . GLN A 1 767 ? 9.629 17.026 -44.737 1.00 92.56 767 GLN A O 1
ATOM 5727 N N . ARG A 1 768 ? 11.022 18.299 -43.512 1.00 93.25 768 ARG A N 1
ATOM 5728 C CA . ARG A 1 768 ? 10.435 17.913 -42.222 1.00 93.25 768 ARG A CA 1
ATOM 5729 C C . ARG A 1 768 ? 9.018 18.473 -42.096 1.00 93.25 768 ARG A C 1
ATOM 5731 O O . ARG A 1 768 ? 8.808 19.673 -42.285 1.00 93.25 768 ARG A O 1
ATOM 5738 N N . LEU A 1 769 ? 8.074 17.608 -41.751 1.00 88.69 769 LEU A N 1
ATOM 5739 C CA . LEU A 1 769 ? 6.672 17.948 -41.568 1.00 88.69 769 LEU A CA 1
ATOM 5740 C C . LEU A 1 769 ? 6.429 18.611 -40.199 1.00 88.69 769 LEU A C 1
ATOM 5742 O O . LEU A 1 769 ? 7.100 18.265 -39.222 1.00 88.69 769 LEU A O 1
ATOM 5746 N N . PRO A 1 770 ? 5.480 19.560 -40.103 1.00 81.94 770 PRO A N 1
ATOM 5747 C CA . PRO A 1 770 ? 5.068 20.146 -38.828 1.00 81.94 770 PRO A CA 1
ATOM 5748 C C . PRO A 1 770 ? 4.575 19.090 -37.829 1.00 81.94 770 PRO A C 1
ATOM 5750 O O . PRO A 1 770 ? 4.015 18.071 -38.226 1.00 81.94 770 PRO A O 1
ATOM 5753 N N . ASP A 1 771 ? 4.778 19.350 -36.535 1.00 81.00 771 ASP A N 1
ATOM 5754 C CA . ASP A 1 771 ? 4.368 18.493 -35.407 1.00 81.00 771 ASP A CA 1
ATOM 5755 C C . ASP A 1 771 ? 4.873 17.037 -35.452 1.00 81.00 771 ASP A C 1
ATOM 5757 O O . ASP A 1 771 ? 4.382 16.195 -34.691 1.00 81.00 771 ASP A O 1
ATOM 5761 N N . ASP A 1 772 ? 5.842 16.742 -36.330 1.00 89.69 772 ASP A N 1
ATOM 5762 C CA . ASP A 1 772 ? 6.336 15.391 -36.608 1.00 89.69 772 ASP A CA 1
ATOM 5763 C C . ASP A 1 772 ? 5.191 14.412 -36.925 1.00 89.69 772 ASP A C 1
ATOM 5765 O O . ASP A 1 772 ? 5.124 13.283 -36.435 1.00 89.69 772 ASP A O 1
ATOM 5769 N N . LEU A 1 773 ? 4.252 14.905 -37.736 1.00 87.62 773 LEU A N 1
ATOM 5770 C CA . LEU A 1 773 ? 2.975 14.284 -38.057 1.00 87.62 773 LEU A CA 1
ATOM 5771 C C . LEU A 1 773 ? 2.777 14.255 -39.576 1.00 87.62 773 LEU A C 1
ATOM 5773 O O . LEU A 1 773 ? 2.883 15.285 -40.242 1.00 87.62 773 LEU A O 1
ATOM 5777 N N . LEU A 1 774 ? 2.413 13.098 -40.127 1.00 93.31 774 LEU A N 1
ATOM 5778 C CA . LEU A 1 774 ? 2.012 12.977 -41.527 1.00 93.31 774 LEU A CA 1
ATOM 5779 C C . LEU A 1 774 ? 0.495 12.870 -41.629 1.00 93.31 774 LEU A C 1
ATOM 5781 O O . LEU A 1 774 ? -0.077 11.867 -41.215 1.00 93.31 774 LEU A O 1
ATOM 5785 N N . VAL A 1 775 ? -0.150 13.859 -42.246 1.00 92.31 775 VAL A N 1
ATOM 5786 C CA . VAL A 1 775 ? -1.548 13.738 -42.678 1.00 92.31 775 VAL A CA 1
ATOM 5787 C C . VAL A 1 775 ? -1.575 12.984 -44.005 1.00 92.31 775 VAL A C 1
ATOM 5789 O O . VAL A 1 775 ? -0.986 13.427 -44.991 1.00 92.31 775 VAL A O 1
ATOM 5792 N N . LEU A 1 776 ? -2.237 11.832 -44.027 1.00 92.25 776 LEU A N 1
ATOM 5793 C CA . LEU A 1 776 ? -2.315 10.978 -45.202 1.00 92.25 776 LEU A CA 1
ATOM 5794 C C . LEU A 1 776 ? -3.237 11.621 -46.251 1.00 92.25 776 LEU A C 1
ATOM 5796 O O . LEU A 1 776 ? -4.348 12.029 -45.911 1.00 92.25 776 LEU A O 1
ATOM 5800 N N . PRO A 1 777 ? -2.823 11.699 -47.530 1.00 88.69 777 PRO A N 1
ATOM 5801 C CA . PRO A 1 777 ? -3.597 12.358 -48.583 1.00 88.69 777 PRO A CA 1
ATOM 5802 C C . PRO A 1 777 ? -4.773 11.509 -49.108 1.00 88.69 777 PRO A C 1
ATOM 5804 O O . PRO A 1 777 ? -5.083 11.529 -50.297 1.00 88.69 777 PRO A O 1
ATOM 5807 N N . LEU A 1 778 ? -5.446 10.763 -48.229 1.00 88.38 778 LEU A N 1
ATOM 5808 C CA . LEU A 1 778 ? -6.576 9.894 -48.557 1.00 88.38 778 LEU A CA 1
ATOM 5809 C C . LEU A 1 778 ? -7.854 10.342 -47.825 1.00 88.38 778 LEU A C 1
ATOM 5811 O O . LEU A 1 778 ? -7.772 10.795 -46.682 1.00 88.38 778 LEU A O 1
ATOM 5815 N N . PRO A 1 779 ? -9.032 10.221 -48.461 1.00 86.38 779 PRO A N 1
ATOM 5816 C CA . PRO A 1 779 ? -10.304 10.559 -47.832 1.00 86.38 779 PRO A CA 1
ATOM 5817 C C . PRO A 1 779 ? -10.721 9.509 -46.792 1.00 86.38 779 PRO A C 1
ATOM 5819 O O . PRO A 1 779 ? -10.727 8.308 -47.087 1.00 86.38 779 PRO A O 1
ATOM 5822 N N . VAL A 1 780 ? -11.120 9.975 -45.605 1.00 91.88 780 VAL A N 1
ATOM 5823 C CA . VAL A 1 780 ? -11.840 9.187 -44.593 1.00 91.88 780 VAL A CA 1
ATOM 5824 C C . VAL A 1 780 ? -13.269 9.710 -44.517 1.00 91.88 780 VAL A C 1
ATOM 5826 O O . VAL A 1 780 ? -13.472 10.909 -44.350 1.00 91.88 780 VAL A O 1
ATOM 5829 N N . VAL A 1 781 ? -14.257 8.826 -44.626 1.00 92.25 781 VAL A N 1
ATOM 5830 C CA . VAL A 1 781 ? -15.677 9.189 -44.631 1.00 92.25 781 VAL A CA 1
ATOM 5831 C C . VAL A 1 781 ? -16.392 8.470 -43.495 1.00 92.25 781 VAL A C 1
ATOM 5833 O O . VAL A 1 781 ? -16.442 7.239 -43.446 1.00 92.25 781 VAL A O 1
ATOM 5836 N N . VAL A 1 782 ? -16.990 9.245 -42.590 1.00 91.12 782 VAL A N 1
ATOM 5837 C CA . VAL A 1 782 ? -17.920 8.721 -41.585 1.00 91.12 782 VAL A CA 1
ATOM 5838 C C . VAL A 1 782 ? -19.319 8.738 -42.183 1.00 91.12 782 VAL A C 1
ATOM 5840 O O . VAL A 1 782 ? -19.862 9.795 -42.515 1.00 91.12 782 VAL A O 1
ATOM 5843 N N . THR A 1 783 ? -19.901 7.555 -42.342 1.00 87.31 783 THR A N 1
ATOM 5844 C CA . THR A 1 783 ? -21.204 7.373 -42.994 1.00 87.31 783 THR A CA 1
ATOM 5845 C C . THR A 1 783 ? -22.366 7.524 -42.006 1.00 87.31 783 THR A C 1
ATOM 5847 O O . THR A 1 783 ? -22.236 7.256 -40.812 1.00 87.31 783 THR A O 1
ATOM 5850 N N . THR A 1 784 ? -23.528 7.958 -42.501 1.00 77.50 784 THR A N 1
ATOM 5851 C CA . THR A 1 784 ? -24.812 7.856 -41.782 1.00 77.50 784 THR A CA 1
ATOM 5852 C C . THR A 1 784 ? -25.296 6.403 -41.758 1.00 77.50 784 THR A C 1
ATOM 5854 O O . THR A 1 784 ? -25.007 5.681 -42.706 1.00 77.50 784 THR A O 1
ATOM 5857 N N . GLU A 1 785 ? -26.028 6.007 -40.706 1.00 57.91 785 GLU A N 1
ATOM 5858 C CA . GLU A 1 785 ? -26.578 4.662 -40.416 1.00 57.91 785 GLU A CA 1
ATOM 5859 C C . GLU A 1 785 ? -26.814 3.727 -41.633 1.00 57.91 785 GLU A C 1
ATOM 5861 O O . GLU A 1 785 ? -27.284 4.152 -42.686 1.00 57.91 785 GLU A O 1
ATOM 5866 N N . GLY A 1 786 ? -26.487 2.434 -41.460 1.00 48.06 786 GLY A N 1
ATOM 5867 C CA . GLY A 1 786 ? -26.503 1.379 -42.491 1.00 48.06 786 GLY A CA 1
ATOM 5868 C C . GLY A 1 786 ? -27.857 1.073 -43.171 1.00 48.06 786 GLY A C 1
ATOM 5869 O O . GLY A 1 786 ? -28.865 1.677 -42.820 1.00 48.06 786 GLY A O 1
ATOM 5870 N N . PRO A 1 787 ? -27.881 0.141 -44.153 1.00 38.94 787 PRO A N 1
ATOM 5871 C CA . PRO A 1 787 ? -29.065 -0.177 -44.964 1.00 38.94 787 PRO A CA 1
ATOM 5872 C C . PRO A 1 787 ? -30.271 -0.700 -44.177 1.00 38.94 787 PRO A C 1
ATOM 5874 O O . PRO A 1 787 ? -30.060 -1.398 -43.156 1.00 38.94 787 PRO A O 1
#

Sequence (787 aa):
LFLALPAAPRTRLRPTLPIALGAFGATVLPLMLYFVANPAAAMSRISTVGGLTGGGPRELVSTLVRESALVAGAFTGFTGDPLLRHNIPGRAPFTPIPALLVGLGVAVAGWTILRRGRTTRGAWTLLLWLALLCVPAILAAEDNPHFTRLFGALPAALLLAGYPPAWFIANRPRRPGQVQTAWMGGATLAFLLLVDGLLSGRAYFDDWAKRDLYPWYQGDYWEIGEFATAHGDGLTVVPVLDDAYSLEYAFPQNARLDVRAADPALETQLQSHMVPGGLLAVALWDEGVEKAADARGTVTFYAAREGAELEPVAYRRNTLHPYQLGDTPQFTAPGQSVAVVQDFGPSGALASSAPTVPPVTLAGVRWGSAFPNADRSAADLAAGTALWAILTWDVHAPNPALRVATELVDGDGRQIAPSDEWLWPEMLPGMLPVADPTAGNRVNTYHLLQVPVTQPPGPATLRVKLYDDTTLQPLPPIGQDGKVTVDLATATIVPPLSTPQIADVMPSNAVAGEQAAAFSSAVTILGSDSLPATLEPGSTLVVRLLLQMPAMTPSPSSPTETALTLAMPDADLVAAIPLPTGSAPGQIIHLFARLPIPPTLSPVRYPVALGAGSGRILPLGEVLIDGRPYLAEAPAIAYPVVAQVADHLTLLGVDSPVPLEVRPGEPLPVTLVWQVEQSEPRNLIRFVHVLKDDPTLTSQDALVAQEDTTPCRGTCPSRGWRRGEVLLDEAGVLMPADAPPGDYRLAVGWYDAATGTRLPIHDAAGQRLPDDLLVLPLPVVVTTEGP